Protein AF-0000000086875157 (afdb_homodimer)

Nearest PDB structures (foldseek):
  4xhc-assembly1_B  TM=9.828E-01  e=3.437E-62  Klebsiella oxytoca
  3cih-assembly1_A-2  TM=7.896E-01  e=1.024E-26  Bacteroides thetaiotaomicron VPI-5482
  2okx-assembly1_A  TM=8.015E-01  e=4.125E-26  Bacillus sp. GL1
  5npf-assembly1_A  TM=5.378E-01  e=9.651E-07  Thermoanaerobacterium xylanolyticum
  5fjs-assembly1_B  TM=5.517E-01  e=4.515E-06  Thermoanaerobacterium xylanolyticum LX-11

Solvent-accessible surface area (backbone atoms only — not comparable to full-atom values): 52928 Å² total; per-residue (Å²): 126,81,62,63,42,73,37,66,68,41,40,49,52,20,60,74,40,51,58,69,66,47,72,45,82,43,55,53,52,25,28,41,46,61,43,84,28,86,88,30,66,74,33,26,32,78,43,82,73,45,57,30,76,53,51,57,73,40,78,41,43,61,72,37,70,53,32,35,32,41,82,45,70,47,32,27,26,48,34,45,26,41,32,52,36,99,34,71,60,80,46,22,36,24,37,36,41,28,40,8,70,48,55,48,46,59,54,54,64,74,87,70,65,72,35,75,61,43,72,46,55,51,51,64,46,54,48,74,43,71,54,54,56,39,72,48,66,52,89,59,75,44,39,25,24,34,39,32,41,33,32,68,28,32,42,96,57,24,34,38,28,43,78,46,59,35,30,44,28,52,17,47,56,50,77,89,53,39,65,81,77,49,89,85,62,54,67,69,59,50,51,51,31,52,29,15,50,46,12,40,36,55,16,24,47,78,46,54,19,36,12,55,61,48,82,59,26,38,28,48,64,28,37,44,45,39,47,52,26,30,67,69,32,53,52,58,56,55,50,53,52,20,51,51,25,43,46,70,15,26,16,33,55,97,65,40,39,33,28,32,34,41,63,61,79,58,71,41,50,46,95,46,61,24,59,50,34,26,40,42,49,33,44,36,51,46,52,49,32,74,75,66,64,46,56,68,60,47,61,68,46,40,64,59,40,54,47,38,53,56,60,58,54,67,46,33,45,96,69,38,40,53,63,79,61,95,85,67,47,61,60,89,55,78,46,90,82,62,65,55,34,39,28,48,43,17,48,50,43,35,28,48,54,45,45,35,52,49,24,56,77,70,66,36,62,67,58,28,53,52,45,53,53,52,45,49,44,38,50,50,25,41,60,68,72,26,44,35,79,88,78,62,43,48,30,16,62,94,79,52,41,46,34,50,63,31,46,32,31,29,42,64,34,52,75,49,55,44,71,59,42,50,53,42,53,58,51,50,78,71,40,85,82,40,43,69,81,53,29,39,56,39,47,49,46,43,38,49,31,29,44,74,45,66,36,51,68,59,26,52,50,48,48,50,52,57,58,43,46,42,44,74,62,66,47,57,24,29,34,50,56,66,41,95,92,38,74,58,66,42,98,47,61,32,56,73,74,56,45,56,36,11,23,42,34,16,40,63,34,29,50,43,61,70,70,70,76,124,81,64,63,43,73,37,65,67,40,40,50,53,20,59,72,40,51,60,69,65,47,72,45,83,43,56,53,53,25,28,40,46,62,42,84,27,86,89,30,66,74,32,26,31,77,42,82,73,44,56,30,76,53,52,56,75,40,78,42,42,62,72,39,70,51,30,36,31,42,82,44,69,46,32,29,28,48,33,43,26,38,32,52,34,98,35,69,60,78,43,22,36,24,37,33,41,28,39,7,70,49,56,49,45,61,54,53,66,75,87,71,64,72,36,76,60,43,71,45,56,51,51,64,47,54,49,76,44,73,53,52,56,38,73,49,66,53,88,60,74,46,37,27,23,32,40,31,42,33,31,68,28,32,40,97,60,23,34,37,28,43,78,45,63,36,31,44,26,50,18,47,58,50,77,87,53,40,66,79,77,50,89,85,62,53,66,70,60,51,52,50,29,52,28,15,50,45,12,40,35,54,17,25,47,77,47,54,19,35,14,55,62,46,83,58,26,40,28,48,65,29,36,44,44,40,47,53,26,29,69,69,32,54,52,58,57,55,50,54,52,20,50,52,25,42,46,68,14,26,16,34,56,96,65,41,39,32,28,32,34,40,64,60,81,56,70,39,49,46,95,47,61,24,58,50,34,26,40,42,50,31,44,38,51,47,51,49,30,73,75,67,64,46,55,68,62,47,62,68,47,39,64,60,40,54,47,37,52,54,60,57,56,69,46,33,48,96,68,38,42,53,65,79,60,94,84,66,48,62,61,87,56,78,46,89,81,62,65,53,34,38,28,46,43,18,47,50,44,35,28,48,53,46,45,34,52,49,24,55,77,71,66,35,62,69,58,28,55,52,44,52,52,52,44,50,44,38,48,49,25,42,59,68,70,27,46,35,79,87,77,59,43,47,31,18,62,93,80,52,42,46,33,49,62,30,46,32,30,29,43,64,34,53,75,52,56,45,70,59,42,49,53,41,54,56,52,49,76,72,40,85,81,40,42,71,79,52,28,40,56,39,48,50,46,42,38,50,30,29,45,75,47,67,36,49,68,60,24,51,52,49,48,49,52,57,58,43,45,44,44,74,62,66,46,56,24,30,35,49,56,66,41,93,90,37,75,58,64,43,99,46,62,34,57,74,73,57,43,57,36,12,21,43,34,17,41,64,34,30,49,44,60,71,72,71,78

pLDDT: mean 96.33, std 4.54, range [36.97, 98.94]

Foldseek 3Di:
DQDWFFDVVLLVLLVVLQFDKDKDKADFFFKWDWDADCPAQVRIDIGTDGGCVCQQVDWAAAFDKIKTFRPFKFKFKKKWFKAKPQDAQPAWWKKKKFFAADSCLVHDDLVPDDFPPDSVLGDMDIDTHGDPRDMDIDPDMAIHRMMMMHGNDTDPRIIMGTDDIIGTGIFSFDQVQFDDFDPPDDPLLVLLQQQLVVLQRRCHHSARAQFSRPPNWAFLLLLLLSVLLCLNTRVSLSRLSSSLSLQQRTADRPLFRAGIWDPPPHIYGDPHGALLSSLCSLVSLLVSCVSPVPVVSLVVSLVSNLSSLVVSQVQADPQLWRDFDPPHHHPLADFPPDFCRLLSLLSSLLSLVSNLVSCVVVVPVVSNVVSVVSSVSSLVSQCVPQQDPVVRAGAHDPVRAAAPSNLLSNLSSVSDALVSSVVRVVVVVVDPRHHYHWFLSNLLSNLVSCVSSPNNVVSVVSCCVFSVLVVVSPQSHAWGTDDSVDSQDDPRRGSNSTRSSGSNNSNSSSCCSVPVD/DQDWFFDVVLLVLLVVLFFDKDKDKADFFFKWDWDADCPAQVRIDIGTDGGCVCQQVDWAAAFDKIKTFRPFKFKFKKKWFKAKPQDAQPAWWKKKKFFAADSCRVHDDLVPDDFPPDSVLGDMDIDTHGDPRDMDIDPDMAIHRMMMMHGNDTDPRIIMGTDDIIGTGIFSFDQVQFDDFDPPDDPLLVLLQQQLVVLQRRCHHSARAQFSRPPNWAFLLLLLLSVLLCLNTRVSLSRLLSSLSLQQRTADRPLFRAGIWDPPPHIYGDPHGALLSSLCSLVSLLVSCVSPVCLVSLVVCLVSNLSSLVVSQVQADPQLWRDFDPPHHHPLADFPPDFCRLLSLLSSLLSLVSNLVSCVVVVPVVSNVVSVVSSVSSLVSQCVPQQDPVVRAGAHDPVRAAAPSNLLSNLSSVSDALVSSVVHVVVVVVDPRHHYHWFLSNLLSNLVSCVSSPNNVVSVVSCCVFSVLVVVSPQSHAWGTDDSVDSQDDPRRGSNSTRSSGSSNSNSSSCCSPPVD

Secondary structure (DSSP, 8-state):
----EE-HHHHHHHHHTPPPPEEEEE---EEEEEEE-TTSGGGEEEEEEEEGGGGGG--B-TT-EEEEEEEEEEEEEEEEEEEEESS---S-EEEEEEEESSTHHHHS-GGG---SS-GGGS-EEEEEE-SSSEEEE-SS-EEEEEEEEEEEE--SS-EEEEEEEEEEEEES--GGGSPPPPTT--HHHHHHHHHHHHHHHHHBSSSB-S-TTTT--EEHHHHHHHHHHHHHTT--HHHHHHHHHHHHHEE-GGGPBPSEEE-SSS-EE-S---HHHHHHHHHHHHHHHHHH--HHHHHHHHHHHHHHHHHHHTTB-TTSPBP-STT----S---TT---HHHHHHHHHHHHHHHHHHHHHHT-HHHHHHHHHHHHHHHHHIIIIIEETTTTEE-BTTTTB-BHHHHHHHHHTTSS-HHHHHHHHHHHHT-TTSB---SHHHHHHHHHHHHHTT-HHHHHHHHHHHHHHHHHTT-SS--S---TT-TT--TTS-GGGS-SS-GGGGTHHHHHHHH--/----EE-HHHHHHHHHTPPPPEEEEE---EEEEEEE-TTSGGGEEEEEEEEGGGGGG--B-TT-EEEEEEEEEEEEEEEEEEEEESS---S-EEEEEEEESSTHHHHS-GGG---SS-GGGS-EEEEEE-SSSEEEE-SS-EEEEEEEEEEEE--SS-EEEEEEEEEEEEES--GGGSPPPPTT--HHHHHHHHHHHHHHHHHBSSSB-S-TTTT--EEHHHHHHHHHHHHHTT--HHHHHHHHHHHHHEE-GGGPBPSEEE-SSS-EE-S---HHHHHHHHHHHHHHHHHH--HHHHHHHHHHHHHHHHHHHTTB-TTSPBP-STT----S---TT---HHHHHHHHHHHHHHHHHHHHHHT-HHHHHHHHHHHHHHHHHIIIIIEETTTTEE-BTTTTB-BHHHHHHHHHTTSS-HHHHHHHHHHHHT-TTSB---SHHHHHHHHHHHHHTT-HHHHHHHHHHHHHHHHHTT-SS--S---TT-TT--TTS-GGGS-SS-GGGGTHHHHHHHH--

Sequence (1034 aa):
MNENMINRTWLDKAKQLAPELHQQKVYPERIVNVAPYESAFQGWGVDPLGSASQLYDQILKKGDSITLDFGTHHVGYLTLSLQNVRSNADAPLRLKLTFGEMPCEVGEDFKEYKGWLSRSWLQDEIINVDVLPGTITMDRRYAFRYLKIDVLETSIRYDVRFTDLYCTTVTSADLALVPPLREGIDQDMANIDRVAVQTLRDCMQTVFEDGPKRDRRLWIGDLRLQALVNYETFGYNDLVKRCLYLFAGTRLEGGKVGGCLYEHPEPYVDDIYLYDYALFFIATLYDYYEATGDRDTLEELWPVAYEQIHISLARLDEHGLVQDDDTWYCFLDWHDELNKQAGAQAVLIYNMRRALKIANDLGKSEHEAWIRVQIQRAMNATLSYLWDEEQEYFISGEARQVSWASQVWMILAEVVDAPIARKLLERLEHNGNAIGMTTPYMVHHYVDALVLCGEREKAMEQIRKYWGGMLKDGADTFWELYDPGDKTFSPYGSNLVNSYCHAWSCTPSYFIRRYFSMNENMINRTWLDKAKQLAPELHQQKVYPERIVNVAPYESAFQGWGVDPLGSASQLYDQILKKGDSITLDFGTHHVGYLTLSLQNVRSNADAPLRLKLTFGEMPCEVGEDFKEYKGWLSRSWLQDEIINVDVLPGTITMDRRYAFRYLKIDVLETSIRYDVRFTDLYCTTVTSADLALVPPLREGIDQDMANIDRVAVQTLRDCMQTVFEDGPKRDRRLWIGDLRLQALVNYETFGYNDLVKRCLYLFAGTRLEGGKVGGCLYEHPEPYVDDIYLYDYALFFIATLYDYYEATGDRDTLEELWPVAYEQIHISLARLDEHGLVQDDDTWYCFLDWHDELNKQAGAQAVLIYNMRRALKIANDLGKSEHEAWIRVQIQRAMNATLSYLWDEEQEYFISGEARQVSWASQVWMILAEVVDAPIARKLLERLEHNGNAIGMTTPYMVHHYVDALVLCGEREKAMEQIRKYWGGMLKDGADTFWELYDPGDKTFSPYGSNLVNSYCHAWSCTPSYFIRRYFS

InterPro domains:
  IPR008928 Six-hairpin glycosidase superfamily [SSF48208] (202-516)
  IPR012341 Six-hairpin glycosidase-like superfamily [G3DSA:1.50.10.10] (186-514)
  IPR035396 Alpha-L-rhamnosidase, six-hairpin glycosidase domain [PF17389] (187-514)
  IPR049164 Glycosyl hydrolase family 78 alpha-rhamnosidase, N-terminal domain [PF21104] (28-169)

Radius of gyration: 37.79 Å; Cα contacts (8 Å, |Δi|>4): 2170; chains: 2; bounding box: 63×122×82 Å

Structure (mmCIF, N/CA/C/O backbone):
data_AF-0000000086875157-model_v1
#
loop_
_entity.id
_entity.type
_entity.pdbx_description
1 polymer 'Sugar hydrolase'
#
loop_
_atom_site.group_PDB
_atom_site.id
_atom_site.type_symbol
_atom_site.label_atom_id
_atom_site.label_alt_id
_atom_site.label_comp_id
_atom_site.label_asym_id
_atom_site.label_entity_id
_atom_site.label_seq_id
_atom_site.pdbx_PDB_ins_code
_atom_site.Cartn_x
_atom_site.Cartn_y
_atom_site.Cartn_z
_atom_site.occupancy
_atom_site.B_iso_or_equiv
_atom_site.auth_seq_id
_atom_site.auth_comp_id
_atom_site.auth_asym_id
_atom_site.auth_atom_id
_atom_site.pdbx_PDB_model_num
ATOM 1 N N . MET A 1 1 ? -24.531 -29.453 -1.6 1 37.41 1 MET A N 1
ATOM 2 C CA . MET A 1 1 ? -23.172 -29.203 -2.07 1 37.41 1 MET A CA 1
ATOM 3 C C . MET A 1 1 ? -22.219 -30.312 -1.629 1 37.41 1 MET A C 1
ATOM 5 O O . MET A 1 1 ? -22.094 -30.578 -0.434 1 37.41 1 MET A O 1
ATOM 9 N N . ASN A 1 2 ? -22.109 -31.312 -2.266 1 49.03 2 ASN A N 1
ATOM 10 C CA . ASN A 1 2 ? -21.281 -32.438 -1.877 1 49.03 2 ASN A CA 1
ATOM 11 C C . ASN A 1 2 ? -19.938 -32 -1.311 1 49.03 2 ASN A C 1
ATOM 13 O O . ASN A 1 2 ? -19.297 -31.125 -1.879 1 49.03 2 ASN A O 1
ATOM 17 N N . GLU A 1 3 ? -19.641 -32.156 0.059 1 71 3 GLU A N 1
ATOM 18 C CA . GLU A 1 3 ? -18.656 -31.547 0.942 1 71 3 GLU A CA 1
ATOM 19 C C . GLU A 1 3 ? -17.266 -32.125 0.698 1 71 3 GLU A C 1
ATOM 21 O O . GLU A 1 3 ? -17.125 -33.312 0.398 1 71 3 GLU A O 1
ATOM 26 N N . ASN A 1 4 ? -16.25 -31.359 0.374 1 82.38 4 ASN A N 1
ATOM 27 C CA . ASN A 1 4 ? -14.844 -31.75 0.327 1 82.38 4 ASN A CA 1
ATOM 28 C C . ASN A 1 4 ? -14.492 -32.719 1.461 1 82.38 4 ASN A C 1
ATOM 30 O O . ASN A 1 4 ? -15.109 -32.688 2.525 1 82.38 4 ASN A O 1
ATOM 34 N N . MET A 1 5 ? -13.82 -33.75 1.104 1 89.94 5 MET A N 1
ATOM 35 C CA . MET A 1 5 ? -13.344 -34.688 2.105 1 89.94 5 MET A CA 1
ATOM 36 C C . MET A 1 5 ? -12.078 -34.188 2.783 1 89.94 5 MET A C 1
ATOM 38 O O . MET A 1 5 ? -11.055 -33.969 2.127 1 89.94 5 MET A O 1
ATOM 42 N N . ILE A 1 6 ? -12.188 -34.062 4.117 1 94.62 6 ILE A N 1
ATOM 43 C CA . ILE A 1 6 ? -11.078 -33.5 4.879 1 94.62 6 ILE A CA 1
ATOM 44 C C . ILE A 1 6 ? -10.586 -34.531 5.902 1 94.62 6 ILE A C 1
ATOM 46 O O . ILE A 1 6 ? -11.383 -35.125 6.633 1 94.62 6 ILE A O 1
ATOM 50 N N . ASN A 1 7 ? -9.359 -34.812 5.816 1 96.19 7 ASN A N 1
ATOM 51 C CA . ASN A 1 7 ? -8.695 -35.625 6.844 1 96.19 7 ASN A CA 1
ATOM 52 C C . ASN A 1 7 ? -7.77 -34.75 7.707 1 96.19 7 ASN A C 1
ATOM 54 O O . ASN A 1 7 ? -6.605 -34.562 7.355 1 96.19 7 ASN A O 1
ATOM 58 N N . ARG A 1 8 ? -8.141 -34.438 8.93 1 95.19 8 ARG A N 1
ATOM 59 C CA . ARG A 1 8 ? -7.441 -33.5 9.805 1 95.19 8 ARG A CA 1
ATOM 60 C C . ARG A 1 8 ? -6.109 -34.062 10.273 1 95.19 8 ARG A C 1
ATOM 62 O O . ARG A 1 8 ? -5.137 -33.344 10.461 1 95.19 8 ARG A O 1
ATOM 69 N N . THR A 1 9 ? -6.133 -35.344 10.445 1 97.69 9 THR A N 1
ATOM 70 C CA . THR A 1 9 ? -4.91 -36.031 10.883 1 97.69 9 THR A CA 1
ATOM 71 C C . THR A 1 9 ? -3.801 -35.844 9.852 1 97.69 9 THR A C 1
ATOM 73 O O . THR A 1 9 ? -2.66 -35.531 10.203 1 97.69 9 THR A O 1
ATOM 76 N N . TRP A 1 10 ? -4.105 -36.125 8.578 1 97.94 10 TRP A N 1
ATOM 77 C CA . TRP A 1 10 ? -3.125 -35.969 7.508 1 97.94 10 TRP A CA 1
ATOM 78 C C . TRP A 1 10 ? -2.727 -34.5 7.352 1 97.94 10 TRP A C 1
ATOM 80 O O . TRP A 1 10 ? -1.567 -34.188 7.066 1 97.94 10 TRP A O 1
ATOM 90 N N . LEU A 1 11 ? -3.668 -33.562 7.535 1 97.88 11 LEU A N 1
ATOM 91 C CA . LEU A 1 11 ? -3.355 -32.125 7.445 1 97.88 11 LEU A CA 1
ATOM 92 C C . LEU A 1 11 ? -2.451 -31.703 8.594 1 97.88 11 LEU A C 1
ATOM 94 O O . LEU A 1 11 ? -1.593 -30.828 8.43 1 97.88 11 LEU A O 1
ATOM 98 N N . ASP A 1 12 ? -2.652 -32.281 9.766 1 98 12 ASP A N 1
ATOM 99 C CA . ASP A 1 12 ? -1.776 -32.031 10.898 1 98 12 ASP A CA 1
ATOM 100 C C . ASP A 1 12 ? -0.355 -32.5 10.633 1 98 12 ASP A C 1
ATOM 102 O O . ASP A 1 12 ? 0.616 -31.844 10.984 1 98 12 ASP A O 1
ATOM 106 N N . LYS A 1 13 ? -0.261 -33.688 10.062 1 98.19 13 LYS A N 1
ATOM 107 C CA . LYS A 1 13 ? 1.054 -34.188 9.672 1 98.19 13 LYS A CA 1
ATOM 108 C C . LYS A 1 13 ? 1.724 -33.25 8.672 1 98.19 13 LYS A C 1
ATOM 110 O O . LYS A 1 13 ? 2.92 -32.969 8.781 1 98.19 13 LYS A O 1
ATOM 115 N N . ALA A 1 14 ? 0.927 -32.844 7.656 1 98.44 14 ALA A N 1
ATOM 116 C CA . ALA A 1 14 ? 1.45 -31.891 6.676 1 98.44 14 ALA A CA 1
ATOM 117 C C . ALA A 1 14 ? 1.957 -30.625 7.359 1 98.44 14 ALA A C 1
ATOM 119 O O . ALA A 1 14 ? 2.994 -30.078 6.977 1 98.44 14 ALA A O 1
ATOM 120 N N . LYS A 1 15 ? 1.213 -30.125 8.336 1 97.88 15 LYS A N 1
ATOM 121 C CA . LYS A 1 15 ? 1.581 -28.906 9.062 1 97.88 15 LYS A CA 1
ATOM 122 C C . LYS A 1 15 ? 2.908 -29.094 9.789 1 97.88 15 LYS A C 1
ATOM 124 O O . LYS A 1 15 ? 3.73 -28.172 9.828 1 97.88 15 LYS A O 1
ATOM 129 N N . GLN A 1 16 ? 3.16 -30.25 10.352 1 98 16 GLN A N 1
ATOM 130 C CA . GLN A 1 16 ? 4.379 -30.547 11.102 1 98 16 GLN A CA 1
ATOM 131 C C . GLN A 1 16 ? 5.59 -30.594 10.172 1 98 16 GLN A C 1
ATOM 133 O O . GLN A 1 16 ? 6.727 -30.422 10.609 1 98 16 GLN A O 1
ATOM 138 N N . LEU A 1 17 ? 5.32 -30.828 8.914 1 98.38 17 LEU A N 1
ATOM 139 C CA . LEU A 1 17 ? 6.395 -31 7.941 1 98.38 17 LEU A CA 1
ATOM 140 C C . LEU A 1 17 ? 6.699 -29.672 7.246 1 98.38 17 LEU A C 1
ATOM 142 O O . LEU A 1 17 ? 7.555 -29.625 6.355 1 98.38 17 LEU A O 1
ATOM 146 N N . ALA A 1 18 ? 6.008 -28.562 7.613 1 97.19 18 ALA A N 1
ATOM 147 C CA . ALA A 1 18 ? 6.23 -27.281 6.965 1 97.19 18 ALA A CA 1
ATOM 148 C C . ALA A 1 18 ? 7.676 -26.828 7.141 1 97.19 18 ALA A C 1
ATOM 150 O O . ALA A 1 18 ? 8.203 -26.828 8.258 1 97.19 18 ALA A O 1
ATOM 151 N N . PRO A 1 19 ? 8.281 -26.422 6.066 1 97.5 19 PRO A N 1
ATOM 152 C CA . PRO A 1 19 ? 9.688 -26.031 6.156 1 97.5 19 PRO A CA 1
ATOM 153 C C . PRO A 1 19 ? 9.867 -24.609 6.703 1 97.5 19 PRO A C 1
ATOM 155 O O . PRO A 1 19 ? 8.93 -23.812 6.652 1 97.5 19 PRO A O 1
ATOM 158 N N . GLU A 1 20 ? 11.047 -24.438 7.27 1 95.31 20 GLU A N 1
ATOM 159 C CA . GLU A 1 20 ? 11.5 -23.078 7.496 1 95.31 20 GLU A CA 1
ATOM 160 C C . GLU A 1 20 ? 12.117 -22.484 6.23 1 95.31 20 GLU A C 1
ATOM 162 O O . GLU A 1 20 ? 12.844 -23.172 5.508 1 95.31 20 GLU A O 1
ATOM 167 N N . LEU A 1 21 ? 11.805 -21.297 5.961 1 97.88 21 LEU A N 1
ATOM 168 C CA . LEU A 1 21 ? 12.344 -20.656 4.766 1 97.88 21 LEU A CA 1
ATOM 169 C C . LEU A 1 21 ? 13.68 -19.984 5.066 1 97.88 21 LEU A C 1
ATOM 171 O O . LEU A 1 21 ? 13.82 -19.312 6.086 1 97.88 21 LEU A O 1
ATOM 175 N N . HIS A 1 22 ? 14.68 -20.234 4.246 1 97.75 22 HIS A N 1
ATOM 176 C CA . HIS A 1 22 ? 15.953 -19.531 4.285 1 97.75 22 HIS A CA 1
ATOM 177 C C . HIS A 1 22 ? 15.82 -18.109 3.736 1 97.75 22 HIS A C 1
ATOM 179 O O . HIS A 1 22 ? 15.086 -17.875 2.77 1 97.75 22 HIS A O 1
ATOM 185 N N . GLN A 1 23 ? 16.484 -17.266 4.406 1 98.06 23 GLN A N 1
ATOM 186 C CA . GLN A 1 23 ? 16.453 -15.867 3.982 1 98.06 23 GLN A CA 1
ATOM 187 C C . GLN A 1 23 ? 17.844 -15.359 3.648 1 98.06 23 GLN A C 1
ATOM 189 O O . GLN A 1 23 ? 18.828 -15.758 4.285 1 98.06 23 GLN A O 1
ATOM 194 N N . GLN A 1 24 ? 17.922 -14.57 2.668 1 98.12 24 GLN A N 1
ATOM 195 C CA . GLN A 1 24 ? 19.156 -13.922 2.264 1 98.12 24 GLN A CA 1
ATOM 196 C C . GLN A 1 24 ? 18.891 -12.531 1.686 1 98.12 24 GLN A C 1
ATOM 198 O O . GLN A 1 24 ? 17.969 -12.352 0.896 1 98.12 24 GLN A O 1
ATOM 203 N N . LYS A 1 25 ? 19.734 -11.594 2.146 1 98.5 25 LYS A N 1
ATOM 204 C CA . LYS A 1 25 ? 19.656 -10.258 1.551 1 98.5 25 LYS A CA 1
ATOM 205 C C . LYS A 1 25 ? 20.375 -10.219 0.207 1 98.5 25 LYS A C 1
ATOM 207 O O . LYS A 1 25 ? 21.531 -10.648 0.099 1 98.5 25 LYS A O 1
ATOM 212 N N . VAL A 1 26 ? 19.719 -9.711 -0.775 1 98.69 26 VAL A N 1
ATOM 213 C CA . VAL A 1 26 ? 20.328 -9.562 -2.098 1 98.69 26 VAL A CA 1
ATOM 214 C C . VAL A 1 26 ? 20.172 -8.125 -2.574 1 98.69 26 VAL A C 1
ATOM 216 O O . VAL A 1 26 ? 19.125 -7.512 -2.406 1 98.69 26 VAL A O 1
ATOM 219 N N . TYR A 1 27 ? 21.25 -7.574 -3.123 1 98.75 27 TYR A N 1
ATOM 220 C CA . TYR A 1 27 ? 21.266 -6.207 -3.623 1 98.75 27 TYR A CA 1
ATOM 221 C C . TYR A 1 27 ? 21.219 -6.18 -5.145 1 98.75 27 TYR A C 1
ATOM 223 O O . TYR A 1 27 ? 21.641 -7.137 -5.805 1 98.75 27 TYR A O 1
ATOM 231 N N . PRO A 1 28 ? 20.609 -5.117 -5.707 1 98.75 28 PRO A N 1
ATOM 232 C CA . PRO A 1 28 ? 20.703 -5.008 -7.168 1 98.75 28 PRO A CA 1
ATOM 233 C C . PRO A 1 28 ? 22.141 -4.867 -7.66 1 98.75 28 PRO A C 1
ATOM 235 O O . PRO A 1 28 ? 23 -4.367 -6.934 1 98.75 28 PRO A O 1
ATOM 238 N N . GLU A 1 29 ? 22.391 -5.277 -8.883 1 98.56 29 GLU A N 1
ATOM 239 C CA . GLU A 1 29 ? 23.734 -5.266 -9.445 1 98.56 29 GLU A CA 1
ATOM 240 C C . GLU A 1 29 ? 23.953 -4.051 -10.344 1 98.56 29 GLU A C 1
ATOM 242 O O . GLU A 1 29 ? 25.047 -3.488 -10.391 1 98.56 29 GLU A O 1
ATOM 247 N N . ARG A 1 30 ? 22.922 -3.625 -11.117 1 98.31 30 ARG A N 1
ATOM 248 C CA . ARG A 1 30 ? 23.078 -2.592 -12.133 1 98.31 30 ARG A CA 1
ATOM 249 C C . ARG A 1 30 ? 21.875 -1.661 -12.164 1 98.31 30 ARG A C 1
ATOM 251 O O . ARG A 1 30 ? 20.766 -2.053 -11.773 1 98.31 30 ARG A O 1
ATOM 258 N N . ILE A 1 31 ? 22.031 -0.442 -12.539 1 98.62 31 ILE A N 1
ATOM 259 C CA . ILE A 1 31 ? 21 0.425 -13.086 1 98.62 31 ILE A CA 1
ATOM 260 C C . ILE A 1 31 ? 20.875 0.198 -14.586 1 98.62 31 ILE A C 1
ATOM 262 O O . ILE A 1 31 ? 21.875 0.144 -15.297 1 98.62 31 ILE A O 1
ATOM 266 N N . VAL A 1 32 ? 19.625 0.091 -15.07 1 98.69 32 VAL A N 1
ATOM 267 C CA . VAL A 1 32 ? 19.469 -0.246 -16.484 1 98.69 32 VAL A CA 1
ATOM 268 C C . VAL A 1 32 ? 18.406 0.642 -17.109 1 98.69 32 VAL A C 1
ATOM 270 O O . VAL A 1 32 ? 17.641 1.295 -16.406 1 98.69 32 VAL A O 1
ATOM 273 N N . ASN A 1 33 ? 18.438 0.715 -18.406 1 98.06 33 ASN A N 1
ATOM 274 C CA . ASN A 1 33 ? 17.375 1.266 -19.234 1 98.06 33 ASN A CA 1
ATOM 275 C C . ASN A 1 33 ? 16.656 0.175 -20.031 1 98.06 33 ASN A C 1
ATOM 277 O O . ASN A 1 33 ? 17.297 -0.615 -20.719 1 98.06 33 ASN A O 1
ATOM 281 N N . VAL A 1 34 ? 15.406 0.022 -19.828 1 97.88 34 VAL A N 1
ATOM 282 C CA . VAL A 1 34 ? 14.586 -0.92 -20.594 1 97.88 34 VAL A CA 1
ATOM 283 C C . VAL A 1 34 ? 13.836 -0.18 -21.688 1 97.88 34 VAL A C 1
ATOM 285 O O . VAL A 1 34 ? 13.062 0.739 -21.406 1 97.88 34 VAL A O 1
ATOM 288 N N . ALA A 1 35 ? 14.039 -0.554 -22.906 1 96.88 35 ALA A N 1
ATOM 289 C CA . ALA A 1 35 ? 13.469 0.157 -24.047 1 96.88 35 ALA A CA 1
ATOM 290 C C . ALA A 1 35 ? 13.055 -0.816 -25.141 1 96.88 35 ALA A C 1
ATOM 292 O O . ALA A 1 35 ? 13.484 -1.971 -25.156 1 96.88 35 ALA A O 1
ATOM 293 N N . PRO A 1 36 ? 12.125 -0.329 -26.016 1 95.69 36 PRO A N 1
ATOM 294 C CA . PRO A 1 36 ? 11.734 -1.186 -27.125 1 95.69 36 PRO A CA 1
ATOM 295 C C . PRO A 1 36 ? 12.883 -1.462 -28.094 1 95.69 36 PRO A C 1
ATOM 297 O O . PRO A 1 36 ? 13.578 -0.533 -28.516 1 95.69 36 PRO A O 1
ATOM 300 N N . TYR A 1 37 ? 13.164 -2.646 -28.297 1 93.56 37 TYR A N 1
ATOM 301 C CA . TYR A 1 37 ? 14.117 -3.152 -29.266 1 93.56 37 TYR A CA 1
ATOM 302 C C . TYR A 1 37 ? 13.516 -4.289 -30.094 1 93.56 37 TYR A C 1
ATOM 304 O O . TYR A 1 37 ? 13.273 -5.375 -29.562 1 93.56 37 TYR A O 1
ATOM 312 N N . GLU A 1 38 ? 13.281 -4.137 -31.344 1 90.38 38 GLU A N 1
ATOM 313 C CA . GLU A 1 38 ? 12.586 -5.086 -32.219 1 90.38 38 GLU A CA 1
ATOM 314 C C . GLU A 1 38 ? 13.234 -6.465 -32.156 1 90.38 38 GLU A C 1
ATOM 316 O O . GLU A 1 38 ? 12.539 -7.484 -32.188 1 90.38 38 GLU A O 1
ATOM 321 N N . SER A 1 39 ? 14.531 -6.535 -32.062 1 90.38 39 SER A N 1
ATOM 322 C CA . SER A 1 39 ? 15.242 -7.805 -32.125 1 90.38 39 SER A CA 1
ATOM 323 C C . SER A 1 39 ? 15.305 -8.461 -30.75 1 90.38 39 SER A C 1
ATOM 325 O O . SER A 1 39 ? 15.664 -9.633 -30.625 1 90.38 39 SER A O 1
ATOM 327 N N . ALA A 1 40 ? 14.953 -7.711 -29.734 1 92.31 40 ALA A N 1
ATOM 328 C CA . ALA A 1 40 ? 15.023 -8.234 -28.375 1 92.31 40 ALA A CA 1
ATOM 329 C C . ALA A 1 40 ? 13.875 -9.203 -28.094 1 92.31 40 ALA A C 1
ATOM 331 O O . ALA A 1 40 ? 12.828 -9.133 -28.734 1 92.31 40 ALA A O 1
ATOM 332 N N . PHE A 1 41 ? 14.094 -10.156 -27.188 1 93.12 41 PHE A N 1
ATOM 333 C CA . PHE A 1 41 ? 13.047 -11.07 -26.75 1 93.12 41 PHE A CA 1
ATOM 334 C C . PHE A 1 41 ? 11.812 -10.305 -26.297 1 93.12 41 PHE A C 1
ATOM 336 O O . PHE A 1 41 ? 11.898 -9.438 -25.422 1 93.12 41 PHE A O 1
ATOM 343 N N . GLN A 1 42 ? 10.664 -10.578 -26.938 1 93.88 42 GLN A N 1
ATOM 344 C CA . GLN A 1 42 ? 9.359 -9.977 -26.688 1 93.88 42 GLN A CA 1
ATOM 345 C C . GLN A 1 42 ? 9.383 -8.477 -26.953 1 93.88 42 GLN A C 1
ATOM 347 O O . GLN A 1 42 ? 8.57 -7.73 -26.406 1 93.88 42 GLN A O 1
ATOM 352 N N . GLY A 1 43 ? 10.453 -7.918 -27.547 1 93.94 43 GLY A N 1
ATOM 353 C CA . GLY A 1 43 ? 10.508 -6.559 -28.062 1 93.94 43 GLY A CA 1
ATOM 354 C C . GLY A 1 43 ? 11.078 -5.566 -27.062 1 93.94 43 GLY A C 1
ATOM 355 O O . GLY A 1 43 ? 10.984 -4.355 -27.266 1 93.94 43 GLY A O 1
ATOM 356 N N . TRP A 1 44 ? 11.664 -6.016 -25.984 1 95.94 44 TRP A N 1
ATOM 357 C CA . TRP A 1 44 ? 12.203 -5.102 -24.969 1 95.94 44 TRP A CA 1
ATOM 358 C C . TRP A 1 44 ? 13.648 -5.445 -24.641 1 95.94 44 TRP A C 1
ATOM 360 O O . TRP A 1 44 ? 13.945 -6.559 -24.203 1 95.94 44 TRP A O 1
ATOM 370 N N . GLY A 1 45 ? 14.492 -4.551 -24.906 1 95.94 45 GLY A N 1
ATOM 371 C CA . GLY A 1 45 ? 15.906 -4.719 -24.594 1 95.94 45 GLY A CA 1
ATOM 372 C C . GLY A 1 45 ? 16.328 -4.016 -23.328 1 95.94 45 GLY A C 1
ATOM 373 O O . GLY A 1 45 ? 15.594 -3.172 -22.797 1 95.94 45 GLY A O 1
ATOM 374 N N . VAL A 1 46 ? 17.422 -4.438 -22.703 1 97.19 46 VAL A N 1
ATOM 375 C CA . VAL A 1 46 ? 17.969 -3.885 -21.469 1 97.19 46 VAL A CA 1
ATOM 376 C C . VAL A 1 46 ? 19.359 -3.326 -21.719 1 97.19 46 VAL A C 1
ATOM 378 O O . VAL A 1 46 ? 20.266 -4.055 -22.141 1 97.19 46 VAL A O 1
ATOM 381 N N . ASP A 1 47 ? 19.516 -2.057 -21.484 1 97.25 47 ASP A N 1
ATOM 382 C CA . ASP A 1 47 ? 20.828 -1.407 -21.609 1 97.25 47 ASP A CA 1
ATOM 383 C C . ASP A 1 47 ? 21.391 -1.05 -20.234 1 97.25 47 ASP A C 1
ATOM 385 O O . ASP A 1 47 ? 20.766 -0.3 -19.484 1 97.25 47 ASP A O 1
ATOM 389 N N . PRO A 1 48 ? 22.594 -1.617 -19.922 1 96.44 48 PRO A N 1
ATOM 390 C CA . PRO A 1 48 ? 23.203 -1.212 -18.641 1 96.44 48 PRO A CA 1
ATOM 391 C C . PRO A 1 48 ? 23.594 0.264 -18.625 1 96.44 48 PRO A C 1
ATOM 393 O O . PRO A 1 48 ? 24.141 0.776 -19.594 1 96.44 48 PRO A O 1
ATOM 396 N N . LEU A 1 49 ? 23.266 0.942 -17.641 1 97.06 49 LEU A N 1
ATOM 397 C CA . LEU A 1 49 ? 23.609 2.35 -17.469 1 97.06 49 LEU A CA 1
ATOM 398 C C . LEU A 1 49 ? 24.766 2.512 -16.484 1 97.06 49 LEU A C 1
ATOM 400 O O . LEU A 1 49 ? 25.516 3.48 -16.562 1 97.06 49 LEU A O 1
ATOM 404 N N . GLY A 1 50 ? 24.875 1.67 -15.492 1 96.5 50 GLY A N 1
ATOM 405 C CA . GLY A 1 50 ? 25.922 1.721 -14.484 1 96.5 50 GLY A CA 1
ATOM 406 C C . GLY A 1 50 ? 25.688 0.763 -13.328 1 96.5 50 GLY A C 1
ATOM 407 O O . GLY A 1 50 ? 24.75 -0.043 -13.367 1 96.5 50 GLY A O 1
ATOM 408 N N . SER A 1 51 ? 26.672 0.793 -12.398 1 97.25 51 SER A N 1
ATOM 409 C CA . SER A 1 51 ? 26.562 -0.036 -11.211 1 97.25 51 SER A CA 1
ATOM 410 C C . SER A 1 51 ? 25.391 0.419 -10.336 1 97.25 51 SER A C 1
ATOM 412 O O . SER A 1 51 ? 25.094 1.613 -10.266 1 97.25 51 SER A O 1
ATOM 414 N N . ALA A 1 52 ? 24.766 -0.547 -9.672 1 96.31 52 ALA A N 1
ATOM 415 C CA . ALA A 1 52 ? 23.641 -0.219 -8.789 1 96.31 52 ALA A CA 1
ATOM 416 C C . ALA A 1 52 ? 24.094 0.657 -7.625 1 96.31 52 ALA A C 1
ATOM 418 O O . ALA A 1 52 ? 23.281 1.355 -7.012 1 96.31 52 ALA A O 1
ATOM 419 N N . SER A 1 53 ? 25.344 0.589 -7.27 1 95.12 53 SER A N 1
ATOM 420 C CA . SER A 1 53 ? 25.875 1.42 -6.191 1 95.12 53 SER A CA 1
ATOM 421 C C . SER A 1 53 ? 25.688 2.902 -6.496 1 95.12 53 SER A C 1
ATOM 423 O O . SER A 1 53 ? 25.688 3.734 -5.586 1 95.12 53 SER A O 1
ATOM 425 N N . GLN A 1 54 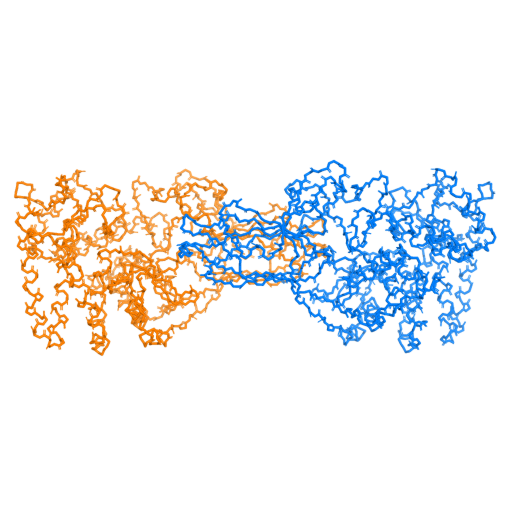? 25.547 3.219 -7.77 1 96.5 54 GLN A N 1
ATOM 426 C CA . GLN A 1 54 ? 25.344 4.605 -8.18 1 96.5 54 GLN A CA 1
ATOM 427 C C . GLN A 1 54 ? 23.969 5.109 -7.738 1 96.5 54 GLN A C 1
ATOM 429 O O . GLN A 1 54 ? 23.734 6.32 -7.719 1 96.5 54 GLN A O 1
ATOM 434 N N . LEU A 1 55 ? 23.109 4.18 -7.445 1 96.5 55 LEU A N 1
ATOM 435 C CA . LEU A 1 55 ? 21.781 4.539 -6.969 1 96.5 55 LEU A CA 1
ATOM 436 C C . LEU A 1 55 ? 21.859 5.461 -5.758 1 96.5 55 LEU A C 1
ATOM 438 O O . LEU A 1 55 ? 21.109 6.426 -5.645 1 96.5 55 LEU A O 1
ATOM 442 N N . TYR A 1 56 ? 22.781 5.246 -4.922 1 96.69 56 TYR A N 1
ATOM 443 C CA . TYR A 1 56 ? 22.859 5.926 -3.631 1 96.69 56 TYR A CA 1
ATOM 444 C C . TYR A 1 56 ? 23.438 7.324 -3.785 1 96.69 56 TYR A C 1
ATOM 446 O O . TYR A 1 56 ? 23.375 8.133 -2.855 1 96.69 56 TYR A O 1
ATOM 454 N N . ASP A 1 57 ? 23.984 7.59 -4.961 1 95.44 57 ASP A N 1
ATOM 455 C CA . ASP A 1 57 ? 24.5 8.914 -5.258 1 95.44 57 ASP A CA 1
ATOM 456 C C . ASP A 1 57 ? 23.469 9.766 -6 1 95.44 57 ASP A C 1
ATOM 458 O O . ASP A 1 57 ? 23.688 10.961 -6.219 1 95.44 57 ASP A O 1
ATOM 462 N N . GLN A 1 58 ? 22.406 9.172 -6.359 1 96.19 58 GLN A N 1
ATOM 463 C CA . GLN A 1 58 ? 21.406 9.875 -7.156 1 96.19 58 GLN A CA 1
ATOM 464 C C . GLN A 1 58 ? 20.422 10.625 -6.266 1 96.19 58 GLN A C 1
ATOM 466 O O . GLN A 1 58 ? 20.047 10.133 -5.203 1 96.19 58 GLN A O 1
ATOM 471 N N . ILE A 1 59 ? 20.062 11.812 -6.68 1 98.06 59 ILE A N 1
ATOM 472 C CA . ILE A 1 59 ? 18.938 12.57 -6.133 1 98.06 59 ILE A CA 1
ATOM 473 C C . ILE A 1 59 ? 17.766 12.531 -7.105 1 98.06 59 ILE A C 1
ATOM 475 O O . ILE A 1 59 ? 17.891 12.938 -8.266 1 98.06 59 ILE A O 1
ATOM 479 N N . LEU A 1 60 ? 16.688 11.984 -6.637 1 98.25 60 LEU A N 1
ATOM 480 C CA . LEU A 1 60 ? 15.523 11.828 -7.5 1 98.25 60 LEU A CA 1
ATOM 481 C C . LEU A 1 60 ? 14.43 12.82 -7.121 1 98.25 60 LEU A C 1
ATOM 483 O O . LEU A 1 60 ? 14.25 13.133 -5.941 1 98.25 60 LEU A O 1
ATOM 487 N N . LYS A 1 61 ? 13.734 13.289 -8.07 1 97.44 61 LYS A N 1
ATOM 488 C CA . LYS A 1 61 ? 12.617 14.211 -7.891 1 97.44 61 LYS A CA 1
ATOM 489 C C . LYS A 1 61 ? 11.352 13.68 -8.547 1 97.44 61 LYS A C 1
ATOM 491 O O . LYS A 1 61 ? 11.367 12.625 -9.188 1 97.44 61 LYS A O 1
ATOM 496 N N . LYS A 1 62 ? 10.305 14.414 -8.375 1 97.56 62 LYS A N 1
ATOM 497 C CA . LYS A 1 62 ? 9.023 14.062 -8.984 1 97.56 62 LYS A CA 1
ATOM 498 C C . LYS A 1 62 ? 9.18 13.828 -10.484 1 97.56 62 LYS A C 1
ATOM 500 O O . LYS A 1 62 ? 9.75 14.656 -11.195 1 97.56 62 LYS A O 1
ATOM 505 N N . GLY A 1 63 ? 8.656 12.703 -10.953 1 97.81 63 GLY A N 1
ATOM 506 C CA . GLY A 1 63 ? 8.695 12.414 -12.375 1 97.81 63 GLY A CA 1
ATOM 507 C C . GLY A 1 63 ? 9.875 11.547 -12.781 1 97.81 63 GLY A C 1
ATOM 508 O O . GLY A 1 63 ? 9.875 10.953 -13.859 1 97.81 63 GLY A O 1
ATOM 509 N N . ASP A 1 64 ? 10.922 11.492 -11.906 1 98.31 64 ASP A N 1
ATOM 510 C CA . ASP A 1 64 ? 12.086 10.664 -12.211 1 98.31 64 ASP A CA 1
ATOM 511 C C . ASP A 1 64 ? 11.742 9.18 -12.117 1 98.31 64 ASP A C 1
ATOM 513 O O . ASP A 1 64 ? 10.781 8.797 -11.453 1 98.31 64 ASP A O 1
ATOM 517 N N . SER A 1 65 ? 12.469 8.391 -12.852 1 97.94 65 SER A N 1
ATOM 518 C CA . SER A 1 65 ? 12.336 6.938 -12.867 1 97.94 65 SER A CA 1
ATOM 519 C C . SER A 1 65 ? 13.703 6.258 -12.906 1 97.94 65 SER A C 1
ATOM 521 O O . SER A 1 65 ? 14.633 6.754 -13.555 1 97.94 65 SER A O 1
ATOM 523 N N . ILE A 1 66 ? 13.82 5.191 -12.195 1 98.25 66 ILE A N 1
ATOM 524 C CA . ILE A 1 66 ? 15.039 4.391 -12.227 1 98.25 66 ILE A CA 1
ATOM 525 C C . ILE A 1 66 ? 14.68 2.908 -12.266 1 98.25 66 ILE A C 1
ATOM 527 O O . ILE A 1 66 ? 13.711 2.48 -11.641 1 98.25 66 ILE A O 1
ATOM 531 N N . THR A 1 67 ? 15.359 2.117 -13.047 1 98.81 67 THR A N 1
ATOM 532 C CA . THR A 1 67 ? 15.156 0.676 -13.141 1 98.81 67 THR A CA 1
ATOM 533 C C . THR A 1 67 ? 16.406 -0.081 -12.695 1 98.81 67 THR A C 1
ATOM 535 O O . THR A 1 67 ? 17.5 0.195 -13.172 1 98.81 67 THR A O 1
ATOM 538 N N . LEU A 1 68 ? 16.234 -0.958 -11.797 1 98.88 68 LEU A N 1
ATOM 539 C CA . LEU A 1 68 ? 17.312 -1.751 -11.242 1 98.88 68 LEU A CA 1
ATOM 540 C C . LEU A 1 68 ? 17.266 -3.188 -11.75 1 98.88 68 LEU A C 1
ATOM 542 O O . LEU A 1 68 ? 16.172 -3.725 -11.984 1 98.88 68 LEU A O 1
ATOM 546 N N . ASP A 1 69 ? 18.406 -3.775 -11.992 1 98.81 69 ASP A N 1
ATOM 547 C CA . ASP A 1 69 ? 18.594 -5.176 -12.352 1 98.81 69 ASP A CA 1
ATOM 548 C C . ASP A 1 69 ? 19.312 -5.938 -11.234 1 98.81 69 ASP A C 1
ATOM 550 O O . ASP A 1 69 ? 20.453 -5.625 -10.898 1 98.81 69 ASP A O 1
ATOM 554 N N . PHE A 1 70 ? 18.734 -6.91 -10.688 1 98.81 70 PHE A N 1
ATOM 555 C CA . PHE A 1 70 ? 19.281 -7.668 -9.57 1 98.81 70 PHE A CA 1
ATOM 556 C C . PHE A 1 70 ? 20.203 -8.781 -10.07 1 98.81 70 PHE A C 1
ATOM 558 O O . PHE A 1 70 ? 20.672 -9.602 -9.281 1 98.81 70 PHE A O 1
ATOM 565 N N . GLY A 1 71 ? 20.359 -8.883 -11.32 1 98 71 GLY A N 1
ATOM 566 C CA . GLY A 1 71 ? 21.328 -9.805 -11.898 1 98 71 GLY A CA 1
ATOM 567 C C . GLY A 1 71 ? 20.719 -11.133 -12.289 1 98 71 GLY A C 1
ATOM 568 O O . GLY A 1 71 ? 21.172 -11.773 -13.242 1 98 71 GLY A O 1
ATOM 569 N N . THR A 1 72 ? 19.766 -11.641 -11.57 1 97.94 72 THR A N 1
ATOM 570 C CA . THR A 1 72 ? 19.031 -12.875 -11.812 1 97.94 72 THR A CA 1
ATOM 571 C C . THR A 1 72 ? 17.656 -12.812 -11.164 1 97.94 72 THR A C 1
ATOM 573 O O . THR A 1 72 ? 17.25 -11.773 -10.633 1 97.94 72 THR A O 1
ATOM 576 N N . HIS A 1 73 ? 16.875 -13.883 -11.352 1 98.44 73 HIS A N 1
ATOM 577 C CA . HIS A 1 73 ? 15.539 -13.992 -10.797 1 98.44 73 HIS A CA 1
ATOM 578 C C . HIS A 1 73 ? 15.578 -14.25 -9.289 1 98.44 73 HIS A C 1
ATOM 580 O O . HIS A 1 73 ? 16.375 -15.062 -8.82 1 98.44 73 HIS A O 1
ATOM 586 N N . HIS A 1 74 ? 14.766 -13.516 -8.492 1 98.62 74 HIS A N 1
ATOM 587 C CA . HIS A 1 74 ? 14.656 -13.695 -7.051 1 98.62 74 HIS A CA 1
ATOM 588 C C . HIS A 1 74 ? 13.195 -13.719 -6.609 1 98.62 74 HIS A C 1
ATOM 590 O O . HIS A 1 74 ? 12.32 -13.227 -7.32 1 98.62 74 HIS A O 1
ATOM 596 N N . VAL A 1 75 ? 12.93 -14.336 -5.477 1 98.75 75 VAL A N 1
ATOM 597 C CA . VAL A 1 75 ? 11.641 -14.344 -4.797 1 98.75 75 VAL A CA 1
ATOM 598 C C . VAL A 1 75 ? 11.805 -13.852 -3.363 1 98.75 75 VAL A C 1
ATOM 600 O O . VAL A 1 75 ? 12.586 -14.406 -2.592 1 98.75 75 VAL A O 1
ATOM 603 N N . GLY A 1 76 ? 11.141 -12.781 -3.035 1 98.75 76 GLY A N 1
ATOM 604 C CA . GLY A 1 76 ? 11.297 -12.312 -1.669 1 98.75 76 GLY A CA 1
ATOM 605 C C . GLY A 1 76 ? 10.609 -10.984 -1.417 1 98.75 76 GLY A C 1
ATOM 606 O O . GLY A 1 76 ? 9.602 -10.664 -2.051 1 98.75 76 GLY A O 1
ATOM 607 N N . TYR A 1 77 ? 11.039 -10.266 -0.397 1 98.88 77 TYR A N 1
ATOM 608 C CA . TYR A 1 77 ? 10.445 -9.031 0.094 1 98.88 77 TYR A CA 1
ATOM 609 C C . TYR A 1 77 ? 11.391 -7.852 -0.112 1 98.88 77 TYR A C 1
ATOM 611 O O . TYR A 1 77 ? 12.547 -7.887 0.319 1 98.88 77 TYR A O 1
ATOM 619 N N . LEU A 1 78 ? 10.875 -6.781 -0.698 1 98.88 78 LEU A N 1
ATOM 620 C CA . LEU A 1 78 ? 11.672 -5.598 -0.987 1 98.88 78 LEU A CA 1
ATOM 621 C C . LEU A 1 78 ? 11.75 -4.68 0.231 1 98.88 78 LEU A C 1
ATOM 623 O O . LEU A 1 78 ? 10.742 -4.465 0.912 1 98.88 78 LEU A O 1
ATOM 627 N N . THR A 1 79 ? 12.883 -4.207 0.582 1 98.88 79 THR A N 1
ATOM 628 C CA . THR A 1 79 ? 13.102 -3.184 1.596 1 98.88 79 THR A CA 1
ATOM 629 C C . THR A 1 79 ? 13.758 -1.948 0.983 1 98.88 79 THR A C 1
ATOM 631 O O . THR A 1 79 ? 14.727 -2.062 0.226 1 98.88 79 THR A O 1
ATOM 634 N N . LEU A 1 80 ? 13.258 -0.787 1.221 1 98.38 80 LEU A N 1
ATOM 635 C CA . LEU A 1 80 ? 13.773 0.501 0.769 1 98.38 80 LEU A CA 1
ATOM 636 C C . LEU A 1 80 ? 14.094 1.402 1.956 1 98.38 80 LEU A C 1
ATOM 638 O O . LEU A 1 80 ? 13.289 1.539 2.877 1 98.38 80 LEU A O 1
ATOM 642 N N . SER A 1 81 ? 15.211 1.963 2.033 1 98.69 81 SER A N 1
ATOM 643 C CA . SER A 1 81 ? 15.562 3.045 2.949 1 98.69 81 SER A CA 1
ATOM 644 C C . SER A 1 81 ? 15.75 4.363 2.201 1 98.69 81 SER A C 1
ATOM 646 O O . SER A 1 81 ? 16.453 4.414 1.192 1 98.69 81 SER A O 1
ATOM 648 N N . LEU A 1 82 ? 15.102 5.383 2.646 1 98.25 82 LEU A N 1
ATOM 649 C CA . LEU A 1 82 ? 15 6.637 1.909 1 98.25 82 LEU A CA 1
ATOM 650 C C . LEU A 1 82 ? 15.336 7.824 2.805 1 98.25 82 LEU A C 1
ATOM 652 O O . LEU A 1 82 ? 15.156 7.762 4.023 1 98.25 82 LEU A O 1
ATOM 656 N N . GLN A 1 83 ? 15.812 8.836 2.184 1 97.5 83 GLN A N 1
ATOM 657 C CA . GLN A 1 83 ? 16.125 10.094 2.85 1 97.5 83 GLN A CA 1
ATOM 658 C C . GLN A 1 83 ? 15.68 11.281 2.008 1 97.5 83 GLN A C 1
ATOM 660 O O . GLN A 1 83 ? 15.812 11.273 0.783 1 97.5 83 GLN A O 1
ATOM 665 N N . ASN A 1 84 ? 15.07 12.234 2.674 1 96.69 84 ASN A N 1
ATOM 666 C CA . ASN A 1 84 ? 14.812 13.508 2.004 1 96.69 84 ASN A CA 1
ATOM 667 C C . ASN A 1 84 ? 16.094 14.32 1.848 1 96.69 84 ASN A C 1
ATOM 669 O O . ASN A 1 84 ? 16.969 14.297 2.725 1 96.69 84 ASN A O 1
ATOM 673 N N . VAL A 1 85 ? 16.188 15.039 0.731 1 96.12 85 VAL A N 1
ATOM 674 C CA . VAL A 1 85 ? 17.312 15.93 0.519 1 96.12 85 VAL A CA 1
ATOM 675 C C . VAL A 1 85 ? 16.812 17.312 0.12 1 96.12 85 VAL A C 1
ATOM 677 O O . VAL A 1 85 ? 15.648 17.484 -0.228 1 96.12 85 VAL A O 1
ATOM 680 N N . ARG A 1 86 ? 17.703 18.344 0.168 1 92.12 86 ARG A N 1
ATOM 681 C CA . ARG A 1 86 ? 17.469 19.766 -0.107 1 92.12 86 ARG A CA 1
ATOM 682 C C . ARG A 1 86 ? 16.75 20.438 1.058 1 92.12 86 ARG A C 1
ATOM 684 O O . ARG A 1 86 ? 17.203 21.453 1.569 1 92.12 86 ARG A O 1
ATOM 691 N N . SER A 1 87 ? 15.625 19.75 1.454 1 91.38 87 SER A N 1
ATOM 692 C CA . SER A 1 87 ? 14.883 20.297 2.582 1 91.38 87 SER A CA 1
ATOM 693 C C . SER A 1 87 ? 14.094 19.219 3.312 1 91.38 87 SER A C 1
ATOM 695 O O . SER A 1 87 ? 14.227 18.031 3 1 91.38 87 SER A O 1
ATOM 697 N N . ASN A 1 88 ? 13.391 19.609 4.383 1 90.94 88 ASN A N 1
ATOM 698 C CA . ASN A 1 88 ? 12.508 18.719 5.105 1 90.94 88 ASN A CA 1
ATOM 699 C C . ASN A 1 88 ? 11.383 18.188 4.211 1 90.94 88 ASN A C 1
ATOM 701 O O . ASN A 1 88 ? 10.898 18.906 3.336 1 90.94 88 ASN A O 1
ATOM 705 N N . ALA A 1 89 ? 11.078 16.906 4.41 1 93 89 ALA A N 1
ATOM 706 C CA . ALA A 1 89 ? 9.961 16.328 3.67 1 93 89 ALA A CA 1
ATOM 707 C C . ALA A 1 89 ? 8.625 16.844 4.207 1 93 89 ALA A C 1
ATOM 709 O O . ALA A 1 89 ? 8.062 16.25 5.137 1 93 89 ALA A O 1
ATOM 710 N N . ASP A 1 90 ? 8.086 17.812 3.568 1 94.25 90 ASP A N 1
ATOM 711 C CA . ASP A 1 90 ? 6.879 18.469 4.066 1 94.25 90 ASP A CA 1
ATOM 712 C C . ASP A 1 90 ? 5.621 17.812 3.504 1 94.25 90 ASP A C 1
ATOM 714 O O . ASP A 1 90 ? 4.52 18.344 3.639 1 94.25 90 ASP A O 1
ATOM 718 N N . ALA A 1 91 ? 5.75 16.75 2.764 1 96.56 91 ALA A N 1
ATOM 719 C CA . ALA A 1 91 ? 4.664 15.938 2.23 1 96.56 91 ALA A CA 1
ATOM 720 C C . ALA A 1 91 ? 5.098 14.477 2.098 1 96.56 91 ALA A C 1
ATOM 722 O O . ALA A 1 91 ? 6.293 14.18 2.053 1 96.56 91 ALA A O 1
ATOM 723 N N . PRO A 1 92 ? 4.102 13.555 2.027 1 97.31 92 PRO A N 1
ATOM 724 C CA . PRO A 1 92 ? 4.48 12.148 1.823 1 97.31 92 PRO A CA 1
ATOM 725 C C . PRO A 1 92 ? 5.172 11.922 0.483 1 97.31 92 PRO A C 1
ATOM 727 O O . PRO A 1 92 ? 4.863 12.594 -0.502 1 97.31 92 PRO A O 1
ATOM 730 N N . LEU A 1 93 ? 6.164 11.086 0.532 1 98.44 93 LEU A N 1
ATOM 731 C CA . LEU A 1 93 ? 6.734 10.555 -0.704 1 98.44 93 LEU A CA 1
ATOM 732 C C . LEU A 1 93 ? 5.82 9.5 -1.317 1 98.44 93 LEU A C 1
ATOM 734 O O . LEU A 1 93 ? 5.336 8.609 -0.615 1 98.44 93 LEU A O 1
ATOM 738 N N . ARG A 1 94 ? 5.445 9.633 -2.619 1 98.44 94 ARG A N 1
ATOM 739 C CA . ARG A 1 94 ? 4.641 8.641 -3.328 1 98.44 94 ARG A CA 1
ATOM 740 C C . ARG A 1 94 ? 5.453 7.957 -4.422 1 98.44 94 ARG A C 1
ATOM 742 O O . ARG A 1 94 ? 6.023 8.625 -5.289 1 98.44 94 ARG A O 1
ATOM 749 N N . LEU A 1 95 ? 5.598 6.633 -4.359 1 98.81 95 LEU A N 1
ATOM 750 C CA . LEU A 1 95 ? 6.367 5.84 -5.316 1 98.81 95 LEU A CA 1
ATOM 751 C C . LEU A 1 95 ? 5.477 4.812 -6.008 1 98.81 95 LEU A C 1
ATOM 753 O O . LEU A 1 95 ? 4.504 4.332 -5.422 1 98.81 95 LEU A O 1
ATOM 757 N N . LYS A 1 96 ? 5.781 4.555 -7.227 1 98.75 96 LYS A N 1
ATOM 758 C CA . LYS A 1 96 ? 5.281 3.361 -7.906 1 98.75 96 LYS A CA 1
ATOM 759 C C . LYS A 1 96 ? 6.395 2.342 -8.117 1 98.75 96 LYS A C 1
ATOM 761 O O . LYS A 1 96 ? 7.457 2.674 -8.648 1 98.75 96 LYS A O 1
ATOM 766 N N . LEU A 1 97 ? 6.199 1.183 -7.621 1 98.88 97 LEU A N 1
ATOM 767 C CA . LEU A 1 97 ? 7.117 0.064 -7.801 1 98.88 97 LEU A CA 1
ATOM 768 C C . LEU A 1 97 ? 6.57 -0.932 -8.812 1 98.88 97 LEU A C 1
ATOM 770 O O . LEU A 1 97 ? 5.414 -1.351 -8.719 1 98.88 97 LEU A O 1
ATOM 774 N N . THR A 1 98 ? 7.305 -1.243 -9.82 1 98.81 98 THR A N 1
ATOM 775 C CA . THR A 1 98 ? 6.957 -2.266 -10.805 1 98.81 98 THR A CA 1
ATOM 776 C C . THR A 1 98 ? 8.008 -3.373 -10.828 1 98.81 98 THR A C 1
ATOM 778 O O . THR A 1 98 ? 9.188 -3.113 -11.055 1 98.81 98 THR A O 1
ATOM 781 N N . PHE A 1 99 ? 7.598 -4.57 -10.578 1 98.81 99 PHE A N 1
ATOM 782 C CA . PHE A 1 99 ? 8.477 -5.73 -10.539 1 98.81 99 PHE A CA 1
ATOM 783 C C . PHE A 1 99 ? 8.32 -6.57 -11.805 1 98.81 99 PHE A C 1
ATOM 785 O O . PHE A 1 99 ? 7.203 -6.855 -12.227 1 98.81 99 PHE A O 1
ATOM 792 N N . GLY A 1 100 ? 9.422 -6.941 -12.383 1 98.44 100 GLY A N 1
ATOM 793 C CA . GLY A 1 100 ? 9.367 -7.773 -13.578 1 98.44 100 GLY A CA 1
ATOM 794 C C . GLY A 1 100 ? 10.359 -8.914 -13.555 1 98.44 100 GLY A C 1
ATOM 795 O O . GLY A 1 100 ? 11.516 -8.734 -13.156 1 98.44 100 GLY A O 1
ATOM 796 N N . GLU A 1 101 ? 9.891 -10.07 -13.953 1 98.19 101 GLU A N 1
ATOM 797 C CA . GLU A 1 101 ? 10.789 -11.195 -14.203 1 98.19 101 GLU A CA 1
ATOM 798 C C . GLU A 1 101 ? 11.539 -11.016 -15.523 1 98.19 101 GLU A C 1
ATOM 800 O O . GLU A 1 101 ? 12.672 -11.477 -15.664 1 98.19 101 GLU A O 1
ATOM 805 N N . MET A 1 102 ? 10.898 -10.367 -16.453 1 97.06 102 MET A N 1
ATOM 806 C CA . MET A 1 102 ? 11.414 -10.094 -17.797 1 97.06 102 MET A CA 1
ATOM 807 C C . MET A 1 102 ? 11.336 -8.609 -18.125 1 97.06 102 MET A C 1
ATOM 809 O O . MET A 1 102 ? 10.531 -7.887 -17.531 1 97.06 102 MET A O 1
ATOM 813 N N . PRO A 1 103 ? 12.133 -8.148 -19.094 1 97.44 103 PRO A N 1
ATOM 814 C CA . PRO A 1 103 ? 12.156 -6.719 -19.406 1 97.44 103 PRO A CA 1
ATOM 815 C C . PRO A 1 103 ? 10.789 -6.184 -19.828 1 97.44 103 PRO A C 1
ATOM 817 O O . PRO A 1 103 ? 10.445 -5.047 -19.5 1 97.44 103 PRO A O 1
ATOM 820 N N . CYS A 1 104 ? 9.969 -6.93 -20.484 1 96.25 104 CYS A N 1
ATOM 821 C CA . CYS A 1 104 ? 8.672 -6.469 -20.953 1 96.25 104 CYS A CA 1
ATOM 822 C C . CYS A 1 104 ? 7.793 -6.023 -19.797 1 96.25 104 CYS A C 1
ATOM 824 O O . CYS A 1 104 ? 6.965 -5.121 -19.938 1 96.25 104 CYS A O 1
ATOM 826 N N . GLU A 1 105 ? 8.016 -6.602 -18.641 1 97.5 105 GLU A N 1
ATOM 827 C CA . GLU A 1 105 ? 7.148 -6.367 -17.484 1 97.5 105 GLU A CA 1
ATOM 828 C C . GLU A 1 105 ? 7.473 -5.031 -16.812 1 97.5 105 GLU A C 1
ATOM 830 O O . GLU A 1 105 ? 6.691 -4.535 -16 1 97.5 105 GLU A O 1
ATOM 835 N N . VAL A 1 106 ? 8.617 -4.48 -17.094 1 98.06 106 VAL A N 1
ATOM 836 C CA . VAL A 1 106 ? 8.922 -3.152 -16.578 1 98.06 106 VAL A CA 1
ATOM 837 C C . VAL A 1 106 ? 8.898 -2.135 -17.703 1 98.06 106 VAL A C 1
ATOM 839 O O . VAL A 1 106 ? 9.008 -0.929 -17.469 1 98.06 106 VAL A O 1
ATOM 842 N N . GLY A 1 107 ? 8.781 -2.613 -18.922 1 97 107 GLY A N 1
ATOM 843 C CA . GLY A 1 107 ? 8.75 -1.732 -20.078 1 97 107 GLY A CA 1
ATOM 844 C C . GLY A 1 107 ? 7.344 -1.391 -20.531 1 97 107 GLY A C 1
ATOM 845 O O . GLY A 1 107 ? 7.047 -0.235 -20.844 1 97 107 GLY A O 1
ATOM 846 N N . GLU A 1 108 ? 6.473 -2.354 -20.547 1 96.12 108 GLU A N 1
ATOM 847 C CA . GLU A 1 108 ? 5.105 -2.156 -21.031 1 96.12 108 GLU A CA 1
ATOM 848 C C . GLU A 1 108 ? 4.238 -1.483 -19.969 1 96.12 108 GLU A C 1
ATOM 850 O O . GLU A 1 108 ? 4.406 -1.733 -18.766 1 96.12 108 GLU A O 1
ATOM 855 N N . ASP A 1 109 ? 3.293 -0.706 -20.453 1 95.44 109 ASP A N 1
ATOM 856 C CA . ASP A 1 109 ? 2.328 -0.071 -19.562 1 95.44 109 ASP A CA 1
ATOM 857 C C . ASP A 1 109 ? 1.245 -1.059 -19.141 1 95.44 109 ASP A C 1
ATOM 859 O O . ASP A 1 109 ? 0.465 -1.53 -19.969 1 95.44 109 ASP A O 1
ATOM 863 N N . PHE A 1 110 ? 1.163 -1.373 -17.844 1 96.69 110 PHE A N 1
ATOM 864 C CA . PHE A 1 110 ? 0.21 -2.346 -17.312 1 96.69 110 PHE A CA 1
ATOM 865 C C . PHE A 1 110 ? -1.221 -1.918 -17.625 1 96.69 110 PHE A C 1
ATOM 867 O O . PHE A 1 110 ? -2.143 -2.734 -17.562 1 96.69 110 PHE A O 1
ATOM 874 N N . LYS A 1 111 ? -1.505 -0.662 -17.938 1 92.75 111 LYS A N 1
ATOM 875 C CA . LYS A 1 111 ? -2.838 -0.168 -18.266 1 92.75 111 LYS A CA 1
ATOM 876 C C . LYS A 1 111 ? -3.33 -0.761 -19.594 1 92.75 111 LYS A C 1
ATOM 878 O O . LYS A 1 111 ? -4.535 -0.807 -19.844 1 92.75 111 LYS A O 1
ATOM 883 N N . GLU A 1 112 ? -2.43 -1.23 -20.391 1 93.31 112 GLU A N 1
ATOM 884 C CA . GLU A 1 112 ? -2.77 -1.752 -21.703 1 93.31 112 GLU A CA 1
ATOM 885 C C . GLU A 1 112 ? -3.002 -3.26 -21.672 1 93.31 112 GLU A C 1
ATOM 887 O O . GLU A 1 112 ? -3.266 -3.883 -22.703 1 93.31 112 GLU A O 1
ATOM 892 N N . TYR A 1 113 ? -2.932 -3.75 -20.484 1 96.31 113 TYR A N 1
ATOM 893 C CA . TYR A 1 113 ? -3.098 -5.191 -20.344 1 96.31 113 TYR A CA 1
ATOM 894 C C . TYR A 1 113 ? -4.48 -5.629 -20.797 1 96.31 113 TYR A C 1
ATOM 896 O O . TYR A 1 113 ? -5.492 -5.074 -20.359 1 96.31 113 TYR A O 1
ATOM 904 N N . LYS A 1 114 ? -4.508 -6.746 -21.656 1 90.56 114 LYS A N 1
ATOM 905 C CA . LYS A 1 114 ? -5.773 -7.223 -22.203 1 90.56 114 LYS A CA 1
ATOM 906 C C . LYS A 1 114 ? -5.938 -8.719 -21.984 1 90.56 114 LYS A C 1
ATOM 908 O O . LYS A 1 114 ? -6.754 -9.367 -22.656 1 90.56 114 LYS A O 1
ATOM 913 N N . GLY A 1 115 ? -5.164 -9.352 -21.203 1 93.56 115 GLY A N 1
ATOM 914 C CA . GLY A 1 115 ? -5.297 -10.773 -20.922 1 93.56 115 GLY A CA 1
ATOM 915 C C . GLY A 1 115 ? -6.523 -11.117 -20.109 1 93.56 115 GLY A C 1
ATOM 916 O O . GLY A 1 115 ? -7.141 -10.234 -19.5 1 93.56 115 GLY A O 1
ATOM 917 N N . TRP A 1 116 ? -6.914 -12.406 -20.094 1 93.62 116 TRP A N 1
ATOM 918 C CA . TRP A 1 116 ? -8.141 -12.773 -19.391 1 93.62 116 TRP A CA 1
ATOM 919 C C . TRP A 1 116 ? -7.848 -13.133 -17.938 1 93.62 116 TRP A C 1
ATOM 921 O O . TRP A 1 116 ? -8.758 -13.195 -17.109 1 93.62 116 TRP A O 1
ATOM 931 N N . LEU A 1 117 ? -6.566 -13.469 -17.625 1 95.31 117 LEU A N 1
ATOM 932 C CA . LEU A 1 117 ? -6.223 -13.555 -16.203 1 95.31 117 LEU A CA 1
ATOM 933 C C . LEU A 1 117 ? -6.262 -12.18 -15.547 1 95.31 117 LEU A C 1
ATOM 935 O O . LEU A 1 117 ? -6.078 -11.164 -16.219 1 95.31 117 LEU A O 1
ATOM 939 N N . SER A 1 118 ? -6.477 -12.211 -14.289 1 96.56 118 SER A N 1
ATOM 940 C CA . SER A 1 118 ? -6.633 -10.945 -13.57 1 96.56 118 SER A CA 1
ATOM 941 C C . SER A 1 118 ? -5.375 -10.086 -13.688 1 96.56 118 SER A C 1
ATOM 943 O O . SER A 1 118 ? -4.262 -10.586 -13.492 1 96.56 118 SER A O 1
ATOM 945 N N . ARG A 1 119 ? -5.559 -8.789 -13.891 1 96.62 119 ARG A N 1
ATOM 946 C CA . ARG A 1 119 ? -4.469 -7.816 -13.93 1 96.62 119 ARG A CA 1
ATOM 947 C C . ARG A 1 119 ? -3.74 -7.758 -12.594 1 96.62 119 ARG A C 1
ATOM 949 O O . ARG A 1 119 ? -2.578 -7.352 -12.531 1 96.62 119 ARG A O 1
ATOM 956 N N . SER A 1 120 ? -4.383 -8.234 -11.523 1 96.75 120 SER A N 1
ATOM 957 C CA . SER A 1 120 ? -3.814 -8.133 -10.18 1 96.75 120 SER A CA 1
ATOM 958 C C . SER A 1 120 ? -2.617 -9.062 -10.016 1 96.75 120 SER A C 1
ATOM 960 O O . SER A 1 120 ? -1.869 -8.945 -9.047 1 96.75 120 SER A O 1
ATOM 962 N N . TRP A 1 121 ? -2.357 -9.859 -11.031 1 96.94 121 TRP A N 1
ATOM 963 C CA . TRP A 1 121 ? -1.164 -10.703 -11.031 1 96.94 121 TRP A CA 1
ATOM 964 C C . TRP A 1 121 ? 0.063 -9.906 -11.453 1 96.94 121 TRP A C 1
ATOM 966 O O . TRP A 1 121 ? 1.197 -10.352 -11.266 1 96.94 121 TRP A O 1
ATOM 976 N N . LEU A 1 122 ? -0.172 -8.859 -12.266 1 97.69 122 LEU A N 1
ATOM 977 C CA . LEU A 1 122 ? 0.952 -7.977 -12.562 1 97.69 122 LEU A CA 1
ATOM 978 C C . LEU A 1 122 ? 1.467 -7.301 -11.297 1 97.69 122 LEU A C 1
ATOM 980 O O . LEU A 1 122 ? 0.678 -6.848 -10.461 1 97.69 122 LEU A O 1
ATOM 984 N N . GLN A 1 123 ? 2.781 -7.27 -11.156 1 98.19 123 GLN A N 1
ATOM 985 C CA . GLN A 1 123 ? 3.354 -6.871 -9.875 1 98.19 123 GLN A CA 1
ATOM 986 C C . GLN A 1 123 ? 3.664 -5.379 -9.852 1 98.19 123 GLN A C 1
ATOM 988 O O . GLN A 1 123 ? 4.746 -4.957 -10.266 1 98.19 123 GLN A O 1
ATOM 993 N N . ASP A 1 124 ? 2.771 -4.621 -9.375 1 98.25 124 ASP A N 1
ATOM 994 C CA . ASP A 1 124 ? 3.014 -3.197 -9.156 1 98.25 124 ASP A CA 1
ATOM 995 C C . ASP A 1 124 ? 2.371 -2.727 -7.855 1 98.25 124 ASP A C 1
ATOM 997 O O . ASP A 1 124 ? 1.359 -3.279 -7.418 1 98.25 124 ASP A O 1
ATOM 1001 N N . GLU A 1 125 ? 2.973 -1.79 -7.219 1 98.25 125 GLU A N 1
ATOM 1002 C CA . GLU A 1 125 ? 2.541 -1.153 -5.98 1 98.25 125 GLU A CA 1
ATOM 1003 C C . GLU A 1 125 ? 2.604 0.367 -6.09 1 98.25 125 GLU A C 1
ATOM 1005 O O . GLU A 1 125 ? 3.486 0.912 -6.754 1 98.25 125 GLU A O 1
ATOM 1010 N N . ILE A 1 126 ? 1.649 1.032 -5.609 1 98.19 126 ILE A N 1
ATOM 1011 C CA . ILE A 1 126 ? 1.754 2.455 -5.305 1 98.19 126 ILE A CA 1
ATOM 1012 C C . ILE A 1 126 ? 1.807 2.66 -3.793 1 98.19 126 ILE A C 1
ATOM 1014 O O . ILE A 1 126 ? 0.877 2.281 -3.076 1 98.19 126 ILE A O 1
ATOM 1018 N N . ILE A 1 127 ? 2.873 3.268 -3.262 1 98 127 ILE A N 1
ATOM 1019 C CA . ILE A 1 127 ? 3.033 3.387 -1.816 1 98 127 ILE A CA 1
ATOM 1020 C C . ILE A 1 127 ? 3.23 4.855 -1.439 1 98 127 ILE A C 1
ATOM 1022 O O . ILE A 1 127 ? 3.748 5.641 -2.234 1 98 127 ILE A O 1
ATOM 1026 N N . ASN A 1 128 ? 2.758 5.184 -0.34 1 97.69 128 ASN A N 1
ATOM 1027 C CA . ASN A 1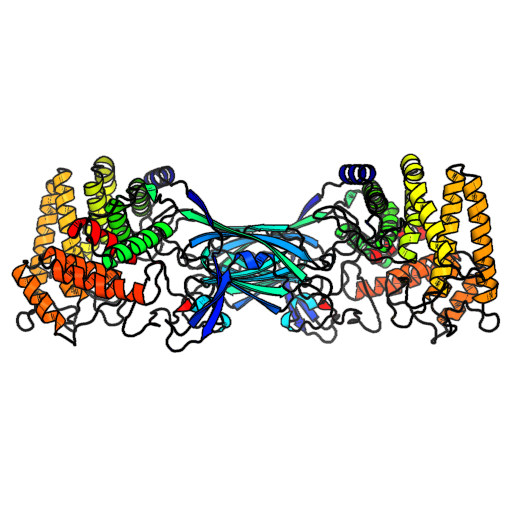 128 ? 2.975 6.484 0.287 1 97.69 128 ASN A CA 1
ATOM 1028 C C . ASN A 1 128 ? 3.838 6.363 1.539 1 97.69 128 ASN A C 1
ATOM 1030 O O . ASN A 1 128 ? 3.551 5.555 2.422 1 97.69 128 ASN A O 1
ATOM 1034 N N . VAL A 1 129 ? 4.906 7.133 1.632 1 97.56 129 VAL A N 1
ATOM 1035 C CA . VAL A 1 129 ? 5.801 7.164 2.785 1 97.56 129 VAL A CA 1
ATOM 1036 C C . VAL A 1 129 ? 5.637 8.484 3.527 1 97.56 129 VAL A C 1
ATOM 1038 O O . VAL A 1 129 ? 6.105 9.531 3.062 1 97.56 129 VAL A O 1
ATOM 1041 N N . ASP A 1 130 ? 5.129 8.438 4.672 1 96.19 130 ASP A N 1
ATOM 1042 C CA . ASP A 1 130 ? 4.734 9.648 5.395 1 96.19 130 ASP A CA 1
ATOM 1043 C C . ASP A 1 130 ? 5.941 10.305 6.062 1 96.19 130 ASP A C 1
ATOM 1045 O O . ASP A 1 130 ? 5.973 11.523 6.242 1 96.19 130 ASP A O 1
ATOM 1049 N N . VAL A 1 131 ? 6.895 9.469 6.516 1 96.19 131 VAL A N 1
ATOM 1050 C CA . VAL A 1 131 ? 7.977 9.992 7.344 1 96.19 131 VAL A CA 1
ATOM 1051 C C . VAL A 1 131 ? 9.32 9.719 6.668 1 96.19 131 VAL A C 1
ATOM 1053 O O . VAL A 1 131 ? 9.656 8.57 6.379 1 96.19 131 VAL A O 1
ATOM 1056 N N . LEU A 1 132 ? 10.047 10.719 6.375 1 96.38 132 LEU A N 1
ATOM 1057 C CA . LEU A 1 132 ? 11.422 10.633 5.883 1 96.38 132 LEU A CA 1
ATOM 1058 C C . LEU A 1 132 ? 12.383 11.352 6.828 1 96.38 132 LEU A C 1
ATOM 1060 O O . LEU A 1 132 ? 12.031 12.375 7.418 1 96.38 132 LEU A O 1
ATOM 1064 N N . PRO A 1 133 ? 13.648 10.922 7.023 1 96.81 133 PRO A N 1
ATOM 1065 C CA . PRO A 1 133 ? 14.133 9.641 6.492 1 96.81 133 PRO A CA 1
ATOM 1066 C C . PRO A 1 133 ? 13.422 8.438 7.105 1 96.81 133 PRO A C 1
ATOM 1068 O O . PRO A 1 133 ? 12.867 8.539 8.203 1 96.81 133 PRO A O 1
ATOM 1071 N N . GLY A 1 134 ? 13.312 7.344 6.324 1 97.06 134 GLY A N 1
ATOM 1072 C CA . GLY A 1 134 ? 12.648 6.148 6.824 1 97.06 134 GLY A CA 1
ATOM 1073 C C . GLY A 1 134 ? 12.953 4.91 6.004 1 97.06 134 GLY A C 1
ATOM 1074 O O . GLY A 1 134 ? 13.586 4.996 4.949 1 97.06 134 GLY A O 1
ATOM 1075 N N . THR A 1 135 ? 12.672 3.748 6.602 1 98.12 135 THR A N 1
ATOM 1076 C CA . THR A 1 135 ? 12.844 2.445 5.969 1 98.12 135 THR A CA 1
ATOM 1077 C C . THR A 1 135 ? 11.5 1.719 5.867 1 98.12 135 THR A C 1
ATOM 1079 O O . THR A 1 135 ? 10.742 1.67 6.836 1 98.12 135 THR A O 1
ATOM 1082 N N . ILE A 1 136 ? 11.188 1.211 4.684 1 97.12 136 ILE A N 1
ATOM 1083 C CA . ILE A 1 136 ? 9.953 0.465 4.465 1 97.12 136 ILE A CA 1
ATOM 1084 C C . ILE A 1 136 ? 10.281 -0.932 3.939 1 97.12 136 ILE A C 1
ATOM 1086 O O . ILE A 1 136 ? 11.133 -1.089 3.064 1 97.12 136 ILE A O 1
ATOM 1090 N N . THR A 1 137 ? 9.719 -1.93 4.473 1 98.06 137 THR A N 1
ATOM 1091 C CA . THR A 1 137 ? 9.727 -3.285 3.934 1 98.06 137 THR A CA 1
ATOM 1092 C C . THR A 1 137 ? 8.344 -3.678 3.426 1 98.06 137 THR A C 1
ATOM 1094 O O . THR A 1 137 ? 7.371 -3.643 4.176 1 98.06 137 THR A O 1
ATOM 1097 N N . MET A 1 138 ? 8.242 -4.051 2.162 1 97.5 138 MET A N 1
ATOM 1098 C CA . MET A 1 138 ? 6.965 -4.457 1.578 1 97.5 138 MET A CA 1
ATOM 1099 C C . MET A 1 138 ? 6.438 -5.723 2.244 1 97.5 138 MET A C 1
ATOM 1101 O O . MET A 1 138 ? 7.203 -6.645 2.529 1 97.5 138 MET A O 1
ATOM 1105 N N . ASP A 1 139 ? 5.148 -5.766 2.475 1 94.81 139 ASP A N 1
ATOM 1106 C CA . ASP A 1 139 ? 4.523 -6.902 3.146 1 94.81 139 ASP A CA 1
ATOM 1107 C C . ASP A 1 139 ? 4.277 -8.047 2.17 1 94.81 139 ASP A C 1
ATOM 1109 O O . ASP A 1 139 ? 4.203 -9.211 2.576 1 94.81 139 ASP A O 1
ATOM 1113 N N . ARG A 1 140 ? 4.137 -7.781 0.922 1 96.94 140 ARG A N 1
ATOM 1114 C CA . ARG A 1 140 ? 3.861 -8.797 -0.086 1 96.94 140 ARG A CA 1
ATOM 1115 C C . ARG A 1 140 ? 5.156 -9.391 -0.634 1 96.94 140 ARG A C 1
ATOM 1117 O O . ARG A 1 140 ? 6.191 -8.727 -0.658 1 96.94 140 ARG A O 1
ATOM 1124 N N . ARG A 1 141 ? 5.09 -10.633 -1 1 98.25 141 ARG A N 1
ATOM 1125 C CA . ARG A 1 141 ? 6.207 -11.305 -1.648 1 98.25 141 ARG A CA 1
ATOM 1126 C C . ARG A 1 141 ? 6.188 -11.078 -3.156 1 98.25 141 ARG A C 1
ATOM 1128 O O . ARG A 1 141 ? 5.129 -11.156 -3.785 1 98.25 141 ARG A O 1
ATOM 1135 N N . TYR A 1 142 ? 7.352 -10.82 -3.74 1 98.62 142 TYR A N 1
ATOM 1136 C CA . TYR A 1 142 ? 7.445 -10.578 -5.176 1 98.62 142 TYR A CA 1
ATOM 1137 C C . TYR A 1 142 ? 8.414 -11.555 -5.832 1 98.62 142 TYR A C 1
ATOM 1139 O O . TYR A 1 142 ? 9.25 -12.156 -5.156 1 98.62 142 TYR A O 1
ATOM 1147 N N . ALA A 1 143 ? 8.258 -11.844 -7.031 1 98.69 143 ALA A N 1
ATOM 1148 C CA . ALA A 1 143 ? 9.156 -12.586 -7.906 1 98.69 143 ALA A CA 1
ATOM 1149 C C . ALA A 1 143 ? 9.633 -11.719 -9.07 1 98.69 143 ALA A C 1
ATOM 1151 O O . ALA A 1 143 ? 8.828 -11.258 -9.875 1 98.69 143 ALA A O 1
ATOM 1152 N N . PHE A 1 144 ? 10.945 -11.461 -9.094 1 98.75 144 PHE A N 1
ATOM 1153 C CA . PHE A 1 144 ? 11.383 -10.461 -10.062 1 98.75 144 PHE A CA 1
ATOM 1154 C C . PHE A 1 144 ? 12.898 -10.508 -10.25 1 98.75 144 PHE A C 1
ATOM 1156 O O . PHE A 1 144 ? 13.609 -11.102 -9.43 1 98.75 144 PHE A O 1
ATOM 1163 N N . ARG A 1 145 ? 13.375 -10.008 -11.336 1 98.75 145 ARG A N 1
ATOM 1164 C CA . ARG A 1 145 ? 14.773 -9.633 -11.562 1 98.75 145 ARG A CA 1
ATOM 1165 C C . ARG A 1 145 ? 14.914 -8.117 -11.664 1 98.75 145 ARG A C 1
ATOM 1167 O O . ARG A 1 145 ? 15.891 -7.547 -11.172 1 98.75 145 ARG A O 1
ATOM 1174 N N . TYR A 1 146 ? 13.906 -7.531 -12.289 1 98.81 146 TYR A N 1
ATOM 1175 C CA . TYR A 1 146 ? 13.953 -6.094 -12.539 1 98.81 146 TYR A CA 1
ATOM 1176 C C . TYR A 1 146 ? 12.977 -5.348 -11.641 1 98.81 146 TYR A C 1
ATOM 1178 O O . TYR A 1 146 ? 11.867 -5.824 -11.391 1 98.81 146 TYR A O 1
ATOM 1186 N N . LEU A 1 147 ? 13.406 -4.254 -11.164 1 98.94 147 LEU A N 1
ATOM 1187 C CA . LEU A 1 147 ? 12.57 -3.361 -10.359 1 98.94 147 LEU A CA 1
ATOM 1188 C C . LEU A 1 147 ? 12.602 -1.943 -10.922 1 98.94 147 LEU A C 1
ATOM 1190 O O . LEU A 1 147 ? 13.672 -1.322 -10.984 1 98.94 147 LEU A O 1
ATOM 1194 N N . LYS A 1 148 ? 11.523 -1.454 -11.422 1 98.81 148 LYS A N 1
ATOM 1195 C CA . LYS A 1 148 ? 11.375 -0.06 -11.828 1 98.81 148 LYS A CA 1
ATOM 1196 C C . LYS A 1 148 ? 10.742 0.771 -10.711 1 98.81 148 LYS A C 1
ATOM 1198 O O . LYS A 1 148 ? 9.703 0.388 -10.156 1 98.81 148 LYS A O 1
ATOM 1203 N N . ILE A 1 149 ? 11.32 1.831 -10.352 1 98.75 149 ILE A N 1
ATOM 1204 C CA . ILE A 1 149 ? 10.82 2.75 -9.336 1 98.75 149 ILE A CA 1
ATOM 1205 C C . ILE A 1 149 ? 10.492 4.098 -9.977 1 98.75 149 ILE A C 1
ATOM 1207 O O . ILE A 1 149 ? 11.375 4.762 -10.523 1 98.75 149 ILE A O 1
ATOM 1211 N N . ASP A 1 150 ? 9.273 4.5 -9.977 1 98.75 150 ASP A N 1
ATOM 1212 C CA . ASP A 1 150 ? 8.836 5.82 -10.414 1 98.75 150 ASP A CA 1
ATOM 1213 C C . ASP A 1 150 ? 8.531 6.723 -9.227 1 98.75 150 ASP A C 1
ATOM 1215 O O . ASP A 1 150 ? 7.738 6.371 -8.352 1 98.75 150 ASP A O 1
ATOM 1219 N N . VAL A 1 151 ? 9.203 7.809 -9.188 1 98.69 151 VAL A N 1
ATOM 1220 C CA . VAL A 1 151 ? 8.859 8.812 -8.188 1 98.69 151 VAL A CA 1
ATOM 1221 C C . VAL A 1 151 ? 7.641 9.602 -8.648 1 98.69 151 VAL A C 1
ATOM 1223 O O . VAL A 1 151 ? 7.75 10.508 -9.477 1 98.69 151 VAL A O 1
ATOM 1226 N N . LEU A 1 152 ? 6.508 9.289 -8.031 1 98.44 152 LEU A N 1
ATOM 1227 C CA . LEU A 1 152 ? 5.266 9.914 -8.469 1 98.44 152 LEU A CA 1
ATOM 1228 C C . LEU A 1 152 ? 5.113 11.305 -7.867 1 98.44 152 LEU A C 1
ATOM 1230 O O . LEU A 1 152 ? 4.664 12.234 -8.539 1 98.44 152 LEU A O 1
ATOM 1234 N N . GLU A 1 153 ? 5.402 11.344 -6.539 1 98.12 153 GLU A N 1
ATOM 1235 C CA . GLU A 1 153 ? 5.223 12.625 -5.848 1 98.12 153 GLU A CA 1
ATOM 1236 C C . GLU A 1 153 ? 6.297 12.828 -4.789 1 98.12 153 GLU A C 1
ATOM 1238 O O . GLU A 1 153 ? 6.656 11.898 -4.066 1 98.12 153 GLU A O 1
ATOM 1243 N N . THR A 1 154 ? 6.891 13.922 -4.77 1 97.62 154 THR A N 1
ATOM 1244 C CA . THR A 1 154 ? 7.555 14.555 -3.637 1 97.62 154 THR A CA 1
ATOM 1245 C C . THR A 1 154 ? 6.879 15.875 -3.275 1 97.62 154 THR A C 1
ATOM 1247 O O . THR A 1 154 ? 5.664 15.914 -3.059 1 97.62 154 THR A O 1
ATOM 1250 N N . SER A 1 155 ? 7.57 16.891 -3.062 1 96.06 155 SER A N 1
ATOM 1251 C CA . SER A 1 155 ? 7.07 18.266 -2.971 1 96.06 155 SER A CA 1
ATOM 1252 C C . SER A 1 155 ? 8.039 19.25 -3.607 1 96.06 155 SER A C 1
ATOM 1254 O O . SER A 1 155 ? 9.109 18.859 -4.09 1 96.06 155 SER A O 1
ATOM 1256 N N . ILE A 1 156 ? 7.613 20.516 -3.738 1 94.44 156 ILE A N 1
ATOM 1257 C CA . ILE A 1 156 ? 8.469 21.531 -4.324 1 94.44 156 ILE A CA 1
ATOM 1258 C C . ILE A 1 156 ? 9.672 21.781 -3.418 1 94.44 156 ILE A C 1
ATOM 1260 O O . ILE A 1 156 ? 10.672 22.375 -3.844 1 94.44 156 ILE A O 1
ATOM 1264 N N . ARG A 1 157 ? 9.711 21.203 -2.215 1 94.12 157 ARG A N 1
ATOM 1265 C CA . ARG A 1 157 ? 10.734 21.547 -1.235 1 94.12 157 ARG A CA 1
ATOM 1266 C C . ARG A 1 157 ? 11.828 20.484 -1.189 1 94.12 157 ARG A C 1
ATOM 1268 O O . ARG A 1 157 ? 12.977 20.797 -0.86 1 94.12 157 ARG A O 1
ATOM 1275 N N . TYR A 1 158 ? 11.422 19.25 -1.462 1 96.94 158 TYR A N 1
ATOM 1276 C CA . TYR A 1 158 ? 12.438 18.25 -1.211 1 96.94 158 TYR A CA 1
ATOM 1277 C C . TYR A 1 158 ? 12.516 17.25 -2.363 1 96.94 158 TYR A C 1
ATOM 1279 O O . TYR A 1 158 ? 11.602 17.172 -3.182 1 96.94 158 TYR A O 1
ATOM 1287 N N . ASP A 1 159 ? 13.633 16.625 -2.494 1 98.19 159 ASP A N 1
ATOM 1288 C CA . ASP A 1 159 ? 13.898 15.477 -3.348 1 98.19 159 ASP A CA 1
ATOM 1289 C C . ASP A 1 159 ? 14.234 14.242 -2.516 1 98.19 159 ASP A C 1
ATOM 1291 O O . ASP A 1 159 ? 14.234 14.297 -1.283 1 98.19 159 ASP A O 1
ATOM 1295 N N . VAL A 1 160 ? 14.422 13.109 -3.164 1 98.31 160 VAL A N 1
ATOM 1296 C CA . VAL A 1 160 ? 14.602 11.898 -2.381 1 98.31 160 VAL A CA 1
ATOM 1297 C C . VAL A 1 160 ? 15.867 11.172 -2.838 1 98.31 160 VAL A C 1
ATOM 1299 O O . VAL A 1 160 ? 16.234 11.242 -4.008 1 98.31 160 VAL A O 1
ATOM 1302 N N . ARG A 1 161 ? 16.484 10.594 -1.932 1 98.06 161 ARG A N 1
ATOM 1303 C CA . ARG A 1 161 ? 17.641 9.734 -2.168 1 98.06 161 ARG A CA 1
ATOM 1304 C C . ARG A 1 161 ? 17.484 8.398 -1.45 1 98.06 161 ARG A C 1
ATOM 1306 O O . ARG A 1 161 ? 17.016 8.352 -0.314 1 98.06 161 ARG A O 1
ATOM 1313 N N . PHE A 1 162 ? 17.875 7.352 -2.143 1 98.44 162 PHE A N 1
ATOM 1314 C CA . PHE A 1 162 ? 17.906 6.039 -1.505 1 98.44 162 PHE A CA 1
ATOM 1315 C C . PHE A 1 162 ? 19.203 5.848 -0.728 1 98.44 162 PHE A C 1
ATOM 1317 O O . PHE A 1 162 ? 20.266 6.242 -1.19 1 98.44 162 PHE A O 1
ATOM 1324 N N . THR A 1 163 ? 19.062 5.266 0.467 1 98.38 163 THR A N 1
ATOM 1325 C CA . THR A 1 163 ? 20.266 5 1.256 1 98.38 163 THR A CA 1
ATOM 1326 C C . THR A 1 163 ? 20.5 3.498 1.385 1 98.38 163 THR A C 1
ATOM 1328 O O . THR A 1 163 ? 21.609 3.068 1.748 1 98.38 163 THR A O 1
ATOM 1331 N N . ASP A 1 164 ? 19.531 2.711 1.182 1 98.56 164 ASP A N 1
ATOM 1332 C CA . ASP A 1 164 ? 19.625 1.255 1.141 1 98.56 164 ASP A CA 1
ATOM 1333 C C . ASP A 1 164 ? 18.453 0.652 0.365 1 98.56 164 ASP A C 1
ATOM 1335 O O . ASP A 1 164 ? 17.344 1.207 0.361 1 98.56 164 ASP A O 1
ATOM 1339 N N . LEU A 1 165 ? 18.703 -0.371 -0.393 1 98.75 165 LEU A N 1
ATOM 1340 C CA . LEU A 1 165 ? 17.672 -1.071 -1.156 1 98.75 165 LEU A CA 1
ATOM 1341 C C . LEU A 1 165 ? 18.078 -2.521 -1.406 1 98.75 165 LEU A C 1
ATOM 1343 O O . LEU A 1 165 ? 19.094 -2.785 -2.039 1 98.75 165 LEU A O 1
ATOM 1347 N N . TYR A 1 166 ? 17.297 -3.443 -0.873 1 98.88 166 TYR A N 1
ATOM 1348 C CA . TYR A 1 166 ? 17.625 -4.855 -1.046 1 98.88 166 TYR A CA 1
ATOM 1349 C C . TYR A 1 166 ? 16.359 -5.719 -1.009 1 98.88 166 TYR A C 1
ATOM 1351 O O . TYR A 1 166 ? 15.289 -5.246 -0.634 1 98.88 166 TYR A O 1
ATOM 1359 N N . CYS A 1 167 ? 16.469 -6.871 -1.52 1 98.88 167 CYS A N 1
ATOM 1360 C CA . CYS A 1 167 ? 15.438 -7.902 -1.423 1 98.88 167 CYS A CA 1
ATOM 1361 C C . CYS A 1 167 ? 15.836 -8.969 -0.41 1 98.88 167 CYS A C 1
ATOM 1363 O O . CYS A 1 167 ? 16.922 -9.531 -0.49 1 98.88 167 CYS A O 1
ATOM 1365 N N . THR A 1 168 ? 15.016 -9.195 0.603 1 98.88 168 THR A N 1
ATOM 1366 C CA . THR A 1 168 ? 15.18 -10.383 1.435 1 98.88 168 THR A CA 1
ATOM 1367 C C . THR A 1 168 ? 14.539 -11.602 0.775 1 98.88 168 THR A C 1
ATOM 1369 O O . THR A 1 168 ? 13.32 -11.789 0.864 1 98.88 168 THR A O 1
ATOM 1372 N N . THR A 1 169 ? 15.352 -12.414 0.143 1 98.69 169 THR A N 1
ATOM 1373 C CA . THR A 1 169 ? 14.844 -13.57 -0.598 1 98.69 169 THR A CA 1
ATOM 1374 C C . THR A 1 169 ? 14.422 -14.68 0.356 1 98.69 169 THR A C 1
ATOM 1376 O O . THR A 1 169 ? 14.938 -14.781 1.473 1 98.69 169 THR A O 1
ATOM 1379 N N . VAL A 1 170 ? 13.508 -15.492 -0.098 1 98.56 170 VAL A N 1
ATOM 1380 C CA . VAL A 1 170 ? 13.031 -16.609 0.719 1 98.56 170 VAL A CA 1
ATOM 1381 C C . VAL A 1 170 ? 12.93 -17.859 -0.133 1 98.56 170 VAL A C 1
ATOM 1383 O O . VAL A 1 170 ? 12.555 -17.797 -1.306 1 98.56 170 VAL A O 1
ATOM 1386 N N . THR A 1 171 ? 13.297 -19 0.377 1 98.5 171 THR A N 1
ATOM 1387 C CA . THR A 1 171 ? 13.188 -20.312 -0.23 1 98.5 171 THR A CA 1
ATOM 1388 C C . THR A 1 171 ? 13.367 -21.406 0.818 1 98.5 171 THR A C 1
ATOM 1390 O O . THR A 1 171 ? 13.992 -21.188 1.856 1 98.5 171 THR A O 1
ATOM 1393 N N . SER A 1 172 ? 12.789 -22.547 0.612 1 98.31 172 SER A N 1
ATOM 1394 C CA . SER A 1 172 ? 13.055 -23.688 1.491 1 98.31 172 SER A CA 1
ATOM 1395 C C . SER A 1 172 ? 14.25 -24.484 1.002 1 98.31 172 SER A C 1
ATOM 1397 O O . SER A 1 172 ? 14.727 -25.391 1.697 1 98.31 172 SER A O 1
ATOM 1399 N N . ALA A 1 173 ? 14.758 -24.188 -0.164 1 97.56 173 ALA A N 1
ATOM 1400 C CA . ALA A 1 173 ? 15.844 -24.938 -0.795 1 97.56 173 ALA A CA 1
ATOM 1401 C C . ALA A 1 173 ? 17.203 -24.406 -0.361 1 97.56 173 ALA A C 1
ATOM 1403 O O . ALA A 1 173 ? 17.375 -23.188 -0.192 1 97.56 173 ALA A O 1
ATOM 1404 N N . ASP A 1 174 ? 18.109 -25.297 -0.182 1 96.12 174 ASP A N 1
ATOM 1405 C CA . ASP A 1 174 ? 19.484 -24.984 0.148 1 96.12 174 ASP A CA 1
ATOM 1406 C C . ASP A 1 174 ? 20.438 -25.406 -0.976 1 96.12 174 ASP A C 1
ATOM 1408 O O . ASP A 1 174 ? 20.703 -26.594 -1.15 1 96.12 174 ASP A O 1
ATOM 1412 N N . LEU A 1 175 ? 20.969 -24.453 -1.61 1 94.19 175 LEU A N 1
ATOM 1413 C CA . LEU A 1 175 ? 21.828 -24.719 -2.758 1 94.19 175 LEU A CA 1
ATOM 1414 C C . LEU A 1 175 ? 23.031 -25.562 -2.348 1 94.19 175 LEU A C 1
ATOM 1416 O O . LEU A 1 175 ? 23.609 -26.281 -3.17 1 94.19 175 LEU A O 1
ATOM 1420 N N . ALA A 1 176 ? 23.438 -25.469 -1.109 1 94.62 176 ALA A N 1
ATOM 1421 C CA . ALA A 1 176 ? 24.609 -26.188 -0.622 1 94.62 176 ALA A CA 1
ATOM 1422 C C . ALA A 1 176 ? 24.391 -27.688 -0.664 1 94.62 176 ALA A C 1
ATOM 1424 O O . ALA A 1 176 ? 25.344 -28.469 -0.638 1 94.62 176 ALA A O 1
ATOM 1425 N N . LEU A 1 177 ? 23.172 -28.109 -0.785 1 94.62 177 LEU A N 1
ATOM 1426 C CA . LEU A 1 177 ? 22.828 -29.531 -0.735 1 94.62 177 LEU A CA 1
ATOM 1427 C C . LEU A 1 177 ? 22.828 -30.125 -2.135 1 94.62 177 LEU A C 1
ATOM 1429 O O . LEU A 1 177 ? 22.75 -31.359 -2.285 1 94.62 177 LEU A O 1
ATOM 1433 N N . VAL A 1 178 ? 22.906 -29.359 -3.213 1 97.19 178 VAL A N 1
ATOM 1434 C CA . VAL A 1 178 ? 22.844 -29.859 -4.586 1 97.19 178 VAL A CA 1
ATOM 1435 C C . VAL A 1 178 ? 24.156 -30.547 -4.949 1 97.19 178 VAL A C 1
ATOM 1437 O O . VAL A 1 178 ? 25.219 -29.922 -4.934 1 97.19 178 VAL A O 1
ATOM 1440 N N . PRO A 1 179 ? 24.125 -31.797 -5.273 1 96.12 179 PRO A N 1
ATOM 1441 C CA . PRO A 1 179 ? 25.359 -32.5 -5.691 1 96.12 179 PRO A CA 1
ATOM 1442 C C . PRO A 1 179 ? 25.953 -31.891 -6.965 1 96.12 179 PRO A C 1
ATOM 1444 O O . PRO A 1 179 ? 25.219 -31.5 -7.871 1 96.12 179 PRO A O 1
ATOM 1447 N N . PRO A 1 180 ? 27.25 -31.891 -7.035 1 94.69 180 PRO A N 1
ATOM 1448 C CA . PRO A 1 180 ? 27.859 -31.391 -8.273 1 94.69 180 PRO A CA 1
ATOM 1449 C C . PRO A 1 180 ? 27.578 -32.281 -9.469 1 94.69 180 PRO A C 1
ATOM 1451 O O . PRO A 1 180 ? 27.297 -33.5 -9.305 1 94.69 180 PRO A O 1
ATOM 1454 N N . LEU A 1 181 ? 27.578 -31.703 -10.664 1 94.88 181 LEU A N 1
ATOM 1455 C CA . LEU A 1 181 ? 27.453 -32.469 -11.898 1 94.88 181 LEU A CA 1
ATOM 1456 C C . LEU A 1 181 ? 28.688 -33.312 -12.141 1 94.88 181 LEU A C 1
ATOM 1458 O O . LEU A 1 181 ? 29.766 -33.031 -11.602 1 94.88 181 LEU A O 1
ATOM 1462 N N . ARG A 1 182 ? 28.484 -34.375 -12.969 1 88.81 182 ARG A N 1
ATOM 1463 C CA . ARG A 1 182 ? 29.625 -35.219 -13.312 1 88.81 182 ARG A CA 1
ATOM 1464 C C . ARG A 1 182 ? 30.672 -34.438 -14.078 1 88.81 182 ARG A C 1
ATOM 1466 O O . ARG A 1 182 ? 30.344 -33.5 -14.828 1 88.81 182 ARG A O 1
ATOM 1473 N N . GLU A 1 183 ? 31.922 -34.906 -13.852 1 88.62 183 GLU A N 1
ATOM 1474 C CA . GLU A 1 183 ? 33.031 -34.281 -14.562 1 88.62 183 GLU A CA 1
ATOM 1475 C C . GLU A 1 183 ? 32.906 -34.469 -16.078 1 88.62 183 GLU A C 1
ATOM 1477 O O . GLU A 1 183 ? 32.5 -35.562 -16.531 1 88.62 183 GLU A O 1
ATOM 1482 N N . GLY A 1 184 ? 33.156 -33.531 -16.875 1 88.38 184 GLY A N 1
ATOM 1483 C CA . GLY A 1 184 ? 33.219 -33.625 -18.312 1 88.38 184 GLY A CA 1
ATOM 1484 C C . GLY A 1 184 ? 31.875 -33.281 -18.984 1 88.38 184 GLY A C 1
ATOM 1485 O O . GLY A 1 184 ? 31.75 -33.375 -20.203 1 88.38 184 GLY A O 1
ATOM 1486 N N . ILE A 1 185 ? 30.828 -32.906 -18.234 1 91.75 185 ILE A N 1
ATOM 1487 C CA . ILE A 1 185 ? 29.547 -32.5 -18.812 1 91.75 185 ILE A CA 1
ATOM 1488 C C . ILE A 1 185 ? 29.734 -31.266 -19.688 1 91.75 185 ILE A C 1
ATOM 1490 O O . ILE A 1 185 ? 30.547 -30.391 -19.359 1 91.75 185 ILE A O 1
ATOM 1494 N N . ASP A 1 186 ? 29.062 -31.219 -20.859 1 93.56 186 ASP A N 1
ATOM 1495 C CA . ASP A 1 186 ? 29.141 -30.062 -21.734 1 93.56 186 ASP A CA 1
ATOM 1496 C C . ASP A 1 186 ? 28.672 -28.797 -21.031 1 93.56 186 ASP A C 1
ATOM 1498 O O . ASP A 1 186 ? 27.719 -28.828 -20.25 1 93.56 186 ASP A O 1
ATOM 1502 N N . GLN A 1 187 ? 29.328 -27.734 -21.422 1 94.94 187 GLN A N 1
ATOM 1503 C CA . GLN A 1 187 ? 29.062 -26.453 -20.75 1 94.94 187 GLN A CA 1
ATOM 1504 C C . GLN A 1 187 ? 27.609 -26.031 -20.953 1 94.94 187 GLN A C 1
ATOM 1506 O O . GLN A 1 187 ? 27 -25.438 -20.062 1 94.94 187 GLN A O 1
ATOM 1511 N N . ASP A 1 188 ? 27.062 -26.203 -22.094 1 95.69 188 ASP A N 1
ATOM 1512 C CA . ASP A 1 188 ? 25.688 -25.828 -22.359 1 95.69 188 ASP A CA 1
ATOM 1513 C C . ASP A 1 188 ? 24.719 -26.609 -21.484 1 95.69 188 ASP A C 1
ATOM 1515 O O . ASP A 1 188 ? 23.75 -26.047 -20.969 1 95.69 188 ASP A O 1
ATOM 1519 N N . MET A 1 189 ? 24.953 -27.922 -21.266 1 95.88 189 MET A N 1
ATOM 1520 C CA . MET A 1 189 ? 24.125 -28.75 -20.391 1 95.88 189 MET A CA 1
ATOM 1521 C C . MET A 1 189 ? 24.266 -28.297 -18.938 1 95.88 189 MET A C 1
ATOM 1523 O O . MET A 1 189 ? 23.297 -28.328 -18.188 1 95.88 189 MET A O 1
ATOM 1527 N N . ALA A 1 190 ? 25.469 -27.875 -18.578 1 97 190 ALA A N 1
ATOM 1528 C CA . ALA A 1 190 ? 25.703 -27.375 -17.234 1 97 190 ALA A CA 1
ATOM 1529 C C . ALA A 1 190 ? 24.906 -26.094 -16.984 1 97 190 ALA A C 1
ATOM 1531 O O . ALA A 1 190 ? 24.375 -25.891 -15.891 1 97 190 ALA A O 1
ATOM 1532 N N . ASN A 1 191 ? 24.938 -25.281 -17.984 1 97.38 191 ASN A N 1
ATOM 1533 C CA . ASN A 1 191 ? 24.188 -24.047 -17.875 1 97.38 191 ASN A CA 1
ATOM 1534 C C . ASN A 1 191 ? 22.688 -24.312 -17.766 1 97.38 191 ASN A C 1
ATOM 1536 O O . ASN A 1 191 ? 22 -23.656 -16.984 1 97.38 191 ASN A O 1
ATOM 1540 N N . ILE A 1 192 ? 22.188 -25.234 -18.562 1 98.19 192 ILE A N 1
ATOM 1541 C CA . ILE A 1 192 ? 20.781 -25.609 -18.5 1 98.19 192 ILE A CA 1
ATOM 1542 C C . ILE A 1 192 ? 20.453 -26.156 -17.109 1 98.19 192 ILE A C 1
ATOM 1544 O O . ILE A 1 192 ? 19.422 -25.812 -16.516 1 98.19 192 ILE A O 1
ATOM 1548 N N . ASP A 1 193 ? 21.359 -26.969 -16.594 1 98.12 193 ASP A N 1
ATOM 1549 C CA . ASP A 1 193 ? 21.156 -27.516 -15.258 1 98.12 193 ASP A CA 1
ATOM 1550 C C . ASP A 1 193 ? 21.094 -26.406 -14.211 1 98.12 193 ASP A C 1
ATOM 1552 O O . ASP A 1 193 ? 20.234 -26.422 -13.328 1 98.12 193 ASP A O 1
ATOM 1556 N N . ARG A 1 194 ? 21.969 -25.516 -14.258 1 97.5 194 ARG A N 1
ATOM 1557 C CA . ARG A 1 194 ? 22.047 -24.406 -13.297 1 97.5 194 ARG A CA 1
ATOM 1558 C C . ARG A 1 194 ? 20.719 -23.625 -13.273 1 97.5 194 ARG A C 1
ATOM 1560 O O . ARG A 1 194 ? 20.188 -23.344 -12.203 1 97.5 194 ARG A O 1
ATOM 1567 N N . VAL A 1 195 ? 20.188 -23.297 -14.445 1 98.31 195 VAL A N 1
ATOM 1568 C CA . VAL A 1 195 ? 18.953 -22.516 -14.555 1 98.31 195 VAL A CA 1
ATOM 1569 C C . VAL A 1 195 ? 17.766 -23.359 -14.102 1 98.31 195 VAL A C 1
ATOM 1571 O O . VAL A 1 195 ? 16.828 -22.828 -13.484 1 98.31 195 VAL A O 1
ATOM 1574 N N . ALA A 1 196 ? 17.766 -24.609 -14.398 1 98.62 196 ALA A N 1
ATOM 1575 C CA . ALA A 1 196 ? 16.703 -25.516 -13.945 1 98.62 196 ALA A CA 1
ATOM 1576 C C . ALA A 1 196 ? 16.672 -25.609 -12.422 1 98.62 196 ALA A C 1
ATOM 1578 O O . ALA A 1 196 ? 15.602 -25.547 -11.82 1 98.62 196 ALA A O 1
ATOM 1579 N N . VAL A 1 197 ? 17.844 -25.703 -11.836 1 98.31 197 VAL A N 1
ATOM 1580 C CA . VAL A 1 197 ? 17.953 -25.797 -10.383 1 98.31 197 VAL A CA 1
ATOM 1581 C C . VAL A 1 197 ? 17.469 -24.484 -9.758 1 98.31 197 VAL A C 1
ATOM 1583 O O . VAL A 1 197 ? 16.75 -24.5 -8.75 1 98.31 197 VAL A O 1
ATOM 1586 N N . GLN A 1 198 ? 17.859 -23.406 -10.375 1 98.06 198 GLN A N 1
ATOM 1587 C CA . GLN A 1 198 ? 17.406 -22.109 -9.906 1 98.06 198 GLN A CA 1
ATOM 1588 C C . GLN A 1 198 ? 15.891 -21.984 -10 1 98.06 198 GLN A C 1
ATOM 1590 O O . GLN A 1 198 ? 15.25 -21.438 -9.109 1 98.06 198 GLN A O 1
ATOM 1595 N N . THR A 1 199 ? 15.312 -22.438 -11.062 1 98.69 199 THR A N 1
ATOM 1596 C CA . THR A 1 199 ? 13.867 -22.422 -11.258 1 98.69 199 THR A CA 1
ATOM 1597 C C . THR A 1 199 ? 13.156 -23.172 -10.141 1 98.69 199 THR A C 1
ATOM 1599 O O . THR A 1 199 ? 12.203 -22.672 -9.547 1 98.69 199 THR A O 1
ATOM 1602 N N . LEU A 1 200 ? 13.641 -24.344 -9.859 1 98.69 200 LEU A N 1
ATOM 1603 C CA . LEU A 1 200 ? 13.031 -25.125 -8.789 1 98.69 200 LEU A CA 1
ATOM 1604 C C . LEU A 1 200 ? 13.195 -24.422 -7.445 1 98.69 200 LEU A C 1
ATOM 1606 O O . LEU A 1 200 ? 12.258 -24.375 -6.652 1 98.69 200 LEU A O 1
ATOM 1610 N N . ARG A 1 201 ? 14.414 -23.953 -7.188 1 98.38 201 ARG A N 1
ATOM 1611 C CA . ARG A 1 201 ? 14.711 -23.266 -5.93 1 98.38 201 ARG A CA 1
ATOM 1612 C C . ARG A 1 201 ? 13.703 -22.156 -5.668 1 98.38 201 ARG A C 1
ATOM 1614 O O . ARG A 1 201 ? 13.164 -22.047 -4.562 1 98.38 201 ARG A O 1
ATOM 1621 N N . ASP A 1 202 ? 13.445 -21.375 -6.66 1 98.31 202 ASP A N 1
ATOM 1622 C CA . ASP A 1 202 ? 12.578 -20.203 -6.496 1 98.31 202 ASP A CA 1
ATOM 1623 C C . ASP A 1 202 ? 11.117 -20.625 -6.363 1 98.31 202 ASP A C 1
ATOM 1625 O O . ASP A 1 202 ? 10.289 -19.859 -5.848 1 98.31 202 ASP A O 1
ATOM 1629 N N . CYS A 1 203 ? 10.789 -21.828 -6.781 1 98.5 203 CYS A N 1
ATOM 1630 C CA . CYS A 1 203 ? 9.43 -22.344 -6.664 1 98.5 203 CYS A CA 1
ATOM 1631 C C . CYS A 1 203 ? 9.258 -23.109 -5.359 1 98.5 203 CYS A C 1
ATOM 1633 O O . CYS A 1 203 ? 8.133 -23.469 -4.984 1 98.5 203 CYS A O 1
ATOM 1635 N N . MET A 1 204 ? 10.344 -23.438 -4.676 1 98.44 204 MET A N 1
ATOM 1636 C CA . MET A 1 204 ? 10.281 -24.141 -3.4 1 98.44 204 MET A CA 1
ATOM 1637 C C . MET A 1 204 ? 10.086 -23.172 -2.246 1 98.44 204 MET A C 1
ATOM 1639 O O . MET A 1 204 ? 11.023 -22.453 -1.864 1 98.44 204 MET A O 1
ATOM 1643 N N . GLN A 1 205 ? 8.938 -23.125 -1.714 1 98 205 GLN A N 1
ATOM 1644 C CA . GLN A 1 205 ? 8.555 -22.328 -0.556 1 98 205 GLN A CA 1
ATOM 1645 C C . GLN A 1 205 ? 8.016 -23.203 0.569 1 98 205 GLN A C 1
ATOM 1647 O O . GLN A 1 205 ? 8.648 -24.188 0.952 1 98 205 GLN A O 1
ATOM 1652 N N . THR A 1 206 ? 6.789 -22.922 1.051 1 97.88 206 THR A N 1
ATOM 1653 C CA . THR A 1 206 ? 6.223 -23.828 2.051 1 97.88 206 THR A CA 1
ATOM 1654 C C . THR A 1 206 ? 5.562 -25.031 1.382 1 97.88 206 THR A C 1
ATOM 1656 O O . THR A 1 206 ? 5.23 -26 2.049 1 97.88 206 THR A O 1
ATOM 1659 N N . VAL A 1 207 ? 5.375 -24.969 0.118 1 98.12 207 VAL A N 1
ATOM 1660 C CA . VAL A 1 207 ? 5.051 -26.062 -0.785 1 98.12 207 VAL A CA 1
ATOM 1661 C C . VAL A 1 207 ? 5.82 -25.906 -2.092 1 98.12 207 VAL A C 1
ATOM 1663 O O . VAL A 1 207 ? 6.551 -24.922 -2.275 1 98.12 207 VAL A O 1
ATOM 1666 N N . PHE A 1 208 ? 5.719 -26.875 -2.939 1 98.25 208 PHE A N 1
ATOM 1667 C CA . PHE A 1 208 ? 6.188 -26.703 -4.309 1 98.25 208 PHE A CA 1
ATOM 1668 C C . PHE A 1 208 ? 5.207 -25.859 -5.113 1 98.25 208 PHE A C 1
ATOM 1670 O O . PHE A 1 208 ? 4.285 -26.391 -5.734 1 98.25 208 PHE A O 1
ATOM 1677 N N . GLU A 1 209 ? 5.512 -24.562 -5.137 1 98.06 209 GLU A N 1
ATOM 1678 C CA . GLU A 1 209 ? 4.637 -23.672 -5.898 1 98.06 209 GLU A CA 1
ATOM 1679 C C . GLU A 1 209 ? 4.828 -23.859 -7.398 1 98.06 209 GLU A C 1
ATOM 1681 O O . GLU A 1 209 ? 5.941 -24.125 -7.859 1 98.06 209 GLU A O 1
ATOM 1686 N N . ASP A 1 210 ? 3.75 -23.703 -8.156 1 97.19 210 ASP A N 1
ATOM 1687 C CA . ASP A 1 210 ? 3.842 -23.781 -9.609 1 97.19 210 ASP A CA 1
ATOM 1688 C C . ASP A 1 210 ? 4.652 -22.625 -10.172 1 97.19 210 ASP A C 1
ATOM 1690 O O . ASP A 1 210 ? 5.465 -22.812 -11.078 1 97.19 210 ASP A O 1
ATOM 1694 N N . GLY A 1 211 ? 4.41 -21.453 -9.719 1 97.06 211 GLY A N 1
ATOM 1695 C CA . GLY A 1 211 ? 5.133 -20.234 -10 1 97.06 211 GLY A CA 1
ATOM 1696 C C . GLY A 1 211 ? 5.086 -19.234 -8.859 1 97.06 211 GLY A C 1
ATOM 1697 O O . GLY A 1 211 ? 4.035 -19.047 -8.242 1 97.06 211 GLY A O 1
ATOM 1698 N N . PRO A 1 212 ? 6.211 -18.578 -8.633 1 97.5 212 PRO A N 1
ATOM 1699 C CA . PRO A 1 212 ? 6.234 -17.703 -7.461 1 97.5 212 PRO A CA 1
ATOM 1700 C C . PRO A 1 212 ? 5.574 -16.344 -7.715 1 97.5 212 PRO A C 1
ATOM 1702 O O . PRO A 1 212 ? 5.273 -15.609 -6.77 1 97.5 212 PRO A O 1
ATOM 1705 N N . LYS A 1 213 ? 5.402 -15.977 -8.992 1 97 213 LYS A N 1
ATOM 1706 C CA . LYS A 1 213 ? 4.773 -14.695 -9.328 1 97 213 LYS A CA 1
ATOM 1707 C C . LYS A 1 213 ? 3.254 -14.82 -9.328 1 97 213 LYS A C 1
ATOM 1709 O O . LYS A 1 213 ? 2.562 -14.039 -8.672 1 97 213 LYS A O 1
ATOM 1714 N N . ARG A 1 214 ? 2.896 -15.797 -10.039 1 92.38 214 ARG A N 1
ATOM 1715 C CA . ARG A 1 214 ? 1.466 -15.992 -10.242 1 92.38 214 ARG A CA 1
ATOM 1716 C C . ARG A 1 214 ? 0.988 -17.281 -9.586 1 92.38 214 ARG A C 1
ATOM 1718 O O . ARG A 1 214 ? 1.709 -18.281 -9.57 1 92.38 214 ARG A O 1
ATOM 1725 N N . ASP A 1 215 ? -0.217 -17.422 -9.062 1 87.06 215 ASP A N 1
ATOM 1726 C CA . ASP A 1 215 ? -0.992 -18.484 -8.43 1 87.06 215 ASP A CA 1
ATOM 1727 C C . ASP A 1 215 ? -0.401 -18.859 -7.074 1 87.06 215 ASP A C 1
ATOM 1729 O O . ASP A 1 215 ? -1.119 -18.922 -6.074 1 87.06 215 ASP A O 1
ATOM 1733 N N . ARG A 1 216 ? 1.063 -19.156 -7.117 1 94 216 ARG A N 1
ATOM 1734 C CA . ARG A 1 216 ? 1.723 -19.562 -5.879 1 94 216 ARG A CA 1
ATOM 1735 C C . ARG A 1 216 ? 1.035 -20.781 -5.27 1 94 216 ARG A C 1
ATOM 1737 O O . ARG A 1 216 ? 0.843 -20.844 -4.055 1 94 216 ARG A O 1
ATOM 1744 N N . ARG A 1 217 ? 0.656 -21.734 -6.188 1 95.56 217 ARG A N 1
ATOM 1745 C CA . ARG A 1 217 ? -0.172 -22.844 -5.727 1 95.56 217 ARG A CA 1
ATOM 1746 C C . ARG A 1 217 ? 0.542 -24.172 -5.922 1 95.56 217 ARG A C 1
ATOM 1748 O O . ARG A 1 217 ? 1.587 -24.234 -6.57 1 95.56 217 ARG A O 1
ATOM 1755 N N . LEU A 1 218 ? -0.054 -25.125 -5.254 1 97.81 218 LEU A N 1
ATOM 1756 C CA . LEU A 1 218 ? 0.41 -26.5 -5.355 1 97.81 218 LEU A CA 1
ATOM 1757 C C . LEU A 1 218 ? -0.413 -27.281 -6.375 1 97.81 218 LEU A C 1
ATOM 1759 O O . LEU A 1 218 ? -1.536 -27.703 -6.086 1 97.81 218 LEU A O 1
ATOM 1763 N N . TRP A 1 219 ? 0.147 -27.438 -7.566 1 97.69 219 TRP A N 1
ATOM 1764 C CA . TRP A 1 219 ? -0.461 -28.25 -8.609 1 97.69 219 TRP A CA 1
ATOM 1765 C C . TRP A 1 219 ? 0.172 -29.641 -8.648 1 97.69 219 TRP A C 1
ATOM 1767 O O . TRP A 1 219 ? 1.398 -29.766 -8.68 1 97.69 219 TRP A O 1
ATOM 1777 N N . ILE A 1 220 ? -0.653 -30.641 -8.672 1 97.69 220 ILE A N 1
ATOM 1778 C CA . ILE A 1 220 ? -0.118 -32 -8.523 1 97.69 220 ILE A CA 1
ATOM 1779 C C . ILE A 1 220 ? 0.715 -32.344 -9.75 1 97.69 220 ILE A C 1
ATOM 1781 O O . ILE A 1 220 ? 1.715 -33.062 -9.641 1 97.69 220 ILE A O 1
ATOM 1785 N N . GLY A 1 221 ? 0.238 -31.922 -10.969 1 97.38 221 GLY A N 1
ATOM 1786 C CA . GLY A 1 221 ? 1.05 -32.156 -12.148 1 97.38 221 GLY A CA 1
ATOM 1787 C C . GLY A 1 221 ? 2.428 -31.531 -12.062 1 97.38 221 GLY A C 1
ATOM 1788 O O . GLY A 1 221 ? 3.416 -32.125 -12.5 1 97.38 221 GLY A O 1
ATOM 1789 N N . ASP A 1 222 ? 2.51 -30.328 -11.5 1 98 222 ASP A N 1
ATOM 1790 C CA . ASP A 1 222 ? 3.779 -29.656 -11.281 1 98 222 ASP A CA 1
ATOM 1791 C C . ASP A 1 222 ? 4.605 -30.344 -10.203 1 98 222 ASP A C 1
ATOM 1793 O O . ASP A 1 222 ? 5.805 -30.562 -10.375 1 98 222 ASP A O 1
ATOM 1797 N N . LEU A 1 223 ? 3.912 -30.688 -9.109 1 98.38 223 LEU A N 1
ATOM 1798 C CA . LEU A 1 223 ? 4.574 -31.328 -7.984 1 98.38 223 LEU A CA 1
ATOM 1799 C C . LEU A 1 223 ? 5.328 -32.594 -8.445 1 98.38 223 LEU A C 1
ATOM 1801 O O . LEU A 1 223 ? 6.469 -32.812 -8.039 1 98.38 223 LEU A O 1
ATOM 1805 N N . ARG A 1 224 ? 4.676 -33.406 -9.227 1 98.5 224 ARG A N 1
ATOM 1806 C CA . ARG A 1 224 ? 5.293 -34.656 -9.68 1 98.5 224 ARG A CA 1
ATOM 1807 C C . ARG A 1 224 ? 6.645 -34.406 -10.336 1 98.5 224 ARG A C 1
ATOM 1809 O O . ARG A 1 224 ? 7.637 -35.031 -10 1 98.5 224 ARG A O 1
ATOM 1816 N N . LEU A 1 225 ? 6.68 -33.438 -11.211 1 98.5 225 LEU A N 1
ATOM 1817 C CA . LEU A 1 225 ? 7.898 -33.125 -11.953 1 98.5 225 LEU A CA 1
ATOM 1818 C C . LEU A 1 225 ? 8.914 -32.438 -11.055 1 98.5 225 LEU A C 1
ATOM 1820 O O . LEU A 1 225 ? 10.117 -32.688 -11.133 1 98.5 225 LEU A O 1
ATOM 1824 N N . GLN A 1 226 ? 8.453 -31.5 -10.195 1 98.69 226 GLN A N 1
ATOM 1825 C CA . GLN A 1 226 ? 9.328 -30.812 -9.258 1 98.69 226 GLN A CA 1
ATOM 1826 C C . GLN A 1 226 ? 10 -31.797 -8.312 1 98.69 226 GLN A C 1
ATOM 1828 O O . GLN A 1 226 ? 11.188 -31.688 -8.016 1 98.69 226 GLN A O 1
ATOM 1833 N N . ALA A 1 227 ? 9.227 -32.781 -7.852 1 98.75 227 ALA A N 1
ATOM 1834 C CA . ALA A 1 227 ? 9.75 -33.781 -6.922 1 98.75 227 ALA A CA 1
ATOM 1835 C C . ALA A 1 227 ? 10.852 -34.594 -7.57 1 98.75 227 ALA A C 1
ATOM 1837 O O . ALA A 1 227 ? 11.852 -34.938 -6.922 1 98.75 227 ALA A O 1
ATOM 1838 N N . LEU A 1 228 ? 10.68 -34.938 -8.844 1 98.5 228 LEU A N 1
ATOM 1839 C CA . LEU A 1 228 ? 11.719 -35.688 -9.555 1 98.5 228 LEU A CA 1
ATOM 1840 C C . LEU A 1 228 ? 13.039 -34.906 -9.539 1 98.5 228 LEU A C 1
ATOM 1842 O O . LEU A 1 228 ? 14.094 -35.5 -9.289 1 98.5 228 LEU A O 1
ATOM 1846 N N . VAL A 1 229 ? 12.938 -33.625 -9.852 1 98.56 229 VAL A N 1
ATOM 1847 C CA . VAL A 1 229 ? 14.133 -32.812 -9.852 1 98.56 229 VAL A CA 1
ATOM 1848 C C . VAL A 1 229 ? 14.695 -32.688 -8.438 1 98.56 229 VAL A C 1
ATOM 1850 O O . VAL A 1 229 ? 15.906 -32.75 -8.242 1 98.56 229 VAL A O 1
ATOM 1853 N N . ASN A 1 230 ? 13.836 -32.531 -7.477 1 98.56 230 ASN A N 1
ATOM 1854 C CA . ASN A 1 230 ? 14.227 -32.438 -6.074 1 98.56 230 ASN A CA 1
ATOM 1855 C C . ASN A 1 230 ? 15.039 -33.625 -5.637 1 98.56 230 ASN A C 1
ATOM 1857 O O . ASN A 1 230 ? 16.062 -33.5 -4.953 1 98.56 230 ASN A O 1
ATOM 1861 N N . TYR A 1 231 ? 14.656 -34.844 -6.02 1 98.38 231 TYR A N 1
ATOM 1862 C CA . TYR A 1 231 ? 15.344 -36.062 -5.598 1 98.38 231 TYR A CA 1
ATOM 1863 C C . TYR A 1 231 ? 16.781 -36.094 -6.098 1 98.38 231 TYR A C 1
ATOM 1865 O O . TYR A 1 231 ? 17.656 -36.656 -5.457 1 98.38 231 TYR A O 1
ATOM 1873 N N . GLU A 1 232 ? 17.047 -35.406 -7.242 1 97.56 232 GLU A N 1
ATOM 1874 C CA . GLU A 1 232 ? 18.375 -35.406 -7.852 1 97.56 232 GLU A CA 1
ATOM 1875 C C . GLU A 1 232 ? 19.188 -34.188 -7.422 1 97.56 232 GLU A C 1
ATOM 1877 O O . GLU A 1 232 ? 20.391 -34.125 -7.691 1 97.56 232 GLU A O 1
ATOM 1882 N N . THR A 1 233 ? 18.547 -33.219 -6.758 1 97.88 233 THR A N 1
ATOM 1883 C CA . THR A 1 233 ? 19.234 -31.953 -6.453 1 97.88 233 THR A CA 1
ATOM 1884 C C . THR A 1 233 ? 19.156 -31.641 -4.957 1 97.88 233 THR A C 1
ATOM 1886 O O . THR A 1 233 ? 19.969 -32.156 -4.18 1 97.88 233 THR A O 1
ATOM 1889 N N . PHE A 1 234 ? 18.094 -31.016 -4.453 1 97.75 234 PHE A N 1
ATOM 1890 C CA . PHE A 1 234 ? 18.031 -30.484 -3.098 1 97.75 234 PHE A CA 1
ATOM 1891 C C . PHE A 1 234 ? 17.781 -31.594 -2.086 1 97.75 234 PHE A C 1
ATOM 1893 O O . PHE A 1 234 ? 18.203 -31.5 -0.932 1 97.75 234 PHE A O 1
ATOM 1900 N N . GLY A 1 235 ? 17.031 -32.594 -2.439 1 97.38 235 GLY A N 1
ATOM 1901 C CA . GLY A 1 235 ? 16.719 -33.719 -1.573 1 97.38 235 GLY A CA 1
ATOM 1902 C C . GLY A 1 235 ? 15.812 -33.375 -0.417 1 97.38 235 GLY A C 1
ATOM 1903 O O . GLY A 1 235 ? 15.891 -33.969 0.657 1 97.38 235 GLY A O 1
ATOM 1904 N N . TYR A 1 236 ? 15.07 -32.375 -0.612 1 96.62 236 TYR A N 1
ATOM 1905 C CA . TYR A 1 236 ? 14.125 -32 0.436 1 96.62 236 TYR A CA 1
ATOM 1906 C C . TYR A 1 236 ? 12.867 -32.844 0.355 1 96.62 236 TYR A C 1
ATOM 1908 O O . TYR A 1 236 ? 11.781 -32.312 0.085 1 96.62 236 TYR A O 1
ATOM 1916 N N . ASN A 1 237 ? 13 -34.031 0.785 1 98.25 237 ASN A N 1
ATOM 1917 C CA . ASN A 1 237 ? 11.953 -35.031 0.554 1 98.25 237 ASN A CA 1
ATOM 1918 C C . ASN A 1 237 ? 10.789 -34.844 1.521 1 98.25 237 ASN A C 1
ATOM 1920 O O . ASN A 1 237 ? 9.664 -35.25 1.228 1 98.25 237 ASN A O 1
ATOM 1924 N N . ASP A 1 238 ? 11.062 -34.156 2.701 1 98.25 238 ASP A N 1
ATOM 1925 C CA . ASP A 1 238 ? 9.984 -33.844 3.633 1 98.25 238 ASP A CA 1
ATOM 1926 C C . ASP A 1 238 ? 8.961 -32.906 3.004 1 98.25 238 ASP A C 1
ATOM 1928 O O . ASP A 1 238 ? 7.77 -33 3.309 1 98.25 238 ASP A O 1
ATOM 1932 N N . LEU A 1 239 ? 9.461 -32.062 2.188 1 98.56 239 LEU A N 1
ATOM 1933 C CA . LEU A 1 239 ? 8.547 -31.156 1.5 1 98.56 239 LEU A CA 1
ATOM 1934 C C . LEU A 1 239 ? 7.645 -31.922 0.539 1 98.56 239 LEU A C 1
ATOM 1936 O O . LEU A 1 239 ? 6.469 -31.578 0.386 1 98.56 239 LEU A O 1
ATOM 1940 N N . VAL A 1 240 ? 8.133 -32.938 -0.194 1 98.81 240 VAL A N 1
ATOM 1941 C CA . VAL A 1 240 ? 7.316 -33.781 -1.056 1 98.81 240 VAL A CA 1
ATOM 1942 C C . VAL A 1 240 ? 6.258 -34.5 -0.221 1 98.81 240 VAL A C 1
ATOM 1944 O O . VAL A 1 240 ? 5.082 -34.5 -0.587 1 98.81 240 VAL A O 1
ATOM 1947 N N . LYS A 1 241 ? 6.754 -35.062 0.907 1 98.75 241 LYS A N 1
ATOM 1948 C CA . LYS A 1 241 ? 5.855 -35.719 1.83 1 98.75 241 LYS A CA 1
ATOM 1949 C C . LYS A 1 241 ? 4.73 -34.812 2.287 1 98.75 241 LYS A C 1
ATOM 1951 O O . LYS A 1 241 ? 3.562 -35.219 2.301 1 98.75 241 LYS A O 1
ATOM 1956 N N . ARG A 1 242 ? 5.059 -33.625 2.662 1 98.81 242 ARG A N 1
ATOM 1957 C CA . ARG A 1 242 ? 4.074 -32.625 3.078 1 98.81 242 ARG A CA 1
ATOM 1958 C C . ARG A 1 242 ? 3.02 -32.406 1.999 1 98.81 242 ARG A C 1
ATOM 1960 O O . ARG A 1 242 ? 1.819 -32.406 2.285 1 98.81 242 ARG A O 1
ATOM 1967 N N . CYS A 1 243 ? 3.465 -32.25 0.776 1 98.75 243 CYS A N 1
ATOM 1968 C CA . CYS A 1 243 ? 2.557 -31.969 -0.332 1 98.75 243 CYS A CA 1
ATOM 1969 C C . CYS A 1 243 ? 1.637 -33.156 -0.59 1 98.75 243 CYS A C 1
ATOM 1971 O O . CYS A 1 243 ? 0.456 -32.969 -0.894 1 98.75 243 CYS A O 1
ATOM 1973 N N . LEU A 1 244 ? 2.189 -34.375 -0.455 1 98.88 244 LEU A N 1
ATOM 1974 C CA . LEU A 1 244 ? 1.367 -35.562 -0.606 1 98.88 244 LEU A CA 1
ATOM 1975 C C . LEU A 1 244 ? 0.277 -35.594 0.459 1 98.88 244 LEU A C 1
ATOM 1977 O O . LEU A 1 244 ? -0.879 -35.906 0.157 1 98.88 244 LEU A O 1
ATOM 1981 N N . TYR A 1 245 ? 0.641 -35.281 1.688 1 98.81 245 TYR A N 1
ATOM 1982 C CA . TYR A 1 245 ? -0.336 -35.281 2.771 1 98.81 245 TYR A CA 1
ATOM 1983 C C . TYR A 1 245 ? -1.381 -34.188 2.553 1 98.81 245 TYR A C 1
ATOM 1985 O O . TYR A 1 245 ? -2.549 -34.344 2.912 1 98.81 245 TYR A O 1
ATOM 1993 N N . LEU A 1 246 ? -0.982 -33.062 2.014 1 98.62 246 LEU A N 1
ATOM 1994 C CA . LEU A 1 246 ? -1.941 -32 1.732 1 98.62 246 LEU A CA 1
ATOM 1995 C C . LEU A 1 246 ? -2.979 -32.469 0.714 1 98.62 246 LEU A C 1
ATOM 1997 O O . LEU A 1 246 ? -4.18 -32.281 0.921 1 98.62 246 LEU A O 1
ATOM 2001 N N . PHE A 1 247 ? -2.518 -33.094 -0.379 1 98.56 247 PHE A N 1
ATOM 2002 C CA . PHE A 1 247 ? -3.439 -33.594 -1.393 1 98.56 247 PHE A CA 1
ATOM 2003 C C . PHE A 1 247 ? -4.328 -34.719 -0.825 1 98.56 247 PHE A C 1
ATOM 2005 O O . PHE A 1 247 ? -5.531 -34.75 -1.096 1 98.56 247 PHE A O 1
ATOM 2012 N N . ALA A 1 248 ? -3.734 -35.562 -0.07 1 98.38 248 ALA A N 1
ATOM 2013 C CA . ALA A 1 248 ? -4.496 -36.688 0.517 1 98.38 248 ALA A CA 1
ATOM 2014 C C . ALA A 1 248 ? -5.508 -36.156 1.537 1 98.38 248 ALA A C 1
ATOM 2016 O O . ALA A 1 248 ? -6.605 -36.719 1.664 1 98.38 248 ALA A O 1
ATOM 2017 N N . GLY A 1 249 ? -5.137 -35.125 2.244 1 97.69 249 GLY A N 1
ATOM 2018 C CA . GLY A 1 249 ? -5.93 -34.625 3.354 1 97.69 249 GLY A CA 1
ATOM 2019 C C . GLY A 1 249 ? -7.066 -33.719 2.918 1 97.69 249 GLY A C 1
ATOM 2020 O O . GLY A 1 249 ? -7.98 -33.438 3.695 1 97.69 249 GLY A O 1
ATOM 2021 N N . THR A 1 250 ? -6.988 -33.219 1.705 1 96.62 250 THR A N 1
ATOM 2022 C CA . THR A 1 250 ? -8.023 -32.344 1.161 1 96.62 250 THR A CA 1
ATOM 2023 C C . THR A 1 250 ? -8.484 -32.844 -0.207 1 96.62 250 THR A C 1
ATOM 2025 O O . THR A 1 250 ? -7.863 -32.531 -1.226 1 96.62 250 THR A O 1
ATOM 2028 N N . ARG A 1 251 ? -9.508 -33.625 -0.32 1 96.81 251 ARG A N 1
ATOM 2029 C CA . ARG A 1 251 ? -9.977 -34.188 -1.58 1 96.81 251 ARG A CA 1
ATOM 2030 C C . ARG A 1 251 ? -11.375 -33.688 -1.929 1 96.81 251 ARG A C 1
ATOM 2032 O O . ARG A 1 251 ? -12.102 -33.219 -1.053 1 96.81 251 ARG A O 1
ATOM 2039 N N . LEU A 1 252 ? -11.602 -33.719 -3.174 1 96.19 252 LEU A N 1
ATOM 2040 C CA . LEU A 1 252 ? -12.906 -33.344 -3.686 1 96.19 252 LEU A CA 1
ATOM 2041 C C . LEU A 1 252 ? -13.969 -34.375 -3.346 1 96.19 252 LEU A C 1
ATOM 2043 O O . LEU A 1 252 ? -13.648 -35.438 -2.785 1 96.19 252 LEU A O 1
ATOM 2047 N N . GLU A 1 253 ? -15.234 -34.031 -3.668 1 92.56 253 GLU A N 1
ATOM 2048 C CA . GLU A 1 253 ? -16.344 -34.938 -3.445 1 92.56 253 GLU A CA 1
ATOM 2049 C C . GLU A 1 253 ? -16.109 -36.281 -4.145 1 92.56 253 GLU A C 1
ATOM 2051 O O . GLU A 1 253 ? -15.602 -36.312 -5.266 1 92.56 253 GLU A O 1
ATOM 2056 N N . GLY A 1 254 ? -16.469 -37.312 -3.465 1 94.12 254 GLY A N 1
ATOM 2057 C CA . GLY A 1 254 ? -16.312 -38.656 -4.047 1 94.12 254 GLY A CA 1
ATOM 2058 C C . GLY A 1 254 ? -14.906 -39.188 -3.916 1 94.12 254 GLY A C 1
ATOM 2059 O O . GLY A 1 254 ? -14.617 -40.281 -4.398 1 94.12 254 GLY A O 1
ATOM 2060 N N . GLY A 1 255 ? -14.008 -38.375 -3.322 1 96.31 255 GLY A N 1
ATOM 2061 C CA . GLY A 1 255 ? -12.664 -38.844 -3.041 1 96.31 255 GLY A CA 1
ATOM 2062 C C . GLY A 1 255 ? -11.664 -38.469 -4.109 1 96.31 255 GLY A C 1
ATOM 2063 O O . GLY A 1 255 ? -10.5 -38.875 -4.051 1 96.31 255 GLY A O 1
ATOM 2064 N N . LYS A 1 256 ? -12.039 -37.656 -5.055 1 97.25 256 LYS A N 1
ATOM 2065 C CA . LYS A 1 256 ? -11.164 -37.219 -6.148 1 97.25 256 LYS A CA 1
ATOM 2066 C C . LYS A 1 256 ? -10.039 -36.344 -5.637 1 97.25 256 LYS A C 1
ATOM 2068 O O . LYS A 1 256 ? -10.273 -35.375 -4.887 1 97.25 256 LYS A O 1
ATOM 2073 N N . VAL A 1 257 ? -8.844 -36.688 -5.973 1 97.94 257 VAL A N 1
ATOM 2074 C CA . VAL A 1 257 ? -7.738 -35.75 -5.719 1 97.94 257 VAL A CA 1
ATOM 2075 C C . VAL A 1 257 ? -7.855 -34.531 -6.641 1 97.94 257 VAL A C 1
ATOM 2077 O O . VAL A 1 257 ? -7.984 -34.688 -7.855 1 97.94 257 VAL A O 1
ATOM 2080 N N . GLY A 1 258 ? -7.863 -33.375 -6.055 1 96.69 258 GLY A N 1
ATOM 2081 C CA . GLY A 1 258 ? -7.988 -32.156 -6.836 1 96.69 258 GLY A CA 1
ATOM 2082 C C . GLY A 1 258 ? -6.73 -31.828 -7.617 1 96.69 258 GLY A C 1
ATOM 2083 O O . GLY A 1 258 ? -5.648 -32.344 -7.309 1 96.69 258 GLY A O 1
ATOM 2084 N N . GLY A 1 259 ? -6.922 -30.984 -8.609 1 96.44 259 GLY A N 1
ATOM 2085 C CA . GLY A 1 259 ? -5.801 -30.594 -9.445 1 96.44 259 GLY A CA 1
ATOM 2086 C C . GLY A 1 259 ? -4.824 -29.672 -8.734 1 96.44 259 GLY A C 1
ATOM 2087 O O . GLY A 1 259 ? -3.625 -29.688 -9.031 1 96.44 259 GLY A O 1
ATOM 2088 N N . CYS A 1 260 ? -5.344 -28.875 -7.863 1 95.69 260 CYS A N 1
ATOM 2089 C CA . CYS A 1 260 ? -4.48 -27.922 -7.18 1 95.69 260 CYS A CA 1
ATOM 2090 C C . CYS A 1 260 ? -5.023 -27.594 -5.793 1 95.69 260 CYS A C 1
ATOM 2092 O O . CYS A 1 260 ? -6.191 -27.859 -5.5 1 95.69 260 CYS A O 1
ATOM 2094 N N . LEU A 1 261 ? -4.117 -27.031 -4.98 1 95.81 261 LEU A N 1
ATOM 2095 C CA . LEU A 1 261 ? -4.441 -26.703 -3.596 1 95.81 261 LEU A CA 1
ATOM 2096 C C . LEU A 1 261 ? -3.973 -25.297 -3.242 1 95.81 261 LEU A C 1
ATOM 2098 O O . LEU A 1 261 ? -2.945 -24.828 -3.748 1 95.81 261 LEU A O 1
ATOM 2102 N N . TYR A 1 262 ? -4.789 -24.672 -2.375 1 94 262 TYR A N 1
ATOM 2103 C CA . TYR A 1 262 ? -4.379 -23.453 -1.692 1 94 262 TYR A CA 1
ATOM 2104 C C . TYR A 1 262 ? -3.838 -23.766 -0.302 1 94 262 TYR A C 1
ATOM 2106 O O . TYR A 1 262 ? -4.348 -24.641 0.389 1 94 262 TYR A O 1
ATOM 2114 N N . GLU A 1 263 ? -2.85 -23.016 0.068 1 94.06 263 GLU A N 1
ATOM 2115 C CA . GLU A 1 263 ? -2.299 -23.219 1.402 1 94.06 263 GLU A CA 1
ATOM 2116 C C . GLU A 1 263 ? -2.889 -22.234 2.408 1 94.06 263 GLU A C 1
ATOM 2118 O O . GLU A 1 263 ? -3.043 -22.562 3.588 1 94.06 263 GLU A O 1
ATOM 2123 N N . HIS A 1 264 ? -3.137 -21.062 1.951 1 92.5 264 HIS A N 1
ATOM 2124 C CA . HIS A 1 264 ? -3.539 -19.984 2.84 1 92.5 264 HIS A CA 1
ATOM 2125 C C . HIS A 1 264 ? -4.965 -19.531 2.547 1 92.5 264 HIS A C 1
ATOM 2127 O O . HIS A 1 264 ? -5.395 -19.531 1.392 1 92.5 264 HIS A O 1
ATOM 2133 N N . PRO A 1 265 ? -5.762 -19.078 3.496 1 92.25 265 PRO A N 1
ATOM 2134 C CA . PRO A 1 265 ? -5.387 -18.953 4.906 1 92.25 265 PRO A CA 1
ATOM 2135 C C . PRO A 1 265 ? -5.27 -20.312 5.609 1 92.25 265 PRO A C 1
ATOM 2137 O O . PRO A 1 265 ? -4.59 -20.422 6.633 1 92.25 265 PRO A O 1
ATOM 2140 N N . GLU A 1 266 ? -6.016 -21.359 5.184 1 93 266 GLU A N 1
ATOM 2141 C CA . GLU A 1 266 ? -5.859 -22.766 5.527 1 93 266 GLU A CA 1
ATOM 2142 C C . GLU A 1 266 ? -5.859 -23.641 4.277 1 93 266 GLU A C 1
ATOM 2144 O O . GLU A 1 266 ? -6.477 -23.297 3.268 1 93 266 GLU A O 1
ATOM 2149 N N . PRO A 1 267 ? -5.215 -24.75 4.406 1 94.88 267 PRO A N 1
ATOM 2150 C CA . PRO A 1 267 ? -5.148 -25.609 3.217 1 94.88 267 PRO A CA 1
ATOM 2151 C C . PRO A 1 267 ? -6.523 -26.031 2.715 1 94.88 267 PRO A C 1
ATOM 2153 O O . PRO A 1 267 ? -7.367 -26.453 3.506 1 94.88 267 PRO A O 1
ATOM 2156 N N . TYR A 1 268 ? -6.738 -25.922 1.506 1 92.62 268 TYR A N 1
ATOM 2157 C CA . TYR A 1 268 ? -7.98 -26.375 0.907 1 92.62 268 TYR A CA 1
ATOM 2158 C C . TYR A 1 268 ? -7.801 -26.656 -0.581 1 92.62 268 TYR A C 1
ATOM 2160 O O . TYR A 1 268 ? -6.992 -26.016 -1.246 1 92.62 268 TYR A O 1
ATOM 2168 N N . VAL A 1 269 ? -8.539 -27.672 -1.067 1 94.94 269 VAL A N 1
ATOM 2169 C CA . VAL A 1 269 ? -8.453 -28.109 -2.455 1 94.94 269 VAL A CA 1
ATOM 2170 C C . VAL A 1 269 ? -9.297 -27.203 -3.342 1 94.94 269 VAL A C 1
ATOM 2172 O O . VAL A 1 269 ? -10.383 -26.781 -2.945 1 94.94 269 VAL A O 1
ATOM 2175 N N . ASP A 1 270 ? -8.789 -26.844 -4.48 1 93.12 270 ASP A N 1
ATOM 2176 C CA . ASP A 1 270 ? -9.578 -26.109 -5.465 1 93.12 270 ASP A CA 1
ATOM 2177 C C . ASP A 1 270 ? -10.664 -26.984 -6.07 1 93.12 270 ASP A C 1
ATOM 2179 O O . ASP A 1 270 ? -10.664 -28.203 -5.883 1 93.12 270 ASP A O 1
ATOM 2183 N N . ASP A 1 271 ? -11.602 -26.406 -6.781 1 91.38 271 ASP A N 1
ATOM 2184 C CA . ASP A 1 271 ? -12.688 -27.172 -7.387 1 91.38 271 ASP A CA 1
ATOM 2185 C C . ASP A 1 271 ? -12.305 -27.656 -8.781 1 91.38 271 ASP A C 1
ATOM 2187 O O . ASP A 1 271 ? -13.164 -28.094 -9.547 1 91.38 271 ASP A O 1
ATOM 2191 N N . ILE A 1 272 ? -11.055 -27.641 -9.062 1 92.06 272 ILE A N 1
ATOM 2192 C CA . ILE A 1 272 ? -10.562 -28.094 -10.367 1 92.06 272 ILE A CA 1
ATOM 2193 C C . ILE A 1 272 ? -10.172 -29.562 -10.289 1 92.06 272 ILE A C 1
ATOM 2195 O O . ILE A 1 272 ? -9.266 -29.938 -9.539 1 92.06 272 ILE A O 1
ATOM 2199 N N . TYR A 1 273 ? -10.883 -30.375 -10.984 1 95.38 273 TYR A N 1
ATOM 2200 C CA . TYR A 1 273 ? -10.531 -31.781 -11.125 1 95.38 273 TYR A CA 1
ATOM 2201 C C . TYR A 1 273 ? -10 -32.062 -12.523 1 95.38 273 TYR A C 1
ATOM 2203 O O . TYR A 1 273 ? -10.664 -31.766 -13.523 1 95.38 273 TYR A O 1
ATOM 2211 N N . LEU A 1 274 ? -8.875 -32.562 -12.609 1 97.06 274 LEU A N 1
ATOM 2212 C CA . LEU A 1 274 ? -8.266 -33.031 -13.844 1 97.06 274 LEU A CA 1
ATOM 2213 C C . LEU A 1 274 ? -8.008 -34.531 -13.766 1 97.06 274 LEU A C 1
ATOM 2215 O O . LEU A 1 274 ? -7.309 -35 -12.867 1 97.06 274 LEU A O 1
ATOM 2219 N N . TYR A 1 275 ? -8.523 -35.25 -14.789 1 97.62 275 TYR A N 1
ATOM 2220 C CA . TYR A 1 275 ? -8.453 -36.688 -14.836 1 97.62 275 TYR A CA 1
ATOM 2221 C C . TYR A 1 275 ? -7.016 -37.188 -14.688 1 97.62 275 TYR A C 1
ATOM 2223 O O . TYR A 1 275 ? -6.727 -38.031 -13.852 1 97.62 275 TYR A O 1
ATOM 2231 N N . ASP A 1 276 ? -6.152 -36.656 -15.461 1 98.31 276 ASP A N 1
ATOM 2232 C CA . ASP A 1 276 ? -4.758 -37.062 -15.445 1 98.31 276 ASP A CA 1
ATOM 2233 C C . ASP A 1 276 ? -4.066 -36.625 -14.156 1 98.31 276 ASP A C 1
ATOM 2235 O O . ASP A 1 276 ? -3.312 -37.375 -13.555 1 98.31 276 ASP A O 1
ATOM 2239 N N . TYR A 1 277 ? -4.316 -35.406 -13.648 1 98 277 TYR A N 1
ATOM 2240 C CA . TYR A 1 277 ? -3.674 -34.875 -12.445 1 98 277 TYR A CA 1
ATOM 2241 C C . TYR A 1 277 ? -4.043 -35.719 -11.227 1 98 277 TYR A C 1
ATOM 2243 O O . TYR A 1 277 ? -3.195 -36 -10.375 1 98 277 TYR A O 1
ATOM 2251 N N . ALA A 1 278 ? -5.281 -36.125 -11.148 1 98.12 278 ALA A N 1
ATOM 2252 C CA . ALA A 1 278 ? -5.695 -36.969 -10.039 1 98.12 278 ALA A CA 1
ATOM 2253 C C . ALA A 1 278 ? -4.938 -38.281 -10.055 1 98.12 278 ALA A C 1
ATOM 2255 O O . ALA A 1 278 ? -4.523 -38.781 -9 1 98.12 278 ALA A O 1
ATOM 2256 N N . LEU A 1 279 ? -4.754 -38.844 -11.219 1 98.62 279 LEU A N 1
ATOM 2257 C CA . LEU A 1 279 ? -4.055 -40.094 -11.375 1 98.62 279 LEU A CA 1
ATOM 2258 C C . LEU A 1 279 ? -2.584 -39.969 -11 1 98.62 279 LEU A C 1
ATOM 2260 O O . LEU A 1 279 ? -1.984 -40.906 -10.469 1 98.62 279 LEU A O 1
ATOM 2264 N N . PHE A 1 280 ? -2.068 -38.812 -11.195 1 98.75 280 PHE A N 1
ATOM 2265 C CA . PHE A 1 280 ? -0.645 -38.594 -10.961 1 98.75 280 PHE A CA 1
ATOM 2266 C C . PHE A 1 280 ? -0.333 -38.594 -9.469 1 98.75 280 PHE A C 1
ATOM 2268 O O . PHE A 1 280 ? 0.833 -38.688 -9.07 1 98.75 280 PHE A O 1
ATOM 2275 N N . PHE A 1 281 ? -1.354 -38.625 -8.609 1 98.75 281 PHE A N 1
ATOM 2276 C CA . PHE A 1 281 ? -1.112 -38.875 -7.195 1 98.75 281 PHE A CA 1
ATOM 2277 C C . PHE A 1 281 ? -0.4 -40.188 -6.996 1 98.75 281 PHE A C 1
ATOM 2279 O O . PHE A 1 281 ? 0.496 -40.312 -6.16 1 98.75 281 PHE A O 1
ATOM 2286 N N . ILE A 1 282 ? -0.792 -41.188 -7.785 1 98.88 282 ILE A N 1
ATOM 2287 C CA . ILE A 1 282 ? -0.237 -42.531 -7.691 1 98.88 282 ILE A CA 1
ATOM 2288 C C . ILE A 1 282 ? 1.24 -42.5 -8.078 1 98.88 282 ILE A C 1
ATOM 2290 O O . ILE A 1 282 ? 2.09 -43 -7.328 1 98.88 282 ILE A O 1
ATOM 2294 N N . ALA A 1 283 ? 1.499 -41.938 -9.227 1 98.75 283 ALA A N 1
ATOM 2295 C CA . ALA A 1 283 ? 2.881 -41.875 -9.695 1 98.75 283 ALA A CA 1
ATOM 2296 C C . ALA A 1 283 ? 3.754 -41.062 -8.734 1 98.75 283 ALA A C 1
ATOM 2298 O O . ALA A 1 283 ? 4.906 -41.438 -8.492 1 98.75 283 ALA A O 1
ATOM 2299 N N . THR A 1 284 ? 3.23 -39.969 -8.203 1 98.88 284 THR A N 1
ATOM 2300 C CA . THR A 1 284 ? 3.982 -39.125 -7.281 1 98.88 284 THR A CA 1
ATOM 2301 C C . THR A 1 284 ? 4.297 -39.875 -5.996 1 98.88 284 THR A C 1
ATOM 2303 O O . THR A 1 284 ? 5.414 -39.812 -5.48 1 98.88 284 THR A O 1
ATOM 2306 N N . LEU A 1 285 ? 3.305 -40.594 -5.473 1 98.88 285 LEU A N 1
ATOM 2307 C CA . LEU A 1 285 ? 3.494 -41.375 -4.273 1 98.88 285 LEU A CA 1
ATOM 2308 C C . LEU A 1 285 ? 4.52 -42.5 -4.52 1 98.88 285 LEU A C 1
ATOM 2310 O O . LEU A 1 285 ? 5.383 -42.75 -3.674 1 98.88 285 LEU A O 1
ATOM 2314 N N . TYR A 1 286 ? 4.402 -43.094 -5.637 1 98.81 286 TYR A N 1
ATOM 2315 C CA . TYR A 1 286 ? 5.336 -44.156 -5.988 1 98.81 286 TYR A CA 1
ATOM 2316 C C . TYR A 1 286 ? 6.766 -43.625 -6.066 1 98.81 286 TYR A C 1
ATOM 2318 O O . TYR A 1 286 ? 7.684 -44.219 -5.492 1 98.81 286 TYR A O 1
ATOM 2326 N N . ASP A 1 287 ? 6.934 -42.562 -6.812 1 98.62 287 ASP A N 1
ATOM 2327 C CA . ASP A 1 287 ? 8.258 -41.969 -6.969 1 98.62 287 ASP A CA 1
ATOM 2328 C C . ASP A 1 287 ? 8.836 -41.562 -5.617 1 98.62 287 ASP A C 1
ATOM 2330 O O . ASP A 1 287 ? 10.039 -41.688 -5.387 1 98.62 287 ASP A O 1
ATOM 2334 N N . TYR A 1 288 ? 7.996 -41 -4.781 1 98.81 288 TYR A N 1
ATOM 2335 C CA . TYR A 1 288 ? 8.43 -40.625 -3.439 1 98.81 288 TYR A CA 1
ATOM 2336 C C . TYR A 1 288 ? 8.961 -41.844 -2.684 1 98.81 288 TYR A C 1
ATOM 2338 O O . TYR A 1 288 ? 10.023 -41.781 -2.062 1 98.81 288 TYR A O 1
ATOM 2346 N N . TYR A 1 289 ? 8.227 -42.875 -2.742 1 98.62 289 TYR A N 1
ATOM 2347 C CA . TYR A 1 289 ? 8.625 -44.125 -2.07 1 98.62 289 TYR A CA 1
ATOM 2348 C C . TYR A 1 289 ? 9.938 -44.656 -2.637 1 98.62 289 TYR A C 1
ATOM 2350 O O . TYR A 1 289 ? 10.82 -45.062 -1.886 1 98.62 289 TYR A O 1
ATOM 2358 N N . GLU A 1 290 ? 10.039 -44.688 -3.932 1 98.25 290 GLU A N 1
ATOM 2359 C CA . GLU A 1 290 ? 11.266 -45.156 -4.566 1 98.25 290 GLU A CA 1
ATOM 2360 C C . GLU A 1 290 ? 12.469 -44.312 -4.133 1 98.25 290 GLU A C 1
ATOM 2362 O O . GLU A 1 290 ? 13.562 -44.844 -3.936 1 98.25 290 GLU A O 1
ATOM 2367 N N . ALA A 1 291 ? 12.273 -43.062 -3.953 1 98.06 291 ALA A N 1
ATOM 2368 C CA . ALA A 1 291 ? 13.359 -42.125 -3.635 1 98.06 291 ALA A CA 1
ATOM 2369 C C . ALA A 1 291 ? 13.719 -42.188 -2.154 1 98.06 291 ALA A C 1
ATOM 2371 O O . ALA A 1 291 ? 14.883 -42 -1.783 1 98.06 291 ALA A O 1
ATOM 2372 N N . THR A 1 292 ? 12.75 -42.562 -1.235 1 98.38 292 THR A N 1
ATOM 2373 C CA . THR A 1 292 ? 12.984 -42.344 0.19 1 98.38 292 THR A CA 1
ATOM 2374 C C . THR A 1 292 ? 12.953 -43.688 0.94 1 98.38 292 THR A C 1
ATOM 2376 O O . THR A 1 292 ? 13.453 -43.781 2.062 1 98.38 292 THR A O 1
ATOM 2379 N N . GLY A 1 293 ? 12.25 -44.656 0.353 1 98.12 293 GLY A N 1
ATOM 2380 C CA . GLY A 1 293 ? 12.031 -45.906 1.065 1 98.12 293 GLY A CA 1
ATOM 2381 C C . GLY A 1 293 ? 11.031 -45.75 2.199 1 98.12 293 GLY A C 1
ATOM 2382 O O . GLY A 1 293 ? 10.891 -46.688 3.018 1 98.12 293 GLY A O 1
ATOM 2383 N N . ASP A 1 294 ? 10.352 -44.656 2.279 1 98.44 294 ASP A N 1
ATOM 2384 C CA . ASP A 1 294 ? 9.414 -44.375 3.355 1 98.44 294 ASP A CA 1
ATOM 2385 C C . ASP A 1 294 ? 8.156 -45.25 3.23 1 98.44 294 ASP A C 1
ATOM 2387 O O . ASP A 1 294 ? 7.102 -44.75 2.814 1 98.44 294 ASP A O 1
ATOM 2391 N N . ARG A 1 295 ? 8.164 -46.438 3.65 1 98.12 295 ARG A N 1
ATOM 2392 C CA . ARG A 1 295 ? 7.09 -47.406 3.51 1 98.12 295 ARG A CA 1
ATOM 2393 C C . ARG A 1 295 ? 5.875 -47 4.34 1 98.12 295 ARG A C 1
ATOM 2395 O O . ARG A 1 295 ? 4.734 -47.25 3.939 1 98.12 295 ARG A O 1
ATOM 2402 N N . ASP A 1 296 ? 6.109 -46.375 5.527 1 98.31 296 ASP A N 1
ATOM 2403 C CA . ASP A 1 296 ? 5.008 -45.938 6.387 1 98.31 296 ASP A CA 1
ATOM 2404 C C . ASP A 1 296 ? 4.074 -44.969 5.656 1 98.31 296 ASP A C 1
ATOM 2406 O O . ASP A 1 296 ? 2.852 -45.156 5.68 1 98.31 296 ASP A O 1
ATOM 2410 N N . THR A 1 297 ? 4.645 -43.969 5.047 1 98.62 297 THR A N 1
ATOM 2411 C CA . THR A 1 297 ? 3.848 -43.031 4.281 1 98.62 297 THR A CA 1
ATOM 2412 C C . THR A 1 297 ? 3.16 -43.719 3.105 1 98.62 297 THR A C 1
ATOM 2414 O O . THR A 1 297 ? 2 -43.406 2.805 1 98.62 297 THR A O 1
ATOM 2417 N N . LEU A 1 298 ? 3.887 -44.625 2.414 1 98.69 298 LEU A N 1
ATOM 2418 C CA . LEU A 1 298 ? 3.316 -45.375 1.299 1 98.69 298 LEU A CA 1
ATOM 2419 C C . LEU A 1 298 ? 2.061 -46.125 1.732 1 98.69 298 LEU A C 1
ATOM 2421 O O . LEU A 1 298 ? 1.028 -46.062 1.062 1 98.69 298 LEU A O 1
ATOM 2425 N N . GLU A 1 299 ? 2.195 -46.781 2.826 1 98.5 299 GLU A N 1
ATOM 2426 C CA . GLU A 1 299 ? 1.08 -47.594 3.344 1 98.5 299 GLU A CA 1
ATOM 2427 C C . GLU A 1 299 ? -0.087 -46.688 3.746 1 98.5 299 GLU A C 1
ATOM 2429 O O . GLU A 1 299 ? -1.249 -47.031 3.525 1 98.5 299 GLU A O 1
ATOM 2434 N N . GLU A 1 300 ? 0.253 -45.656 4.359 1 98.31 300 GLU A N 1
ATOM 2435 C CA . GLU A 1 300 ? -0.765 -44.75 4.875 1 98.31 300 GLU A CA 1
ATOM 2436 C C . GLU A 1 300 ? -1.546 -44.094 3.736 1 98.31 300 GLU A C 1
ATOM 2438 O O . GLU A 1 300 ? -2.748 -43.844 3.861 1 98.31 300 GLU A O 1
ATOM 2443 N N . LEU A 1 301 ? -0.909 -43.781 2.609 1 98.75 301 LEU A N 1
ATOM 2444 C CA . LEU A 1 301 ? -1.544 -43 1.55 1 98.75 301 LEU A CA 1
ATOM 2445 C C . LEU A 1 301 ? -2.035 -43.906 0.429 1 98.75 301 LEU A C 1
ATOM 2447 O O . LEU A 1 301 ? -2.725 -43.469 -0.487 1 98.75 301 LEU A O 1
ATOM 2451 N N . TRP A 1 302 ? -1.805 -45.219 0.489 1 98.69 302 TRP A N 1
ATOM 2452 C CA . TRP A 1 302 ? -2.182 -46.188 -0.531 1 98.69 302 TRP A CA 1
ATOM 2453 C C . TRP A 1 302 ? -3.689 -46.188 -0.765 1 98.69 302 TRP A C 1
ATOM 2455 O O . TRP A 1 302 ? -4.145 -46.219 -1.91 1 98.69 302 TRP A O 1
ATOM 2465 N N . PRO A 1 303 ? -4.473 -46.031 0.341 1 98.31 303 PRO A N 1
ATOM 2466 C CA . PRO A 1 303 ? -5.914 -46.062 0.091 1 98.31 303 PRO A CA 1
ATOM 2467 C C . PRO A 1 303 ? -6.355 -44.906 -0.83 1 98.31 303 PRO A C 1
ATOM 2469 O O . PRO A 1 303 ? -7.27 -45.094 -1.641 1 98.31 303 PRO A O 1
ATOM 2472 N N . VAL A 1 304 ? -5.73 -43.781 -0.685 1 98.62 304 VAL A N 1
ATOM 2473 C CA . VAL A 1 304 ? -6.066 -42.656 -1.537 1 98.62 304 VAL A CA 1
ATOM 2474 C C . VAL A 1 304 ? -5.66 -42.969 -2.979 1 98.62 304 VAL A C 1
ATOM 2476 O O . VAL A 1 304 ? -6.434 -42.719 -3.91 1 98.62 304 VAL A O 1
ATOM 2479 N N . ALA A 1 305 ? -4.465 -43.469 -3.217 1 98.75 305 ALA A N 1
ATOM 2480 C CA . ALA A 1 305 ? -3.977 -43.844 -4.547 1 98.75 305 ALA A CA 1
ATOM 2481 C C . ALA A 1 305 ? -4.879 -44.875 -5.207 1 98.75 305 ALA A C 1
ATOM 2483 O O . ALA A 1 305 ? -5.266 -44.719 -6.367 1 98.75 305 ALA A O 1
ATOM 2484 N N . TYR A 1 306 ? -5.199 -45.844 -4.441 1 98.69 306 TYR A N 1
ATOM 2485 C CA . TYR A 1 306 ? -6.031 -46.938 -4.941 1 98.69 306 TYR A CA 1
ATOM 2486 C C . TYR A 1 306 ? -7.41 -46.438 -5.344 1 98.69 306 TYR A C 1
ATOM 2488 O O . TYR A 1 306 ? -7.957 -46.844 -6.367 1 98.69 306 TYR A O 1
ATOM 2496 N N . GLU A 1 307 ? -7.898 -45.562 -4.551 1 98.38 307 GLU A N 1
ATOM 2497 C CA . GLU A 1 307 ? -9.219 -45 -4.816 1 98.38 307 GLU A CA 1
ATOM 2498 C C . GLU A 1 307 ? -9.227 -44.219 -6.129 1 98.38 307 GLU A C 1
ATOM 2500 O O . GLU A 1 307 ? -10.227 -44.219 -6.848 1 98.38 307 GLU A O 1
ATOM 2505 N N . GLN A 1 308 ? -8.094 -43.562 -6.484 1 98.62 308 GLN A N 1
ATOM 2506 C CA . GLN A 1 308 ? -8.047 -42.812 -7.734 1 98.62 308 GLN A CA 1
ATOM 2507 C C . GLN A 1 308 ? -8.188 -43.719 -8.938 1 98.62 308 GLN A C 1
ATOM 2509 O O . GLN A 1 308 ? -8.734 -43.344 -9.969 1 98.62 308 GLN A O 1
ATOM 2514 N N . ILE A 1 309 ? -7.746 -44.969 -8.836 1 98.56 309 ILE A N 1
ATOM 2515 C CA . ILE A 1 309 ? -7.898 -45.969 -9.914 1 98.56 309 ILE A CA 1
ATOM 2516 C C . ILE A 1 309 ? -9.383 -46.25 -10.125 1 98.56 309 ILE A C 1
ATOM 2518 O O . ILE A 1 309 ? -9.867 -46.219 -11.258 1 98.56 309 ILE A O 1
ATOM 2522 N N . HIS A 1 310 ? -10.039 -46.531 -9.008 1 98.31 310 HIS A N 1
ATOM 2523 C CA . HIS A 1 310 ? -11.469 -46.812 -9.086 1 98.31 310 HIS A CA 1
ATOM 2524 C C . HIS A 1 310 ? -12.234 -45.688 -9.727 1 98.31 310 HIS A C 1
ATOM 2526 O O . HIS A 1 310 ? -13.062 -45.906 -10.617 1 98.31 310 HIS A O 1
ATOM 2532 N N . ILE A 1 311 ? -11.93 -44.531 -9.273 1 97.88 311 ILE A N 1
ATOM 2533 C CA . ILE A 1 311 ? -12.633 -43.344 -9.758 1 97.88 311 ILE A CA 1
ATOM 2534 C C . ILE A 1 311 ? -12.375 -43.156 -11.25 1 97.88 311 ILE A C 1
ATOM 2536 O O . ILE A 1 311 ? -13.305 -42.875 -12.016 1 97.88 311 ILE A O 1
ATOM 2540 N N . SER A 1 312 ? -11.133 -43.344 -11.695 1 97.88 312 SER A N 1
ATOM 2541 C CA . SER A 1 312 ? -10.766 -43.156 -13.094 1 97.88 312 SER A CA 1
ATOM 2542 C C . SER A 1 312 ? -11.359 -44.25 -13.984 1 97.88 312 SER A C 1
ATOM 2544 O O . SER A 1 312 ? -11.742 -43.969 -15.125 1 97.88 312 SER A O 1
ATOM 2546 N N . LEU A 1 313 ? -11.484 -45.438 -13.469 1 98.19 313 LEU A N 1
ATOM 2547 C CA . LEU A 1 313 ? -12.016 -46.562 -14.242 1 98.19 313 LEU A CA 1
ATOM 2548 C C . LEU A 1 313 ? -13.508 -46.375 -14.484 1 98.19 313 LEU A C 1
ATOM 2550 O O . LEU A 1 313 ? -14.039 -46.875 -15.492 1 98.19 313 LEU A O 1
ATOM 2554 N N . ALA A 1 314 ? -14.125 -45.688 -13.57 1 96.75 314 ALA A N 1
ATOM 2555 C CA . ALA A 1 314 ? -15.562 -45.469 -13.703 1 96.75 314 ALA A CA 1
ATOM 2556 C C . ALA A 1 314 ? -15.867 -44.656 -14.953 1 96.75 314 ALA A C 1
ATOM 2558 O O . ALA A 1 314 ? -17 -44.656 -15.438 1 96.75 314 ALA A O 1
ATOM 2559 N N . ARG A 1 315 ? -14.875 -44.062 -15.516 1 96.38 315 ARG A N 1
ATOM 2560 C CA . ARG A 1 315 ? -15.094 -43.25 -16.703 1 96.38 315 ARG A CA 1
ATOM 2561 C C . ARG A 1 315 ? -14.953 -44.062 -17.969 1 96.38 315 ARG A C 1
ATOM 2563 O O . ARG A 1 315 ? -15.328 -43.625 -19.062 1 96.38 315 ARG A O 1
ATOM 2570 N N . LEU A 1 316 ? -14.484 -45.219 -17.922 1 97.5 316 LEU A N 1
ATOM 2571 C CA . LEU A 1 316 ? -14.32 -46.062 -19.109 1 97.5 316 LEU A CA 1
ATOM 2572 C C . LEU A 1 316 ? -15.68 -46.531 -19.641 1 97.5 316 LEU A C 1
ATOM 2574 O O . LEU A 1 316 ? -16.594 -46.812 -18.859 1 97.5 316 LEU A O 1
ATOM 2578 N N . ASP A 1 317 ? -15.844 -46.562 -20.906 1 96.31 317 ASP A N 1
ATOM 2579 C CA . ASP A 1 317 ? -17.062 -47.094 -21.516 1 96.31 317 ASP A CA 1
ATOM 2580 C C . ASP A 1 317 ? -17.062 -48.594 -21.562 1 96.31 317 ASP A C 1
ATOM 2582 O O . ASP A 1 317 ? -16.25 -49.25 -20.906 1 96.31 317 ASP A O 1
ATOM 2586 N N . GLU A 1 318 ? -18.016 -49.156 -22.297 1 95.56 318 GLU A N 1
ATOM 2587 C CA . GLU A 1 318 ? -18.203 -50.594 -22.328 1 95.56 318 GLU A CA 1
ATOM 2588 C C . GLU A 1 318 ? -17.031 -51.281 -23.016 1 95.56 318 GLU A C 1
ATOM 2590 O O . GLU A 1 318 ? -16.797 -52.469 -22.781 1 95.56 318 GLU A O 1
ATOM 2595 N N . HIS A 1 319 ? -16.312 -50.594 -23.781 1 95.62 319 HIS A N 1
ATOM 2596 C CA . HIS A 1 319 ? -15.172 -51.156 -24.516 1 95.62 319 HIS A CA 1
ATOM 2597 C C . HIS A 1 319 ? -13.883 -51 -23.719 1 95.62 319 HIS A C 1
ATOM 2599 O O . HIS A 1 319 ? -12.836 -51.531 -24.125 1 95.62 319 HIS A O 1
ATOM 2605 N N . GLY A 1 320 ? -13.914 -50.281 -22.625 1 97.06 320 GLY A N 1
ATOM 2606 C CA . GLY A 1 320 ? -12.711 -50.062 -21.828 1 97.06 320 GLY A CA 1
ATOM 2607 C C . GLY A 1 320 ? -11.938 -48.812 -22.25 1 97.06 320 GLY A C 1
ATOM 2608 O O . GLY A 1 320 ? -10.75 -48.688 -21.938 1 97.06 320 GLY A O 1
ATOM 2609 N N . LEU A 1 321 ? -12.625 -47.938 -22.953 1 97.06 321 LEU A N 1
ATOM 2610 C CA . LEU A 1 321 ? -12.016 -46.688 -23.391 1 97.06 321 LEU A CA 1
ATOM 2611 C C . LEU A 1 321 ? -12.492 -45.531 -22.516 1 97.06 321 LEU A C 1
ATOM 2613 O O . LEU A 1 321 ? -13.656 -45.469 -22.125 1 97.06 321 LEU A O 1
ATOM 2617 N N . VAL A 1 322 ? -11.57 -44.594 -22.266 1 97.5 322 VAL A N 1
ATOM 2618 C CA . VAL A 1 322 ? -11.961 -43.375 -21.578 1 97.5 322 VAL A CA 1
ATOM 2619 C C . VAL A 1 322 ? -13.023 -42.656 -22.391 1 97.5 322 VAL A C 1
ATOM 2621 O O . VAL A 1 322 ? -12.828 -42.344 -23.562 1 97.5 322 VAL A O 1
ATOM 2624 N N . GLN A 1 323 ? -14.125 -42.344 -21.734 1 96.38 323 GLN A N 1
ATOM 2625 C CA . GLN A 1 323 ? -15.195 -41.594 -22.406 1 96.38 323 GLN A CA 1
ATOM 2626 C C . GLN A 1 323 ? -14.789 -40.156 -22.703 1 96.38 323 GLN A C 1
ATOM 2628 O O . GLN A 1 323 ? -14.273 -39.469 -21.844 1 96.38 323 GLN A O 1
ATOM 2633 N N . ASP A 1 324 ? -14.969 -39.875 -23.969 1 93.19 324 ASP A N 1
ATOM 2634 C CA . ASP A 1 324 ? -14.578 -38.562 -24.469 1 93.19 324 ASP A CA 1
ATOM 2635 C C . ASP A 1 324 ? -15.805 -37.688 -24.719 1 93.19 324 ASP A C 1
ATOM 2637 O O . ASP A 1 324 ? -16.422 -37.75 -25.781 1 93.19 324 ASP A O 1
ATOM 2641 N N . ASP A 1 325 ? -16.172 -36.812 -23.719 1 88.38 325 ASP A N 1
ATOM 2642 C CA . ASP A 1 325 ? -17.297 -35.906 -23.859 1 88.38 325 ASP A CA 1
ATOM 2643 C C . ASP A 1 325 ? -16.984 -34.562 -23.188 1 88.38 325 ASP A C 1
ATOM 2645 O O . ASP A 1 325 ? -15.875 -34.312 -22.734 1 88.38 325 ASP A O 1
ATOM 2649 N N . ASP A 1 326 ? -17.891 -33.688 -23.234 1 87.38 326 ASP A N 1
ATOM 2650 C CA . ASP A 1 326 ? -17.641 -32.281 -22.844 1 87.38 326 ASP A CA 1
ATOM 2651 C C . ASP A 1 326 ? -17.766 -32.125 -21.328 1 87.38 326 ASP A C 1
ATOM 2653 O O . ASP A 1 326 ? -17.688 -31.016 -20.812 1 87.38 326 ASP A O 1
ATOM 2657 N N . THR A 1 327 ? -17.797 -33.25 -20.562 1 86.94 327 THR A N 1
ATOM 2658 C CA . THR A 1 327 ? -18.109 -33.125 -19.141 1 86.94 327 THR A CA 1
ATOM 2659 C C . THR A 1 327 ? -16.844 -33.312 -18.297 1 86.94 327 THR A C 1
ATOM 2661 O O . THR A 1 327 ? -16.859 -33.094 -17.078 1 86.94 327 THR A O 1
ATOM 2664 N N . TRP A 1 328 ? -15.797 -33.75 -18.953 1 85.56 328 TRP A N 1
ATOM 2665 C CA . TRP A 1 328 ? -14.602 -34.031 -18.156 1 85.56 328 TRP A CA 1
ATOM 2666 C C . TRP A 1 328 ? -13.422 -33.188 -18.641 1 85.56 328 TRP A C 1
ATOM 2668 O O . TRP A 1 328 ? -13.5 -32.562 -19.703 1 85.56 328 TRP A O 1
ATOM 2678 N N . TYR A 1 329 ? -12.359 -33.094 -17.688 1 90.81 329 TYR A N 1
ATOM 2679 C CA . TYR A 1 329 ? -11.164 -32.344 -18.031 1 90.81 329 TYR A CA 1
ATOM 2680 C C . TYR A 1 329 ? -9.906 -33.156 -17.828 1 90.81 329 TYR A C 1
ATOM 2682 O O . TYR A 1 329 ? -9.836 -33.969 -16.875 1 90.81 329 TYR A O 1
ATOM 2690 N N . CYS A 1 330 ? -9.07 -33.062 -18.75 1 95.69 330 CYS A N 1
ATOM 2691 C CA . CYS A 1 330 ? -7.723 -33.625 -18.75 1 95.69 330 CYS A CA 1
ATOM 2692 C C . CYS A 1 330 ? -6.707 -32.625 -19.281 1 95.69 330 CYS A C 1
ATOM 2694 O O . CYS A 1 330 ? -6.965 -31.953 -20.281 1 95.69 330 CYS A O 1
ATOM 2696 N N . PHE A 1 331 ? -5.633 -32.5 -18.625 1 94.38 331 PHE A N 1
ATOM 2697 C CA . PHE A 1 331 ? -4.719 -31.422 -19 1 94.38 331 PHE A CA 1
ATOM 2698 C C . PHE A 1 331 ? -3.875 -31.844 -20.203 1 94.38 331 PHE A C 1
ATOM 2700 O O . PHE A 1 331 ? -4.047 -31.297 -21.297 1 94.38 331 PHE A O 1
ATOM 2707 N N . LEU A 1 332 ? -2.977 -32.781 -20.094 1 95.38 332 LEU A N 1
ATOM 2708 C CA . LEU A 1 332 ? -1.96 -33.312 -21 1 95.38 332 LEU A CA 1
ATOM 2709 C C . LEU A 1 332 ? -1.073 -32.188 -21.531 1 95.38 332 LEU A C 1
ATOM 2711 O O . LEU A 1 332 ? 0.151 -32.219 -21.391 1 95.38 332 LEU A O 1
ATOM 2715 N N . ASP A 1 333 ? -1.658 -31.156 -22.078 1 93.06 333 ASP A N 1
ATOM 2716 C CA . ASP A 1 333 ? -0.964 -30 -22.625 1 93.06 333 ASP A CA 1
ATOM 2717 C C . ASP A 1 333 ? -1.945 -28.875 -22.969 1 93.06 333 ASP A C 1
ATOM 2719 O O . ASP A 1 333 ? -3.162 -29.062 -22.906 1 93.06 333 ASP A O 1
ATOM 2723 N N . TRP A 1 334 ? -1.462 -27.641 -23.25 1 85.44 334 TRP A N 1
ATOM 2724 C CA . TRP A 1 334 ? -2.287 -26.469 -23.453 1 85.44 334 TRP A CA 1
ATOM 2725 C C . TRP A 1 334 ? -2.707 -26.328 -24.906 1 85.44 334 TRP A C 1
ATOM 2727 O O . TRP A 1 334 ? -3.475 -25.422 -25.25 1 85.44 334 TRP A O 1
ATOM 2737 N N . HIS A 1 335 ? -2.477 -27.172 -25.797 1 86.75 335 HIS A N 1
ATOM 2738 C CA . HIS A 1 335 ? -2.85 -26.969 -27.203 1 86.75 335 HIS A CA 1
ATOM 2739 C C . HIS A 1 335 ? -4.363 -26.984 -27.375 1 86.75 335 HIS A C 1
ATOM 2741 O O . HIS A 1 335 ? -5.031 -27.953 -27.016 1 86.75 335 HIS A O 1
ATOM 2747 N N . ASP A 1 336 ? -4.883 -25.969 -28.078 1 86.06 336 ASP A N 1
ATOM 2748 C CA . ASP A 1 336 ? -6.32 -25.734 -28.156 1 86.06 336 ASP A CA 1
ATOM 2749 C C . ASP A 1 336 ? -7.02 -26.859 -28.906 1 86.06 336 ASP A C 1
ATOM 2751 O O . ASP A 1 336 ? -8.18 -27.172 -28.625 1 86.06 336 ASP A O 1
ATOM 2755 N N . GLU A 1 337 ? -6.383 -27.516 -29.828 1 92.25 337 GLU A N 1
ATOM 2756 C CA . GLU A 1 337 ? -7.012 -28.516 -30.688 1 92.25 337 GLU A CA 1
ATOM 2757 C C . GLU A 1 337 ? -6.77 -29.922 -30.172 1 92.25 337 GLU A C 1
ATOM 2759 O O . GLU A 1 337 ? -7.316 -30.891 -30.719 1 92.25 337 GLU A O 1
ATOM 2764 N N . LEU A 1 338 ? -6.066 -30.031 -29.125 1 95.5 338 LEU A N 1
ATOM 2765 C CA . LEU A 1 338 ? -5.645 -31.344 -28.672 1 95.5 338 LEU A CA 1
ATOM 2766 C C . LEU A 1 338 ? -6.828 -32.125 -28.125 1 95.5 338 LEU A C 1
ATOM 2768 O O . LEU A 1 338 ? -7.461 -31.719 -27.156 1 95.5 338 LEU A O 1
ATOM 2772 N N . ASN A 1 339 ? -7.133 -33.281 -28.828 1 97 339 ASN A N 1
ATOM 2773 C CA . ASN A 1 339 ? -8.039 -34.219 -28.203 1 97 339 ASN A CA 1
ATOM 2774 C C . ASN A 1 339 ? -7.34 -35.031 -27.109 1 97 339 ASN A C 1
ATOM 2776 O O . ASN A 1 339 ? -6.199 -35.469 -27.297 1 97 339 ASN A O 1
ATOM 2780 N N . LYS A 1 340 ? -7.953 -35.375 -26.031 1 97.06 340 LYS A N 1
ATOM 2781 C CA . LYS A 1 340 ? -7.238 -35.844 -24.844 1 97.06 340 LYS A CA 1
ATOM 2782 C C . LYS A 1 340 ? -7.59 -37.281 -24.516 1 97.06 340 LYS A C 1
ATOM 2784 O O . LYS A 1 340 ? -7.055 -37.875 -23.562 1 97.06 340 LYS A O 1
ATOM 2789 N N . GLN A 1 341 ? -8.43 -37.938 -25.312 1 97.75 341 GLN A N 1
ATOM 2790 C CA . GLN A 1 341 ? -8.922 -39.25 -24.984 1 97.75 341 GLN A CA 1
ATOM 2791 C C . GLN A 1 341 ? -7.785 -40.281 -24.938 1 97.75 341 GLN A C 1
ATOM 2793 O O . GLN A 1 341 ? -7.609 -40.969 -23.953 1 97.75 341 GLN A O 1
ATOM 2798 N N . ALA A 1 342 ? -7.023 -40.375 -26 1 98.31 342 ALA A N 1
ATOM 2799 C CA . ALA A 1 342 ? -5.949 -41.375 -26.094 1 98.31 342 ALA A CA 1
ATOM 2800 C C . ALA A 1 342 ? -4.883 -41.125 -25.031 1 98.31 342 ALA A C 1
ATOM 2802 O O . ALA A 1 342 ? -4.395 -42.062 -24.391 1 98.31 342 ALA A O 1
ATOM 2803 N N . GLY A 1 343 ? -4.52 -39.812 -24.922 1 98.31 343 GLY A N 1
ATOM 2804 C CA . GLY A 1 343 ? -3.555 -39.469 -23.891 1 98.31 343 GLY A CA 1
ATOM 2805 C C . GLY A 1 343 ? -4.023 -39.812 -22.5 1 98.31 343 GLY A C 1
ATOM 2806 O O . GLY A 1 343 ? -3.246 -40.312 -21.688 1 98.31 343 GLY A O 1
ATOM 2807 N N . ALA A 1 344 ? -5.289 -39.594 -22.219 1 98.44 344 ALA A N 1
ATOM 2808 C CA . ALA A 1 344 ? -5.867 -39.906 -20.906 1 98.44 344 ALA A CA 1
ATOM 2809 C C . ALA A 1 344 ? -5.848 -41.438 -20.656 1 98.44 344 ALA A C 1
ATOM 2811 O O . ALA A 1 344 ? -5.586 -41.875 -19.547 1 98.44 344 ALA A O 1
ATOM 2812 N N . GLN A 1 345 ? -6.176 -42.188 -21.703 1 98.56 345 GLN A N 1
ATOM 2813 C CA . GLN A 1 345 ? -6.121 -43.625 -21.641 1 98.56 345 GLN A CA 1
ATOM 2814 C C . GLN A 1 345 ? -4.719 -44.125 -21.266 1 98.56 345 GLN A C 1
ATOM 2816 O O . GLN A 1 345 ? -4.562 -45 -20.438 1 98.56 345 GLN A O 1
ATOM 2821 N N . ALA A 1 346 ? -3.762 -43.562 -21.922 1 98.81 346 ALA A N 1
ATOM 2822 C CA . ALA A 1 346 ? -2.371 -43.906 -21.672 1 98.81 346 ALA A CA 1
ATOM 2823 C C . ALA A 1 346 ? -1.958 -43.562 -20.25 1 98.81 346 ALA A C 1
ATOM 2825 O O . ALA A 1 346 ? -1.249 -44.312 -19.594 1 98.81 346 ALA A O 1
ATOM 2826 N N . VAL A 1 347 ? -2.365 -42.375 -19.75 1 98.81 347 VAL A N 1
ATOM 2827 C CA . VAL A 1 347 ? -2.047 -41.906 -18.406 1 98.81 347 VAL A CA 1
ATOM 2828 C C . VAL A 1 347 ? -2.65 -42.875 -17.375 1 98.81 347 VAL A C 1
ATOM 2830 O O . VAL A 1 347 ? -2.037 -43.156 -16.344 1 98.81 347 VAL A O 1
ATOM 2833 N N . LEU A 1 348 ? -3.84 -43.375 -17.656 1 98.81 348 LEU A N 1
ATOM 2834 C CA . LEU A 1 348 ? -4.473 -44.344 -16.797 1 98.81 348 LEU A CA 1
ATOM 2835 C C . LEU A 1 348 ? -3.619 -45.625 -16.703 1 98.81 348 LEU A C 1
ATOM 2837 O O . LEU A 1 348 ? -3.342 -46.094 -15.602 1 98.81 348 LEU A O 1
ATOM 2841 N N . ILE A 1 349 ? -3.213 -46.156 -17.844 1 98.88 349 ILE A N 1
ATOM 2842 C CA . ILE A 1 349 ? -2.4 -47.375 -17.875 1 98.88 349 ILE A CA 1
ATOM 2843 C C . ILE A 1 349 ? -1.076 -47.125 -17.156 1 98.88 349 ILE A C 1
ATOM 2845 O O . ILE A 1 349 ? -0.64 -47.938 -16.344 1 98.88 349 ILE A O 1
ATOM 2849 N N . TYR A 1 350 ? -0.47 -46.031 -17.453 1 98.81 350 TYR A N 1
ATOM 2850 C CA . TYR A 1 350 ? 0.79 -45.625 -16.844 1 98.81 350 TYR A CA 1
ATOM 2851 C C . TYR A 1 350 ? 0.695 -45.656 -15.32 1 98.81 350 TYR A C 1
ATOM 2853 O O . TYR A 1 350 ? 1.549 -46.25 -14.656 1 98.81 350 TYR A O 1
ATOM 2861 N N . ASN A 1 351 ? -0.331 -45.062 -14.75 1 98.88 351 ASN A N 1
ATOM 2862 C CA . ASN A 1 351 ? -0.469 -44.969 -13.305 1 98.88 351 ASN A CA 1
ATOM 2863 C C . ASN A 1 351 ? -0.896 -46.281 -12.688 1 98.88 351 ASN A C 1
ATOM 2865 O O . ASN A 1 351 ? -0.495 -46.625 -11.57 1 98.88 351 ASN A O 1
ATOM 2869 N N . MET A 1 352 ? -1.718 -47.062 -13.398 1 98.88 352 MET A N 1
ATOM 2870 C CA . MET A 1 352 ? -2.076 -48.375 -12.891 1 98.88 352 MET A CA 1
ATOM 2871 C C . MET A 1 352 ? -0.849 -49.281 -12.805 1 98.88 352 MET A C 1
ATOM 2873 O O . MET A 1 352 ? -0.743 -50.125 -11.898 1 98.88 352 MET A O 1
ATOM 2877 N N . ARG A 1 353 ? 0.035 -49.156 -13.734 1 98.75 353 ARG A N 1
ATOM 2878 C CA . ARG A 1 353 ? 1.261 -49.938 -13.672 1 98.75 353 ARG A CA 1
ATOM 2879 C C . ARG A 1 353 ? 2.094 -49.562 -12.453 1 98.75 353 ARG A C 1
ATOM 2881 O O . ARG A 1 353 ? 2.717 -50.438 -11.836 1 98.75 353 ARG A O 1
ATOM 2888 N N . ARG A 1 354 ? 2.166 -48.312 -12.078 1 98.62 354 ARG A N 1
ATOM 2889 C CA . ARG A 1 354 ? 2.84 -47.875 -10.852 1 98.62 354 ARG A CA 1
ATOM 2890 C C . ARG A 1 354 ? 2.096 -48.375 -9.617 1 98.62 354 ARG A C 1
ATOM 2892 O O . ARG A 1 354 ? 2.715 -48.75 -8.625 1 98.62 354 ARG A O 1
ATOM 2899 N N . ALA A 1 355 ? 0.768 -48.312 -9.734 1 98.81 355 ALA A N 1
ATOM 2900 C CA . ALA A 1 355 ? -0.04 -48.844 -8.633 1 98.81 355 ALA A CA 1
ATOM 2901 C C . ALA A 1 355 ? 0.211 -50.312 -8.43 1 98.81 355 ALA A C 1
ATOM 2903 O O . ALA A 1 355 ? 0.211 -50.812 -7.293 1 98.81 355 ALA A O 1
ATOM 2904 N N . LEU A 1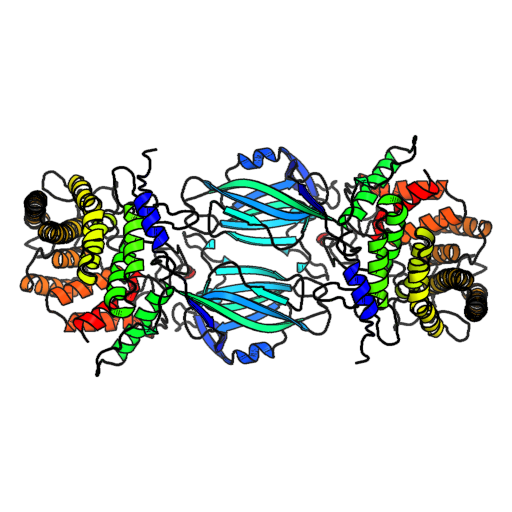 356 ? 0.349 -51 -9.562 1 98.69 356 LEU A N 1
ATOM 2905 C CA . LEU A 1 356 ? 0.641 -52.406 -9.492 1 98.69 356 LEU A CA 1
ATOM 2906 C C . LEU A 1 356 ? 1.933 -52.656 -8.727 1 98.69 356 LEU A C 1
ATOM 2908 O O . LEU A 1 356 ? 1.993 -53.594 -7.895 1 98.69 356 LEU A O 1
ATOM 2912 N N . LYS A 1 357 ? 2.939 -51.906 -8.984 1 98.44 357 LYS A N 1
ATOM 2913 C CA . LYS A 1 357 ? 4.211 -52.031 -8.273 1 98.44 357 LYS A CA 1
ATOM 2914 C C . LYS A 1 357 ? 4.043 -51.719 -6.789 1 98.44 357 LYS A C 1
ATOM 2916 O O . LYS A 1 357 ? 4.625 -52.406 -5.941 1 98.44 357 LYS A O 1
ATOM 2921 N N . ILE A 1 358 ? 3.248 -50.688 -6.426 1 98.62 358 ILE A N 1
ATOM 2922 C CA . ILE A 1 358 ? 3.006 -50.312 -5.039 1 98.62 358 ILE A CA 1
ATOM 2923 C C . ILE A 1 358 ? 2.295 -51.469 -4.316 1 98.62 358 ILE A C 1
ATOM 2925 O O . ILE A 1 358 ? 2.682 -51.844 -3.209 1 98.62 358 ILE A O 1
ATOM 2929 N N . ALA A 1 359 ? 1.251 -51.969 -5 1 98.56 359 ALA A N 1
ATOM 2930 C CA . ALA A 1 359 ? 0.493 -53.062 -4.398 1 98.56 359 ALA A CA 1
ATOM 2931 C C . ALA A 1 359 ? 1.39 -54.281 -4.133 1 98.56 359 ALA A C 1
ATOM 2933 O O . ALA A 1 359 ? 1.254 -54.938 -3.104 1 98.56 359 ALA A O 1
ATOM 2934 N N . ASN A 1 360 ? 2.207 -54.594 -5.102 1 98.06 360 ASN A N 1
ATOM 2935 C CA . ASN A 1 360 ? 3.16 -55.688 -4.93 1 98.06 360 ASN A CA 1
ATOM 2936 C C . ASN A 1 360 ? 4.086 -55.438 -3.742 1 98.06 360 ASN A C 1
ATOM 2938 O O . ASN A 1 360 ? 4.281 -56.312 -2.906 1 98.06 360 ASN A O 1
ATOM 2942 N N . ASP A 1 361 ? 4.672 -54.25 -3.604 1 97.75 361 ASP A N 1
ATOM 2943 C CA . ASP A 1 361 ? 5.602 -53.875 -2.539 1 97.75 361 ASP A CA 1
ATOM 2944 C C . ASP A 1 361 ? 4.914 -53.906 -1.176 1 97.75 361 ASP A C 1
ATOM 2946 O O . ASP A 1 361 ? 5.543 -54.25 -0.167 1 97.75 361 ASP A O 1
ATOM 2950 N N . LEU A 1 362 ? 3.631 -53.562 -1.182 1 98.06 362 LEU A N 1
ATOM 2951 C CA . LEU A 1 362 ? 2.885 -53.531 0.07 1 98.06 362 LEU A CA 1
ATOM 2952 C C . LEU A 1 362 ? 2.314 -54.906 0.417 1 98.06 362 LEU A C 1
ATOM 2954 O O . LEU A 1 362 ? 1.754 -55.094 1.499 1 98.06 362 LEU A O 1
ATOM 2958 N N . GLY A 1 363 ? 2.398 -55.844 -0.467 1 97.38 363 GLY A N 1
ATOM 2959 C CA . GLY A 1 363 ? 1.89 -57.188 -0.242 1 97.38 363 GLY A CA 1
ATOM 2960 C C . GLY A 1 363 ? 0.376 -57.281 -0.314 1 97.38 363 GLY A C 1
ATOM 2961 O O . GLY A 1 363 ? -0.24 -58.062 0.388 1 97.38 363 GLY A O 1
ATOM 2962 N N . LYS A 1 364 ? -0.142 -56.438 -1.158 1 97.62 364 LYS A N 1
ATOM 2963 C CA . LYS A 1 364 ? -1.59 -56.438 -1.344 1 97.62 364 LYS A CA 1
ATOM 2964 C C . LYS A 1 364 ? -1.98 -57.281 -2.553 1 97.62 364 LYS A C 1
ATOM 2966 O O . LYS A 1 364 ? -2.277 -56.75 -3.621 1 97.62 364 LYS A O 1
ATOM 2971 N N . SER A 1 365 ? -2.119 -58.531 -2.412 1 97.5 365 SER A N 1
ATOM 2972 C CA . SER A 1 365 ? -2.264 -59.5 -3.508 1 97.5 365 SER A CA 1
ATOM 2973 C C . SER A 1 365 ? -3.598 -59.312 -4.223 1 97.5 365 SER A C 1
ATOM 2975 O O . SER A 1 365 ? -3.674 -59.438 -5.445 1 97.5 365 SER A O 1
ATOM 2977 N N . GLU A 1 366 ? -4.609 -59.062 -3.457 1 98 366 GLU A N 1
ATOM 2978 C CA . GLU A 1 366 ? -5.922 -58.875 -4.07 1 98 366 GLU A CA 1
ATOM 2979 C C . GLU A 1 366 ? -5.953 -57.625 -4.938 1 98 366 GLU A C 1
ATOM 2981 O O . GLU A 1 366 ? -6.512 -57.625 -6.035 1 98 366 GLU A O 1
ATOM 2986 N N . HIS A 1 367 ? -5.352 -56.531 -4.363 1 98.31 367 HIS A N 1
ATOM 2987 C CA . HIS A 1 367 ? -5.266 -55.312 -5.148 1 98.31 367 HIS A CA 1
ATOM 2988 C C . HIS A 1 367 ? -4.441 -55.531 -6.41 1 98.31 367 HIS A C 1
ATOM 2990 O O . HIS A 1 367 ? -4.82 -55.062 -7.488 1 98.31 367 HIS A O 1
ATOM 2996 N N . GLU A 1 368 ? -3.361 -56.188 -6.27 1 97.94 368 GLU A N 1
ATOM 2997 C CA . GLU A 1 368 ? -2.475 -56.469 -7.395 1 97.94 368 GLU A CA 1
ATOM 2998 C C . GLU A 1 368 ? -3.213 -57.188 -8.508 1 97.94 368 GLU A C 1
ATOM 3000 O O . GLU A 1 368 ? -3.125 -56.812 -9.68 1 97.94 368 GLU A O 1
ATOM 3005 N N . ALA A 1 369 ? -3.908 -58.25 -8.148 1 98.25 369 ALA A N 1
ATOM 3006 C CA . ALA A 1 369 ? -4.633 -59.062 -9.125 1 98.25 369 ALA A CA 1
ATOM 3007 C C . ALA A 1 369 ? -5.695 -58.25 -9.844 1 98.25 369 ALA A C 1
ATOM 3009 O O . ALA A 1 369 ? -5.852 -58.344 -11.062 1 98.25 369 ALA A O 1
ATOM 3010 N N . TRP A 1 370 ? -6.375 -57.562 -9.031 1 98.5 370 TRP A N 1
ATOM 3011 C CA . TRP A 1 370 ? -7.438 -56.719 -9.602 1 98.5 370 TRP A CA 1
ATOM 3012 C C . TRP A 1 370 ? -6.863 -55.688 -10.562 1 98.5 370 TRP A C 1
ATOM 3014 O O . TRP A 1 370 ? -7.395 -55.5 -11.664 1 98.5 370 TRP A O 1
ATOM 3024 N N . ILE A 1 371 ? -5.816 -55.031 -10.188 1 98.75 371 ILE A N 1
ATOM 3025 C CA . ILE A 1 371 ? -5.203 -53.969 -11.008 1 98.75 371 ILE A CA 1
ATOM 3026 C C . ILE A 1 371 ? -4.688 -54.594 -12.305 1 98.75 371 ILE A C 1
ATOM 3028 O O . ILE A 1 371 ? -4.805 -53.969 -13.375 1 98.75 371 ILE A O 1
ATOM 3032 N N . ARG A 1 372 ? -4.117 -55.781 -12.266 1 98.31 372 ARG A N 1
ATOM 3033 C CA . ARG A 1 372 ? -3.617 -56.438 -13.461 1 98.31 372 ARG A CA 1
ATOM 3034 C C . ARG A 1 372 ? -4.734 -56.656 -14.477 1 98.31 372 ARG A C 1
ATOM 3036 O O . ARG A 1 372 ? -4.52 -56.531 -15.68 1 98.31 372 ARG A O 1
ATOM 3043 N N . VAL A 1 373 ? -5.848 -57.062 -13.93 1 98.44 373 VAL A N 1
ATOM 3044 C CA . VAL A 1 373 ? -7.004 -57.281 -14.789 1 98.44 373 VAL A CA 1
ATOM 3045 C C . VAL A 1 373 ? -7.418 -55.969 -15.461 1 98.44 373 VAL A C 1
ATOM 3047 O O . VAL A 1 373 ? -7.746 -55.969 -16.656 1 98.44 373 VAL A O 1
ATOM 3050 N N . GLN A 1 374 ? -7.445 -54.969 -14.68 1 98.5 374 GLN A N 1
ATOM 3051 C CA . GLN A 1 374 ? -7.859 -53.656 -15.227 1 98.5 374 GLN A CA 1
ATOM 3052 C C . GLN A 1 374 ? -6.852 -53.156 -16.25 1 98.5 374 GLN A C 1
ATOM 3054 O O . GLN A 1 374 ? -7.23 -52.531 -17.25 1 98.5 374 GLN A O 1
ATOM 3059 N N . ILE A 1 375 ? -5.52 -53.312 -15.992 1 98.56 375 ILE A N 1
ATOM 3060 C CA . ILE A 1 375 ? -4.492 -52.938 -16.953 1 98.56 375 ILE A CA 1
ATOM 3061 C C . ILE A 1 375 ? -4.719 -53.656 -18.266 1 98.56 375 ILE A C 1
ATOM 3063 O O . ILE A 1 375 ? -4.672 -53.062 -19.344 1 98.56 375 ILE A O 1
ATOM 3067 N N . GLN A 1 376 ? -4.973 -54.938 -18.203 1 98.19 376 GLN A N 1
ATOM 3068 C CA . GLN A 1 376 ? -5.184 -55.75 -19.391 1 98.19 376 GLN A CA 1
ATOM 3069 C C . GLN A 1 376 ? -6.41 -55.281 -20.172 1 98.19 376 GLN A C 1
ATOM 3071 O O . GLN A 1 376 ? -6.387 -55.188 -21.391 1 98.19 376 GLN A O 1
ATOM 3076 N N . ARG A 1 377 ? -7.422 -55.031 -19.406 1 98.19 377 ARG A N 1
ATOM 3077 C CA . ARG A 1 377 ? -8.633 -54.5 -20.031 1 98.19 377 ARG A CA 1
ATOM 3078 C C . ARG A 1 377 ? -8.352 -53.219 -20.781 1 98.19 377 ARG A C 1
ATOM 3080 O O . ARG A 1 377 ? -8.75 -53.062 -21.938 1 98.19 377 ARG A O 1
ATOM 3087 N N . ALA A 1 378 ? -7.715 -52.281 -20.156 1 98.44 378 ALA A N 1
ATOM 3088 C CA . ALA A 1 378 ? -7.398 -51 -20.781 1 98.44 378 ALA A CA 1
ATOM 3089 C C . ALA A 1 378 ? -6.445 -51.156 -21.953 1 98.44 378 ALA A C 1
ATOM 3091 O O . ALA A 1 378 ? -6.574 -50.5 -22.969 1 98.44 378 ALA A O 1
ATOM 3092 N N . MET A 1 379 ? -5.473 -52.062 -21.828 1 98.25 379 MET A N 1
ATOM 3093 C CA . MET A 1 379 ? -4.512 -52.375 -22.891 1 98.25 379 MET A CA 1
ATOM 3094 C C . MET A 1 379 ? -5.219 -52.938 -24.125 1 98.25 379 MET A C 1
ATOM 3096 O O . MET A 1 379 ? -4.957 -52.5 -25.25 1 98.25 379 MET A O 1
ATOM 3100 N N . ASN A 1 380 ? -6.074 -53.875 -23.859 1 98.06 380 ASN A N 1
ATOM 3101 C CA . ASN A 1 380 ? -6.82 -54.469 -24.969 1 98.06 380 ASN A CA 1
ATOM 3102 C C . ASN A 1 380 ? -7.66 -53.438 -25.703 1 98.06 380 ASN A C 1
ATOM 3104 O O . ASN A 1 380 ? -7.684 -53.406 -26.938 1 98.06 380 ASN A O 1
ATOM 3108 N N . ALA A 1 381 ? -8.344 -52.688 -24.938 1 98.25 381 ALA A N 1
ATOM 3109 C CA . ALA A 1 381 ? -9.148 -51.625 -25.531 1 98.25 381 ALA A CA 1
ATOM 3110 C C . ALA A 1 381 ? -8.289 -50.688 -26.344 1 98.25 381 ALA A C 1
ATOM 3112 O O . ALA A 1 381 ? -8.672 -50.25 -27.438 1 98.25 381 ALA A O 1
ATOM 3113 N N . THR A 1 382 ? -7.125 -50.281 -25.812 1 98.56 382 THR A N 1
ATOM 3114 C CA . THR A 1 382 ? -6.203 -49.344 -26.469 1 98.56 382 THR A CA 1
ATOM 3115 C C . THR A 1 382 ? -5.75 -49.906 -27.812 1 98.56 382 THR A C 1
ATOM 3117 O O . THR A 1 382 ? -5.824 -49.219 -28.828 1 98.56 382 THR A O 1
ATOM 3120 N N . LEU A 1 383 ? -5.363 -51.125 -27.875 1 97.69 383 LEU A N 1
ATOM 3121 C CA . LEU A 1 383 ? -4.824 -51.719 -29.078 1 97.69 383 LEU A CA 1
ATOM 3122 C C . LEU A 1 383 ? -5.934 -52 -30.094 1 97.69 383 LEU A C 1
ATOM 3124 O O . LEU A 1 383 ? -5.703 -51.906 -31.297 1 97.69 383 LEU A O 1
ATOM 3128 N N . SER A 1 384 ? -7.129 -52.219 -29.594 1 97.44 384 SER A N 1
ATOM 3129 C CA . SER A 1 384 ? -8.25 -52.562 -30.469 1 97.44 384 SER A CA 1
ATOM 3130 C C . SER A 1 384 ? -8.867 -51.312 -31.078 1 97.44 384 SER A C 1
ATOM 3132 O O . SER A 1 384 ? -9.305 -51.312 -32.219 1 97.44 384 SER A O 1
ATOM 3134 N N . TYR A 1 385 ? -8.898 -50.25 -30.281 1 97.44 385 TYR A N 1
ATOM 3135 C CA . TYR A 1 385 ? -9.75 -49.156 -30.719 1 97.44 385 TYR A CA 1
ATOM 3136 C C . TYR A 1 385 ? -8.922 -47.906 -30.938 1 97.44 385 TYR A C 1
ATOM 3138 O O . TYR A 1 385 ? -9.352 -46.969 -31.656 1 97.44 385 TYR A O 1
ATOM 3146 N N . LEU A 1 386 ? -7.734 -47.781 -30.359 1 98.31 386 LEU A N 1
ATOM 3147 C CA . LEU A 1 386 ? -6.984 -46.531 -30.469 1 98.31 386 LEU A CA 1
ATOM 3148 C C . LEU A 1 386 ? -5.789 -46.688 -31.406 1 98.31 386 LEU A C 1
ATOM 3150 O O . LEU A 1 386 ? -5.246 -45.719 -31.922 1 98.31 386 LEU A O 1
ATOM 3154 N N . TRP A 1 387 ? -5.336 -47.875 -31.656 1 97.88 387 TRP A N 1
ATOM 3155 C CA . TRP A 1 387 ? -4.266 -48.094 -32.625 1 97.88 387 TRP A CA 1
ATOM 3156 C C . TRP A 1 387 ? -4.812 -48.156 -34.031 1 97.88 387 TRP A C 1
ATOM 3158 O O . TRP A 1 387 ? -5.715 -48.938 -34.344 1 97.88 387 TRP A O 1
ATOM 3168 N N . ASP A 1 388 ? -4.316 -47.344 -34.875 1 97.38 388 ASP A N 1
ATOM 3169 C CA . ASP A 1 388 ? -4.652 -47.375 -36.312 1 97.38 388 ASP A CA 1
ATOM 3170 C C . ASP A 1 388 ? -3.555 -48.062 -37.094 1 97.38 388 ASP A C 1
ATOM 3172 O O . ASP A 1 388 ? -2.498 -47.5 -37.344 1 97.38 388 ASP A O 1
ATOM 3176 N N . GLU A 1 389 ? -3.865 -49.156 -37.656 1 95.06 389 GLU A N 1
ATOM 3177 C CA . GLU A 1 389 ? -2.879 -49.969 -38.375 1 95.06 389 GLU A CA 1
ATOM 3178 C C . GLU A 1 389 ? -2.434 -49.312 -39.656 1 95.06 389 GLU A C 1
ATOM 3180 O O . GLU A 1 389 ? -1.278 -49.438 -40.062 1 95.06 389 GLU A O 1
ATOM 3185 N N . GLU A 1 390 ? -3.33 -48.688 -40.281 1 94.94 390 GLU A N 1
ATOM 3186 C CA . GLU A 1 390 ? -3.012 -48.031 -41.531 1 94.94 390 GLU A CA 1
ATOM 3187 C C . GLU A 1 390 ? -2.094 -46.812 -41.344 1 94.94 390 GLU A C 1
ATOM 3189 O O . GLU A 1 390 ? -1.088 -46.688 -42.031 1 94.94 390 GLU A O 1
ATOM 3194 N N . GLN A 1 391 ? -2.402 -46.031 -40.375 1 93.44 391 GLN A N 1
ATOM 3195 C CA . GLN A 1 391 ? -1.604 -44.844 -40.094 1 93.44 391 GLN A CA 1
ATOM 3196 C C . GLN A 1 391 ? -0.373 -45.188 -39.25 1 93.44 391 GLN A C 1
ATOM 3198 O O . GLN A 1 391 ? 0.603 -44.438 -39.25 1 93.44 391 GLN A O 1
ATOM 3203 N N . GLU A 1 392 ? -0.477 -46.281 -38.531 1 95.5 392 GLU A N 1
ATOM 3204 C CA . GLU A 1 392 ? 0.552 -46.75 -37.594 1 95.5 392 GLU A CA 1
ATOM 3205 C C . GLU A 1 392 ? 0.775 -45.719 -36.5 1 95.5 392 GLU A C 1
ATOM 3207 O O . GLU A 1 392 ? 1.917 -45.375 -36.188 1 95.5 392 GLU A O 1
ATOM 3212 N N . TYR A 1 393 ? -0.259 -45.125 -36.094 1 98.06 393 TYR A N 1
ATOM 3213 C CA . TYR A 1 393 ? -0.307 -44.188 -34.938 1 98.06 393 TYR A CA 1
ATOM 3214 C C . TYR A 1 393 ? -1.463 -44.531 -34.031 1 98.06 393 TYR A C 1
ATOM 3216 O O . TYR A 1 393 ? -2.391 -45.25 -34.406 1 98.06 393 TYR A O 1
ATOM 3224 N N . PHE A 1 394 ? -1.358 -44.125 -32.781 1 98.56 394 PHE A N 1
ATOM 3225 C CA . PHE A 1 394 ? -2.52 -44.062 -31.906 1 98.56 394 PHE A CA 1
ATOM 3226 C C . PHE A 1 394 ? -3.381 -42.844 -32.219 1 98.56 394 PHE A C 1
ATOM 3228 O O . PHE A 1 394 ? -2.889 -41.719 -32.25 1 98.56 394 PHE A O 1
ATOM 3235 N N . ILE A 1 395 ? -4.613 -43.094 -32.438 1 98.44 395 ILE A N 1
ATOM 3236 C CA . ILE A 1 395 ? -5.547 -42 -32.781 1 98.44 395 ILE A CA 1
ATOM 3237 C C . ILE A 1 395 ? -6.395 -41.656 -31.562 1 98.44 395 ILE A C 1
ATOM 3239 O O . ILE A 1 395 ? -6.5 -42.438 -30.609 1 98.44 395 ILE A O 1
ATOM 3243 N N . SER A 1 396 ? -6.957 -40.5 -31.516 1 98 396 SER A N 1
ATOM 3244 C CA . SER A 1 396 ? -7.695 -39.969 -30.359 1 98 396 SER A CA 1
ATOM 3245 C C . SER A 1 396 ? -9 -39.312 -30.781 1 98 396 SER A C 1
ATOM 3247 O O . SER A 1 396 ? -9.016 -38.531 -31.734 1 98 396 SER A O 1
ATOM 3249 N N . GLY A 1 397 ? -10.078 -39.688 -30.141 1 95.75 397 GLY A N 1
ATOM 3250 C CA . GLY A 1 397 ? -11.359 -39.031 -30.344 1 95.75 397 GLY A CA 1
ATOM 3251 C C . GLY A 1 397 ? -12.047 -39.469 -31.625 1 95.75 397 GLY A C 1
ATOM 3252 O O . GLY A 1 397 ? -11.531 -40.281 -32.375 1 95.75 397 GLY A O 1
ATOM 3253 N N . GLU A 1 398 ? -13.203 -38.75 -31.844 1 94.62 398 GLU A N 1
ATOM 3254 C CA . GLU A 1 398 ? -14.047 -39.062 -33 1 94.62 398 GLU A CA 1
ATOM 3255 C C . GLU A 1 398 ? -13.344 -38.688 -34.312 1 94.62 398 GLU A C 1
ATOM 3257 O O . GLU A 1 398 ? -13.523 -39.375 -35.312 1 94.62 398 GLU A O 1
ATOM 3262 N N . ALA A 1 399 ? -12.539 -37.688 -34.188 1 95.94 399 ALA A N 1
ATOM 3263 C CA . ALA A 1 399 ? -11.875 -37.188 -35.406 1 95.94 399 ALA A CA 1
ATOM 3264 C C . ALA A 1 399 ? -10.602 -38 -35.688 1 95.94 399 ALA A C 1
ATOM 3266 O O . ALA A 1 399 ? -9.852 -37.656 -36.594 1 95.94 399 ALA A O 1
ATOM 3267 N N . ARG A 1 400 ? -10.297 -38.969 -34.906 1 96.94 400 ARG A N 1
ATOM 3268 C CA . ARG A 1 400 ? -9.141 -39.844 -35.094 1 96.94 400 ARG A CA 1
ATOM 3269 C C . ARG A 1 400 ? -7.852 -39.031 -35.188 1 96.94 400 ARG A C 1
ATOM 3271 O O . ARG A 1 400 ? -7.055 -39.219 -36.094 1 96.94 400 ARG A O 1
ATOM 3278 N N . GLN A 1 401 ? -7.68 -38.125 -34.219 1 97.69 401 GLN A N 1
ATOM 3279 C CA . GLN A 1 401 ? -6.594 -37.156 -34.219 1 97.69 401 GLN A CA 1
ATOM 3280 C C . GLN A 1 401 ? -5.262 -37.812 -33.875 1 97.69 401 GLN A C 1
ATOM 3282 O O . GLN A 1 401 ? -5.203 -38.688 -33 1 97.69 401 GLN A O 1
ATOM 3287 N N . VAL A 1 402 ? -4.188 -37.469 -34.594 1 98.19 402 VAL A N 1
ATOM 3288 C CA . VAL A 1 402 ? -2.822 -37.844 -34.25 1 98.19 402 VAL A CA 1
ATOM 3289 C C . VAL A 1 402 ? -2.127 -36.688 -33.531 1 98.19 402 VAL A C 1
ATOM 3291 O O . VAL A 1 402 ? -2.098 -35.562 -34.062 1 98.19 402 VAL A O 1
ATOM 3294 N N . SER A 1 403 ? -1.649 -36.875 -32.375 1 98.12 403 SER A N 1
ATOM 3295 C CA . SER A 1 403 ? -0.962 -35.844 -31.641 1 98.12 403 SER A CA 1
ATOM 3296 C C . SER A 1 403 ? 0.314 -36.375 -30.984 1 98.12 403 SER A C 1
ATOM 3298 O O . SER A 1 403 ? 0.445 -37.562 -30.75 1 98.12 403 SER A O 1
ATOM 3300 N N . TRP A 1 404 ? 1.285 -35.469 -30.781 1 97.88 404 TRP A N 1
ATOM 3301 C CA . TRP A 1 404 ? 2.488 -35.844 -30.047 1 97.88 404 TRP A CA 1
ATOM 3302 C C . TRP A 1 404 ? 2.137 -36.375 -28.656 1 97.88 404 TRP A C 1
ATOM 3304 O O . TRP A 1 404 ? 2.693 -37.375 -28.203 1 97.88 404 TRP A O 1
ATOM 3314 N N . ALA A 1 405 ? 1.214 -35.75 -27.984 1 98.06 405 ALA A N 1
ATOM 3315 C CA . ALA A 1 405 ? 0.839 -36.094 -26.609 1 98.06 405 ALA A CA 1
ATOM 3316 C C . ALA A 1 405 ? 0.352 -37.531 -26.547 1 98.06 405 ALA A C 1
ATOM 3318 O O . ALA A 1 405 ? 0.757 -38.312 -25.672 1 98.06 405 ALA A O 1
ATOM 3319 N N . SER A 1 406 ? -0.483 -37.969 -27.5 1 98.19 406 SER A N 1
ATOM 3320 C CA . SER A 1 406 ? -1.024 -39.312 -27.5 1 98.19 406 SER A CA 1
ATOM 3321 C C . SER A 1 406 ? 0.08 -40.344 -27.688 1 98.19 406 SER A C 1
ATOM 3323 O O . SER A 1 406 ? 0.126 -41.344 -26.953 1 98.19 406 SER A O 1
ATOM 3325 N N . GLN A 1 407 ? 0.924 -40.094 -28.656 1 98.5 407 GLN A N 1
ATOM 3326 C CA . GLN A 1 407 ? 1.985 -41.062 -28.922 1 98.5 407 GLN A CA 1
ATOM 3327 C C . GLN A 1 407 ? 2.953 -41.156 -27.75 1 98.5 407 GLN A C 1
ATOM 3329 O O . GLN A 1 407 ? 3.311 -42.25 -27.344 1 98.5 407 GLN A O 1
ATOM 3334 N N . VAL A 1 408 ? 3.348 -40 -27.266 1 98.56 408 VAL A N 1
ATOM 3335 C CA . VAL A 1 408 ? 4.332 -39.938 -26.188 1 98.56 408 VAL A CA 1
ATOM 3336 C C . VAL A 1 408 ? 3.799 -40.656 -24.953 1 98.56 408 VAL A C 1
ATOM 3338 O O . VAL A 1 408 ? 4.5 -41.5 -24.359 1 98.56 408 VAL A O 1
ATOM 3341 N N . TRP A 1 409 ? 2.594 -40.438 -24.578 1 98.69 409 TRP A N 1
ATOM 3342 C CA . TRP A 1 409 ? 2.041 -41.031 -23.375 1 98.69 409 TRP A CA 1
ATOM 3343 C C . TRP A 1 409 ? 1.834 -42.531 -23.578 1 98.69 409 TRP A C 1
ATOM 3345 O O . TRP A 1 409 ? 1.979 -43.312 -22.641 1 98.69 409 TRP A O 1
ATOM 3355 N N . MET A 1 410 ? 1.487 -43 -24.797 1 98.81 410 MET A N 1
ATOM 3356 C CA . MET A 1 410 ? 1.358 -44.406 -25.062 1 98.81 410 MET A CA 1
ATOM 3357 C C . MET A 1 410 ? 2.699 -45.125 -24.906 1 98.81 410 MET A C 1
ATOM 3359 O O . MET A 1 410 ? 2.752 -46.281 -24.438 1 98.81 410 MET A O 1
ATOM 3363 N N . ILE A 1 411 ? 3.701 -44.438 -25.312 1 98.56 411 ILE A N 1
ATOM 3364 C CA . ILE A 1 411 ? 5.043 -45 -25.141 1 98.56 411 ILE A CA 1
ATOM 3365 C C . ILE A 1 411 ? 5.395 -45.062 -23.656 1 98.56 411 ILE A C 1
ATOM 3367 O O . ILE A 1 411 ? 5.875 -46.094 -23.172 1 98.56 411 ILE A O 1
ATOM 3371 N N . LEU A 1 412 ? 5.125 -43.969 -22.891 1 98.62 412 LEU A N 1
ATOM 3372 C CA . LEU A 1 412 ? 5.426 -43.938 -21.469 1 98.62 412 LEU A CA 1
ATOM 3373 C C . LEU A 1 412 ? 4.625 -44.969 -20.703 1 98.62 412 LEU A C 1
ATOM 3375 O O . LEU A 1 412 ? 5.105 -45.531 -19.703 1 98.62 412 LEU A O 1
ATOM 3379 N N . ALA A 1 413 ? 3.43 -45.281 -21.188 1 98.56 413 ALA A N 1
ATOM 3380 C CA . ALA A 1 413 ? 2.584 -46.281 -20.578 1 98.56 413 ALA A CA 1
ATOM 3381 C C . ALA A 1 413 ? 3.023 -47.688 -21 1 98.56 413 ALA A C 1
ATOM 3383 O O . ALA A 1 413 ? 2.443 -48.688 -20.562 1 98.56 413 ALA A O 1
ATOM 3384 N N . GLU A 1 414 ? 3.982 -47.719 -21.922 1 97.56 414 GLU A N 1
ATOM 3385 C CA . GLU A 1 414 ? 4.555 -48.969 -22.406 1 97.56 414 GLU A CA 1
ATOM 3386 C C . GLU A 1 414 ? 3.504 -49.844 -23.109 1 97.56 414 GLU A C 1
ATOM 3388 O O . GLU A 1 414 ? 3.451 -51.031 -22.922 1 97.56 414 GLU A O 1
ATOM 3393 N N . VAL A 1 415 ? 2.699 -49.219 -23.781 1 98 415 VAL A N 1
ATOM 3394 C CA . VAL A 1 415 ? 1.714 -49.938 -24.594 1 98 415 VAL A CA 1
ATOM 3395 C C . VAL A 1 415 ? 2.412 -50.656 -25.75 1 98 415 VAL A C 1
ATOM 3397 O O . VAL A 1 415 ? 1.969 -51.719 -26.188 1 98 415 VAL A O 1
ATOM 3400 N N . VAL A 1 416 ? 3.457 -50.031 -26.266 1 95.81 416 VAL A N 1
ATOM 3401 C CA . VAL A 1 416 ? 4.27 -50.625 -27.312 1 95.81 416 VAL A CA 1
ATOM 3402 C C . VAL A 1 416 ? 5.703 -50.812 -26.828 1 95.81 416 VAL A C 1
ATOM 3404 O O . VAL A 1 416 ? 6.145 -50.094 -25.906 1 95.81 416 VAL A O 1
ATOM 3407 N N . ASP A 1 417 ? 6.418 -51.719 -27.469 1 94.94 417 ASP A N 1
ATOM 3408 C CA . ASP A 1 417 ? 7.805 -51.969 -27.062 1 94.94 417 ASP A CA 1
ATOM 3409 C C . ASP A 1 417 ? 8.734 -50.938 -27.688 1 94.94 417 ASP A C 1
ATOM 3411 O O . ASP A 1 417 ? 8.305 -50.094 -28.5 1 94.94 417 ASP A O 1
ATOM 3415 N N . ALA A 1 418 ? 9.953 -51 -27.344 1 96.19 418 ALA A N 1
ATOM 3416 C CA . ALA A 1 418 ? 10.914 -49.938 -27.656 1 96.19 418 ALA A CA 1
ATOM 3417 C C . ALA A 1 418 ? 11.133 -49.844 -29.156 1 96.19 418 ALA A C 1
ATOM 3419 O O . ALA A 1 418 ? 11.188 -48.719 -29.703 1 96.19 418 ALA A O 1
ATOM 3420 N N . PRO A 1 419 ? 11.25 -50.938 -29.938 1 95.88 419 PRO A N 1
ATOM 3421 C CA . PRO A 1 419 ? 11.469 -50.812 -31.375 1 95.88 419 PRO A CA 1
ATOM 3422 C C . PRO A 1 419 ? 10.297 -50.156 -32.094 1 95.88 419 PRO A C 1
ATOM 3424 O O . PRO A 1 419 ? 10.508 -49.312 -32.938 1 95.88 419 PRO A O 1
ATOM 3427 N N . ILE A 1 420 ? 9.156 -50.562 -31.672 1 95.38 420 ILE A N 1
ATOM 3428 C CA . ILE A 1 420 ? 7.961 -49.969 -32.281 1 95.38 420 ILE A CA 1
ATOM 3429 C C . ILE A 1 420 ? 7.867 -48.5 -31.891 1 95.38 420 ILE A C 1
ATOM 3431 O O . ILE A 1 420 ? 7.527 -47.656 -32.719 1 95.38 420 ILE A O 1
ATOM 3435 N N . ALA A 1 421 ? 8.156 -48.219 -30.625 1 97.06 421 ALA A N 1
ATOM 3436 C CA . ALA A 1 421 ? 8.125 -46.844 -30.125 1 97.06 421 ALA A CA 1
ATOM 3437 C C . ALA A 1 421 ? 9.078 -45.969 -30.906 1 97.06 421 ALA A C 1
ATOM 3439 O O . ALA A 1 421 ? 8.734 -44.844 -31.266 1 97.06 421 ALA A O 1
ATOM 3440 N N . ARG A 1 422 ? 10.273 -46.438 -31.203 1 97.19 422 ARG A N 1
ATOM 3441 C CA . ARG A 1 422 ? 11.273 -45.656 -31.922 1 97.19 422 ARG A CA 1
ATOM 3442 C C . ARG A 1 422 ? 10.797 -45.312 -33.344 1 97.19 422 ARG A C 1
ATOM 3444 O O . ARG A 1 422 ? 10.953 -44.188 -33.812 1 97.19 422 ARG A O 1
ATOM 3451 N N . LYS A 1 423 ? 10.25 -46.344 -33.938 1 96.56 423 LYS A N 1
ATOM 3452 C CA . LYS A 1 423 ? 9.75 -46.125 -35.281 1 96.56 423 LYS A CA 1
ATOM 3453 C C . LYS A 1 423 ? 8.594 -45.125 -35.281 1 96.56 423 LYS A C 1
ATOM 3455 O O . LYS A 1 423 ? 8.492 -44.281 -36.188 1 96.56 423 LYS A O 1
ATOM 3460 N N . LEU A 1 424 ? 7.797 -45.312 -34.312 1 97.12 424 LEU A N 1
ATOM 3461 C CA . LEU A 1 424 ? 6.656 -44.406 -34.156 1 97.12 424 LEU A CA 1
ATOM 3462 C C . LEU A 1 424 ? 7.125 -42.969 -34 1 97.12 424 LEU A C 1
ATOM 3464 O O . LEU A 1 424 ? 6.617 -42.062 -34.688 1 97.12 424 LEU A O 1
ATOM 3468 N N . LEU A 1 425 ? 8.086 -42.688 -33.156 1 97.25 425 LEU A N 1
ATOM 3469 C CA . LEU A 1 425 ? 8.594 -41.344 -32.875 1 97.25 425 LEU A CA 1
ATOM 3470 C C . LEU A 1 425 ? 9.305 -40.781 -34.125 1 97.25 425 LEU A C 1
ATOM 3472 O O . LEU A 1 425 ? 9.219 -39.594 -34.406 1 97.25 425 LEU A O 1
ATOM 3476 N N . GLU A 1 426 ? 10 -41.625 -34.812 1 95.88 426 GLU A N 1
ATOM 3477 C CA . GLU A 1 426 ? 10.664 -41.188 -36.031 1 95.88 426 GLU A CA 1
ATOM 3478 C C . GLU A 1 426 ? 9.656 -40.719 -37.062 1 95.88 426 GLU A C 1
ATOM 3480 O O . GLU A 1 426 ? 9.859 -39.656 -37.688 1 95.88 426 GLU A O 1
ATOM 3485 N N . ARG A 1 427 ? 8.625 -41.438 -37.219 1 96.56 427 ARG A N 1
ATOM 3486 C CA . ARG A 1 427 ? 7.578 -41.062 -38.188 1 96.56 427 ARG A CA 1
ATOM 3487 C C . ARG A 1 427 ? 6.91 -39.75 -37.75 1 96.56 427 ARG A C 1
ATOM 3489 O O . ARG A 1 427 ? 6.562 -38.906 -38.562 1 96.56 427 ARG A O 1
ATOM 3496 N N . LEU A 1 428 ? 6.734 -39.688 -36.469 1 96.5 428 LEU A N 1
ATOM 3497 C CA . LEU A 1 428 ? 6.055 -38.531 -35.938 1 96.5 428 LEU A CA 1
ATOM 3498 C C . LEU A 1 428 ? 6.82 -37.25 -36.219 1 96.5 428 LEU A C 1
ATOM 3500 O O . LEU A 1 428 ? 6.219 -36.188 -36.469 1 96.5 428 LEU A O 1
ATOM 3504 N N . GLU A 1 429 ? 8.117 -37.25 -36.25 1 93.81 429 GLU A N 1
ATOM 3505 C CA . GLU A 1 429 ? 8.969 -36.125 -36.531 1 93.81 429 GLU A CA 1
ATOM 3506 C C . GLU A 1 429 ? 8.695 -35.531 -37.906 1 93.81 429 GLU A C 1
ATOM 3508 O O . GLU A 1 429 ? 8.906 -34.344 -38.156 1 93.81 429 GLU A O 1
ATOM 3513 N N . HIS A 1 430 ? 8.156 -36.406 -38.781 1 93.62 430 HIS A N 1
ATOM 3514 C CA . HIS A 1 430 ? 7.934 -36 -40.156 1 93.62 430 HIS A CA 1
ATOM 3515 C C . HIS A 1 430 ? 6.445 -35.812 -40.438 1 93.62 430 HIS A C 1
ATOM 3517 O O . HIS A 1 430 ? 6.051 -35.625 -41.594 1 93.62 430 HIS A O 1
ATOM 3523 N N . ASN A 1 431 ? 5.664 -35.938 -39.438 1 94.94 431 ASN A N 1
ATOM 3524 C CA . ASN A 1 431 ? 4.227 -35.75 -39.594 1 94.94 431 ASN A CA 1
ATOM 3525 C C . ASN A 1 431 ? 3.799 -34.344 -39.25 1 94.94 431 ASN A C 1
ATOM 3527 O O . ASN A 1 431 ? 3.457 -34.031 -38.094 1 94.94 431 ASN A O 1
ATOM 3531 N N . GLY A 1 432 ? 3.734 -33.469 -40.219 1 92.06 432 GLY A N 1
ATOM 3532 C CA . GLY A 1 432 ? 3.412 -32.062 -40 1 92.06 432 GLY A CA 1
ATOM 3533 C C . GLY A 1 432 ? 1.975 -31.844 -39.594 1 92.06 432 GLY A C 1
ATOM 3534 O O . GLY A 1 432 ? 1.632 -30.766 -39.094 1 92.06 432 GLY A O 1
ATOM 3535 N N . ASN A 1 433 ? 1.168 -32.844 -39.75 1 93.81 433 ASN A N 1
ATOM 3536 C CA . ASN A 1 433 ? -0.25 -32.719 -39.438 1 93.81 433 ASN A CA 1
ATOM 3537 C C . ASN A 1 433 ? -0.543 -33.094 -37.969 1 93.81 433 ASN A C 1
ATOM 3539 O O . ASN A 1 433 ? -1.633 -32.844 -37.469 1 93.81 433 ASN A O 1
ATOM 3543 N N . ALA A 1 434 ? 0.38 -33.688 -37.25 1 96.81 434 ALA A N 1
ATOM 3544 C CA . ALA A 1 434 ? 0.188 -34.094 -35.875 1 96.81 434 ALA A CA 1
ATOM 3545 C C . ALA A 1 434 ? 0.139 -32.875 -34.969 1 96.81 434 ALA A C 1
ATOM 3547 O O . ALA A 1 434 ? 0.892 -31.922 -35.156 1 96.81 434 ALA A O 1
ATOM 3548 N N . ILE A 1 435 ? -0.842 -32.906 -34 1 96.5 435 ILE A N 1
ATOM 3549 C CA . ILE A 1 435 ? -0.938 -31.812 -33.031 1 96.5 435 ILE A CA 1
ATOM 3550 C C . ILE A 1 435 ? 0.345 -31.734 -32.219 1 96.5 435 ILE A C 1
ATOM 3552 O O . ILE A 1 435 ? 0.738 -32.719 -31.578 1 96.5 435 ILE A O 1
ATOM 3556 N N . GLY A 1 436 ? 0.991 -30.594 -32.188 1 93.81 436 GLY A N 1
ATOM 3557 C CA . GLY A 1 436 ? 2.291 -30.422 -31.562 1 93.81 436 GLY A CA 1
ATOM 3558 C C . GLY A 1 436 ? 2.203 -30.172 -30.078 1 93.81 436 GLY A C 1
ATOM 3559 O O . GLY A 1 436 ? 1.108 -30.141 -29.5 1 93.81 436 GLY A O 1
ATOM 3560 N N . MET A 1 437 ? 3.412 -30.031 -29.469 1 93.81 437 MET A N 1
ATOM 3561 C CA . MET A 1 437 ? 3.539 -29.719 -28.047 1 93.81 437 MET A CA 1
ATOM 3562 C C . MET A 1 437 ? 3.664 -28.219 -27.812 1 93.81 437 MET A C 1
ATOM 3564 O O . MET A 1 437 ? 4.312 -27.531 -28.609 1 93.81 437 MET A O 1
ATOM 3568 N N . THR A 1 438 ? 3.156 -27.703 -26.656 1 90.12 438 THR A N 1
ATOM 3569 C CA . THR A 1 438 ? 3.135 -26.266 -26.469 1 90.12 438 THR A CA 1
ATOM 3570 C C . THR A 1 438 ? 3.775 -25.875 -25.141 1 90.12 438 THR A C 1
ATOM 3572 O O . THR A 1 438 ? 3.979 -24.688 -24.859 1 90.12 438 THR A O 1
ATOM 3575 N N . THR A 1 439 ? 4.098 -26.844 -24.297 1 94.38 439 THR A N 1
ATOM 3576 C CA . THR A 1 439 ? 4.609 -26.531 -22.969 1 94.38 439 THR A CA 1
ATOM 3577 C C . THR A 1 439 ? 5.848 -27.359 -22.641 1 94.38 439 THR A C 1
ATOM 3579 O O . THR A 1 439 ? 6.008 -28.469 -23.172 1 94.38 439 THR A O 1
ATOM 3582 N N . PRO A 1 440 ? 6.711 -26.75 -21.766 1 97.06 440 PRO A N 1
ATOM 3583 C CA . PRO A 1 440 ? 7.801 -27.578 -21.234 1 97.06 440 PRO A CA 1
ATOM 3584 C C . PRO A 1 440 ? 7.301 -28.828 -20.531 1 97.06 440 PRO A C 1
ATOM 3586 O O . PRO A 1 440 ? 7.996 -29.859 -20.5 1 97.06 440 PRO A O 1
ATOM 3589 N N . TYR A 1 441 ? 6.098 -28.797 -20.031 1 97.25 441 TYR A N 1
ATOM 3590 C CA . TYR A 1 441 ? 5.48 -29.953 -19.391 1 97.25 441 TYR A CA 1
ATOM 3591 C C . TYR A 1 441 ? 5.41 -31.141 -20.344 1 97.25 441 TYR A C 1
ATOM 3593 O O . TYR A 1 441 ? 5.859 -32.25 -20 1 97.25 441 TYR A O 1
ATOM 3601 N N . MET A 1 442 ? 4.871 -30.906 -21.5 1 97 442 MET A N 1
ATOM 3602 C CA . MET A 1 442 ? 4.73 -31.984 -22.484 1 97 442 MET A CA 1
ATOM 3603 C C . MET A 1 442 ? 6.09 -32.406 -23.031 1 97 442 MET A C 1
ATOM 3605 O O . MET A 1 442 ? 6.324 -33.562 -23.312 1 97 442 MET A O 1
ATOM 3609 N N . VAL A 1 443 ? 6.941 -31.406 -23.234 1 97.38 443 VAL A N 1
ATOM 3610 C CA . VAL A 1 443 ? 8.266 -31.703 -23.766 1 97.38 443 VAL A CA 1
ATOM 3611 C C . VAL A 1 443 ? 9.031 -32.594 -22.781 1 97.38 443 VAL A C 1
ATOM 3613 O O . VAL A 1 443 ? 9.805 -33.438 -23.188 1 97.38 443 VAL A O 1
ATOM 3616 N N . HIS A 1 444 ? 8.883 -32.312 -21.5 1 98.06 444 HIS A N 1
ATOM 3617 C CA . HIS A 1 444 ? 9.445 -33.219 -20.5 1 98.06 444 HIS A CA 1
ATOM 3618 C C . HIS A 1 444 ? 9.055 -34.688 -20.797 1 98.06 444 HIS A C 1
ATOM 3620 O O . HIS A 1 444 ? 9.898 -35.562 -20.781 1 98.06 444 HIS A O 1
ATOM 3626 N N . HIS A 1 445 ? 7.816 -34.938 -21.062 1 98.56 445 HIS A N 1
ATOM 3627 C CA . HIS A 1 445 ? 7.324 -36.281 -21.266 1 98.56 445 HIS A CA 1
ATOM 3628 C C . HIS A 1 445 ? 7.852 -36.875 -22.578 1 98.56 445 HIS A C 1
ATOM 3630 O O . HIS A 1 445 ? 8.094 -38.062 -22.672 1 98.56 445 HIS A O 1
ATOM 3636 N N . TYR A 1 446 ? 8.008 -36 -23.516 1 98.31 446 TYR A N 1
ATOM 3637 C CA . TYR A 1 446 ? 8.633 -36.438 -24.766 1 98.31 446 TYR A CA 1
ATOM 3638 C C . TYR A 1 446 ? 10.07 -36.906 -24.531 1 98.31 446 TYR A C 1
ATOM 3640 O O . TYR A 1 446 ? 10.477 -37.969 -24.984 1 98.31 446 TYR A O 1
ATOM 3648 N N . VAL A 1 447 ? 10.812 -36.062 -23.812 1 98.31 447 VAL A N 1
ATOM 3649 C CA . VAL A 1 447 ? 12.188 -36.406 -23.484 1 98.31 447 VAL A CA 1
ATOM 3650 C C . VAL A 1 447 ? 12.211 -37.719 -22.703 1 98.31 447 VAL A C 1
ATOM 3652 O O . VAL A 1 447 ? 13.047 -38.594 -22.969 1 98.31 447 VAL A O 1
ATOM 3655 N N . ASP A 1 448 ? 11.305 -37.875 -21.781 1 98.25 448 ASP A N 1
ATOM 3656 C CA . ASP A 1 448 ? 11.195 -39.094 -21 1 98.25 448 ASP A CA 1
ATOM 3657 C C . ASP A 1 448 ? 10.938 -40.312 -21.891 1 98.25 448 ASP A C 1
ATOM 3659 O O . ASP A 1 448 ? 11.531 -41.375 -21.703 1 98.25 448 ASP A O 1
ATOM 3663 N N . ALA A 1 449 ? 10.062 -40.156 -22.859 1 98.44 449 ALA A N 1
ATOM 3664 C CA . ALA A 1 449 ? 9.75 -41.219 -23.797 1 98.44 449 ALA A CA 1
ATOM 3665 C C . ALA A 1 449 ? 10.977 -41.625 -24.609 1 98.44 449 ALA A C 1
ATOM 3667 O O . ALA A 1 449 ? 11.211 -42.812 -24.875 1 98.44 449 ALA A O 1
ATOM 3668 N N . LEU A 1 450 ? 11.711 -40.594 -25.094 1 98.19 450 LEU A N 1
ATOM 3669 C CA . LEU A 1 450 ? 12.938 -40.875 -25.828 1 98.19 450 LEU A CA 1
ATOM 3670 C C . LEU A 1 450 ? 13.914 -41.688 -25 1 98.19 450 LEU A C 1
ATOM 3672 O O . LEU A 1 450 ? 14.5 -42.656 -25.484 1 98.19 450 LEU A O 1
ATOM 3676 N N . VAL A 1 451 ? 14.078 -41.312 -23.734 1 97.44 451 VAL A N 1
ATOM 3677 C CA . VAL A 1 451 ? 14.977 -42.031 -22.844 1 97.44 451 VAL A CA 1
ATOM 3678 C C . VAL A 1 451 ? 14.477 -43.469 -22.656 1 97.44 451 VAL A C 1
ATOM 3680 O O . VAL A 1 451 ? 15.266 -44.406 -22.703 1 97.44 451 VAL A O 1
ATOM 3683 N N . LEU A 1 452 ? 13.188 -43.625 -22.422 1 97 452 LEU A N 1
ATOM 3684 C CA . LEU A 1 452 ? 12.586 -44.938 -22.188 1 97 452 LEU A CA 1
ATOM 3685 C C . LEU A 1 452 ? 12.82 -45.875 -23.375 1 97 452 LEU A C 1
ATOM 3687 O O . LEU A 1 452 ? 13.008 -47.094 -23.188 1 97 452 LEU A O 1
ATOM 3691 N N . CYS A 1 453 ? 12.883 -45.344 -24.531 1 96.06 453 CYS A N 1
ATOM 3692 C CA . CYS A 1 453 ? 13.016 -46.188 -25.719 1 96.06 453 CYS A CA 1
ATOM 3693 C C . CYS A 1 453 ? 14.477 -46.281 -26.141 1 96.06 453 CYS A C 1
ATOM 3695 O O . CYS A 1 453 ? 14.781 -46.844 -27.203 1 96.06 453 CYS A O 1
ATOM 3697 N N . GLY A 1 454 ? 15.383 -45.719 -25.391 1 95.12 454 GLY A N 1
ATOM 3698 C CA . GLY A 1 454 ? 16.812 -45.875 -25.625 1 95.12 454 GLY A CA 1
ATOM 3699 C C . GLY A 1 454 ? 17.391 -44.844 -26.547 1 95.12 454 GLY A C 1
ATOM 3700 O O . GLY A 1 454 ? 18.516 -45 -27.016 1 95.12 454 GLY A O 1
ATOM 3701 N N . GLU A 1 455 ? 16.656 -43.875 -26.812 1 96.31 455 GLU A N 1
ATOM 3702 C CA . GLU A 1 455 ? 17.125 -42.812 -27.688 1 96.31 455 GLU A CA 1
ATOM 3703 C C . GLU A 1 455 ? 17.703 -41.656 -26.875 1 96.31 455 GLU A C 1
ATOM 3705 O O . GLU A 1 455 ? 17.25 -40.5 -27.016 1 96.31 455 GLU A O 1
ATOM 3710 N N . ARG A 1 456 ? 18.719 -41.875 -26.203 1 95.75 456 ARG A N 1
ATOM 3711 C CA . ARG A 1 456 ? 19.297 -40.938 -25.25 1 95.75 456 ARG A CA 1
ATOM 3712 C C . ARG A 1 456 ? 19.906 -39.75 -25.969 1 95.75 456 ARG A C 1
ATOM 3714 O O . ARG A 1 456 ? 19.828 -38.625 -25.484 1 95.75 456 ARG A O 1
ATOM 3721 N N . GLU A 1 457 ? 20.547 -39.938 -27.094 1 95.56 457 GLU A N 1
ATOM 3722 C CA . GLU A 1 457 ? 21.156 -38.844 -27.844 1 95.56 457 GLU A CA 1
ATOM 3723 C C . GLU A 1 457 ? 20.094 -37.875 -28.344 1 95.56 457 GLU A C 1
ATOM 3725 O O . GLU A 1 457 ? 20.297 -36.656 -28.297 1 95.56 457 GLU A O 1
ATOM 3730 N N . LYS A 1 458 ? 19.031 -38.438 -28.812 1 96.62 458 LYS A N 1
ATOM 3731 C CA . LYS A 1 458 ? 17.922 -37.562 -29.266 1 96.62 458 LYS A CA 1
ATOM 3732 C C . LYS A 1 458 ? 17.312 -36.812 -28.094 1 96.62 458 LYS A C 1
ATOM 3734 O O . LYS A 1 458 ? 16.875 -35.656 -28.266 1 96.62 458 LYS A O 1
ATOM 3739 N N . ALA A 1 459 ? 17.234 -37.5 -26.984 1 97.44 459 ALA A N 1
ATOM 3740 C CA . ALA A 1 459 ? 16.734 -36.844 -25.797 1 97.44 459 ALA A CA 1
ATOM 3741 C C . ALA A 1 459 ? 17.594 -35.625 -25.422 1 97.44 459 ALA A C 1
ATOM 3743 O O . ALA A 1 459 ? 17.094 -34.562 -25.125 1 97.44 459 ALA A O 1
ATOM 3744 N N . MET A 1 460 ? 18.891 -35.812 -25.422 1 96.38 460 MET A N 1
ATOM 3745 C CA . MET A 1 460 ? 19.828 -34.719 -25.109 1 96.38 460 MET A CA 1
ATOM 3746 C C . MET A 1 460 ? 19.703 -33.594 -26.109 1 96.38 460 MET A C 1
ATOM 3748 O O . MET A 1 460 ? 19.719 -32.406 -25.719 1 96.38 460 MET A O 1
ATOM 3752 N N . GLU A 1 461 ? 19.594 -33.938 -27.344 1 96.75 461 GLU A N 1
ATOM 3753 C CA . GLU A 1 461 ? 19.438 -32.938 -28.375 1 96.75 461 GLU A CA 1
ATOM 3754 C C . GLU A 1 461 ? 18.172 -32.125 -28.172 1 96.75 461 GLU A C 1
ATOM 3756 O O . GLU A 1 461 ? 18.141 -30.906 -28.438 1 96.75 461 GLU A O 1
ATOM 3761 N N . GLN A 1 462 ? 17.125 -32.812 -27.766 1 96.69 462 GLN A N 1
ATOM 3762 C CA . GLN A 1 462 ? 15.859 -32.125 -27.516 1 96.69 462 GLN A CA 1
ATOM 3763 C C . GLN A 1 462 ? 15.977 -31.156 -26.359 1 96.69 462 GLN A C 1
ATOM 3765 O O . GLN A 1 462 ? 15.438 -30.047 -26.406 1 96.69 462 GLN A O 1
ATOM 3770 N N . ILE A 1 463 ? 16.641 -31.5 -25.312 1 97.88 463 ILE A N 1
ATOM 3771 C CA . ILE A 1 463 ? 16.859 -30.625 -24.156 1 97.88 463 ILE A CA 1
ATOM 3772 C C . ILE A 1 463 ? 17.672 -29.406 -24.594 1 97.88 463 ILE A C 1
ATOM 3774 O O . ILE A 1 463 ? 17.297 -28.266 -24.281 1 97.88 463 ILE A O 1
ATOM 3778 N N . ARG A 1 464 ? 18.719 -29.594 -25.391 1 97.12 464 ARG A N 1
ATOM 3779 C CA . ARG A 1 464 ? 19.562 -28.516 -25.875 1 97.12 464 ARG A CA 1
ATOM 3780 C C . ARG A 1 464 ? 18.75 -27.531 -26.734 1 97.12 464 ARG A C 1
ATOM 3782 O O . ARG A 1 464 ? 18.922 -26.312 -26.625 1 97.12 464 ARG A O 1
ATOM 3789 N N . LYS A 1 465 ? 18 -28.125 -27.469 1 96.19 465 LYS A N 1
ATOM 3790 C CA . LYS A 1 465 ? 17.234 -27.297 -28.406 1 96.19 465 LYS A CA 1
ATOM 3791 C C . LYS A 1 465 ? 16.172 -26.484 -27.656 1 96.19 465 LYS A C 1
ATOM 3793 O O . LYS A 1 465 ? 16.078 -25.266 -27.844 1 96.19 465 LYS A O 1
ATOM 3798 N N . TYR A 1 466 ? 15.383 -27.125 -26.891 1 97.31 466 TYR A N 1
ATOM 3799 C CA . TYR A 1 466 ? 14.203 -26.5 -26.297 1 97.31 466 TYR A CA 1
ATOM 3800 C C . TYR A 1 466 ? 14.57 -25.609 -25.125 1 97.31 466 TYR A C 1
ATOM 3802 O O . TYR A 1 466 ? 14.281 -24.406 -25.125 1 97.31 466 TYR A O 1
ATOM 3810 N N . TRP A 1 467 ? 15.234 -26.094 -24.094 1 98.12 467 TRP A N 1
ATOM 3811 C CA . TRP A 1 467 ? 15.633 -25.312 -22.938 1 98.12 467 TRP A CA 1
ATOM 3812 C C . TRP A 1 467 ? 16.844 -24.453 -23.25 1 98.12 467 TRP A C 1
ATOM 3814 O O . TRP A 1 467 ? 17 -23.359 -22.703 1 98.12 467 TRP A O 1
ATOM 3824 N N . GLY A 1 468 ? 17.781 -24.969 -24.094 1 97.5 468 GLY A N 1
ATOM 3825 C CA . GLY A 1 468 ? 18.844 -24.125 -24.594 1 97.5 468 GLY A CA 1
ATOM 3826 C C . GLY A 1 468 ? 18.328 -22.906 -25.344 1 97.5 468 GLY A C 1
ATOM 3827 O O . GLY A 1 468 ? 18.922 -21.828 -25.266 1 97.5 468 GLY A O 1
ATOM 3828 N N . GLY A 1 469 ? 17.25 -23.109 -26.078 1 96.44 469 GLY A N 1
ATOM 3829 C CA . GLY A 1 469 ? 16.594 -21.984 -26.734 1 96.44 469 GLY A CA 1
ATOM 3830 C C . GLY A 1 469 ? 16.109 -20.922 -25.766 1 96.44 469 GLY A C 1
ATOM 3831 O O . GLY A 1 469 ? 16.297 -19.734 -26.016 1 96.44 469 GLY A O 1
ATOM 3832 N N . MET A 1 470 ? 15.508 -21.344 -24.641 1 96.88 470 MET A N 1
ATOM 3833 C CA . MET A 1 470 ? 15.078 -20.391 -23.609 1 96.88 470 MET A CA 1
ATOM 3834 C C . MET A 1 470 ? 16.266 -19.641 -23.031 1 96.88 470 MET A C 1
ATOM 3836 O O . MET A 1 470 ? 16.188 -18.438 -22.781 1 96.88 470 MET A O 1
ATOM 3840 N N . LEU A 1 471 ? 17.344 -20.344 -22.844 1 96.56 471 LEU A N 1
ATOM 3841 C CA . LEU A 1 471 ? 18.547 -19.719 -22.328 1 96.56 471 LEU A CA 1
ATOM 3842 C C . LEU A 1 471 ? 19.062 -18.641 -23.266 1 96.56 471 LEU A C 1
ATOM 3844 O O . LEU A 1 471 ? 19.406 -17.547 -22.828 1 96.56 471 LEU A O 1
ATOM 3848 N N . LYS A 1 472 ? 19.094 -18.969 -24.5 1 95.19 472 LYS A N 1
ATOM 3849 C CA . LYS A 1 472 ? 19.562 -18 -25.5 1 95.19 472 LYS A CA 1
ATOM 3850 C C . LYS A 1 472 ? 18.656 -16.766 -25.547 1 95.19 472 LYS A C 1
ATOM 3852 O O . LYS A 1 472 ? 19.125 -15.672 -25.828 1 95.19 472 LYS A O 1
ATOM 3857 N N . ASP A 1 473 ? 17.422 -17.016 -25.188 1 94.75 473 ASP A N 1
ATOM 3858 C CA . ASP A 1 473 ? 16.469 -15.914 -25.203 1 94.75 473 ASP A CA 1
ATOM 3859 C C . ASP A 1 473 ? 16.453 -15.172 -23.859 1 94.75 473 ASP A C 1
ATOM 3861 O O . ASP A 1 473 ? 15.57 -14.352 -23.609 1 94.75 473 ASP A O 1
ATOM 3865 N N . GLY A 1 474 ? 17.359 -15.484 -22.969 1 93.31 474 GLY A N 1
ATOM 3866 C CA . GLY A 1 474 ? 17.609 -14.656 -21.812 1 93.31 474 GLY A CA 1
ATOM 3867 C C . GLY A 1 474 ? 17.016 -15.219 -20.531 1 93.31 474 GLY A C 1
ATOM 3868 O O . GLY A 1 474 ? 16.859 -14.508 -19.531 1 93.31 474 GLY A O 1
ATOM 3869 N N . ALA A 1 475 ? 16.672 -16.516 -20.484 1 96.69 475 ALA A N 1
ATOM 3870 C CA . ALA A 1 475 ? 16.031 -17.125 -19.312 1 96.69 475 ALA A CA 1
ATOM 3871 C C . ALA A 1 475 ? 17.016 -17.25 -18.156 1 96.69 475 ALA A C 1
ATOM 3873 O O . ALA A 1 475 ? 18.109 -17.812 -18.312 1 96.69 475 ALA A O 1
ATOM 3874 N N . ASP A 1 476 ? 16.703 -16.656 -17 1 96.38 476 ASP A N 1
ATOM 3875 C CA . ASP A 1 476 ? 17.422 -16.922 -15.75 1 96.38 476 ASP A CA 1
ATOM 3876 C C . ASP A 1 476 ? 16.688 -17.953 -14.906 1 96.38 476 ASP A C 1
ATOM 3878 O O . ASP A 1 476 ? 17.219 -18.453 -13.922 1 96.38 476 ASP A O 1
ATOM 3882 N N . THR A 1 477 ? 15.484 -18.203 -15.188 1 98.44 477 THR A N 1
ATOM 3883 C CA . THR A 1 477 ? 14.617 -19.312 -14.82 1 98.44 477 THR A CA 1
ATOM 3884 C C . THR A 1 477 ? 13.805 -19.781 -16.016 1 98.44 477 THR A C 1
ATOM 3886 O O . THR A 1 477 ? 13.664 -19.047 -17 1 98.44 477 THR A O 1
ATOM 3889 N N . PHE A 1 478 ? 13.359 -20.969 -15.914 1 98.56 478 PHE A N 1
ATOM 3890 C CA . PHE A 1 478 ? 12.656 -21.484 -17.078 1 98.56 478 PHE A CA 1
ATOM 3891 C C . PHE A 1 478 ? 11.164 -21.172 -16.984 1 98.56 478 PHE A C 1
ATOM 3893 O O . PHE A 1 478 ? 10.609 -21.062 -15.898 1 98.56 478 PHE A O 1
ATOM 3900 N N . TRP A 1 479 ? 10.578 -21.047 -18.234 1 97.62 479 TRP A N 1
ATOM 3901 C CA . TRP A 1 479 ? 9.281 -20.391 -18.375 1 97.62 479 TRP A CA 1
ATOM 3902 C C . TRP A 1 479 ? 8.164 -21.422 -18.5 1 97.62 479 TRP A C 1
ATOM 3904 O O . TRP A 1 479 ? 8.406 -22.562 -18.875 1 97.62 479 TRP A O 1
ATOM 3914 N N . GLU A 1 480 ? 6.973 -21 -18.219 1 96.19 480 GLU A N 1
ATOM 3915 C CA . GLU A 1 480 ? 5.773 -21.828 -18.297 1 96.19 480 GLU A CA 1
ATOM 3916 C C . GLU A 1 480 ? 5.484 -22.266 -19.719 1 96.19 480 GLU A C 1
ATOM 3918 O O . GLU A 1 480 ? 5.004 -23.375 -19.953 1 96.19 480 GLU A O 1
ATOM 3923 N N . LEU A 1 481 ? 5.75 -21.328 -20.562 1 93.44 481 LEU A N 1
ATOM 3924 C CA . LEU A 1 481 ? 5.496 -21.516 -21.984 1 93.44 481 LEU A CA 1
ATOM 3925 C C . LEU A 1 481 ? 6.668 -21.016 -22.828 1 93.44 481 LEU A C 1
ATOM 3927 O O . LEU A 1 481 ? 7.32 -20.031 -22.453 1 93.44 481 LEU A O 1
ATOM 3931 N N . TYR A 1 482 ? 6.871 -21.719 -23.859 1 94.12 482 TYR A N 1
ATOM 3932 C CA . TYR A 1 482 ? 7.918 -21.297 -24.781 1 94.12 482 TYR A CA 1
ATOM 3933 C C . TYR A 1 482 ? 7.668 -21.844 -26.188 1 94.12 482 TYR A C 1
ATOM 3935 O O . TYR A 1 482 ? 7.535 -23.062 -26.375 1 94.12 482 TYR A O 1
ATOM 3943 N N . ASP A 1 483 ? 7.449 -21 -27.078 1 91.12 483 ASP A N 1
ATOM 3944 C CA . ASP A 1 483 ? 7.371 -21.328 -28.5 1 91.12 483 ASP A CA 1
ATOM 3945 C C . ASP A 1 483 ? 8.484 -20.641 -29.281 1 91.12 483 ASP A C 1
ATOM 3947 O O . ASP A 1 483 ? 8.445 -19.422 -29.484 1 91.12 483 ASP A O 1
ATOM 3951 N N . PRO A 1 484 ? 9.453 -21.422 -29.719 1 88.44 484 PRO A N 1
ATOM 3952 C CA . PRO A 1 484 ? 10.562 -20.812 -30.453 1 88.44 484 PRO A CA 1
ATOM 3953 C C . PRO A 1 484 ? 10.109 -20.047 -31.703 1 88.44 484 PRO A C 1
ATOM 3955 O O . PRO A 1 484 ? 10.789 -19.125 -32.156 1 88.44 484 PRO A O 1
ATOM 3958 N N . GLY A 1 485 ? 9.008 -20.438 -32.25 1 88.31 485 GLY A N 1
ATOM 3959 C CA . GLY A 1 485 ? 8.508 -19.781 -33.438 1 88.31 485 GLY A CA 1
ATOM 3960 C C . GLY A 1 485 ? 7.656 -18.562 -33.125 1 88.31 485 GLY A C 1
ATOM 3961 O O . GLY A 1 485 ? 7.406 -17.734 -34.031 1 88.31 485 GLY A O 1
ATOM 3962 N N . ASP A 1 486 ? 7.238 -18.422 -31.891 1 90.88 486 ASP A N 1
ATOM 3963 C CA . ASP A 1 486 ? 6.457 -17.266 -31.422 1 90.88 486 ASP A CA 1
ATOM 3964 C C . ASP A 1 486 ? 6.824 -16.906 -29.984 1 90.88 486 ASP A C 1
ATOM 3966 O O . ASP A 1 486 ? 6.199 -17.375 -29.047 1 90.88 486 ASP A O 1
ATOM 3970 N N . LYS A 1 487 ? 7.621 -15.938 -29.859 1 89.81 487 LYS A N 1
ATOM 3971 C CA . LYS A 1 487 ? 8.219 -15.602 -28.578 1 89.81 487 LYS A CA 1
ATOM 3972 C C . LYS A 1 487 ? 7.234 -14.836 -27.703 1 89.81 487 LYS A C 1
ATOM 3974 O O . LYS A 1 487 ? 7.496 -14.617 -26.516 1 89.81 487 LYS A O 1
ATOM 3979 N N . THR A 1 488 ? 6.113 -14.43 -28.172 1 90.75 488 THR A N 1
ATOM 3980 C CA . THR A 1 488 ? 5.102 -13.719 -27.391 1 90.75 488 THR A CA 1
ATOM 3981 C C . THR A 1 488 ? 3.914 -14.633 -27.094 1 90.75 488 THR A C 1
ATOM 3983 O O . THR A 1 488 ? 2.883 -14.172 -26.609 1 90.75 488 THR A O 1
ATOM 3986 N N . PHE A 1 489 ? 4.074 -15.891 -27.406 1 89.5 489 PHE A N 1
ATOM 3987 C CA . PHE A 1 489 ? 2.986 -16.844 -27.234 1 89.5 489 PHE A CA 1
ATOM 3988 C C . PHE A 1 489 ? 2.496 -16.844 -25.797 1 89.5 489 PHE A C 1
ATOM 3990 O O . PHE A 1 489 ? 3.299 -16.922 -24.859 1 89.5 489 PHE A O 1
ATOM 3997 N N . SER A 1 490 ? 1.196 -16.719 -25.578 1 91.38 490 SER A N 1
ATOM 3998 C CA . SER A 1 490 ? 0.518 -16.797 -24.297 1 91.38 490 SER A CA 1
ATOM 3999 C C . SER A 1 490 ? -0.919 -17.281 -24.453 1 91.38 490 SER A C 1
ATOM 4001 O O . SER A 1 490 ? -1.723 -16.641 -25.141 1 91.38 490 SER A O 1
ATOM 4003 N N . PRO A 1 491 ? -1.218 -18.344 -23.859 1 89.31 491 PRO A N 1
ATOM 4004 C CA . PRO A 1 491 ? -2.619 -18.766 -23.922 1 89.31 491 PRO A CA 1
ATOM 4005 C C . PRO A 1 491 ? -3.543 -17.859 -23.125 1 89.31 491 PRO A C 1
ATOM 4007 O O . PRO A 1 491 ? -4.77 -17.969 -23.203 1 89.31 491 PRO A O 1
ATOM 4010 N N . TYR A 1 492 ? -2.963 -16.859 -22.422 1 92.88 492 TYR A N 1
ATOM 4011 C CA . TYR A 1 492 ? -3.74 -15.992 -21.547 1 92.88 492 TYR A CA 1
ATOM 4012 C C . TYR A 1 492 ? -4.062 -14.68 -22.25 1 92.88 492 TYR A C 1
ATOM 4014 O O . TYR A 1 492 ? -4.746 -13.82 -21.672 1 92.88 492 TYR A O 1
ATOM 4022 N N . GLY A 1 493 ? -3.508 -14.422 -23.359 1 92.31 493 GLY A N 1
ATOM 4023 C CA . GLY A 1 493 ? -3.812 -13.227 -24.141 1 92.31 493 GLY A CA 1
ATOM 4024 C C . GLY A 1 493 ? -2.764 -12.141 -23.984 1 92.31 493 GLY A C 1
ATOM 4025 O O . GLY A 1 493 ? -2.861 -11.094 -24.625 1 92.31 493 GLY A O 1
ATOM 4026 N N . SER A 1 494 ? -1.782 -12.398 -23.125 1 94.94 494 SER A N 1
ATOM 4027 C CA . SER A 1 494 ? -0.711 -11.422 -22.938 1 94.94 494 SER A CA 1
ATOM 4028 C C . SER A 1 494 ? 0.534 -12.07 -22.344 1 94.94 494 SER A C 1
ATOM 4030 O O . SER A 1 494 ? 0.445 -12.836 -21.375 1 94.94 494 SER A O 1
ATOM 4032 N N . ASN A 1 495 ? 1.693 -11.742 -22.891 1 93.06 495 ASN A N 1
ATOM 4033 C CA . ASN A 1 495 ? 2.941 -12.281 -22.359 1 93.06 495 ASN A CA 1
ATOM 4034 C C . ASN A 1 495 ? 3.281 -11.664 -21 1 93.06 495 ASN A C 1
ATOM 4036 O O . ASN A 1 495 ? 4.141 -12.18 -20.281 1 93.06 495 ASN A O 1
ATOM 4040 N N . LEU A 1 496 ? 2.531 -10.547 -20.578 1 95.25 496 LEU A N 1
ATOM 4041 C CA . LEU A 1 496 ? 2.797 -9.883 -19.312 1 95.25 496 LEU A CA 1
ATOM 4042 C C . LEU A 1 496 ? 2.43 -10.781 -18.141 1 95.25 496 LEU A C 1
ATOM 4044 O O . LEU A 1 496 ? 2.963 -10.625 -17.031 1 95.25 496 LEU A O 1
ATOM 4048 N N . VAL A 1 497 ? 1.538 -11.68 -18.438 1 95.5 497 VAL A N 1
ATOM 4049 C CA . VAL A 1 497 ? 1.004 -12.43 -17.312 1 95.5 497 VAL A CA 1
ATOM 4050 C C . VAL A 1 497 ? 1.559 -13.852 -17.328 1 95.5 497 VAL A C 1
ATOM 4052 O O . VAL A 1 497 ? 1.199 -14.68 -16.484 1 95.5 497 VAL A O 1
ATOM 4055 N N . ASN A 1 498 ? 2.469 -14.188 -18.25 1 94.75 498 ASN A N 1
ATOM 4056 C CA . ASN A 1 498 ? 3.127 -15.492 -18.266 1 94.75 498 ASN A CA 1
ATOM 4057 C C . ASN A 1 498 ? 3.963 -15.703 -17 1 94.75 498 ASN A C 1
ATOM 4059 O O . ASN A 1 498 ? 4.391 -14.734 -16.359 1 94.75 498 ASN A O 1
ATOM 4063 N N . SER A 1 499 ? 4.109 -16.938 -16.641 1 95.88 499 SER A N 1
ATOM 4064 C CA . SER A 1 499 ? 5.051 -17.281 -15.578 1 95.88 499 SER A CA 1
ATOM 4065 C C . SER A 1 499 ? 6.453 -17.516 -16.141 1 95.88 499 SER A C 1
ATOM 4067 O O . SER A 1 499 ? 6.668 -18.422 -16.938 1 95.88 499 SER A O 1
ATOM 4069 N N . TYR A 1 500 ? 7.379 -16.734 -15.727 1 97.69 500 TYR A N 1
ATOM 4070 C CA . TYR A 1 500 ? 8.734 -16.828 -16.266 1 97.69 500 TYR A CA 1
ATOM 4071 C C . TYR A 1 500 ? 9.656 -17.547 -15.281 1 97.69 500 TYR A C 1
ATOM 4073 O O . TYR A 1 500 ? 10.875 -17.547 -15.453 1 97.69 500 TYR A O 1
ATOM 4081 N N . CYS A 1 501 ? 9.188 -18.047 -14.266 1 98.5 501 CYS A N 1
ATOM 4082 C CA . CYS A 1 501 ? 9.719 -19.031 -13.336 1 98.5 501 CYS A CA 1
ATOM 4083 C C . CYS A 1 501 ? 8.656 -20.062 -12.977 1 98.5 501 CYS A C 1
ATOM 4085 O O . CYS A 1 501 ? 7.848 -19.844 -12.07 1 98.5 501 CYS A O 1
ATOM 4087 N N . HIS A 1 502 ? 8.711 -21.156 -13.648 1 97.94 502 HIS A N 1
ATOM 4088 C CA . HIS A 1 502 ? 7.598 -22.078 -13.539 1 97.94 502 HIS A CA 1
ATOM 4089 C C . HIS A 1 502 ? 8.086 -23.5 -13.219 1 97.94 502 HIS A C 1
ATOM 4091 O O . HIS A 1 502 ? 9.023 -23.984 -13.859 1 97.94 502 HIS A O 1
ATOM 4097 N N . ALA A 1 503 ? 7.348 -24.141 -12.398 1 93.38 503 ALA A N 1
ATOM 4098 C CA . ALA A 1 503 ? 7.734 -25.375 -11.719 1 93.38 503 ALA A CA 1
ATOM 4099 C C . ALA A 1 503 ? 7.996 -26.5 -12.719 1 93.38 503 ALA A C 1
ATOM 4101 O O . ALA A 1 503 ? 9.055 -27.141 -12.68 1 93.38 503 ALA A O 1
ATOM 4102 N N . TRP A 1 504 ? 7.098 -26.703 -13.602 1 96.5 504 TRP A N 1
ATOM 4103 C CA . TRP A 1 504 ? 7.211 -27.891 -14.445 1 96.5 504 TRP A CA 1
ATOM 4104 C C . TRP A 1 504 ? 8.305 -27.719 -15.492 1 96.5 504 TRP A C 1
ATOM 4106 O O . TRP A 1 504 ? 8.703 -28.672 -16.156 1 96.5 504 TRP A O 1
ATOM 4116 N N . SER A 1 505 ? 8.914 -26.531 -15.547 1 97.94 505 SER A N 1
ATOM 4117 C CA . SER A 1 505 ? 9.945 -26.281 -16.547 1 97.94 505 SER A CA 1
ATOM 4118 C C . SER A 1 505 ? 11.336 -26.562 -15.992 1 97.94 505 SER A C 1
ATOM 4120 O O . SER A 1 505 ? 12.328 -26.5 -16.734 1 97.94 505 SER A O 1
ATOM 4122 N N . CYS A 1 506 ? 11.445 -26.938 -14.781 1 98.25 506 CYS A N 1
ATOM 4123 C CA . CYS A 1 506 ? 12.75 -27.172 -14.172 1 98.25 506 CYS A CA 1
ATOM 4124 C C . CYS A 1 506 ? 13.266 -28.562 -14.492 1 98.25 506 CYS A C 1
ATOM 4126 O O . CYS A 1 506 ? 14.375 -28.922 -14.102 1 98.25 506 CYS A O 1
ATOM 4128 N N . THR A 1 507 ? 12.711 -29.391 -15.273 1 97.81 507 THR A N 1
ATOM 4129 C CA . THR A 1 507 ? 12.836 -30.844 -15.32 1 97.81 507 THR A CA 1
ATOM 4130 C C . THR A 1 507 ? 14.102 -31.25 -16.062 1 97.81 507 THR A C 1
ATOM 4132 O O . THR A 1 507 ? 14.562 -32.375 -15.938 1 97.81 507 THR A O 1
ATOM 4135 N N . PRO A 1 508 ? 14.734 -30.359 -16.906 1 97.94 508 PRO A N 1
ATOM 4136 C CA . PRO A 1 508 ? 15.969 -30.812 -17.531 1 97.94 508 PRO A CA 1
ATOM 4137 C C . PRO A 1 508 ? 17.016 -31.281 -16.531 1 97.94 508 PRO A C 1
ATOM 4139 O O . PRO A 1 508 ? 17.812 -32.188 -16.828 1 97.94 508 PRO A O 1
ATOM 4142 N N . SER A 1 509 ? 17 -30.703 -15.352 1 97.81 509 SER A N 1
ATOM 4143 C CA . SER A 1 509 ? 17.969 -31.094 -14.328 1 97.81 509 SER A CA 1
ATOM 4144 C C . SER A 1 509 ? 17.781 -32.562 -13.93 1 97.81 509 SER A C 1
ATOM 4146 O O . SER A 1 509 ? 18.766 -33.25 -13.602 1 97.81 509 SER A O 1
ATOM 4148 N N . TYR A 1 510 ? 16.594 -33.062 -13.922 1 97.88 510 TYR A N 1
ATOM 4149 C CA . TYR A 1 510 ? 16.328 -34.469 -13.641 1 97.88 510 TYR A CA 1
ATOM 4150 C C . TYR A 1 510 ? 17.016 -35.344 -14.664 1 97.88 510 TYR A C 1
ATOM 4152 O O . TYR A 1 510 ? 17.719 -36.312 -14.289 1 97.88 510 TYR A O 1
ATOM 4160 N N . PHE A 1 511 ? 16.875 -35.094 -15.938 1 97.62 511 PHE A N 1
ATOM 4161 C CA . PHE A 1 511 ? 17.406 -35.938 -17.016 1 97.62 511 PHE A CA 1
ATOM 4162 C C . PHE A 1 511 ? 18.938 -35.844 -17.047 1 97.62 511 PHE A C 1
ATOM 4164 O O . PHE A 1 511 ? 19.609 -36.875 -17.203 1 97.62 511 PHE A O 1
ATOM 4171 N N . ILE A 1 512 ? 19.422 -34.594 -16.922 1 97.19 512 ILE A N 1
ATOM 4172 C CA . ILE A 1 512 ? 20.859 -34.375 -17 1 97.19 512 ILE A CA 1
ATOM 4173 C C . ILE A 1 512 ? 21.547 -35.156 -15.883 1 97.19 512 ILE A C 1
ATOM 4175 O O . ILE A 1 512 ? 22.531 -35.875 -16.141 1 97.19 512 ILE A O 1
ATOM 4179 N N . ARG A 1 513 ? 21.016 -35.156 -14.734 1 96.38 513 ARG A N 1
ATOM 4180 C CA . ARG A 1 513 ? 21.656 -35.719 -13.562 1 96.38 513 ARG A CA 1
ATOM 4181 C C . ARG A 1 513 ? 21.422 -37.25 -13.5 1 96.38 513 ARG A C 1
ATOM 4183 O O . ARG A 1 513 ? 22.281 -38 -13.055 1 96.38 513 ARG A O 1
ATOM 4190 N N . ARG A 1 514 ? 20.344 -37.75 -13.969 1 94.56 514 ARG A N 1
ATOM 4191 C CA . ARG A 1 514 ? 20 -39.156 -13.844 1 94.56 514 ARG A CA 1
ATOM 4192 C C . ARG A 1 514 ? 20.531 -39.969 -15.031 1 94.56 514 ARG A C 1
ATOM 4194 O O . ARG A 1 514 ? 20.938 -41.094 -14.875 1 94.56 514 ARG A O 1
ATOM 4201 N N . TYR A 1 515 ? 20.562 -39.25 -16.234 1 92.5 515 TYR A N 1
ATOM 4202 C CA . TYR A 1 515 ? 20.797 -40.062 -17.422 1 92.5 515 TYR A CA 1
ATOM 4203 C C . TYR A 1 515 ? 22.031 -39.594 -18.172 1 92.5 515 TYR A C 1
ATOM 4205 O O . TYR A 1 515 ? 22.578 -40.344 -19.016 1 92.5 515 TYR A O 1
ATOM 4213 N N . PHE A 1 516 ? 22.469 -38.469 -18.016 1 84.69 516 PHE A N 1
ATOM 4214 C CA . PHE A 1 516 ? 23.547 -37.938 -18.859 1 84.69 516 PHE A CA 1
ATOM 4215 C C . PHE A 1 516 ? 24.766 -37.594 -18.031 1 84.69 516 PHE A C 1
ATOM 4217 O O . PHE A 1 516 ? 25.797 -37.188 -18.578 1 84.69 516 PHE A O 1
ATOM 4224 N N . SER A 1 517 ? 24.688 -37.781 -16.656 1 72.19 517 SER A N 1
ATOM 4225 C CA . SER A 1 517 ? 25.844 -37.531 -15.805 1 72.19 517 SER A CA 1
ATOM 4226 C C . SER A 1 517 ? 26.438 -38.844 -15.297 1 72.19 517 SER A C 1
ATOM 4228 O O . SER A 1 517 ? 25.734 -39.844 -15.234 1 72.19 517 SER A O 1
ATOM 4230 N N . MET B 1 1 ? 26.609 26.172 7.5 1 36.97 1 MET B N 1
ATOM 4231 C CA . MET B 1 1 ? 25.172 26.047 7.754 1 36.97 1 MET B CA 1
ATOM 4232 C C . MET B 1 1 ? 24.859 26.344 9.219 1 36.97 1 MET B C 1
ATOM 4234 O O . MET B 1 1 ? 25.391 25.703 10.117 1 36.97 1 MET B O 1
ATOM 4238 N N . ASN B 1 2 ? 24.688 27.453 9.594 1 48.72 2 ASN B N 1
ATOM 4239 C CA . ASN B 1 2 ? 24.453 27.828 10.984 1 48.72 2 ASN B CA 1
ATOM 4240 C C . ASN B 1 2 ? 23.5 26.844 11.672 1 48.72 2 ASN B C 1
ATOM 4242 O O . ASN B 1 2 ? 22.469 26.469 11.109 1 48.72 2 ASN B O 1
ATOM 4246 N N . GLU B 1 3 ? 23.969 25.984 12.672 1 70.38 3 GLU B N 1
ATOM 4247 C CA . GLU B 1 3 ? 23.438 24.734 13.234 1 70.38 3 GLU B CA 1
ATOM 4248 C C . GLU B 1 3 ? 22.266 25 14.156 1 70.38 3 GLU B C 1
ATOM 4250 O O . GLU B 1 3 ? 22.25 26 14.883 1 70.38 3 GLU B O 1
ATOM 4255 N N . ASN B 1 4 ? 21.094 24.469 13.93 1 82.06 4 ASN B N 1
ATOM 4256 C CA . ASN B 1 4 ? 19.953 24.469 14.836 1 82.06 4 ASN B CA 1
ATOM 4257 C C . ASN B 1 4 ? 20.391 24.281 16.281 1 82.06 4 ASN B C 1
ATOM 4259 O O . ASN B 1 4 ? 21.422 23.672 16.547 1 82.06 4 ASN B O 1
ATOM 4263 N N . MET B 1 5 ? 19.859 25.094 17.141 1 89.75 5 MET B N 1
ATOM 4264 C CA . MET B 1 5 ? 20.125 24.969 18.562 1 89.75 5 MET B CA 1
ATOM 4265 C C . MET B 1 5 ? 19.25 23.859 19.172 1 89.75 5 MET B C 1
ATOM 4267 O O . MET B 1 5 ? 18.016 23.953 19.156 1 89.75 5 MET B O 1
ATOM 4271 N N . ILE B 1 6 ? 19.938 22.875 19.766 1 94.56 6 ILE B N 1
ATOM 4272 C CA . ILE B 1 6 ? 19.234 21.734 20.312 1 94.56 6 ILE B CA 1
ATOM 4273 C C . ILE B 1 6 ? 19.516 21.609 21.797 1 94.56 6 ILE B C 1
ATOM 4275 O O . ILE B 1 6 ? 20.672 21.688 22.234 1 94.56 6 ILE B O 1
ATOM 4279 N N . ASN B 1 7 ? 18.5 21.625 22.547 1 96.19 7 ASN B N 1
ATOM 4280 C CA . ASN B 1 7 ? 18.594 21.328 23.969 1 96.19 7 ASN B CA 1
ATOM 4281 C C . ASN B 1 7 ? 18.031 19.938 24.281 1 96.19 7 ASN B C 1
ATOM 4283 O O . ASN B 1 7 ? 16.828 19.781 24.5 1 96.19 7 ASN B O 1
ATOM 4287 N N . ARG B 1 8 ? 18.859 18.938 24.547 1 95.12 8 ARG B N 1
ATOM 4288 C CA . ARG B 1 8 ? 18.469 17.531 24.703 1 95.12 8 ARG B CA 1
ATOM 4289 C C . ARG B 1 8 ? 17.688 17.328 25.984 1 95.12 8 ARG B C 1
ATOM 4291 O O . ARG B 1 8 ? 16.797 16.469 26.047 1 95.12 8 ARG B O 1
ATOM 4298 N N . THR B 1 9 ? 18.062 18.094 26.953 1 97.62 9 THR B N 1
ATOM 4299 C CA . THR B 1 9 ? 17.375 17.984 28.234 1 97.62 9 THR B CA 1
ATOM 4300 C C . THR B 1 9 ? 15.898 18.344 28.078 1 97.62 9 THR B C 1
ATOM 4302 O O . THR B 1 9 ? 15.023 17.641 28.594 1 97.62 9 THR B O 1
ATOM 4305 N N . TRP B 1 10 ? 15.609 19.469 27.422 1 97.94 10 TRP B N 1
ATOM 4306 C CA . TRP B 1 10 ? 14.227 19.891 27.203 1 97.94 10 TRP B CA 1
ATOM 4307 C C . TRP B 1 10 ? 13.5 18.891 26.297 1 97.94 10 TRP B C 1
ATOM 4309 O O . TRP B 1 10 ? 12.305 18.641 26.484 1 97.94 10 TRP B O 1
ATOM 4319 N N . LEU B 1 11 ? 14.195 18.328 25.297 1 97.88 11 LEU B N 1
ATOM 4320 C CA . LEU B 1 11 ? 13.578 17.344 24.406 1 97.88 11 LEU B CA 1
ATOM 4321 C C . LEU B 1 11 ? 13.266 16.062 25.172 1 97.88 11 LEU B C 1
ATOM 4323 O O . LEU B 1 11 ? 12.266 15.391 24.875 1 97.88 11 LEU B O 1
ATOM 4327 N N . ASP B 1 12 ? 14.125 15.695 26.125 1 98 12 ASP B N 1
ATOM 4328 C CA . ASP B 1 12 ? 13.859 14.539 26.969 1 98 12 ASP B CA 1
ATOM 4329 C C . ASP B 1 12 ? 12.625 14.758 27.828 1 98 12 ASP B C 1
ATOM 4331 O O . ASP B 1 12 ? 11.82 13.844 28.016 1 98 12 ASP B O 1
ATOM 4335 N N . LYS B 1 13 ? 12.523 15.938 28.391 1 98.12 13 LYS B N 1
ATOM 4336 C CA . LYS B 1 13 ? 11.328 16.281 29.141 1 98.12 13 LYS B CA 1
ATOM 4337 C C . LYS B 1 13 ? 10.078 16.188 28.266 1 98.12 13 LYS B C 1
ATOM 4339 O O . LYS B 1 13 ? 9.055 15.656 28.703 1 98.12 13 LYS B O 1
ATOM 4344 N N . ALA B 1 14 ? 10.188 16.766 27.062 1 98.44 14 ALA B N 1
ATOM 4345 C CA . ALA B 1 14 ? 9.07 16.672 26.125 1 98.44 14 ALA B CA 1
ATOM 4346 C C . ALA B 1 14 ? 8.695 15.227 25.859 1 98.44 14 ALA B C 1
ATOM 4348 O O . ALA B 1 14 ? 7.512 14.891 25.766 1 98.44 14 ALA B O 1
ATOM 4349 N N . LYS B 1 15 ? 9.695 14.352 25.672 1 97.88 15 LYS B N 1
ATOM 4350 C CA . LYS B 1 15 ? 9.469 12.938 25.406 1 97.88 15 LYS B CA 1
ATOM 4351 C C . LYS B 1 15 ? 8.719 12.273 26.562 1 97.88 15 LYS B C 1
ATOM 4353 O O . LYS B 1 15 ? 7.84 11.438 26.328 1 97.88 15 LYS B O 1
ATOM 4358 N N . GLN B 1 16 ? 9.016 12.633 27.781 1 98.06 16 GLN B N 1
ATOM 4359 C CA . GLN B 1 16 ? 8.391 12.062 28.969 1 98.06 16 GLN B CA 1
ATOM 4360 C C . GLN B 1 16 ? 6.926 12.484 29.078 1 98.06 16 GLN B C 1
ATOM 4362 O O . GLN B 1 16 ? 6.129 11.812 29.734 1 98.06 16 GLN B O 1
ATOM 4367 N N . LEU B 1 17 ? 6.605 13.57 28.438 1 98.38 17 LEU B N 1
ATOM 4368 C CA . LEU B 1 17 ? 5.262 14.125 28.531 1 98.38 17 LEU B CA 1
ATOM 4369 C C . LEU B 1 17 ? 4.387 13.625 27.375 1 98.38 17 LEU B C 1
ATOM 4371 O O . LEU B 1 17 ? 3.225 14.023 27.266 1 98.38 17 LEU B O 1
ATOM 4375 N N . ALA B 1 18 ? 4.922 12.758 26.484 1 97.19 18 ALA B N 1
ATOM 4376 C CA . ALA B 1 18 ? 4.145 12.273 25.344 1 97.19 18 ALA B CA 1
ATOM 4377 C C . ALA B 1 18 ? 2.898 11.523 25.812 1 97.19 18 ALA B C 1
ATOM 4379 O O . ALA B 1 18 ? 2.979 10.648 26.672 1 97.19 18 ALA B O 1
ATOM 4380 N N . PRO B 1 19 ? 1.792 11.859 25.234 1 97.56 19 PRO B N 1
ATOM 4381 C CA . PRO B 1 19 ? 0.55 11.219 25.672 1 97.56 19 PRO B CA 1
ATOM 4382 C C . PRO B 1 19 ? 0.357 9.828 25.078 1 97.56 19 PRO B C 1
ATOM 4384 O O . PRO B 1 19 ? 0.964 9.508 24.047 1 97.56 19 PRO B O 1
ATOM 4387 N N . GLU B 1 20 ? -0.433 9.062 25.812 1 95.31 20 GLU B N 1
ATOM 4388 C CA . GLU B 1 20 ? -1.002 7.867 25.203 1 95.31 20 GLU B CA 1
ATOM 4389 C C . GLU B 1 20 ? -2.252 8.203 24.391 1 95.31 20 GLU B C 1
ATOM 4391 O O . GLU B 1 20 ? -3.068 9.023 24.812 1 95.31 20 GLU B O 1
ATOM 4396 N N . LEU B 1 21 ? -2.359 7.625 23.266 1 97.88 21 LEU B N 1
ATOM 4397 C CA . LEU B 1 21 ? -3.525 7.891 22.438 1 97.88 21 LEU B CA 1
ATOM 4398 C C . LEU B 1 21 ? -4.66 6.93 22.766 1 97.88 21 LEU B C 1
ATOM 4400 O O . LEU B 1 21 ? -4.438 5.723 22.922 1 97.88 21 LEU B O 1
ATOM 4404 N N . HIS B 1 22 ? -5.852 7.449 22.969 1 97.69 22 HIS B N 1
ATOM 4405 C CA . HIS B 1 22 ? -7.07 6.656 23.109 1 97.69 22 HIS B CA 1
ATOM 4406 C C . HIS B 1 22 ? -7.516 6.094 21.766 1 97.69 22 HIS B C 1
ATOM 4408 O O . HIS B 1 22 ? -7.402 6.766 20.734 1 97.69 22 HIS B O 1
ATOM 4414 N N . GLN B 1 23 ? -7.945 4.898 21.859 1 98 23 GLN B N 1
ATOM 4415 C CA . GLN B 1 23 ? -8.414 4.242 20.641 1 98 23 GLN B CA 1
ATOM 4416 C C . GLN B 1 23 ? -9.875 3.82 20.766 1 98 23 GLN B C 1
ATOM 4418 O O . GLN B 1 23 ? -10.32 3.441 21.859 1 98 23 GLN B O 1
ATOM 4423 N N . GLN B 1 24 ? -10.555 3.953 19.734 1 98.12 24 GLN B N 1
ATOM 4424 C CA . GLN B 1 24 ? -11.945 3.518 19.656 1 98.12 24 GLN B CA 1
ATOM 4425 C C . GLN B 1 24 ? -12.289 3.02 18.25 1 98.12 24 GLN B C 1
ATOM 4427 O O . GLN B 1 24 ? -11.906 3.641 17.25 1 98.12 24 GLN B O 1
ATOM 4432 N N . LYS B 1 25 ? -12.992 1.866 18.25 1 98.44 25 LYS B N 1
ATOM 4433 C CA . LYS B 1 25 ? -13.492 1.38 16.953 1 98.44 25 LYS B CA 1
ATOM 4434 C C . LYS B 1 25 ? -14.758 2.127 16.547 1 98.44 25 LYS B C 1
ATOM 4436 O O . LYS B 1 25 ? -15.695 2.256 17.328 1 98.44 25 LYS B O 1
ATOM 4441 N N . VAL B 1 26 ? -14.781 2.598 15.344 1 98.75 26 VAL B N 1
ATOM 4442 C CA . VAL B 1 26 ? -15.953 3.287 14.805 1 98.75 26 VAL B CA 1
ATOM 4443 C C . VAL B 1 26 ? -16.359 2.658 13.477 1 98.75 26 VAL B C 1
ATOM 4445 O O . VAL B 1 26 ? -15.508 2.352 12.641 1 98.75 26 VAL B O 1
ATOM 4448 N N . TYR B 1 27 ? -17.641 2.424 13.305 1 98.75 27 TYR B N 1
ATOM 4449 C CA . TYR B 1 27 ? -18.188 1.822 12.102 1 98.75 27 TYR B CA 1
ATOM 4450 C C . TYR B 1 27 ? -18.875 2.871 11.227 1 98.75 27 TYR B C 1
ATOM 4452 O O . TYR B 1 27 ? -19.328 3.898 11.734 1 98.75 27 TYR B O 1
ATOM 4460 N N . PRO B 1 28 ? -18.859 2.662 9.898 1 98.75 28 PRO B N 1
ATOM 4461 C CA . PRO B 1 28 ? -19.641 3.58 9.078 1 98.75 28 PRO B CA 1
ATOM 4462 C C . PRO B 1 28 ? -21.141 3.52 9.391 1 98.75 28 PRO B C 1
ATOM 4464 O O . PRO B 1 28 ? -21.641 2.484 9.844 1 98.75 28 PRO B O 1
ATOM 4467 N N . GLU B 1 29 ? -21.844 4.59 9.141 1 98.56 29 GLU B N 1
ATOM 4468 C CA . GLU B 1 29 ? -23.266 4.684 9.469 1 98.56 29 GLU B CA 1
ATOM 4469 C C . GLU B 1 29 ? -24.125 4.422 8.234 1 98.56 29 GLU B C 1
ATOM 4471 O O . GLU B 1 29 ? -25.203 3.826 8.344 1 98.56 29 GLU B O 1
ATOM 4476 N N . ARG B 1 30 ? -23.703 4.887 7.035 1 98.31 30 ARG B N 1
ATOM 4477 C CA . ARG B 1 30 ? -24.547 4.84 5.844 1 98.31 30 ARG B CA 1
ATOM 4478 C C . ARG B 1 30 ? -23.719 4.48 4.609 1 98.31 30 ARG B C 1
ATOM 4480 O O . ARG B 1 30 ? -22.516 4.719 4.57 1 98.31 30 ARG B O 1
ATOM 4487 N N . ILE B 1 31 ? -24.297 3.867 3.627 1 98.62 31 ILE B N 1
ATOM 4488 C CA . ILE B 1 31 ? -23.844 3.867 2.238 1 98.62 31 ILE B CA 1
ATOM 4489 C C . ILE B 1 31 ? -24.406 5.094 1.518 1 98.62 31 ILE B C 1
ATOM 4491 O O . ILE B 1 31 ? -25.594 5.41 1.645 1 98.62 31 ILE B O 1
ATOM 4495 N N . VAL B 1 32 ? -23.562 5.766 0.749 1 98.69 32 VAL B N 1
ATOM 4496 C CA . VAL B 1 32 ? -24.031 7.008 0.14 1 98.69 32 VAL B CA 1
ATOM 4497 C C . VAL B 1 32 ? -23.609 7.059 -1.325 1 98.69 32 VAL B C 1
ATOM 4499 O O . VAL B 1 32 ? -22.75 6.277 -1.757 1 98.69 32 VAL B O 1
ATOM 4502 N N . ASN B 1 33 ? -24.266 7.895 -2.072 1 98.06 33 ASN B N 1
ATOM 4503 C CA . ASN B 1 33 ? -23.844 8.312 -3.408 1 98.06 33 ASN B CA 1
ATOM 4504 C C . ASN B 1 33 ? -23.391 9.766 -3.426 1 98.06 33 ASN B C 1
ATOM 4506 O O . ASN B 1 33 ? -24.109 10.656 -2.959 1 98.06 33 ASN B O 1
ATOM 4510 N N . VAL B 1 34 ? -22.188 10.008 -3.809 1 97.88 34 VAL B N 1
ATOM 4511 C CA . VAL B 1 34 ? -21.656 11.359 -3.955 1 97.88 34 VAL B CA 1
ATOM 4512 C C . VAL B 1 34 ? -21.703 11.773 -5.426 1 97.88 34 VAL B C 1
ATOM 4514 O O . VAL B 1 34 ? -21.094 11.109 -6.277 1 97.88 34 VAL B O 1
ATOM 4517 N N . ALA B 1 35 ? -22.375 12.82 -5.727 1 96.94 35 ALA B N 1
ATOM 4518 C CA . ALA B 1 35 ? -22.578 13.242 -7.109 1 96.94 35 ALA B CA 1
ATOM 4519 C C . ALA B 1 35 ? -22.531 14.766 -7.23 1 96.94 35 ALA B C 1
ATOM 4521 O O . ALA B 1 35 ? -22.688 15.477 -6.238 1 96.94 35 ALA B O 1
ATOM 4522 N N . PRO B 1 36 ? -22.266 15.211 -8.484 1 95.69 36 PRO B N 1
ATOM 4523 C CA . PRO B 1 36 ? -22.281 16.656 -8.688 1 95.69 36 PRO B CA 1
ATOM 4524 C C . PRO B 1 36 ? -23.656 17.266 -8.477 1 95.69 36 PRO B C 1
ATOM 4526 O O . PRO B 1 36 ? -24.656 16.781 -9.023 1 95.69 36 PRO B O 1
ATOM 4529 N N . TYR B 1 37 ? -23.734 18.172 -7.625 1 93.56 37 TYR B N 1
ATOM 4530 C CA . TYR B 1 37 ? -24.906 19 -7.359 1 93.56 37 TYR B CA 1
ATOM 4531 C C . TYR B 1 37 ? -24.547 20.469 -7.301 1 93.56 37 TYR B C 1
ATOM 4533 O O . TYR B 1 37 ? -23.859 20.906 -6.367 1 93.56 37 TYR B O 1
ATOM 4541 N N . GLU B 1 38 ? -24.969 21.281 -8.195 1 90.38 38 GLU B N 1
ATOM 4542 C CA . GLU B 1 38 ? -24.578 22.672 -8.336 1 90.38 38 GLU B CA 1
ATOM 4543 C C . GLU B 1 38 ? -24.828 23.453 -7.039 1 90.38 38 GLU B C 1
ATOM 4545 O O . GLU B 1 38 ? -24.047 24.328 -6.684 1 90.38 38 GLU B O 1
ATOM 4550 N N . SER B 1 39 ? -25.891 23.172 -6.34 1 90.38 39 SER B N 1
ATOM 4551 C CA . SER B 1 39 ? -26.25 23.922 -5.148 1 90.38 39 SER B CA 1
ATOM 4552 C C . SER B 1 39 ? -25.516 23.406 -3.916 1 90.38 39 SER B C 1
ATOM 4554 O O . SER B 1 39 ? -25.516 24.062 -2.867 1 90.38 39 SER B O 1
ATOM 4556 N N . ALA B 1 40 ? -24.891 22.266 -4.051 1 92.44 40 ALA B N 1
ATOM 4557 C CA . ALA B 1 40 ? -24.203 21.672 -2.914 1 92.44 40 ALA B CA 1
ATOM 4558 C C . ALA B 1 40 ? -22.875 22.391 -2.633 1 92.44 40 ALA B C 1
ATOM 4560 O O . ALA B 1 40 ? -22.312 23.031 -3.523 1 92.44 40 ALA B O 1
ATOM 4561 N N . PHE B 1 41 ? -22.453 22.359 -1.381 1 93.19 41 PHE B N 1
ATOM 4562 C CA . PHE B 1 41 ? -21.156 22.922 -0.997 1 93.19 41 PHE B CA 1
ATOM 4563 C C . PHE B 1 41 ? -20.047 22.344 -1.871 1 93.19 41 PHE B C 1
ATOM 4565 O O . PHE B 1 41 ? -19.875 21.125 -1.958 1 93.19 41 PHE B O 1
ATOM 4572 N N . GLN B 1 42 ? -19.312 23.234 -2.568 1 94 42 GLN B N 1
ATOM 4573 C CA . GLN B 1 42 ? -18.219 22.938 -3.471 1 94 42 GLN B CA 1
ATOM 4574 C C . GLN B 1 42 ? -18.672 22.078 -4.645 1 94 42 GLN B C 1
ATOM 4576 O O . GLN B 1 42 ? -17.875 21.359 -5.254 1 94 42 GLN B O 1
ATOM 4581 N N . GLY B 1 43 ? -19.969 21.875 -4.848 1 93.94 43 GLY B N 1
ATOM 4582 C CA . GLY B 1 43 ? -20.547 21.281 -6.047 1 93.94 43 GLY B CA 1
ATOM 4583 C C . GLY B 1 43 ? -20.766 19.781 -5.922 1 93.94 43 GLY B C 1
ATOM 4584 O O . GLY B 1 43 ? -21.047 19.109 -6.914 1 93.94 43 GLY B O 1
ATOM 4585 N N . TRP B 1 44 ? -20.656 19.219 -4.738 1 96 44 TRP B N 1
ATOM 4586 C CA . TRP B 1 44 ? -20.828 17.766 -4.574 1 96 44 TRP B CA 1
ATOM 4587 C C . TRP B 1 44 ? -21.844 17.469 -3.471 1 96 44 TRP B C 1
ATOM 4589 O O . TRP B 1 44 ? -21.656 17.875 -2.32 1 96 44 TRP B O 1
ATOM 4599 N N . GLY B 1 45 ? -22.875 16.844 -3.838 1 95.94 45 GLY B N 1
ATOM 4600 C CA . GLY B 1 45 ? -23.906 16.453 -2.891 1 95.94 45 GLY B CA 1
ATOM 4601 C C . GLY B 1 45 ? -23.797 14.992 -2.479 1 95.94 45 GLY B C 1
ATOM 4602 O O . GLY B 1 45 ? -23.109 14.211 -3.127 1 95.94 45 GLY B O 1
ATOM 4603 N N . VAL B 1 46 ? -24.344 14.625 -1.328 1 97.19 46 VAL B N 1
ATOM 4604 C CA . VAL B 1 46 ? -24.328 13.273 -0.779 1 97.19 46 VAL B CA 1
ATOM 4605 C C . VAL B 1 46 ? -25.766 12.766 -0.644 1 97.19 46 VAL B C 1
ATOM 4607 O O . VAL B 1 46 ? -26.578 13.367 0.057 1 97.19 46 VAL B O 1
ATOM 4610 N N . ASP B 1 47 ? -26.062 11.695 -1.327 1 97.25 47 ASP B N 1
ATOM 4611 C CA . ASP B 1 47 ? -27.359 11.055 -1.229 1 97.25 47 ASP B CA 1
ATOM 4612 C C . ASP B 1 47 ? -27.266 9.734 -0.458 1 97.25 47 ASP B C 1
ATOM 4614 O O . ASP B 1 47 ? -26.531 8.828 -0.852 1 97.25 47 ASP B O 1
ATOM 4618 N N . PRO B 1 48 ? -28.031 9.656 0.68 1 96.5 48 PRO B N 1
ATOM 4619 C CA . PRO B 1 48 ? -28.031 8.367 1.38 1 96.5 48 PRO B CA 1
ATOM 4620 C C . PRO B 1 48 ? -28.672 7.25 0.557 1 96.5 48 PRO B C 1
ATOM 4622 O O . PRO B 1 48 ? -29.703 7.453 -0.068 1 96.5 48 PRO B O 1
ATOM 4625 N N . LEU B 1 49 ? -28.062 6.172 0.472 1 97.06 49 LEU B N 1
ATOM 4626 C CA . LEU B 1 49 ? -28.578 5.012 -0.245 1 97.06 49 LEU B CA 1
ATOM 4627 C C . LEU B 1 49 ? -29.125 3.975 0.726 1 97.06 49 LEU B C 1
ATOM 4629 O O . LEU B 1 49 ? -30.016 3.197 0.372 1 97.06 49 LEU B O 1
ATOM 4633 N N . GLY B 1 50 ? -28.578 3.846 1.902 1 96.62 50 GLY B N 1
ATOM 4634 C CA . GLY B 1 50 ? -29 2.889 2.912 1 96.62 50 GLY B CA 1
ATOM 4635 C C . GLY B 1 50 ? -28.047 2.799 4.09 1 96.62 50 GLY B C 1
ATOM 4636 O O . GLY B 1 50 ? -27.094 3.572 4.18 1 96.62 50 GLY B O 1
ATOM 4637 N N . SER B 1 51 ? -28.469 1.93 5.047 1 97.31 51 SER B N 1
ATOM 4638 C CA . SER B 1 51 ? -27.625 1.698 6.211 1 97.31 51 SER B CA 1
ATOM 4639 C C . SER B 1 51 ? -26.312 1.028 5.812 1 97.31 51 SER B C 1
ATOM 4641 O O . SER B 1 51 ? -26.281 0.22 4.883 1 97.31 51 SER B O 1
ATOM 4643 N N . ALA B 1 52 ? -25.25 1.366 6.543 1 96.44 52 ALA B N 1
ATOM 4644 C CA . ALA B 1 52 ? -23.953 0.77 6.258 1 96.44 52 ALA B CA 1
ATOM 4645 C C . ALA B 1 52 ? -23.969 -0.737 6.5 1 96.44 52 ALA B C 1
ATOM 4647 O O . ALA B 1 52 ? -23.125 -1.47 5.965 1 96.44 52 ALA B O 1
ATOM 4648 N N . SER B 1 53 ? -24.844 -1.198 7.34 1 95.25 53 SER B N 1
ATOM 4649 C CA . SER B 1 53 ? -24.953 -2.631 7.594 1 95.25 53 SER B CA 1
ATOM 4650 C C . SER B 1 53 ? -25.266 -3.4 6.312 1 95.25 53 SER B C 1
ATOM 4652 O O . SER B 1 53 ? -25 -4.602 6.23 1 95.25 53 SER B O 1
ATOM 4654 N N . GLN B 1 54 ? -25.812 -2.705 5.344 1 96.56 54 GLN B N 1
ATOM 4655 C CA . GLN B 1 54 ? -26.125 -3.332 4.062 1 96.56 54 GLN B CA 1
ATOM 4656 C C . GLN B 1 54 ? -24.859 -3.693 3.303 1 96.56 54 GLN B C 1
ATOM 4658 O O . GLN B 1 54 ? -24.891 -4.492 2.365 1 96.56 54 GLN B O 1
ATOM 4663 N N . LEU B 1 55 ? -23.781 -3.068 3.691 1 96.56 55 LEU B N 1
ATOM 4664 C CA . LEU B 1 55 ? -22.484 -3.363 3.076 1 96.56 55 LEU B CA 1
ATOM 4665 C C . LEU B 1 55 ? -22.188 -4.855 3.139 1 96.56 55 LEU B C 1
ATOM 4667 O O . LEU B 1 55 ? -21.688 -5.434 2.172 1 96.56 55 LEU B O 1
ATOM 4671 N N . TYR B 1 56 ? -22.516 -5.473 4.176 1 96.69 56 TYR B N 1
ATOM 4672 C CA . TYR B 1 56 ? -22.109 -6.848 4.449 1 96.69 56 TYR B CA 1
ATOM 4673 C C . TYR B 1 56 ? -22.984 -7.832 3.672 1 96.69 56 TYR B C 1
ATOM 4675 O O . TYR B 1 56 ? -22.656 -9.023 3.582 1 96.69 56 TYR B O 1
ATOM 4683 N N . ASP B 1 57 ? -24.062 -7.316 3.113 1 95.5 57 ASP B N 1
ATOM 4684 C CA . ASP B 1 57 ? -24.938 -8.141 2.285 1 95.5 57 ASP B CA 1
ATOM 4685 C C . ASP B 1 57 ? -24.594 -7.992 0.805 1 95.5 57 ASP B C 1
ATOM 4687 O O . ASP B 1 57 ? -25.141 -8.703 -0.041 1 95.5 57 ASP B O 1
ATOM 4691 N N . GLN B 1 58 ? -23.734 -7.105 0.517 1 96.19 58 GLN B N 1
ATOM 4692 C CA . GLN B 1 58 ? -23.406 -6.824 -0.879 1 96.19 58 GLN B CA 1
ATOM 4693 C C . GLN B 1 58 ? -22.297 -7.742 -1.383 1 96.19 58 GLN B C 1
ATOM 4695 O O . GLN B 1 58 ? -21.359 -8.055 -0.646 1 96.19 58 GLN B O 1
ATOM 4700 N N . ILE B 1 59 ? -22.438 -8.203 -2.604 1 98.06 59 ILE B N 1
ATOM 4701 C CA . ILE B 1 59 ? -21.375 -8.867 -3.361 1 98.06 59 ILE B CA 1
ATOM 4702 C C . ILE B 1 59 ? -20.828 -7.91 -4.418 1 98.06 59 ILE B C 1
ATOM 4704 O O . ILE B 1 59 ? -21.578 -7.414 -5.266 1 98.06 59 ILE B O 1
ATOM 4708 N N . LEU B 1 60 ? -19.578 -7.625 -4.297 1 98.25 60 LEU B N 1
ATOM 4709 C CA . LEU B 1 60 ? -18.953 -6.672 -5.207 1 98.25 60 LEU B CA 1
ATOM 4710 C C . LEU B 1 60 ? -18.047 -7.387 -6.207 1 98.25 60 LEU B C 1
ATOM 4712 O O . LEU B 1 60 ? -17.406 -8.383 -5.867 1 98.25 60 LEU B O 1
ATOM 4716 N N . LYS B 1 61 ? -18 -6.902 -7.383 1 97.44 61 LYS B N 1
ATOM 4717 C CA . LYS B 1 61 ? -17.172 -7.43 -8.453 1 97.44 61 LYS B CA 1
ATOM 4718 C C . LYS B 1 61 ? -16.281 -6.34 -9.039 1 97.44 61 LYS B C 1
ATOM 4720 O O . LYS B 1 61 ? -16.375 -5.176 -8.648 1 97.44 61 LYS B O 1
ATOM 4725 N N . LYS B 1 62 ? -15.453 -6.738 -9.953 1 97.56 62 LYS B N 1
ATOM 4726 C CA . LYS B 1 62 ? -14.578 -5.805 -10.656 1 97.56 62 LYS B CA 1
ATOM 4727 C C . LYS B 1 62 ? -15.367 -4.637 -11.234 1 97.56 62 LYS B C 1
ATOM 4729 O O . LYS B 1 62 ? -16.375 -4.84 -11.922 1 97.56 62 LYS B O 1
ATOM 4734 N N . GLY B 1 63 ? -14.906 -3.432 -10.953 1 97.81 63 GLY B N 1
ATOM 4735 C CA . GLY B 1 63 ? -15.555 -2.25 -11.508 1 97.81 63 GLY B CA 1
ATOM 4736 C C . GLY B 1 63 ? -16.562 -1.627 -10.57 1 97.81 63 GLY B C 1
ATOM 4737 O O . GLY B 1 63 ? -16.953 -0.469 -10.742 1 97.81 63 GLY B O 1
ATOM 4738 N N . ASP B 1 64 ? -17.031 -2.422 -9.555 1 98.38 64 ASP B N 1
ATOM 4739 C CA . ASP B 1 64 ? -18 -1.892 -8.594 1 98.38 64 ASP B CA 1
ATOM 4740 C C . ASP B 1 64 ? -17.344 -0.857 -7.676 1 98.38 64 ASP B C 1
ATOM 4742 O O . ASP B 1 64 ? -16.125 -0.85 -7.508 1 98.38 64 ASP B O 1
ATOM 4746 N N . SER B 1 65 ? -18.156 0.03 -7.188 1 98 65 SER B N 1
ATOM 4747 C CA . SER B 1 65 ? -17.734 1.071 -6.254 1 98 65 SER B CA 1
ATOM 4748 C C . SER B 1 65 ? -18.781 1.279 -5.156 1 98 65 SER B C 1
ATOM 4750 O O . SER B 1 65 ? -19.984 1.184 -5.414 1 98 65 SER B O 1
ATOM 4752 N N . ILE B 1 66 ? -18.312 1.506 -3.98 1 98.25 66 ILE B N 1
ATOM 4753 C CA . ILE B 1 66 ? -19.203 1.818 -2.863 1 98.25 66 ILE B CA 1
ATOM 4754 C C . ILE B 1 66 ? -18.594 2.945 -2.027 1 98.25 66 ILE B C 1
ATOM 4756 O O . ILE B 1 66 ? -17.375 3.014 -1.852 1 98.25 66 ILE B O 1
ATOM 4760 N N . THR B 1 67 ? -19.391 3.873 -1.582 1 98.81 67 THR B N 1
ATOM 4761 C CA . THR B 1 67 ? -18.953 4.98 -0.735 1 98.81 67 THR B CA 1
ATOM 4762 C C . THR B 1 67 ? -19.641 4.926 0.624 1 98.81 67 THR B C 1
ATOM 4764 O O . THR B 1 67 ? -20.875 4.824 0.698 1 98.81 67 THR B O 1
ATOM 4767 N N . LEU B 1 68 ? -18.875 4.953 1.64 1 98.88 68 LEU B N 1
ATOM 4768 C CA . LEU B 1 68 ? -19.375 4.879 3.008 1 98.88 68 LEU B CA 1
ATOM 4769 C C . LEU B 1 68 ? -19.266 6.234 3.699 1 98.88 68 LEU B C 1
ATOM 4771 O O . LEU B 1 68 ? -18.344 7 3.43 1 98.88 68 LEU B O 1
ATOM 4775 N N . ASP B 1 69 ? -20.234 6.559 4.516 1 98.81 69 ASP B N 1
ATOM 4776 C CA . ASP B 1 69 ? -20.281 7.73 5.387 1 98.81 69 ASP B CA 1
ATOM 4777 C C . ASP B 1 69 ? -20.188 7.328 6.855 1 98.81 69 ASP B C 1
ATOM 4779 O O . ASP B 1 69 ? -21.078 6.633 7.367 1 98.81 69 ASP B O 1
ATOM 4783 N N . PHE B 1 70 ? -19.234 7.742 7.551 1 98.81 70 PHE B N 1
ATOM 4784 C CA . PHE B 1 70 ? -19.016 7.371 8.945 1 98.81 70 PHE B CA 1
ATOM 4785 C C . PHE B 1 70 ? -19.797 8.289 9.883 1 98.81 70 PHE B C 1
ATOM 4787 O O . PHE B 1 70 ? -19.656 8.203 11.102 1 98.81 70 PHE B O 1
ATOM 4794 N N . GLY B 1 71 ? -20.5 9.195 9.344 1 98.06 71 GLY B N 1
ATOM 4795 C CA . GLY B 1 71 ? -21.406 10.023 10.125 1 98.06 71 GLY B CA 1
ATOM 4796 C C . GLY B 1 71 ? -20.797 11.344 10.547 1 98.06 71 GLY B C 1
ATOM 4797 O O . GLY B 1 71 ? -21.5 12.344 10.695 1 98.06 71 GLY B O 1
ATOM 4798 N N . THR B 1 72 ? -19.531 11.383 10.844 1 97.94 72 THR B N 1
ATOM 4799 C CA . THR B 1 72 ? -18.766 12.555 11.227 1 97.94 72 THR B CA 1
ATOM 4800 C C . THR B 1 72 ? -17.281 12.367 10.883 1 97.94 72 THR B C 1
ATOM 4802 O O . THR B 1 72 ? -16.906 11.359 10.273 1 97.94 72 THR B O 1
ATOM 4805 N N . HIS B 1 73 ? -16.5 13.391 11.148 1 98.44 73 HIS B N 1
ATOM 4806 C CA . HIS B 1 73 ? -15.055 13.375 10.891 1 98.44 73 HIS B CA 1
ATOM 4807 C C . HIS B 1 73 ? -14.328 12.5 11.898 1 98.44 73 HIS B C 1
ATOM 4809 O O . HIS B 1 73 ? -14.609 12.555 13.094 1 98.44 73 HIS B O 1
ATOM 4815 N N . HIS B 1 74 ? -13.406 11.617 11.438 1 98.62 74 HIS B N 1
ATOM 4816 C CA . HIS B 1 74 ? -12.586 10.766 12.297 1 98.62 74 HIS B CA 1
ATOM 4817 C C . HIS B 1 74 ? -11.125 10.797 11.859 1 98.62 74 HIS B C 1
ATOM 4819 O O . HIS B 1 74 ? -10.82 11.141 10.719 1 98.62 74 HIS B O 1
ATOM 4825 N N . VAL B 1 75 ? -10.234 10.484 12.781 1 98.75 75 VAL B N 1
ATOM 4826 C CA . VAL B 1 75 ? -8.805 10.305 12.547 1 98.75 75 VAL B CA 1
ATOM 4827 C C . VAL B 1 75 ? -8.367 8.938 13.055 1 98.75 75 VAL B C 1
ATOM 4829 O O . VAL B 1 75 ? -8.547 8.617 14.234 1 98.75 75 VAL B O 1
ATOM 4832 N N . GLY B 1 76 ? -7.875 8.117 12.18 1 98.75 76 GLY B N 1
ATOM 4833 C CA . GLY B 1 76 ? -7.449 6.816 12.664 1 98.75 76 GLY B CA 1
ATOM 4834 C C . GLY B 1 76 ? -7.027 5.871 11.555 1 98.75 76 GLY B C 1
ATOM 4835 O O . GLY B 1 76 ? -6.531 6.312 10.516 1 98.75 76 GLY B O 1
ATOM 4836 N N . TYR B 1 77 ? -7.059 4.59 11.82 1 98.88 77 TYR B N 1
ATOM 4837 C CA . TYR B 1 77 ? -6.578 3.525 10.945 1 98.88 77 TYR B CA 1
ATOM 4838 C C . TYR B 1 77 ? -7.73 2.652 10.461 1 98.88 77 TYR B C 1
ATOM 4840 O O . TYR B 1 77 ? -8.5 2.129 11.273 1 98.88 77 TYR B O 1
ATOM 4848 N N . LEU B 1 78 ? -7.801 2.428 9.156 1 98.88 78 LEU B N 1
ATOM 4849 C CA . LEU B 1 78 ? -8.867 1.64 8.562 1 98.88 78 LEU B CA 1
ATOM 4850 C C . LEU B 1 78 ? -8.555 0.15 8.625 1 98.88 78 LEU B C 1
ATOM 4852 O O . LEU B 1 78 ? -7.414 -0.258 8.367 1 98.88 78 LEU B O 1
ATOM 4856 N N . THR B 1 79 ? -9.461 -0.654 9.031 1 98.88 79 THR B N 1
ATOM 4857 C CA . THR B 1 79 ? -9.383 -2.109 8.977 1 98.88 79 THR B CA 1
ATOM 4858 C C . THR B 1 79 ? -10.492 -2.678 8.094 1 98.88 79 THR B C 1
ATOM 4860 O O . THR B 1 79 ? -11.656 -2.283 8.219 1 98.88 79 THR B O 1
ATOM 4863 N N . LEU B 1 80 ? -10.203 -3.529 7.176 1 98.44 80 LEU B N 1
ATOM 4864 C CA . LEU B 1 80 ? -11.133 -4.215 6.281 1 98.44 80 LEU B CA 1
ATOM 4865 C C . LEU B 1 80 ? -11.039 -5.727 6.453 1 98.44 80 LEU B C 1
ATOM 4867 O O . LEU B 1 80 ? -9.938 -6.285 6.477 1 98.44 80 LEU B O 1
ATOM 4871 N N . SER B 1 81 ? -12.062 -6.402 6.648 1 98.69 81 SER B N 1
ATOM 4872 C CA . SER B 1 81 ? -12.156 -7.855 6.562 1 98.69 81 SER B CA 1
ATOM 4873 C C . SER B 1 81 ? -12.953 -8.289 5.332 1 98.69 81 SER B C 1
ATOM 4875 O O . SER B 1 81 ? -14.047 -7.773 5.082 1 98.69 81 SER B O 1
ATOM 4877 N N . LEU B 1 82 ? -12.406 -9.156 4.566 1 98.25 82 LEU B N 1
ATOM 4878 C CA . LEU B 1 82 ? -12.938 -9.492 3.246 1 98.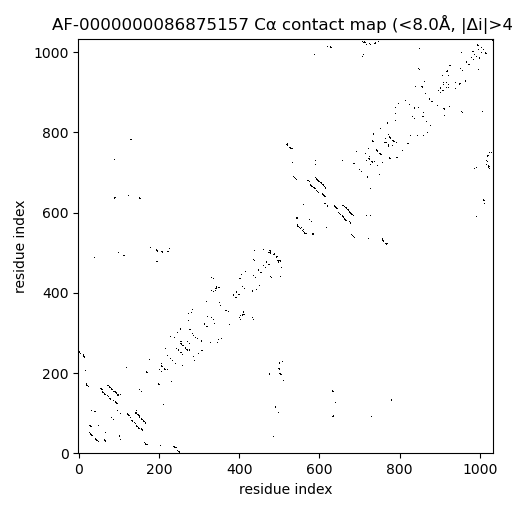25 82 LEU B CA 1
ATOM 4879 C C . LEU B 1 82 ? -13.055 -11 3.076 1 98.25 82 LEU B C 1
ATOM 4881 O O . LEU B 1 82 ? -12.305 -11.758 3.693 1 98.25 82 LEU B O 1
ATOM 4885 N N . GLN B 1 83 ? -13.977 -11.367 2.264 1 97.5 83 GLN B N 1
ATOM 4886 C CA . GLN B 1 83 ? -14.195 -12.766 1.903 1 97.5 83 GLN B CA 1
ATOM 4887 C C . GLN B 1 83 ? -14.469 -12.914 0.409 1 97.5 83 GLN B C 1
ATOM 4889 O O . GLN B 1 83 ? -15.172 -12.086 -0.183 1 97.5 83 GLN B O 1
ATOM 4894 N N . ASN B 1 84 ? -13.828 -13.906 -0.178 1 96.69 84 ASN B N 1
ATOM 4895 C CA . ASN B 1 84 ? -14.203 -14.266 -1.541 1 96.69 84 ASN B CA 1
ATOM 4896 C C . ASN B 1 84 ? -15.547 -14.992 -1.577 1 96.69 84 ASN B C 1
ATOM 4898 O O . ASN B 1 84 ? -15.867 -15.758 -0.669 1 96.69 84 ASN B O 1
ATOM 4902 N N . VAL B 1 85 ? -16.312 -14.719 -2.637 1 96.12 85 VAL B N 1
ATOM 4903 C CA . VAL B 1 85 ? -17.562 -15.43 -2.83 1 96.12 85 VAL B CA 1
ATOM 4904 C C . VAL B 1 85 ? -17.625 -16.016 -4.238 1 96.12 85 VAL B C 1
ATOM 4906 O O . VAL B 1 85 ? -16.812 -15.648 -5.098 1 96.12 85 VAL B O 1
ATOM 4909 N N . ARG B 1 86 ? -18.578 -16.938 -4.5 1 92 86 ARG B N 1
ATOM 4910 C CA . ARG B 1 86 ? -18.797 -17.688 -5.738 1 92 86 ARG B CA 1
ATOM 4911 C C . ARG B 1 86 ? -17.766 -18.797 -5.914 1 92 86 ARG B C 1
ATOM 4913 O O . ARG B 1 86 ? -18.125 -19.953 -6.125 1 92 86 ARG B O 1
ATOM 4920 N N . SER B 1 87 ? -16.484 -18.359 -5.766 1 91.31 87 SER B N 1
ATOM 4921 C CA . SER B 1 87 ? -15.422 -19.359 -5.895 1 91.31 87 SER B CA 1
ATOM 4922 C C . SER B 1 87 ? -14.18 -18.953 -5.109 1 91.31 87 SER B C 1
ATOM 4924 O O . SER B 1 87 ? -14.195 -17.953 -4.391 1 91.31 87 SER B O 1
ATOM 4926 N N . ASN B 1 88 ? -13.156 -19.812 -5.141 1 90.94 88 ASN B N 1
ATOM 4927 C CA . ASN B 1 88 ? -11.867 -19.5 -4.539 1 90.94 88 ASN B CA 1
ATOM 4928 C C . ASN B 1 88 ? -11.227 -18.281 -5.191 1 90.94 88 ASN B C 1
ATOM 4930 O O . ASN B 1 88 ? -11.375 -18.062 -6.395 1 90.94 88 ASN B O 1
ATOM 4934 N N . ALA B 1 89 ? -10.594 -17.469 -4.344 1 92.88 89 ALA B N 1
ATOM 4935 C CA . ALA B 1 89 ? -9.867 -16.312 -4.875 1 92.88 89 ALA B CA 1
ATOM 4936 C C . ALA B 1 89 ? -8.586 -16.75 -5.578 1 92.88 89 ALA B C 1
ATOM 4938 O O . ALA B 1 89 ? -7.535 -16.875 -4.945 1 92.88 89 ALA B O 1
ATOM 4939 N N . ASP B 1 90 ? -8.633 -16.859 -6.855 1 94.19 90 ASP B N 1
ATOM 4940 C CA . ASP B 1 90 ? -7.52 -17.406 -7.617 1 94.19 90 ASP B CA 1
ATOM 4941 C C . ASP B 1 90 ? -6.57 -16.297 -8.07 1 94.19 90 ASP B C 1
ATOM 4943 O O . ASP B 1 90 ? -5.688 -16.531 -8.898 1 94.19 90 ASP B O 1
ATOM 4947 N N . ALA B 1 91 ? -6.793 -15.094 -7.68 1 96.5 91 ALA B N 1
ATOM 4948 C CA . ALA B 1 91 ? -5.945 -13.93 -7.914 1 96.5 91 ALA B CA 1
ATOM 4949 C C . ALA B 1 91 ? -6.062 -12.922 -6.773 1 96.5 91 ALA B C 1
ATOM 4951 O O . ALA B 1 91 ? -7.047 -12.93 -6.027 1 96.5 91 ALA B O 1
ATOM 4952 N N . PRO B 1 92 ? -5.047 -12.039 -6.645 1 97.31 92 PRO B N 1
ATOM 4953 C CA . PRO B 1 92 ? -5.168 -11.008 -5.605 1 97.31 92 PRO B CA 1
ATOM 4954 C C . PRO B 1 92 ? -6.344 -10.062 -5.84 1 97.31 92 PRO B C 1
ATOM 4956 O O . PRO B 1 92 ? -6.688 -9.773 -6.992 1 97.31 92 PRO B O 1
ATOM 4959 N N . LEU B 1 93 ? -6.98 -9.727 -4.77 1 98.44 93 LEU B N 1
ATOM 4960 C CA . LEU B 1 93 ? -7.945 -8.633 -4.805 1 98.44 93 LEU B CA 1
ATOM 4961 C C . LEU B 1 93 ? -7.23 -7.285 -4.836 1 98.44 93 LEU B C 1
ATOM 4963 O O . LEU B 1 93 ? -6.297 -7.055 -4.07 1 98.44 93 LEU B O 1
ATOM 4967 N N . ARG B 1 94 ? -7.547 -6.398 -5.812 1 98.44 94 ARG B N 1
ATOM 4968 C CA . ARG B 1 94 ? -6.984 -5.055 -5.898 1 98.44 94 ARG B CA 1
ATOM 4969 C C . ARG B 1 94 ? -8.055 -3.998 -5.633 1 98.44 94 ARG B C 1
ATOM 4971 O O . ARG B 1 94 ? -9.094 -3.982 -6.293 1 98.44 94 ARG B O 1
ATOM 4978 N N . LEU B 1 95 ? -7.867 -3.148 -4.621 1 98.81 95 LEU B N 1
ATOM 4979 C CA . LEU B 1 95 ? -8.812 -2.109 -4.223 1 98.81 95 LEU B CA 1
ATOM 4980 C C . LEU B 1 95 ? -8.164 -0.73 -4.305 1 98.81 95 LEU B C 1
ATOM 4982 O O . LEU B 1 95 ? -6.953 -0.595 -4.121 1 98.81 95 LEU B O 1
ATOM 4986 N N . LYS B 1 96 ? -8.953 0.225 -4.648 1 98.75 96 LYS B N 1
ATOM 4987 C CA . LYS B 1 96 ? -8.594 1.624 -4.43 1 98.75 96 LYS B CA 1
ATOM 4988 C C . LYS B 1 96 ? -9.43 2.234 -3.307 1 98.75 96 LYS B C 1
ATOM 4990 O O . LYS B 1 96 ? -10.656 2.143 -3.318 1 98.75 96 LYS B O 1
ATOM 4995 N N . LEU B 1 97 ? -8.781 2.738 -2.33 1 98.88 97 LEU B N 1
ATOM 4996 C CA . LEU B 1 97 ? -9.414 3.436 -1.217 1 98.88 97 LEU B CA 1
ATOM 4997 C C . LEU B 1 97 ? -9.219 4.945 -1.341 1 98.88 97 LEU B C 1
ATOM 4999 O O . LEU B 1 97 ? -8.102 5.414 -1.55 1 98.88 97 LEU B O 1
ATOM 5003 N N . THR B 1 98 ? -10.258 5.699 -1.323 1 98.88 98 THR B N 1
ATOM 5004 C CA . THR B 1 98 ? -10.219 7.156 -1.313 1 98.88 98 THR B CA 1
ATOM 5005 C C . THR B 1 98 ? -10.891 7.711 -0.061 1 98.88 98 THR B C 1
ATOM 5007 O O . THR B 1 98 ? -12.062 7.438 0.191 1 98.88 98 THR B O 1
ATOM 5010 N N . PHE B 1 99 ? -10.172 8.438 0.718 1 98.81 99 PHE B N 1
ATOM 5011 C CA . PHE B 1 99 ? -10.664 9.023 1.96 1 98.81 99 PHE B CA 1
ATOM 5012 C C . PHE B 1 99 ? -10.953 10.508 1.779 1 98.81 99 PHE B C 1
ATOM 5014 O O . PHE B 1 99 ? -10.141 11.242 1.215 1 98.81 99 PHE B O 1
ATOM 5021 N N . GLY B 1 100 ? -12.086 10.93 2.236 1 98.44 100 GLY B N 1
ATOM 5022 C CA . GLY B 1 100 ? -12.43 12.344 2.137 1 98.44 100 GLY B CA 1
ATOM 5023 C C . GLY B 1 100 ? -13.031 12.898 3.412 1 98.44 100 GLY B C 1
ATOM 5024 O O . GLY B 1 100 ? -13.859 12.25 4.051 1 98.44 100 GLY B O 1
ATOM 5025 N N . GLU B 1 101 ? -12.578 14.062 3.773 1 98.19 101 GLU B N 1
ATOM 5026 C CA . GLU B 1 101 ? -13.227 14.828 4.836 1 98.19 101 GLU B CA 1
ATOM 5027 C C . GLU B 1 101 ? -14.539 15.453 4.352 1 98.19 101 GLU B C 1
ATOM 5029 O O . GLU B 1 101 ? -15.477 15.617 5.129 1 98.19 101 GLU B O 1
ATOM 5034 N N . MET B 1 102 ? -14.562 15.797 3.09 1 97.12 102 MET B N 1
ATOM 5035 C CA . MET B 1 102 ? -15.695 16.422 2.416 1 97.12 102 MET B CA 1
ATOM 5036 C C . MET B 1 102 ? -16.094 15.641 1.172 1 97.12 102 MET B C 1
ATOM 5038 O O . MET B 1 102 ? -15.273 14.906 0.607 1 97.12 102 MET B O 1
ATOM 5042 N N . PRO B 1 103 ? -17.328 15.828 0.706 1 97.5 103 PRO B N 1
ATOM 5043 C CA . PRO B 1 103 ? -17.812 15.062 -0.448 1 97.5 103 PRO B CA 1
ATOM 5044 C C . PRO B 1 103 ? -16.953 15.273 -1.693 1 97.5 103 PRO B C 1
ATOM 5046 O O . PRO B 1 103 ? -16.734 14.344 -2.471 1 97.5 103 PRO B O 1
ATOM 5049 N N . CYS B 1 104 ? -16.391 16.422 -1.915 1 96.25 104 CYS B N 1
ATOM 5050 C CA . CYS B 1 104 ? -15.609 16.703 -3.105 1 96.25 104 CYS B CA 1
ATOM 5051 C C . CYS B 1 104 ? -14.398 15.781 -3.195 1 96.25 104 CYS B C 1
ATOM 5053 O O . CYS B 1 104 ? -13.961 15.438 -4.293 1 96.25 104 CYS B O 1
ATOM 5055 N N . GLU B 1 105 ? -13.922 15.336 -2.072 1 97.5 105 GLU B N 1
ATOM 5056 C CA . GLU B 1 105 ? -12.688 14.562 -2.016 1 97.5 105 GLU B CA 1
ATOM 5057 C C . GLU B 1 105 ? -12.93 13.109 -2.42 1 97.5 105 GLU B C 1
ATOM 5059 O O . GLU B 1 105 ? -11.984 12.367 -2.688 1 97.5 105 GLU B O 1
ATOM 5064 N N . VAL B 1 106 ? -14.148 12.68 -2.416 1 98 106 VAL B N 1
ATOM 5065 C CA . VAL B 1 106 ? -14.445 11.336 -2.906 1 98 106 VAL B CA 1
ATOM 5066 C C . VAL B 1 106 ? -15.18 11.422 -4.242 1 98 106 VAL B C 1
ATOM 5068 O O . VAL B 1 106 ? -15.398 10.406 -4.902 1 98 106 VAL B O 1
ATOM 5071 N N . GLY B 1 107 ? -15.562 12.625 -4.625 1 97 107 GLY B N 1
ATOM 5072 C CA . GLY B 1 107 ? -16.266 12.82 -5.879 1 97 107 GLY B CA 1
ATOM 5073 C C . GLY B 1 107 ? -15.352 13.203 -7.027 1 97 107 GLY B C 1
ATOM 5074 O O . GLY B 1 107 ? -15.492 12.688 -8.141 1 97 107 GLY B O 1
ATOM 5075 N N . GLU B 1 108 ? -14.406 14.055 -6.777 1 96.12 108 GLU B N 1
ATOM 5076 C CA . GLU B 1 108 ? -13.516 14.547 -7.82 1 96.12 108 GLU B CA 1
ATOM 5077 C C . GLU B 1 108 ? -12.414 13.531 -8.125 1 96.12 108 GLU B C 1
ATOM 5079 O O . GLU B 1 108 ? -11.938 12.836 -7.227 1 96.12 108 GLU B O 1
ATOM 5084 N N . ASP B 1 109 ? -12 13.547 -9.375 1 95.38 109 ASP B N 1
ATOM 5085 C CA . ASP B 1 109 ? -10.883 12.695 -9.789 1 95.38 109 ASP B CA 1
ATOM 5086 C C . ASP B 1 109 ? -9.547 13.312 -9.391 1 95.38 109 ASP B C 1
ATOM 5088 O O . ASP B 1 109 ? -9.172 14.383 -9.883 1 95.38 109 ASP B O 1
ATOM 5092 N N . PHE B 1 110 ? -8.789 12.648 -8.516 1 96.69 110 PHE B N 1
ATOM 5093 C CA . PHE B 1 110 ? -7.523 13.164 -8.008 1 96.69 110 PHE B CA 1
ATOM 5094 C C . PHE B 1 110 ? -6.535 13.391 -9.148 1 96.69 110 PHE B C 1
ATOM 5096 O O . PHE B 1 110 ? -5.555 14.117 -8.992 1 96.69 110 PHE B O 1
ATOM 5103 N N . LYS B 1 111 ? -6.707 12.812 -10.328 1 92.81 111 LYS B N 1
ATOM 5104 C CA . LYS B 1 111 ? -5.832 12.992 -11.484 1 92.81 111 LYS B CA 1
ATOM 5105 C C . LYS B 1 111 ? -5.91 14.414 -12.016 1 92.81 111 LYS B C 1
ATOM 5107 O O . LYS B 1 111 ? -4.988 14.883 -12.688 1 92.81 111 LYS B O 1
ATOM 5112 N N . GLU B 1 112 ? -6.957 15.102 -11.695 1 93.31 112 GLU B N 1
ATOM 5113 C CA . GLU B 1 112 ? -7.188 16.438 -12.211 1 93.31 112 GLU B CA 1
ATOM 5114 C C . GLU B 1 112 ? -6.645 17.5 -11.25 1 93.31 112 GLU B C 1
ATOM 5116 O O . GLU B 1 112 ? -6.773 18.703 -11.508 1 93.31 112 GLU B O 1
ATOM 5121 N N . TYR B 1 113 ? -6.047 17 -10.234 1 96.31 113 TYR B N 1
ATOM 5122 C CA . TYR B 1 113 ? -5.527 17.938 -9.242 1 96.31 113 TYR B CA 1
ATOM 5123 C C . TYR B 1 113 ? -4.465 18.844 -9.844 1 96.31 113 TYR B C 1
ATOM 5125 O O . TYR B 1 113 ? -3.512 18.359 -10.469 1 96.31 113 TYR B O 1
ATOM 5133 N N . LYS B 1 114 ? -4.598 20.203 -9.547 1 90.5 114 LYS B N 1
ATOM 5134 C CA . LYS B 1 114 ? -3.67 21.172 -10.117 1 90.5 114 LYS B CA 1
ATOM 5135 C C . LYS B 1 114 ? -3.115 22.094 -9.039 1 90.5 114 LYS B C 1
ATOM 5137 O O . LYS B 1 114 ? -2.602 23.172 -9.344 1 90.5 114 LYS B O 1
ATOM 5142 N N . GLY B 1 115 ? -3.258 21.828 -7.812 1 93.69 115 GLY B N 1
ATOM 5143 C CA . GLY B 1 115 ? -2.717 22.656 -6.742 1 93.69 115 GLY B CA 1
ATOM 5144 C C . GLY B 1 115 ? -1.206 22.578 -6.633 1 93.69 115 GLY B C 1
ATOM 5145 O O . GLY B 1 115 ? -0.581 21.688 -7.223 1 93.69 115 GLY B O 1
ATOM 5146 N N . TRP B 1 116 ? -0.594 23.531 -5.91 1 93.75 116 TRP B N 1
ATOM 5147 C CA . TRP B 1 116 ? 0.863 23.562 -5.844 1 93.75 116 TRP B CA 1
ATOM 5148 C C . TRP B 1 116 ? 1.373 22.734 -4.668 1 93.75 116 TRP B C 1
ATOM 5150 O O . TRP B 1 116 ? 2.555 22.391 -4.609 1 93.75 116 TRP B O 1
ATOM 5160 N N . LEU B 1 117 ? 0.498 22.469 -3.66 1 95.5 117 LEU B N 1
ATOM 5161 C CA . LEU B 1 117 ? 0.885 21.469 -2.666 1 95.5 117 LEU B CA 1
ATOM 5162 C C . LEU B 1 117 ? 0.939 20.078 -3.283 1 95.5 117 LEU B C 1
ATOM 5164 O O . LEU B 1 117 ? 0.25 19.812 -4.27 1 95.5 117 LEU B O 1
ATOM 5168 N N . SER B 1 118 ? 1.726 19.281 -2.686 1 96.56 118 SER B N 1
ATOM 5169 C CA . SER B 1 118 ? 1.929 17.953 -3.25 1 96.56 118 SER B CA 1
ATOM 5170 C C . SER B 1 118 ? 0.621 17.156 -3.309 1 96.56 118 SER B C 1
ATOM 5172 O O . SER B 1 118 ? -0.132 17.125 -2.334 1 96.56 118 SER B O 1
ATOM 5174 N N . ARG B 1 119 ? 0.411 16.453 -4.406 1 96.69 119 ARG B N 1
ATOM 5175 C CA . ARG B 1 119 ? -0.743 15.586 -4.586 1 96.69 119 ARG B CA 1
ATOM 5176 C C . ARG B 1 119 ? -0.742 14.461 -3.559 1 96.69 119 ARG B C 1
ATOM 5178 O O . ARG B 1 119 ? -1.791 13.883 -3.256 1 96.69 119 ARG B O 1
ATOM 5185 N N . SER B 1 120 ? 0.413 14.18 -2.951 1 96.69 120 SER B N 1
ATOM 5186 C CA . SER B 1 120 ? 0.544 13.062 -2.029 1 96.69 120 SER B CA 1
ATOM 5187 C C . SER B 1 120 ? -0.205 13.32 -0.728 1 96.69 120 SER B C 1
ATOM 5189 O O . SER B 1 120 ? -0.407 12.406 0.075 1 96.69 120 SER B O 1
ATOM 5191 N N . TRP B 1 121 ? -0.738 14.523 -0.59 1 96.94 121 TRP B N 1
ATOM 5192 C CA . TRP B 1 121 ? -1.575 14.836 0.561 1 96.94 121 TRP B CA 1
ATOM 5193 C C . TRP B 1 121 ? -2.998 14.328 0.358 1 96.94 121 TRP B C 1
ATOM 5195 O O . TRP B 1 121 ? -3.781 14.258 1.308 1 96.94 121 TRP B O 1
ATOM 5205 N N . LEU B 1 122 ? -3.398 14.219 -0.927 1 97.75 122 LEU B N 1
ATOM 5206 C CA . LEU B 1 122 ? -4.688 13.578 -1.165 1 97.75 122 LEU B CA 1
ATOM 5207 C C . LEU B 1 122 ? -4.676 12.133 -0.694 1 97.75 122 LEU B C 1
ATOM 5209 O O . LEU B 1 122 ? -3.703 11.406 -0.92 1 97.75 122 LEU B O 1
ATOM 5213 N N . GLN B 1 123 ? -5.746 11.734 -0.023 1 98.25 123 GLN B N 1
ATOM 5214 C CA . GLN B 1 123 ? -5.719 10.453 0.671 1 98.25 123 GLN B CA 1
ATOM 5215 C C . GLN B 1 123 ? -6.289 9.344 -0.204 1 98.25 123 GLN B C 1
ATOM 5217 O O . GLN B 1 123 ? -7.5 9.102 -0.2 1 98.25 123 GLN B O 1
ATOM 5222 N N . ASP B 1 124 ? -5.461 8.688 -0.896 1 98.25 124 ASP B N 1
ATOM 5223 C CA . ASP B 1 124 ? -5.863 7.504 -1.651 1 98.25 124 ASP B CA 1
ATOM 5224 C C . ASP B 1 124 ? -4.793 6.418 -1.579 1 98.25 124 ASP B C 1
ATOM 5226 O O . ASP B 1 124 ? -3.605 6.715 -1.445 1 98.25 124 ASP B O 1
ATOM 5230 N N . GLU B 1 125 ? -5.211 5.203 -1.596 1 98.25 125 GLU B N 1
ATOM 5231 C CA . GLU B 1 125 ? -4.383 4 -1.568 1 98.25 125 GLU B CA 1
ATOM 5232 C C . GLU B 1 125 ? -4.809 3.012 -2.65 1 98.25 125 GLU B C 1
ATOM 5234 O O . GLU B 1 125 ? -5.996 2.91 -2.973 1 98.25 125 GLU B O 1
ATOM 5239 N N . ILE B 1 126 ? -3.908 2.424 -3.299 1 98.19 126 ILE B N 1
ATOM 5240 C CA . ILE B 1 126 ? -4.156 1.207 -4.066 1 98.19 126 ILE B CA 1
ATOM 5241 C C . ILE B 1 126 ? -3.527 0.011 -3.354 1 98.19 126 ILE B C 1
ATOM 5243 O O . ILE B 1 126 ? -2.312 -0.025 -3.141 1 98.19 126 ILE B O 1
ATOM 5247 N N . ILE B 1 127 ? -4.32 -1.005 -2.98 1 98 127 ILE B N 1
ATOM 5248 C CA . ILE B 1 127 ? -3.795 -2.119 -2.199 1 98 127 ILE B CA 1
ATOM 5249 C C . ILE B 1 127 ? -4.098 -3.436 -2.914 1 98 127 ILE B C 1
ATOM 5251 O O . ILE B 1 127 ? -5.082 -3.541 -3.648 1 98 127 ILE B O 1
ATOM 5255 N N . ASN B 1 128 ? -3.24 -4.324 -2.76 1 97.62 128 ASN B N 1
ATOM 5256 C CA . ASN B 1 128 ? -3.406 -5.699 -3.213 1 97.62 128 ASN B CA 1
ATOM 5257 C C . ASN B 1 128 ? -3.529 -6.668 -2.039 1 97.62 128 ASN B C 1
ATOM 5259 O O . ASN B 1 128 ? -2.697 -6.656 -1.13 1 97.62 128 ASN B O 1
ATOM 5263 N N . VAL B 1 129 ? -4.562 -7.496 -2.02 1 97.56 129 VAL B N 1
ATOM 5264 C CA . VAL B 1 129 ? -4.789 -8.508 -0.993 1 97.56 129 VAL B CA 1
ATOM 5265 C C . VAL B 1 129 ? -4.578 -9.898 -1.586 1 97.56 129 VAL B C 1
ATOM 5267 O O . VAL B 1 129 ? -5.414 -10.391 -2.346 1 97.56 129 VAL B O 1
ATOM 5270 N N . ASP B 1 130 ? -3.582 -10.547 -1.177 1 96.19 130 ASP B N 1
ATOM 5271 C CA . ASP B 1 130 ? -3.162 -11.797 -1.811 1 96.19 130 ASP B CA 1
ATOM 5272 C C . ASP B 1 130 ? -4.008 -12.969 -1.323 1 96.19 130 ASP B C 1
ATOM 5274 O O . ASP B 1 130 ? -4.207 -13.945 -2.053 1 96.19 130 ASP B O 1
ATOM 5278 N N . VAL B 1 131 ? -4.434 -12.922 -0.05 1 96.19 131 VAL B N 1
ATOM 5279 C CA . VAL B 1 131 ? -5.074 -14.078 0.554 1 96.19 131 VAL B CA 1
ATOM 5280 C C . VAL B 1 131 ? -6.484 -13.719 1.012 1 96.19 131 VAL B C 1
ATOM 5282 O O . VAL B 1 131 ? -6.668 -12.789 1.807 1 96.19 131 VAL B O 1
ATOM 5285 N N . LEU B 1 132 ? -7.453 -14.352 0.509 1 96.38 132 LEU B N 1
ATOM 5286 C CA . LEU B 1 132 ? -8.844 -14.242 0.948 1 96.38 132 LEU B CA 1
ATOM 5287 C C . LEU B 1 132 ? -9.367 -15.594 1.421 1 96.38 132 LEU B C 1
ATOM 5289 O O . LEU B 1 132 ? -9 -16.641 0.871 1 96.38 132 LEU B O 1
ATOM 5293 N N . PRO B 1 133 ? -10.266 -15.711 2.432 1 96.81 133 PRO B N 1
ATOM 5294 C CA . PRO B 1 133 ? -10.664 -14.57 3.258 1 96.81 133 PRO B CA 1
ATOM 5295 C C . PRO B 1 133 ? -9.508 -14.008 4.082 1 96.81 133 PRO B C 1
ATOM 5297 O O . PRO B 1 133 ? -8.539 -14.719 4.355 1 96.81 133 PRO B O 1
ATOM 5300 N N . GLY B 1 134 ? -9.555 -12.68 4.359 1 97.06 134 GLY B N 1
ATOM 5301 C CA . GLY B 1 134 ? -8.492 -12.062 5.141 1 97.06 134 GLY B CA 1
ATOM 5302 C C . GLY B 1 134 ? -8.883 -10.703 5.695 1 97.06 134 GLY B C 1
ATOM 5303 O O . GLY B 1 134 ? -9.938 -10.172 5.367 1 97.06 134 GLY B O 1
ATOM 5304 N N . THR B 1 135 ? -8.109 -10.25 6.688 1 98.12 135 THR B N 1
ATOM 5305 C CA . THR B 1 135 ? -8.273 -8.945 7.324 1 98.12 135 THR B CA 1
ATOM 5306 C C . THR B 1 135 ? -7.023 -8.094 7.137 1 98.12 135 THR B C 1
ATOM 5308 O O . THR B 1 135 ? -5.906 -8.57 7.332 1 98.12 135 THR B O 1
ATOM 5311 N N . ILE B 1 136 ? -7.203 -6.863 6.691 1 97.12 136 ILE B N 1
ATOM 5312 C CA . ILE B 1 136 ? -6.098 -5.934 6.504 1 97.12 136 ILE B CA 1
ATOM 5313 C C . ILE B 1 136 ? -6.328 -4.68 7.34 1 97.12 136 ILE B C 1
ATOM 5315 O O . ILE B 1 136 ? -7.441 -4.148 7.387 1 97.12 136 ILE B O 1
ATOM 5319 N N . THR B 1 137 ? -5.383 -4.242 8.047 1 98.06 137 THR B N 1
ATOM 5320 C CA . THR B 1 137 ? -5.363 -2.938 8.703 1 98.06 137 THR B CA 1
ATOM 5321 C C . THR B 1 137 ? -4.34 -2.016 8.047 1 98.06 137 THR B C 1
ATOM 5323 O O . THR B 1 137 ? -3.156 -2.352 7.965 1 98.06 137 THR B O 1
ATOM 5326 N N . MET B 1 138 ? -4.766 -0.866 7.57 1 97.56 138 MET B N 1
ATOM 5327 C CA . MET B 1 138 ? -3.867 0.092 6.93 1 97.56 138 MET B CA 1
ATOM 5328 C C . MET B 1 138 ? -2.836 0.618 7.922 1 97.56 138 MET B C 1
ATOM 5330 O O . MET B 1 138 ? -3.162 0.891 9.078 1 97.56 138 MET B O 1
ATOM 5334 N N . ASP B 1 139 ? -1.62 0.767 7.473 1 94.88 139 ASP B N 1
ATOM 5335 C CA . ASP B 1 139 ? -0.527 1.221 8.328 1 94.88 139 ASP B CA 1
ATOM 5336 C C . ASP B 1 139 ? -0.543 2.74 8.477 1 94.88 139 ASP B C 1
ATOM 5338 O O . ASP B 1 139 ? -0.055 3.275 9.477 1 94.88 139 ASP B O 1
ATOM 5342 N N . ARG B 1 140 ? -1.065 3.439 7.535 1 97 140 ARG B N 1
ATOM 5343 C CA . ARG B 1 140 ? -1.094 4.898 7.562 1 97 140 ARG B CA 1
ATOM 5344 C C . ARG B 1 140 ? -2.334 5.41 8.289 1 97 140 ARG B C 1
ATOM 5346 O O . ARG B 1 140 ? -3.369 4.738 8.305 1 97 140 ARG B O 1
ATOM 5353 N N . ARG B 1 141 ? -2.189 6.531 8.914 1 98.25 141 ARG B N 1
ATOM 5354 C CA . ARG B 1 141 ? -3.312 7.207 9.562 1 98.25 141 ARG B CA 1
ATOM 5355 C C . ARG B 1 141 ? -4.059 8.094 8.578 1 98.25 141 ARG B C 1
ATOM 5357 O O . ARG B 1 141 ? -3.439 8.805 7.777 1 98.25 141 ARG B O 1
ATOM 5364 N N . TYR B 1 142 ? -5.391 8.078 8.633 1 98.62 142 TYR B N 1
ATOM 5365 C CA . TYR B 1 142 ? -6.203 8.891 7.73 1 98.62 142 TYR B CA 1
ATOM 5366 C C . TYR B 1 142 ? -7.133 9.805 8.516 1 98.62 142 TYR B C 1
ATOM 5368 O O . TYR B 1 142 ? -7.398 9.578 9.695 1 98.62 142 TYR B O 1
ATOM 5376 N N . ALA B 1 143 ? -7.508 10.867 7.988 1 98.69 143 ALA B N 1
ATOM 5377 C CA . ALA B 1 143 ? -8.539 11.789 8.461 1 98.69 143 ALA B CA 1
ATOM 5378 C C . ALA B 1 143 ? -9.68 11.891 7.453 1 98.69 143 ALA B C 1
ATOM 5380 O O . ALA B 1 143 ? -9.477 12.305 6.309 1 98.69 143 ALA B O 1
ATOM 5381 N N . PHE B 1 144 ? -10.859 11.453 7.879 1 98.75 144 PHE B N 1
ATOM 5382 C CA . PHE B 1 144 ? -11.906 11.336 6.871 1 98.75 144 PHE B CA 1
ATOM 5383 C C . PHE B 1 144 ? -13.273 11.172 7.52 1 98.75 144 PHE B C 1
ATOM 5385 O O . PHE B 1 144 ? -13.367 10.867 8.711 1 98.75 144 PHE B O 1
ATOM 5392 N N . ARG B 1 145 ? -14.305 11.469 6.809 1 98.75 145 ARG B N 1
ATOM 5393 C CA . ARG B 1 145 ? -15.68 11.07 7.086 1 98.75 145 ARG B CA 1
ATOM 5394 C C . ARG B 1 145 ? -16.188 10.062 6.051 1 98.75 145 ARG B C 1
ATOM 5396 O O . ARG B 1 145 ? -16.906 9.125 6.391 1 98.75 145 ARG B O 1
ATOM 5403 N N . TYR B 1 146 ? -15.742 10.305 4.832 1 98.81 146 TYR B N 1
ATOM 5404 C CA . TYR B 1 146 ? -16.203 9.484 3.723 1 98.81 146 TYR B CA 1
ATOM 5405 C C . TYR B 1 146 ? -15.102 8.555 3.232 1 98.81 146 TYR B C 1
ATOM 5407 O O . TYR B 1 146 ? -13.93 8.945 3.17 1 98.81 146 TYR B O 1
ATOM 5415 N N . LEU B 1 147 ? -15.469 7.375 2.93 1 98.94 147 LEU B N 1
ATOM 5416 C CA . LEU B 1 147 ? -14.562 6.383 2.35 1 98.94 147 LEU B CA 1
ATOM 5417 C C . LEU B 1 147 ? -15.164 5.789 1.079 1 98.94 147 LEU B C 1
ATOM 5419 O O . LEU B 1 147 ? -16.234 5.18 1.117 1 98.94 147 LEU B O 1
ATOM 5423 N N . LYS B 1 148 ? -14.578 6.039 -0.044 1 98.81 148 LYS B N 1
ATOM 5424 C CA . LYS B 1 148 ? -14.938 5.387 -1.3 1 98.81 148 LYS B CA 1
ATOM 5425 C C . LYS B 1 148 ? -14.039 4.184 -1.574 1 98.81 148 LYS B C 1
ATOM 5427 O O . LYS B 1 148 ? -12.812 4.285 -1.495 1 98.81 148 LYS B O 1
ATOM 5432 N N . ILE B 1 149 ? -14.594 3.076 -1.84 1 98.75 149 ILE B N 1
ATOM 5433 C CA . ILE B 1 149 ? -13.875 1.849 -2.162 1 98.75 149 ILE B CA 1
ATOM 5434 C C . ILE B 1 149 ? -14.18 1.434 -3.6 1 98.75 149 ILE B C 1
ATOM 5436 O O . ILE B 1 149 ? -15.336 1.167 -3.941 1 98.75 149 ILE B O 1
ATOM 5440 N N . ASP B 1 150 ? -13.227 1.421 -4.453 1 98.75 150 ASP B N 1
ATOM 5441 C CA . ASP B 1 150 ? -13.336 0.908 -5.812 1 98.75 150 ASP B CA 1
ATOM 5442 C C . ASP B 1 150 ? -12.703 -0.477 -5.934 1 98.75 150 ASP B C 1
ATOM 5444 O O . ASP B 1 150 ? -11.539 -0.662 -5.594 1 98.75 150 ASP B O 1
ATOM 5448 N N . VAL B 1 151 ? -13.5 -1.397 -6.34 1 98.69 151 VAL B N 1
ATOM 5449 C CA . VAL B 1 151 ? -12.945 -2.709 -6.652 1 98.69 151 VAL B CA 1
ATOM 5450 C C . VAL B 1 151 ? -12.289 -2.676 -8.031 1 98.69 151 VAL B C 1
ATOM 5452 O O . VAL B 1 151 ? -12.969 -2.754 -9.055 1 98.69 151 VAL B O 1
ATOM 5455 N N . LEU B 1 152 ? -10.961 -2.641 -8.016 1 98.38 152 LEU B N 1
ATOM 5456 C CA . LEU B 1 152 ? -10.234 -2.504 -9.273 1 98.38 152 LEU B CA 1
ATOM 5457 C C . LEU B 1 152 ? -10.117 -3.85 -9.984 1 98.38 152 LEU B C 1
ATOM 5459 O O . LEU B 1 152 ? -10.25 -3.926 -11.203 1 98.38 152 LEU B O 1
ATOM 5463 N N . GLU B 1 153 ? -9.742 -4.859 -9.148 1 98.06 153 GLU B N 1
ATOM 5464 C CA . GLU B 1 153 ? -9.539 -6.18 -9.742 1 98.06 153 GLU B CA 1
ATOM 5465 C C . GLU B 1 153 ? -10 -7.285 -8.797 1 98.06 153 GLU B C 1
ATOM 5467 O O . GLU B 1 153 ? -9.766 -7.215 -7.59 1 98.06 153 GLU B O 1
ATOM 5472 N N . THR B 1 154 ? -10.727 -8.18 -9.258 1 97.56 154 THR B N 1
ATOM 5473 C CA . THR B 1 154 ? -10.891 -9.539 -8.758 1 97.56 154 THR B CA 1
ATOM 5474 C C . THR B 1 154 ? -10.414 -10.555 -9.789 1 97.56 154 THR B C 1
ATOM 5476 O O . THR B 1 154 ? -9.273 -10.492 -10.25 1 97.56 154 THR B O 1
ATOM 5479 N N . SER B 1 155 ? -11.117 -11.555 -10.07 1 95.94 155 SER B N 1
ATOM 5480 C CA . SER B 1 155 ? -10.938 -12.461 -11.195 1 95.94 155 SER B CA 1
ATOM 5481 C C . SER B 1 155 ? -12.281 -12.906 -11.766 1 95.94 155 SER B C 1
ATOM 5483 O O . SER B 1 155 ? -13.336 -12.516 -11.266 1 95.94 155 SER B O 1
ATOM 5485 N N . ILE B 1 156 ? -12.242 -13.594 -12.906 1 94.31 156 ILE B N 1
ATOM 5486 C CA . ILE B 1 156 ? -13.477 -14.078 -13.531 1 94.31 156 ILE B CA 1
ATOM 5487 C C . ILE B 1 156 ? -14.133 -15.125 -12.641 1 94.31 156 ILE B C 1
ATOM 5489 O O . ILE B 1 156 ? -15.305 -15.453 -12.82 1 94.31 156 ILE B O 1
ATOM 5493 N N . ARG B 1 157 ? -13.461 -15.57 -11.562 1 94 157 ARG B N 1
ATOM 5494 C CA . ARG B 1 157 ? -13.953 -16.703 -10.789 1 94 157 ARG B CA 1
ATOM 5495 C C . ARG B 1 157 ? -14.641 -16.234 -9.508 1 94 157 ARG B C 1
ATOM 5497 O O . ARG B 1 157 ? -15.531 -16.922 -8.992 1 94 157 ARG B O 1
ATOM 5504 N N . TYR B 1 158 ? -14.172 -15.109 -8.992 1 96.88 158 TYR B N 1
ATOM 5505 C CA . TYR B 1 158 ? -14.711 -14.797 -7.676 1 96.88 158 TYR B CA 1
ATOM 5506 C C . TYR B 1 158 ? -15.117 -13.336 -7.582 1 96.88 158 TYR B C 1
ATOM 5508 O O . TYR B 1 158 ? -14.703 -12.516 -8.406 1 96.88 158 TYR B O 1
ATOM 5516 N N . ASP B 1 159 ? -15.992 -13.055 -6.699 1 98.12 159 ASP B N 1
ATOM 5517 C CA . ASP B 1 159 ? -16.375 -11.719 -6.242 1 98.12 159 ASP B CA 1
ATOM 5518 C C . ASP B 1 159 ? -16.016 -11.516 -4.773 1 98.12 159 ASP B C 1
ATOM 5520 O O . ASP B 1 159 ? -15.445 -12.414 -4.141 1 98.12 159 ASP B O 1
ATOM 5524 N N . VAL B 1 160 ? -16.234 -10.336 -4.27 1 98.31 160 VAL B N 1
ATOM 5525 C CA . VAL B 1 160 ? -15.75 -10.078 -2.914 1 98.31 160 VAL B CA 1
ATOM 5526 C C . VAL B 1 160 ? -16.891 -9.523 -2.062 1 98.31 160 VAL B C 1
ATOM 5528 O O . VAL B 1 160 ? -17.781 -8.852 -2.574 1 98.31 160 VAL B O 1
ATOM 5531 N N . ARG B 1 161 ? -16.875 -9.883 -0.872 1 98.06 161 ARG B N 1
ATOM 5532 C CA . ARG B 1 161 ? -17.781 -9.359 0.141 1 98.06 161 ARG B CA 1
ATOM 5533 C C . ARG B 1 161 ? -17.031 -8.906 1.382 1 98.06 161 ARG B C 1
ATOM 5535 O O . ARG B 1 161 ? -16.078 -9.555 1.808 1 98.06 161 ARG B O 1
ATOM 5542 N N . PHE B 1 162 ? -17.453 -7.797 1.918 1 98.5 162 PHE B N 1
ATOM 5543 C CA . PHE B 1 162 ? -16.906 -7.344 3.188 1 98.5 162 PHE B CA 1
ATOM 5544 C C . PHE B 1 162 ? -17.609 -8.023 4.359 1 98.5 162 PHE B C 1
ATOM 5546 O O . PHE B 1 162 ? -18.828 -8.203 4.344 1 98.5 162 PHE B O 1
ATOM 5553 N N . THR B 1 163 ? -16.797 -8.43 5.344 1 98.38 163 THR B N 1
ATOM 5554 C CA . THR B 1 163 ? -17.391 -9.047 6.523 1 98.38 163 THR B CA 1
ATOM 5555 C C . THR B 1 163 ? -17.219 -8.156 7.75 1 98.38 163 THR B C 1
ATOM 5557 O O . THR B 1 163 ? -17.891 -8.344 8.766 1 98.38 163 THR B O 1
ATOM 5560 N N . ASP B 1 164 ? -16.312 -7.262 7.715 1 98.56 164 ASP B N 1
ATOM 5561 C CA . ASP B 1 164 ? -16.094 -6.25 8.75 1 98.56 164 ASP B CA 1
ATOM 5562 C C . ASP B 1 164 ? -15.336 -5.051 8.188 1 98.56 164 ASP B C 1
ATOM 5564 O O . ASP B 1 164 ? -14.516 -5.195 7.281 1 98.56 164 ASP B O 1
ATOM 5568 N N . LEU B 1 165 ? -15.695 -3.875 8.594 1 98.75 165 LEU B N 1
ATOM 5569 C CA . LEU B 1 165 ? -15.039 -2.645 8.18 1 98.75 165 LEU B CA 1
ATOM 5570 C C . LEU B 1 165 ? -15.188 -1.558 9.234 1 98.75 165 LEU B C 1
ATOM 5572 O O . LEU B 1 165 ? -16.312 -1.156 9.562 1 98.75 165 LEU B O 1
ATOM 5576 N N . TYR B 1 166 ? -14.07 -1.122 9.805 1 98.88 166 TYR B N 1
ATOM 5577 C CA . TYR B 1 166 ? -14.133 -0.101 10.844 1 98.88 166 TYR B CA 1
ATOM 5578 C C . TYR B 1 166 ? -12.867 0.737 10.859 1 98.88 166 TYR B C 1
ATOM 5580 O O . TYR B 1 166 ? -11.867 0.385 10.219 1 98.88 166 TYR B O 1
ATOM 5588 N N . CYS B 1 167 ? -12.938 1.853 11.422 1 98.88 167 CYS B N 1
ATOM 5589 C CA . CYS B 1 167 ? -11.797 2.715 11.703 1 98.88 167 CYS B CA 1
ATOM 5590 C C . CYS B 1 167 ? -11.43 2.666 13.18 1 98.88 167 CYS B C 1
ATOM 5592 O O . CYS B 1 167 ? -12.281 2.869 14.047 1 98.88 167 CYS B O 1
ATOM 5594 N N . THR B 1 168 ? -10.195 2.309 13.492 1 98.88 168 THR B N 1
ATOM 5595 C CA . THR B 1 168 ? -9.688 2.514 14.852 1 98.88 168 THR B CA 1
ATOM 5596 C C . THR B 1 168 ? -9.195 3.947 15.031 1 98.88 168 THR B C 1
ATOM 5598 O O . THR B 1 168 ? -8.078 4.277 14.633 1 98.88 168 THR B O 1
ATOM 5601 N N . THR B 1 169 ? -10.023 4.762 15.641 1 98.69 169 THR B N 1
ATOM 5602 C CA . THR B 1 169 ? -9.703 6.176 15.797 1 98.69 169 THR B CA 1
ATOM 5603 C C . THR B 1 169 ? -8.656 6.375 16.891 1 98.69 169 THR B C 1
ATOM 5605 O O . THR B 1 169 ? -8.547 5.559 17.812 1 98.69 169 THR B O 1
ATOM 5608 N N . VAL B 1 170 ? -7.914 7.449 16.781 1 98.62 170 VAL B N 1
ATOM 5609 C CA . VAL B 1 170 ? -6.887 7.75 17.766 1 98.62 170 VAL B CA 1
ATOM 5610 C C . VAL B 1 170 ? -6.934 9.234 18.125 1 98.62 170 VAL B C 1
ATOM 5612 O O . VAL B 1 170 ? -7.18 10.078 17.266 1 98.62 170 VAL B O 1
ATOM 5615 N N . THR B 1 171 ? -6.77 9.57 19.359 1 98.56 171 THR B N 1
ATOM 5616 C CA . THR B 1 171 ? -6.684 10.93 19.906 1 98.56 171 THR B CA 1
ATOM 5617 C C . THR B 1 171 ? -6.117 10.914 21.312 1 98.56 171 THR B C 1
ATOM 5619 O O . THR B 1 171 ? -6.207 9.906 22.016 1 98.56 171 THR B O 1
ATOM 5622 N N . SER B 1 172 ? -5.473 11.969 21.719 1 98.31 172 SER B N 1
ATOM 5623 C CA . SER B 1 172 ? -5.043 12.078 23.109 1 98.31 172 SER B CA 1
ATOM 5624 C C . SER B 1 172 ? -6.129 12.711 23.969 1 98.31 172 SER B C 1
ATOM 5626 O O . SER B 1 172 ? -6.016 12.734 25.203 1 98.31 172 SER B O 1
ATOM 5628 N N . ALA B 1 173 ? -7.184 13.195 23.359 1 97.62 173 ALA B N 1
ATOM 5629 C CA . ALA B 1 173 ? -8.25 13.914 24.062 1 97.62 173 ALA B CA 1
ATOM 5630 C C . ALA B 1 173 ? -9.32 12.953 24.562 1 97.62 173 ALA B C 1
ATOM 5632 O O . ALA B 1 173 ? -9.648 11.969 23.906 1 97.62 173 ALA B O 1
ATOM 5633 N N . ASP B 1 174 ? -9.82 13.258 25.719 1 96.19 174 ASP B N 1
ATOM 5634 C CA . ASP B 1 174 ? -10.914 12.516 26.328 1 96.19 174 ASP B CA 1
ATOM 5635 C C . ASP B 1 174 ? -12.164 13.383 26.469 1 96.19 174 ASP B C 1
ATOM 5637 O O . ASP B 1 174 ? -12.227 14.273 27.312 1 96.19 174 ASP B O 1
ATOM 5641 N N . LEU B 1 175 ? -13.117 13.062 25.719 1 94.25 175 LEU B N 1
ATOM 5642 C CA . LEU B 1 175 ? -14.344 13.852 25.688 1 94.25 175 LEU B CA 1
ATOM 5643 C C . LEU B 1 175 ? -15 13.883 27.062 1 94.25 175 LEU B C 1
ATOM 5645 O O . LEU B 1 175 ? -15.727 14.828 27.391 1 94.25 175 LEU B O 1
ATOM 5649 N N . ALA B 1 176 ? -14.773 12.883 27.875 1 94.56 176 ALA B N 1
ATOM 5650 C CA . ALA B 1 176 ? -15.383 12.789 29.188 1 94.56 176 ALA B CA 1
ATOM 5651 C C . ALA B 1 176 ? -14.891 13.906 30.109 1 94.56 176 ALA B C 1
ATOM 5653 O O . ALA B 1 176 ? -15.523 14.219 31.109 1 94.56 176 ALA B O 1
ATOM 5654 N N . LEU B 1 177 ? -13.812 14.539 29.734 1 94.62 177 LEU B N 1
ATOM 5655 C CA . LEU B 1 177 ? -13.203 15.555 30.578 1 94.62 177 LEU B CA 1
ATOM 5656 C C . LEU B 1 177 ? -13.742 16.938 30.234 1 94.62 177 LEU B C 1
ATOM 5658 O O . LEU B 1 177 ? -13.492 17.906 30.969 1 94.62 177 LEU B O 1
ATOM 5662 N N . VAL B 1 178 ? -14.5 17.125 29.172 1 97.19 178 VAL B N 1
ATOM 5663 C CA . VAL B 1 178 ? -14.992 18.438 28.719 1 97.19 178 VAL B CA 1
ATOM 5664 C C . VAL B 1 178 ? -16.141 18.875 29.625 1 97.19 178 VAL B C 1
ATOM 5666 O O . VAL B 1 178 ? -17.172 18.203 29.703 1 97.19 178 VAL B O 1
ATOM 5669 N N . PRO B 1 179 ? -16 19.984 30.312 1 96.12 179 PRO B N 1
ATOM 5670 C CA . PRO B 1 179 ? -17.109 20.469 31.141 1 96.12 179 PRO B CA 1
ATOM 5671 C C . PRO B 1 179 ? -18.344 20.828 30.312 1 96.12 179 PRO B C 1
ATOM 5673 O O . PRO B 1 179 ? -18.234 21.328 29.203 1 96.12 179 PRO B O 1
ATOM 5676 N N . PRO B 1 180 ? -19.5 20.578 30.891 1 94.62 180 PRO B N 1
ATOM 5677 C CA . PRO B 1 180 ? -20.703 20.969 30.172 1 94.62 180 PRO B CA 1
ATOM 5678 C C . PRO B 1 180 ? -20.844 22.469 30 1 94.62 180 PRO B C 1
ATOM 5680 O O . PRO B 1 180 ? -20.281 23.234 30.781 1 94.62 180 PRO B O 1
ATOM 5683 N N . LEU B 1 181 ? -21.562 22.875 28.953 1 94.81 181 LEU B N 1
ATOM 5684 C CA . LEU B 1 181 ? -21.875 24.297 28.75 1 94.81 181 LEU B CA 1
ATOM 5685 C C . LEU B 1 181 ? -22.875 24.781 29.797 1 94.81 181 LEU B C 1
ATOM 5687 O O . LEU B 1 181 ? -23.578 23.969 30.406 1 94.81 181 LEU B O 1
ATOM 5691 N N . ARG B 1 182 ? -22.875 26.109 29.984 1 88.75 182 ARG B N 1
ATOM 5692 C CA . ARG B 1 182 ? -23.844 26.688 30.906 1 88.75 182 ARG B CA 1
ATOM 5693 C C . ARG B 1 182 ? -25.266 26.422 30.438 1 88.75 182 ARG B C 1
ATOM 5695 O O . ARG B 1 182 ? -25.531 26.375 29.234 1 88.75 182 ARG B O 1
ATOM 5702 N N . GLU B 1 183 ? -26.109 26.344 31.5 1 88.56 183 GLU B N 1
ATOM 5703 C CA . GLU B 1 183 ? -27.531 26.141 31.188 1 88.56 183 GLU B CA 1
ATOM 5704 C C . GLU B 1 183 ? -28.094 27.344 30.438 1 88.56 183 GLU B C 1
ATOM 5706 O O . GLU B 1 183 ? -27.766 28.5 30.75 1 88.56 183 GLU B O 1
ATOM 5711 N N . GLY B 1 184 ? -28.922 27.172 29.469 1 88.44 184 GLY B N 1
ATOM 5712 C CA . GLY B 1 184 ? -29.625 28.234 28.766 1 88.44 184 GLY B CA 1
ATOM 5713 C C . GLY B 1 184 ? -28.875 28.75 27.562 1 88.44 184 GLY B C 1
ATOM 5714 O O . GLY B 1 184 ? -29.328 29.688 26.906 1 88.44 184 GLY B O 1
ATOM 5715 N N . ILE B 1 185 ? -27.703 28.203 27.203 1 91.75 185 ILE B N 1
ATOM 5716 C CA . ILE B 1 185 ? -26.984 28.625 26 1 91.75 185 ILE B CA 1
ATOM 5717 C C . ILE B 1 185 ? -27.812 28.328 24.766 1 91.75 185 ILE B C 1
ATOM 5719 O O . ILE B 1 185 ? -28.516 27.328 24.703 1 91.75 185 ILE B O 1
ATOM 5723 N N . ASP B 1 186 ? -27.797 29.25 23.766 1 93.56 186 ASP B N 1
ATOM 5724 C CA . ASP B 1 186 ? -28.516 29.047 22.516 1 93.56 186 ASP B CA 1
ATOM 5725 C C . ASP B 1 186 ? -28.031 27.797 21.797 1 93.56 186 ASP B C 1
ATOM 5727 O O . ASP B 1 186 ? -26.844 27.469 21.812 1 93.56 186 ASP B O 1
ATOM 5731 N N . GLN B 1 187 ? -29.016 27.172 21.156 1 94.88 187 GLN B N 1
ATOM 5732 C CA . GLN B 1 187 ? -28.734 25.906 20.5 1 94.88 187 GLN B CA 1
ATOM 5733 C C . GLN B 1 187 ? -27.672 26.062 19.422 1 94.88 187 GLN B C 1
ATOM 5735 O O . GLN B 1 187 ? -26.844 25.172 19.203 1 94.88 187 GLN B O 1
ATOM 5740 N N . ASP B 1 188 ? -27.719 27.094 18.656 1 95.69 188 ASP B N 1
ATOM 5741 C CA . ASP B 1 188 ? -26.75 27.312 17.594 1 95.69 188 ASP B CA 1
ATOM 5742 C C . ASP B 1 188 ? -25.344 27.453 18.172 1 95.69 188 ASP B C 1
ATOM 5744 O O . ASP B 1 188 ? -24.375 26.922 17.609 1 95.69 188 ASP B O 1
ATOM 5748 N N . MET B 1 189 ? -25.172 28.156 19.297 1 95.88 189 MET B N 1
ATOM 5749 C CA . MET B 1 189 ? -23.875 28.297 19.969 1 95.88 189 MET B CA 1
ATOM 5750 C C . MET B 1 189 ? -23.391 26.969 20.516 1 95.88 189 MET B C 1
ATOM 5752 O O . MET B 1 189 ? -22.203 26.672 20.469 1 95.88 189 MET B O 1
ATOM 5756 N N . ALA B 1 190 ? -24.344 26.156 20.984 1 97 190 ALA B N 1
ATOM 5757 C CA . ALA B 1 190 ? -24 24.828 21.469 1 97 190 ALA B CA 1
ATOM 5758 C C . ALA B 1 190 ? -23.469 23.938 20.344 1 97 190 ALA B C 1
ATOM 5760 O O . ALA B 1 190 ? -22.531 23.172 20.547 1 97 190 ALA B O 1
ATOM 5761 N N . ASN B 1 191 ? -24.156 24.078 19.25 1 97.38 191 ASN B N 1
ATOM 5762 C CA . ASN B 1 191 ? -23.703 23.312 18.094 1 97.38 191 ASN B CA 1
ATOM 5763 C C . ASN B 1 191 ? -22.312 23.75 17.641 1 97.38 191 ASN B C 1
ATOM 5765 O O . ASN B 1 191 ? -21.5 22.906 17.266 1 97.38 191 ASN B O 1
ATOM 5769 N N . ILE B 1 192 ? -22.078 25.047 17.609 1 98.25 192 ILE B N 1
ATOM 5770 C CA . ILE B 1 192 ? -20.766 25.562 17.25 1 98.25 192 ILE B CA 1
ATOM 5771 C C . ILE B 1 192 ? -19.719 25.047 18.219 1 98.25 192 ILE B C 1
ATOM 5773 O O . ILE B 1 192 ? -18.625 24.625 17.812 1 98.25 192 ILE B O 1
ATOM 5777 N N . ASP B 1 193 ? -20.062 25.047 19.484 1 98.12 193 ASP B N 1
ATOM 5778 C CA . ASP B 1 193 ? -19.141 24.547 20.5 1 98.12 193 ASP B CA 1
ATOM 5779 C C . ASP B 1 193 ? -18.828 23.078 20.281 1 98.12 193 ASP B C 1
ATOM 5781 O O . ASP B 1 193 ? -17.672 22.672 20.359 1 98.12 193 ASP B O 1
ATOM 5785 N N . ARG B 1 194 ? -19.797 22.297 20.047 1 97.5 194 ARG B N 1
ATOM 5786 C CA . ARG B 1 194 ? -19.625 20.859 19.828 1 97.5 194 ARG B CA 1
ATOM 5787 C C . ARG B 1 194 ? -18.641 20.594 18.688 1 97.5 194 ARG B C 1
ATOM 5789 O O . ARG B 1 194 ? -17.734 19.766 18.828 1 97.5 194 ARG B O 1
ATOM 5796 N N . VAL B 1 195 ? -18.812 21.297 17.562 1 98.31 195 VAL B N 1
ATOM 5797 C CA . VAL B 1 195 ? -17.969 21.094 16.375 1 98.31 195 VAL B CA 1
ATOM 5798 C C . VAL B 1 195 ? -16.562 21.609 16.641 1 98.31 195 VAL B C 1
ATOM 5800 O O . VAL B 1 195 ? -15.578 21.031 16.188 1 98.31 195 VAL B O 1
ATOM 5803 N N . ALA B 1 196 ? -16.438 22.688 17.359 1 98.62 196 ALA B N 1
ATOM 5804 C CA . ALA B 1 196 ? -15.141 23.234 17.734 1 98.62 196 ALA B CA 1
ATOM 5805 C C . ALA B 1 196 ? -14.367 22.25 18.594 1 98.62 196 ALA B C 1
ATOM 5807 O O . ALA B 1 196 ? -13.172 22.016 18.375 1 98.62 196 ALA B O 1
ATOM 5808 N N . VAL B 1 197 ? -15.062 21.656 19.547 1 98.38 197 VAL B N 1
ATOM 5809 C CA . VAL B 1 197 ? -14.445 20.688 20.438 1 98.38 197 VAL B CA 1
ATOM 5810 C C . VAL B 1 197 ? -14.008 19.453 19.656 1 98.38 197 VAL B C 1
ATOM 5812 O O . VAL B 1 197 ? -12.922 18.922 19.875 1 98.38 197 VAL B O 1
ATOM 5815 N N . GLN B 1 198 ? -14.859 19.062 18.766 1 98.06 198 GLN B N 1
ATOM 5816 C CA . GLN B 1 198 ? -14.523 17.938 17.891 1 98.06 198 GLN B CA 1
ATOM 5817 C C . GLN B 1 198 ? -13.289 18.25 17.047 1 98.06 198 GLN B C 1
ATOM 5819 O O . GLN B 1 198 ? -12.438 17.391 16.844 1 98.06 198 GLN B O 1
ATOM 5824 N N . THR B 1 199 ? -13.211 19.422 16.5 1 98.69 199 THR B N 1
ATOM 5825 C CA . THR B 1 199 ? -12.078 19.859 15.695 1 98.69 199 THR B CA 1
ATOM 5826 C C . THR B 1 199 ? -10.781 19.75 16.484 1 98.69 199 THR B C 1
ATOM 5828 O O . THR B 1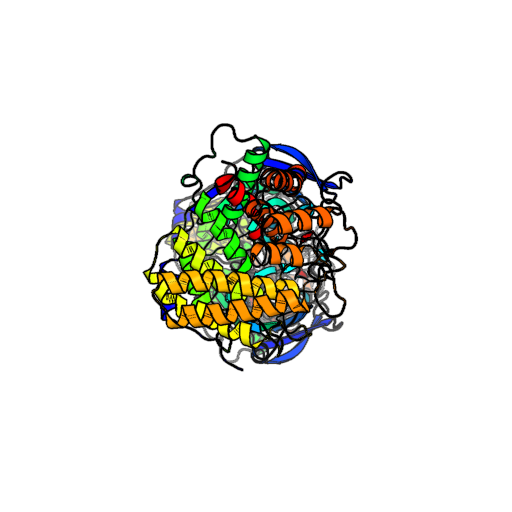 199 ? -9.789 19.203 16.016 1 98.69 199 THR B O 1
ATOM 5831 N N . LEU B 1 200 ? -10.812 20.266 17.688 1 98.69 200 LEU B N 1
ATOM 5832 C CA . LEU B 1 200 ? -9.617 20.188 18.516 1 98.69 200 LEU B CA 1
ATOM 5833 C C . LEU B 1 200 ? -9.266 18.734 18.844 1 98.69 200 LEU B C 1
ATOM 5835 O O . LEU B 1 200 ? -8.102 18.359 18.797 1 98.69 200 LEU B O 1
ATOM 5839 N N . ARG B 1 201 ? -10.281 17.969 19.234 1 98.38 201 ARG B N 1
ATOM 5840 C CA . ARG B 1 201 ? -10.078 16.562 19.578 1 98.38 201 ARG B CA 1
ATOM 5841 C C . ARG B 1 201 ? -9.328 15.828 18.484 1 98.38 201 ARG B C 1
ATOM 5843 O O . ARG B 1 201 ? -8.367 15.109 18.75 1 98.38 201 ARG B O 1
ATOM 5850 N N . ASP B 1 202 ? -9.734 16.047 17.266 1 98.31 202 ASP B N 1
ATOM 5851 C CA . ASP B 1 202 ? -9.164 15.312 16.141 1 98.31 202 ASP B CA 1
ATOM 5852 C C . ASP B 1 202 ? -7.762 15.82 15.82 1 98.31 202 ASP B C 1
ATOM 5854 O O . ASP B 1 202 ? -6.969 15.117 15.188 1 98.31 202 ASP B O 1
ATOM 5858 N N . CYS B 1 203 ? -7.438 17.016 16.266 1 98.44 203 CYS B N 1
ATOM 5859 C CA . CYS B 1 203 ? -6.109 17.578 16.047 1 98.44 203 CYS B CA 1
ATOM 5860 C C . CYS B 1 203 ? -5.176 17.25 17.203 1 98.44 203 CYS B C 1
ATOM 5862 O O . CYS B 1 203 ? -3.965 17.469 17.109 1 98.44 203 CYS B O 1
ATOM 5864 N N . MET B 1 204 ? -5.723 16.766 18.312 1 98.44 204 MET B N 1
ATOM 5865 C CA . MET B 1 204 ? -4.91 16.375 19.453 1 98.44 204 MET B CA 1
ATOM 5866 C C . MET B 1 204 ? -4.402 14.953 19.312 1 98.44 204 MET B C 1
ATOM 5868 O O . MET B 1 204 ? -5.164 13.992 19.469 1 98.44 204 MET B O 1
ATOM 5872 N N . GLN B 1 205 ? -3.164 14.797 19.031 1 98.06 205 GLN B N 1
ATOM 5873 C CA . GLN B 1 205 ? -2.457 13.523 18.922 1 98.06 205 GLN B CA 1
ATOM 5874 C C . GLN B 1 205 ? -1.275 13.469 19.891 1 98.06 205 GLN B C 1
ATOM 5876 O O . GLN B 1 205 ? -1.425 13.75 21.078 1 98.06 205 GLN B O 1
ATOM 5881 N N . THR B 1 206 ? -0.059 13.211 19.375 1 97.88 206 THR B N 1
ATOM 5882 C CA . THR B 1 206 ? 1.087 13.266 20.281 1 97.88 206 THR B CA 1
ATOM 5883 C C . THR B 1 206 ? 1.589 14.695 20.422 1 97.88 206 THR B C 1
ATOM 5885 O O . THR B 1 206 ? 2.402 14.984 21.312 1 97.88 206 THR B O 1
ATOM 5888 N N . VAL B 1 207 ? 1.131 15.578 19.609 1 98.19 207 VAL B N 1
ATOM 5889 C CA . VAL B 1 207 ? 1.212 17.031 19.719 1 98.19 207 VAL B CA 1
ATOM 5890 C C . VAL B 1 207 ? -0.103 17.656 19.266 1 98.19 207 VAL B C 1
ATOM 5892 O O . VAL B 1 207 ? -1.021 16.953 18.844 1 98.19 207 VAL B O 1
ATOM 5895 N N . PHE B 1 208 ? -0.215 18.938 19.438 1 98.25 208 PHE B N 1
ATOM 5896 C CA . PHE B 1 208 ? -1.306 19.656 18.797 1 98.25 208 PHE B CA 1
ATOM 5897 C C . PHE B 1 208 ? -1.03 19.844 17.297 1 98.25 208 PHE B C 1
ATOM 5899 O O . PHE B 1 208 ? -0.438 20.844 16.906 1 98.25 208 PHE B O 1
ATOM 5906 N N . GLU B 1 209 ? -1.575 18.891 16.531 1 98.12 209 GLU B N 1
ATOM 5907 C CA . GLU B 1 209 ? -1.38 19 15.086 1 98.12 209 GLU B CA 1
ATOM 5908 C C . GLU B 1 209 ? -2.215 20.125 14.5 1 98.12 209 GLU B C 1
ATOM 5910 O O . GLU B 1 209 ? -3.322 20.406 14.969 1 98.12 209 GLU B O 1
ATOM 5915 N N . ASP B 1 210 ? -1.681 20.766 13.477 1 97.19 210 ASP B N 1
ATOM 5916 C CA . ASP B 1 210 ? -2.434 21.812 12.789 1 97.19 210 ASP B CA 1
ATOM 5917 C C . ASP B 1 210 ? -3.645 21.234 12.062 1 97.19 210 ASP B C 1
ATOM 5919 O O . ASP B 1 210 ? -4.727 21.828 12.07 1 97.19 210 ASP B O 1
ATOM 5923 N N . GLY B 1 211 ? -3.477 20.156 11.414 1 97.06 211 GLY B N 1
ATOM 5924 C CA . GLY B 1 211 ? -4.492 19.344 10.75 1 97.06 211 GLY B CA 1
ATOM 5925 C C . GLY B 1 211 ? -4.113 17.891 10.648 1 97.06 211 GLY B C 1
ATOM 5926 O O . GLY B 1 211 ? -2.965 17.547 10.359 1 97.06 211 GLY B O 1
ATOM 5927 N N . PRO B 1 212 ? -5.113 17.016 10.812 1 97.56 212 PRO B N 1
ATOM 5928 C CA . PRO B 1 212 ? -4.762 15.602 10.852 1 97.56 212 PRO B CA 1
ATOM 5929 C C . PRO B 1 212 ? -4.605 14.992 9.461 1 97.56 212 PRO B C 1
ATOM 5931 O O . PRO B 1 212 ? -4.055 13.898 9.32 1 97.56 212 PRO B O 1
ATOM 5934 N N . LYS B 1 213 ? -5.133 15.664 8.43 1 97.06 213 LYS B N 1
ATOM 5935 C CA . LYS B 1 213 ? -5.027 15.148 7.066 1 97.06 213 LYS B CA 1
ATOM 5936 C C . LYS B 1 213 ? -3.697 15.547 6.43 1 97.06 213 LYS B C 1
ATOM 5938 O O . LYS B 1 213 ? -2.969 14.695 5.918 1 97.06 213 LYS B O 1
ATOM 5943 N N . ARG B 1 214 ? -3.531 16.766 6.574 1 92.69 214 ARG B N 1
ATOM 5944 C CA . ARG B 1 214 ? -2.344 17.328 5.938 1 92.69 214 ARG B CA 1
ATOM 5945 C C . ARG B 1 214 ? -1.352 17.844 6.98 1 92.69 214 ARG B C 1
ATOM 5947 O O . ARG B 1 214 ? -1.75 18.281 8.062 1 92.69 214 ARG B O 1
ATOM 5954 N N . ASP B 1 215 ? -0.065 17.953 6.773 1 86.88 215 ASP B N 1
ATOM 5955 C CA . ASP B 1 215 ? 1.13 18.406 7.484 1 86.88 215 ASP B CA 1
ATOM 5956 C C . ASP B 1 215 ? 1.337 17.594 8.766 1 86.88 215 ASP B C 1
ATOM 5958 O O . ASP B 1 215 ? 2.434 17.094 9.016 1 86.88 215 ASP B O 1
ATOM 5962 N N . ARG B 1 216 ? 0.146 17.516 9.656 1 93.38 216 ARG B N 1
ATOM 5963 C CA . ARG B 1 216 ? 0.254 16.781 10.914 1 93.38 216 ARG B CA 1
ATOM 5964 C C . ARG B 1 216 ? 1.384 17.344 11.773 1 93.38 216 ARG B C 1
ATOM 5966 O O . ARG B 1 216 ? 2.137 16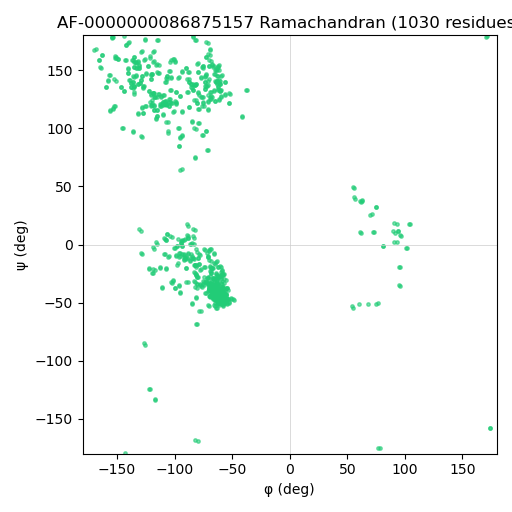.594 12.391 1 93.38 216 ARG B O 1
ATOM 5973 N N . ARG B 1 217 ? 1.473 18.734 11.719 1 95.69 217 ARG B N 1
ATOM 5974 C CA . ARG B 1 217 ? 2.637 19.344 12.352 1 95.69 217 ARG B CA 1
ATOM 5975 C C . ARG B 1 217 ? 2.217 20.25 13.5 1 95.69 217 ARG B C 1
ATOM 5977 O O . ARG B 1 217 ? 1.03 20.531 13.68 1 95.69 217 ARG B O 1
ATOM 5984 N N . LEU B 1 218 ? 3.242 20.562 14.234 1 97.75 218 LEU B N 1
ATOM 5985 C CA . LEU B 1 218 ? 3.09 21.484 15.352 1 97.75 218 LEU B CA 1
ATOM 5986 C C . LEU B 1 218 ? 3.469 22.906 14.938 1 97.75 218 LEU B C 1
ATOM 5988 O O . LEU B 1 218 ? 4.652 23.234 14.828 1 97.75 218 LEU B O 1
ATOM 5992 N N . TRP B 1 219 ? 2.457 23.719 14.664 1 97.69 219 TRP B N 1
ATOM 5993 C CA . TRP B 1 219 ? 2.652 25.141 14.375 1 97.69 219 TRP B CA 1
ATOM 5994 C C . TRP B 1 219 ? 2.385 25.984 15.617 1 97.69 219 TRP B C 1
ATOM 5996 O O . TRP B 1 219 ? 1.347 25.844 16.266 1 97.69 219 TRP B O 1
ATOM 6006 N N . ILE B 1 220 ? 3.285 26.859 15.906 1 97.69 220 ILE B N 1
ATOM 6007 C CA . ILE B 1 220 ? 3.186 27.578 17.172 1 97.69 220 ILE B CA 1
ATOM 6008 C C . ILE B 1 220 ? 1.968 28.5 17.156 1 97.69 220 ILE B C 1
ATOM 6010 O O . ILE B 1 220 ? 1.316 28.703 18.188 1 97.69 220 ILE B O 1
ATOM 6014 N N . GLY B 1 221 ? 1.695 29.141 15.969 1 97.38 221 GLY B N 1
ATOM 6015 C CA . GLY B 1 221 ? 0.49 29.953 15.875 1 97.38 221 GLY B CA 1
ATOM 6016 C C . GLY B 1 221 ? -0.779 29.156 16.141 1 97.38 221 GLY B C 1
ATOM 6017 O O . GLY B 1 221 ? -1.707 29.672 16.781 1 97.38 221 GLY B O 1
ATOM 6018 N N . ASP B 1 222 ? -0.832 27.906 15.656 1 97.94 222 ASP B N 1
ATOM 6019 C CA . ASP B 1 222 ? -1.962 27.016 15.906 1 97.94 222 ASP B CA 1
ATOM 6020 C C . ASP B 1 222 ? -2.006 26.578 17.359 1 97.94 222 ASP B C 1
ATOM 6022 O O . ASP B 1 222 ? -3.066 26.594 17.984 1 97.94 222 ASP B O 1
ATOM 6026 N N . LEU B 1 223 ? -0.819 26.219 17.859 1 98.38 223 LEU B N 1
ATOM 6027 C CA . LEU B 1 223 ? -0.709 25.734 19.234 1 98.38 223 LEU B CA 1
ATOM 6028 C C . LEU B 1 223 ? -1.307 26.75 20.219 1 98.38 223 LEU B C 1
ATOM 6030 O O . LEU B 1 223 ? -2.039 26.375 21.141 1 98.38 223 LEU B O 1
ATOM 6034 N N . ARG B 1 224 ? -0.946 28.016 20.047 1 98.5 224 ARG B N 1
ATOM 6035 C CA . ARG B 1 224 ? -1.421 29.047 20.953 1 98.5 224 ARG B CA 1
ATOM 6036 C C . ARG B 1 224 ? -2.943 29.031 21.062 1 98.5 224 ARG B C 1
ATOM 6038 O O . ARG B 1 224 ? -3.496 29.031 22.156 1 98.5 224 ARG B O 1
ATOM 6045 N N . LEU B 1 225 ? -3.602 28.969 19.922 1 98.5 225 LEU B N 1
ATOM 6046 C CA . LEU B 1 225 ? -5.059 29 19.891 1 98.5 225 LEU B CA 1
ATOM 6047 C C . LEU B 1 225 ? -5.648 27.688 20.391 1 98.5 225 LEU B C 1
ATOM 6049 O O . LEU B 1 225 ? -6.652 27.672 21.109 1 98.5 225 LEU B O 1
ATOM 6053 N N . GLN B 1 226 ? -5.039 26.547 19.984 1 98.69 226 GLN B N 1
ATOM 6054 C CA . GLN B 1 226 ? -5.484 25.234 20.453 1 98.69 226 GLN B CA 1
ATOM 6055 C C . GLN B 1 226 ? -5.395 25.125 21.969 1 98.69 226 GLN B C 1
ATOM 6057 O O . GLN B 1 226 ? -6.293 24.578 22.609 1 98.69 226 GLN B O 1
ATOM 6062 N N . ALA B 1 227 ? -4.312 25.641 22.531 1 98.75 227 ALA B N 1
ATOM 6063 C CA . ALA B 1 227 ? -4.102 25.578 23.969 1 98.75 227 ALA B CA 1
ATOM 6064 C C . ALA B 1 227 ? -5.18 26.359 24.719 1 98.75 227 ALA B C 1
ATOM 6066 O O . ALA B 1 227 ? -5.648 25.922 25.766 1 98.75 227 ALA B O 1
ATOM 6067 N N . LEU B 1 228 ? -5.57 27.516 24.156 1 98.5 228 LEU B N 1
ATOM 6068 C CA . LEU B 1 228 ? -6.629 28.297 24.781 1 98.5 228 LEU B CA 1
ATOM 6069 C C . LEU B 1 228 ? -7.914 27.484 24.891 1 98.5 228 LEU B C 1
ATOM 6071 O O . LEU B 1 228 ? -8.57 27.484 25.938 1 98.5 228 LEU B O 1
ATOM 6075 N N . VAL B 1 229 ? -8.258 26.812 23.797 1 98.56 229 VAL B N 1
ATOM 6076 C CA . VAL B 1 229 ? -9.453 25.984 23.781 1 98.56 229 VAL B CA 1
ATOM 6077 C C . VAL B 1 229 ? -9.281 24.812 24.75 1 98.56 229 VAL B C 1
ATOM 6079 O O . VAL B 1 229 ? -10.203 24.469 25.484 1 98.56 229 VAL B O 1
ATOM 6082 N N . ASN B 1 230 ? -8.117 24.219 24.734 1 98.56 230 ASN B N 1
ATOM 6083 C CA . ASN B 1 230 ? -7.809 23.109 25.625 1 98.56 230 ASN B CA 1
ATOM 6084 C C . ASN B 1 230 ? -8.039 23.469 27.094 1 98.56 230 ASN B C 1
ATOM 6086 O O . ASN B 1 230 ? -8.602 22.672 27.844 1 98.56 230 ASN B O 1
ATOM 6090 N N . TYR B 1 231 ? -7.633 24.656 27.531 1 98.38 231 TYR B N 1
ATOM 6091 C CA . TYR B 1 231 ? -7.762 25.047 28.938 1 98.38 231 TYR B CA 1
ATOM 6092 C C . TYR B 1 231 ? -9.227 25.109 29.359 1 98.38 231 TYR B C 1
ATOM 6094 O O . TYR B 1 231 ? -9.547 24.875 30.531 1 98.38 231 TYR B O 1
ATOM 6102 N N . GLU B 1 232 ? -10.141 25.359 28.391 1 97.56 232 GLU B N 1
ATOM 6103 C CA . GLU B 1 232 ? -11.562 25.5 28.688 1 97.56 232 GLU B CA 1
ATOM 6104 C C . GLU B 1 232 ? -12.305 24.188 28.469 1 97.56 232 GLU B C 1
ATOM 6106 O O . GLU B 1 232 ? -13.477 24.062 28.828 1 97.56 232 GLU B O 1
ATOM 6111 N N . THR B 1 233 ? -11.656 23.172 27.844 1 97.88 233 THR B N 1
ATOM 6112 C CA . THR B 1 233 ? -12.352 21.953 27.453 1 97.88 233 THR B CA 1
ATOM 6113 C C . THR B 1 233 ? -11.633 20.719 28.031 1 97.88 233 THR B C 1
ATOM 6115 O O . THR B 1 233 ? -11.852 20.359 29.188 1 97.88 233 THR B O 1
ATOM 6118 N N . PHE B 1 234 ? -10.625 20.172 27.359 1 97.75 234 PHE B N 1
ATOM 6119 C CA . PHE B 1 234 ? -10.047 18.875 27.688 1 97.75 234 PHE B CA 1
ATOM 6120 C C . PHE B 1 234 ? -9.109 19 28.891 1 97.75 234 PHE B C 1
ATOM 6122 O O . PHE B 1 234 ? -8.945 18.047 29.656 1 97.75 234 PHE B O 1
ATOM 6129 N N . GLY B 1 235 ? -8.398 20.094 29.031 1 97.44 235 GLY B N 1
ATOM 6130 C CA . GLY B 1 235 ? -7.488 20.344 30.141 1 97.44 235 GLY B CA 1
ATOM 6131 C C . GLY B 1 235 ? -6.234 19.484 30.078 1 97.44 235 GLY B C 1
ATOM 6132 O O . GLY B 1 235 ? -5.66 19.141 31.109 1 97.44 235 GLY B O 1
ATOM 6133 N N . TYR B 1 236 ? -5.895 19.094 28.922 1 96.69 236 TYR B N 1
ATOM 6134 C CA . TYR B 1 236 ? -4.664 18.328 28.781 1 96.69 236 TYR B CA 1
ATOM 6135 C C . TYR B 1 236 ? -3.451 19.25 28.734 1 96.69 236 TYR B C 1
ATOM 6137 O O . TYR B 1 236 ? -2.758 19.328 27.719 1 96.69 236 TYR B O 1
ATOM 6145 N N . ASN B 1 237 ? -3.135 19.75 29.859 1 98.25 237 ASN B N 1
ATOM 6146 C CA . ASN B 1 237 ? -2.141 20.812 29.938 1 98.25 237 ASN B CA 1
ATOM 6147 C C . ASN B 1 237 ? -0.723 20.266 29.797 1 98.25 237 ASN B C 1
ATOM 6149 O O . ASN B 1 237 ? 0.184 21 29.375 1 98.25 237 ASN B O 1
ATOM 6153 N N . ASP B 1 238 ? -0.544 18.922 30.078 1 98.25 238 ASP B N 1
ATOM 6154 C CA . ASP B 1 238 ? 0.758 18.297 29.859 1 98.25 238 ASP B CA 1
ATOM 6155 C C . ASP B 1 238 ? 1.127 18.297 28.391 1 98.25 238 ASP B C 1
ATOM 6157 O O . ASP B 1 238 ? 2.305 18.391 28.031 1 98.25 238 ASP B O 1
ATOM 6161 N N . LEU B 1 239 ? 0.138 18.156 27.578 1 98.56 239 LEU B N 1
ATOM 6162 C CA . LEU B 1 239 ? 0.396 18.203 26.141 1 98.56 239 LEU B CA 1
ATOM 6163 C C . LEU B 1 239 ? 0.869 19.594 25.719 1 98.56 239 LEU B C 1
ATOM 6165 O O . LEU B 1 239 ? 1.73 19.719 24.844 1 98.56 239 LEU B O 1
ATOM 6169 N N . VAL B 1 240 ? 0.3 20.688 26.266 1 98.81 240 VAL B N 1
ATOM 6170 C CA . VAL B 1 240 ? 0.765 22.047 25.984 1 98.81 240 VAL B CA 1
ATOM 6171 C C . VAL B 1 240 ? 2.217 22.188 26.438 1 98.81 240 VAL B C 1
ATOM 6173 O O . VAL B 1 240 ? 3.051 22.719 25.688 1 98.81 240 VAL B O 1
ATOM 6176 N N . LYS B 1 241 ? 2.453 21.688 27.656 1 98.75 241 LYS B N 1
ATOM 6177 C CA . LYS B 1 241 ? 3.805 21.719 28.219 1 98.75 241 LYS B CA 1
ATOM 6178 C C . LYS B 1 241 ? 4.793 21.016 27.297 1 98.75 241 LYS B C 1
ATOM 6180 O O . LYS B 1 241 ? 5.879 21.531 27.016 1 98.75 241 LYS B O 1
ATOM 6185 N N . ARG B 1 242 ? 4.441 19.859 26.828 1 98.81 242 ARG B N 1
ATOM 6186 C CA . ARG B 1 242 ? 5.273 19.094 25.906 1 98.81 242 ARG B CA 1
ATOM 6187 C C . ARG B 1 242 ? 5.613 19.922 24.672 1 98.81 242 ARG B C 1
ATOM 6189 O O . ARG B 1 242 ? 6.777 19.984 24.266 1 98.81 242 ARG B O 1
ATOM 6196 N N . CYS B 1 243 ? 4.617 20.547 24.094 1 98.75 243 CYS B N 1
ATOM 6197 C CA . CYS B 1 243 ? 4.805 21.328 22.875 1 98.75 243 CYS B CA 1
ATOM 6198 C C . CYS B 1 243 ? 5.715 22.516 23.125 1 98.75 243 CYS B C 1
ATOM 6200 O O . CYS B 1 243 ? 6.539 22.859 22.266 1 98.75 243 CYS B O 1
ATOM 6202 N N . LEU B 1 244 ? 5.559 23.156 24.297 1 98.88 244 LEU B N 1
ATOM 6203 C CA . LEU B 1 244 ? 6.441 24.25 24.641 1 98.88 244 LEU B CA 1
ATOM 6204 C C . LEU B 1 244 ? 7.891 23.797 24.75 1 98.88 244 LEU B C 1
ATOM 6206 O O . LEU B 1 244 ? 8.797 24.469 24.25 1 98.88 244 LEU B O 1
ATOM 6210 N N . TYR B 1 245 ? 8.102 22.641 25.359 1 98.81 245 TYR B N 1
ATOM 6211 C CA . TYR B 1 245 ? 9.445 22.094 25.469 1 98.81 245 TYR B CA 1
ATOM 6212 C C . TYR B 1 245 ? 10.008 21.719 24.109 1 98.81 245 TYR B C 1
ATOM 6214 O O . TYR B 1 245 ? 11.211 21.844 23.859 1 98.81 245 TYR B O 1
ATOM 6222 N N . LEU B 1 246 ? 9.172 21.234 23.234 1 98.62 246 LEU B N 1
ATOM 6223 C CA . LEU B 1 246 ? 9.633 20.906 21.891 1 98.62 246 LEU B CA 1
ATOM 6224 C C . LEU B 1 246 ? 10.133 22.141 21.156 1 98.62 246 LEU B C 1
ATOM 6226 O O . LEU B 1 246 ? 11.211 22.141 20.562 1 98.62 246 LEU B O 1
ATOM 6230 N N . PHE B 1 247 ? 9.352 23.25 21.219 1 98.5 247 PHE B N 1
ATOM 6231 C CA . PHE B 1 247 ? 9.758 24.484 20.578 1 98.5 247 PHE B CA 1
ATOM 6232 C C . PHE B 1 247 ? 11.016 25.047 21.234 1 98.5 247 PHE B C 1
ATOM 6234 O O . PHE B 1 247 ? 11.922 25.516 20.531 1 98.5 247 PHE B O 1
ATOM 6241 N N . ALA B 1 248 ? 11.062 25 22.516 1 98.38 248 ALA B N 1
ATOM 6242 C CA . ALA B 1 248 ? 12.219 25.516 23.234 1 98.38 248 ALA B CA 1
ATOM 6243 C C . ALA B 1 248 ? 13.461 24.672 22.969 1 98.38 248 ALA B C 1
ATOM 6245 O O . ALA B 1 248 ? 14.57 25.203 22.891 1 98.38 248 ALA B O 1
ATOM 6246 N N . GLY B 1 249 ? 13.258 23.391 22.797 1 97.62 249 GLY B N 1
ATOM 6247 C CA . GLY B 1 249 ? 14.359 22.438 22.688 1 97.62 249 GLY B CA 1
ATOM 6248 C C . GLY B 1 249 ? 14.93 22.359 21.281 1 97.62 249 GLY B C 1
ATOM 6249 O O . GLY B 1 249 ? 16.016 21.828 21.078 1 97.62 249 GLY B O 1
ATOM 6250 N N . THR B 1 250 ? 14.188 22.828 20.312 1 96.56 250 THR B N 1
ATOM 6251 C CA . THR B 1 250 ? 14.625 22.828 18.922 1 96.56 250 THR B CA 1
ATOM 6252 C C . THR B 1 250 ? 14.469 24.219 18.297 1 96.56 250 THR B C 1
ATOM 6254 O O . THR B 1 250 ? 13.391 24.562 17.812 1 96.56 250 THR B O 1
ATOM 6257 N N . ARG B 1 251 ? 15.453 25.062 18.312 1 96.75 251 ARG B N 1
ATOM 6258 C CA . ARG B 1 251 ? 15.367 26.422 17.797 1 96.75 251 ARG B CA 1
ATOM 6259 C C . ARG B 1 251 ? 16.281 26.609 16.594 1 96.75 251 ARG B C 1
ATOM 6261 O O . ARG B 1 251 ? 17.219 25.844 16.391 1 96.75 251 ARG B O 1
ATOM 6268 N N . LEU B 1 252 ? 15.891 27.562 15.828 1 96.19 252 LEU B N 1
ATOM 6269 C CA . LEU B 1 252 ? 16.672 27.922 14.656 1 96.19 252 LEU B CA 1
ATOM 6270 C C . LEU B 1 252 ? 17.953 28.641 15.062 1 96.19 252 LEU B C 1
ATOM 6272 O O . LEU B 1 252 ? 18.172 28.906 16.25 1 96.19 252 LEU B O 1
ATOM 6276 N N . GLU B 1 253 ? 18.812 28.906 14.039 1 92.5 253 GLU B N 1
ATOM 6277 C CA . GLU B 1 253 ? 20.062 29.625 14.273 1 92.5 253 GLU B CA 1
ATOM 6278 C C . GLU B 1 253 ? 19.797 30.984 14.938 1 92.5 253 GLU B C 1
ATOM 6280 O O . GLU B 1 253 ? 18.844 31.672 14.602 1 92.5 253 GLU B O 1
ATOM 6285 N N . GLY B 1 254 ? 20.656 31.312 15.867 1 94.19 254 GLY B N 1
ATOM 6286 C CA . GLY B 1 254 ? 20.531 32.594 16.547 1 94.19 254 GLY B CA 1
ATOM 6287 C C . GLY B 1 254 ? 19.5 32.562 17.656 1 94.19 254 GLY B C 1
ATOM 6288 O O . GLY B 1 254 ? 19.25 33.594 18.297 1 94.19 254 GLY B O 1
ATOM 6289 N N . GLY B 1 255 ? 18.844 31.406 17.844 1 96.31 255 GLY B N 1
ATOM 6290 C CA . GLY B 1 255 ? 17.938 31.25 18.953 1 96.31 255 GLY B CA 1
ATOM 6291 C C . GLY B 1 255 ? 16.484 31.5 18.594 1 96.31 255 GLY B C 1
ATOM 6292 O O . GLY B 1 255 ? 15.609 31.5 19.453 1 96.31 255 GLY B O 1
ATOM 6293 N N . LYS B 1 256 ? 16.188 31.672 17.328 1 97.25 256 LYS B N 1
ATOM 6294 C CA . LYS B 1 256 ? 14.836 31.938 16.859 1 97.25 256 LYS B CA 1
ATOM 6295 C C . LYS B 1 256 ? 13.93 30.734 17.047 1 97.25 256 LYS B C 1
ATOM 6297 O O . LYS B 1 256 ? 14.297 29.609 16.688 1 97.25 256 LYS B O 1
ATOM 6302 N N . VAL B 1 257 ? 12.828 30.938 17.672 1 97.94 257 VAL B N 1
ATOM 6303 C CA . VAL B 1 257 ? 11.812 29.891 17.703 1 97.94 257 VAL B CA 1
ATOM 6304 C C . VAL B 1 257 ? 11.219 29.703 16.312 1 97.94 257 VAL B C 1
ATOM 6306 O O . VAL B 1 257 ? 10.781 30.672 15.688 1 97.94 257 VAL B O 1
ATOM 6309 N N . GLY B 1 258 ? 11.25 28.5 15.828 1 96.69 258 GLY B N 1
ATOM 6310 C CA . GLY B 1 258 ? 10.734 28.219 14.492 1 96.69 258 GLY B CA 1
ATOM 6311 C C . GLY B 1 258 ? 9.219 28.266 14.43 1 96.69 258 GLY B C 1
ATOM 6312 O O . GLY B 1 258 ? 8.539 28.172 15.453 1 96.69 258 GLY B O 1
ATOM 6313 N N . GLY B 1 259 ? 8.734 28.406 13.203 1 96.44 259 GLY B N 1
ATOM 6314 C CA . GLY B 1 259 ? 7.297 28.469 13.008 1 96.44 259 GLY B CA 1
ATOM 6315 C C . GLY B 1 259 ? 6.609 27.125 13.211 1 96.44 259 GLY B C 1
ATOM 6316 O O . GLY B 1 259 ? 5.449 27.078 13.633 1 96.44 259 GLY B O 1
ATOM 6317 N N . CYS B 1 260 ? 7.312 26.094 12.883 1 95.69 260 CYS B N 1
ATOM 6318 C CA . CYS B 1 260 ? 6.699 24.766 12.984 1 95.69 260 CYS B CA 1
ATOM 6319 C C . CYS B 1 260 ? 7.75 23.703 13.266 1 95.69 260 CYS B C 1
ATOM 6321 O O . CYS B 1 260 ? 8.945 23.922 13.062 1 95.69 260 CYS B O 1
ATOM 6323 N N . LEU B 1 261 ? 7.246 22.562 13.758 1 95.81 261 LEU B N 1
ATOM 6324 C CA . LEU B 1 261 ? 8.109 21.453 14.141 1 95.81 261 LEU B CA 1
ATOM 6325 C C . LEU B 1 261 ? 7.578 20.141 13.586 1 95.81 261 LEU B C 1
ATOM 6327 O O . LEU B 1 261 ? 6.367 19.953 13.492 1 95.81 261 LEU B O 1
ATOM 6331 N N . TYR B 1 262 ? 8.555 19.281 13.227 1 94 262 TYR B N 1
ATOM 6332 C CA . TYR B 1 262 ? 8.273 17.875 12.945 1 94 262 TYR B CA 1
ATOM 6333 C C . TYR B 1 262 ? 8.547 17 14.164 1 94 262 TYR B C 1
ATOM 6335 O O . TYR B 1 262 ? 9.508 17.234 14.898 1 94 262 TYR B O 1
ATOM 6343 N N . GLU B 1 263 ? 7.723 16.031 14.32 1 94.19 263 GLU B N 1
ATOM 6344 C CA . GLU B 1 263 ? 7.934 15.133 15.453 1 94.19 263 GLU B CA 1
ATOM 6345 C C . GLU B 1 263 ? 8.711 13.891 15.047 1 94.19 263 GLU B C 1
ATOM 6347 O O . GLU B 1 263 ? 9.477 13.336 15.836 1 94.19 263 GLU B O 1
ATOM 6352 N N . HIS B 1 264 ? 8.469 13.445 13.852 1 92.56 264 HIS B N 1
ATOM 6353 C CA . HIS B 1 264 ? 9.008 12.172 13.398 1 92.56 264 HIS B CA 1
ATOM 6354 C C . HIS B 1 264 ? 9.992 12.367 12.25 1 92.56 264 HIS B C 1
ATOM 6356 O O . HIS B 1 264 ? 9.812 13.258 11.414 1 92.56 264 HIS B O 1
ATOM 6362 N N . PRO B 1 265 ? 11.031 11.555 12.078 1 92.31 265 PRO B N 1
ATOM 6363 C CA . PRO B 1 265 ? 11.352 10.414 12.938 1 92.31 265 PRO B CA 1
ATOM 6364 C C . PRO B 1 265 ? 11.867 10.836 14.312 1 92.31 265 PRO B C 1
ATOM 6366 O O . PRO B 1 265 ? 11.797 10.062 15.266 1 92.31 265 PRO B O 1
ATOM 6369 N N . GLU B 1 266 ? 12.516 12.031 14.461 1 93.12 266 GLU B N 1
ATOM 6370 C CA . GLU B 1 266 ? 12.828 12.734 15.703 1 93.12 266 GLU B CA 1
ATOM 6371 C C . GLU B 1 266 ? 12.414 14.203 15.625 1 93.12 266 GLU B C 1
ATOM 6373 O O . GLU B 1 266 ? 12.383 14.781 14.539 1 93.12 266 GLU B O 1
ATOM 6378 N N . PRO B 1 267 ? 12.164 14.734 16.75 1 94.88 267 PRO B N 1
ATOM 6379 C CA . PRO B 1 267 ? 11.719 16.125 16.719 1 94.88 267 PRO B CA 1
ATOM 6380 C C . PRO B 1 267 ? 12.742 17.062 16.094 1 94.88 267 PRO B C 1
ATOM 6382 O O . PRO B 1 267 ? 13.93 17 16.422 1 94.88 267 PRO B O 1
ATOM 6385 N N . TYR B 1 268 ? 12.328 17.859 15.25 1 92.56 268 TYR B N 1
ATOM 6386 C CA . TYR B 1 268 ? 13.203 18.859 14.656 1 92.56 268 TYR B CA 1
ATOM 6387 C C . TYR B 1 268 ? 12.398 20.047 14.125 1 92.56 268 TYR B C 1
ATOM 6389 O O . TYR B 1 268 ? 11.25 19.891 13.711 1 92.56 268 TYR B O 1
ATOM 6397 N N . VAL B 1 269 ? 13.016 21.25 14.219 1 94.94 269 VAL B N 1
ATOM 6398 C CA . VAL B 1 269 ? 12.375 22.484 13.812 1 94.94 269 VAL B CA 1
ATOM 6399 C C . VAL B 1 269 ? 12.484 22.656 12.297 1 94.94 269 VAL B C 1
ATOM 6401 O O . VAL B 1 269 ? 13.508 22.312 11.695 1 94.94 269 VAL B O 1
ATOM 6404 N N . ASP B 1 270 ? 11.43 23.094 11.672 1 93.12 270 ASP B N 1
ATOM 6405 C CA . ASP B 1 270 ? 11.477 23.438 10.258 1 93.12 270 ASP B CA 1
ATOM 6406 C C . ASP B 1 270 ? 12.305 24.688 10.016 1 93.12 270 ASP B C 1
ATOM 6408 O O . ASP B 1 270 ? 12.656 25.406 10.961 1 93.12 270 ASP B O 1
ATOM 6412 N N . ASP B 1 271 ? 12.641 24.984 8.781 1 91.19 271 ASP B N 1
ATOM 6413 C CA . ASP B 1 271 ? 13.445 26.156 8.461 1 91.19 271 ASP B CA 1
ATOM 6414 C C . ASP B 1 271 ? 12.555 27.391 8.234 1 91.19 271 ASP B C 1
ATOM 6416 O O . ASP B 1 271 ? 13.023 28.422 7.742 1 91.19 271 ASP B O 1
ATOM 6420 N N . ILE B 1 272 ? 11.344 27.297 8.664 1 91.94 272 ILE B N 1
ATOM 6421 C CA . ILE B 1 272 ? 10.406 28.391 8.5 1 91.94 272 ILE B CA 1
ATOM 6422 C C . ILE B 1 272 ? 10.414 29.266 9.75 1 91.94 272 ILE B C 1
ATOM 6424 O O . ILE B 1 272 ? 10.078 28.812 10.844 1 91.94 272 ILE B O 1
ATOM 6428 N N . TYR B 1 273 ? 10.844 30.484 9.586 1 95.31 273 TYR B N 1
ATOM 6429 C CA . TYR B 1 273 ? 10.781 31.484 10.648 1 95.31 273 TYR B CA 1
ATOM 6430 C C . TYR B 1 273 ? 9.719 32.531 10.352 1 95.31 273 TYR B C 1
ATOM 6432 O O . TYR B 1 273 ? 9.734 33.156 9.281 1 95.31 273 TYR B O 1
ATOM 6440 N N . LEU B 1 274 ? 8.828 32.656 11.18 1 97.06 274 LEU B N 1
ATOM 6441 C CA . LEU B 1 274 ? 7.816 33.719 11.133 1 97.06 274 LEU B CA 1
ATOM 6442 C C . LEU B 1 274 ? 7.945 34.656 12.344 1 97.06 274 LEU B C 1
ATOM 6444 O O . LEU B 1 274 ? 7.883 34.188 13.484 1 97.06 274 LEU B O 1
ATOM 6448 N N . TYR B 1 275 ? 8.047 35.938 12.023 1 97.69 275 TYR B N 1
ATOM 6449 C CA . TYR B 1 275 ? 8.273 36.969 13.039 1 97.69 275 TYR B CA 1
ATOM 6450 C C . TYR B 1 275 ? 7.215 36.906 14.133 1 97.69 275 TYR B C 1
ATOM 6452 O O . TYR B 1 275 ? 7.547 36.844 15.32 1 97.69 275 TYR B O 1
ATOM 6460 N N . ASP B 1 276 ? 5.996 36.875 13.758 1 98.38 276 ASP B N 1
ATOM 6461 C CA . ASP B 1 276 ? 4.898 36.875 14.719 1 98.38 276 ASP B CA 1
ATOM 6462 C C . ASP B 1 276 ? 4.828 35.531 15.438 1 98.38 276 ASP B C 1
ATOM 6464 O O . ASP B 1 276 ? 4.629 35.469 16.656 1 98.38 276 ASP B O 1
ATOM 6468 N N . TYR B 1 277 ? 5.031 34.375 14.758 1 97.94 277 TYR B N 1
ATOM 6469 C CA . TYR B 1 277 ? 4.949 33.062 15.359 1 97.94 277 TYR B CA 1
ATOM 6470 C C . TYR B 1 277 ? 6.023 32.875 16.422 1 97.94 277 TYR B C 1
ATOM 6472 O O . TYR B 1 277 ? 5.762 32.281 17.484 1 97.94 277 TYR B O 1
ATOM 6480 N N . ALA B 1 278 ? 7.203 33.375 16.156 1 98.12 278 ALA B N 1
ATOM 6481 C CA . ALA B 1 278 ? 8.266 33.281 17.156 1 98.12 278 ALA B CA 1
ATOM 6482 C C . ALA B 1 278 ? 7.887 34.031 18.422 1 98.12 278 ALA B C 1
ATOM 6484 O O . ALA B 1 278 ? 8.141 33.562 19.531 1 98.12 278 ALA B O 1
ATOM 6485 N N . LEU B 1 279 ? 7.285 35.188 18.25 1 98.62 279 LEU B N 1
ATOM 6486 C CA . LEU B 1 279 ? 6.879 36 19.375 1 98.62 279 LEU B CA 1
ATOM 6487 C C . LEU B 1 279 ? 5.777 35.344 20.188 1 98.62 279 LEU B C 1
ATOM 6489 O O . LEU B 1 279 ? 5.719 35.469 21.406 1 98.62 279 LEU B O 1
ATOM 6493 N N . PHE B 1 280 ? 5 34.562 19.516 1 98.75 280 PHE B N 1
ATOM 6494 C CA . PHE B 1 280 ? 3.854 33.938 20.172 1 98.75 280 PHE B CA 1
ATOM 6495 C C . PHE B 1 280 ? 4.305 32.844 21.156 1 98.75 280 PHE B C 1
ATOM 6497 O O . PHE B 1 280 ? 3.514 32.375 21.969 1 98.75 280 PHE B O 1
ATOM 6504 N N . PHE B 1 281 ? 5.582 32.469 21.141 1 98.75 281 PHE B N 1
ATOM 6505 C CA . PHE B 1 281 ? 6.105 31.625 22.188 1 98.75 281 PHE B CA 1
ATOM 6506 C C . PHE B 1 281 ? 5.875 32.25 23.562 1 98.75 281 PHE B C 1
ATOM 6508 O O . PHE B 1 281 ? 5.531 31.562 24.516 1 98.75 281 PHE B O 1
ATOM 6515 N N . ILE B 1 282 ? 6.043 33.562 23.625 1 98.88 282 ILE B N 1
ATOM 6516 C CA . ILE B 1 282 ? 5.895 34.312 24.875 1 98.88 282 ILE B CA 1
ATOM 6517 C C . ILE B 1 282 ? 4.445 34.25 25.344 1 98.88 282 ILE B C 1
ATOM 6519 O O . ILE B 1 282 ? 4.18 33.875 26.5 1 98.88 282 ILE B O 1
ATOM 6523 N N . ALA B 1 283 ? 3.555 34.594 24.453 1 98.75 283 ALA B N 1
ATOM 6524 C CA . ALA B 1 283 ? 2.139 34.562 24.812 1 98.75 283 ALA B CA 1
ATOM 6525 C C . ALA B 1 283 ? 1.681 33.188 25.203 1 98.75 283 ALA B C 1
ATOM 6527 O O . ALA B 1 283 ? 0.889 33 26.125 1 98.75 283 ALA B O 1
ATOM 6528 N N . THR B 1 284 ? 2.15 32.156 24.469 1 98.81 284 THR B N 1
ATOM 6529 C CA . THR B 1 284 ? 1.771 30.766 24.75 1 98.81 284 THR B CA 1
ATOM 6530 C C . THR B 1 284 ? 2.275 30.344 26.109 1 98.81 284 THR B C 1
ATOM 6532 O O . THR B 1 284 ? 1.55 29.688 26.875 1 98.81 284 THR B O 1
ATOM 6535 N N . LEU B 1 285 ? 3.518 30.672 26.406 1 98.88 285 LEU B N 1
ATOM 6536 C CA . LEU B 1 285 ? 4.102 30.359 27.703 1 98.88 285 LEU B CA 1
ATOM 6537 C C . LEU B 1 285 ? 3.344 31.078 28.828 1 98.88 285 LEU B C 1
ATOM 6539 O O . LEU B 1 285 ? 3.062 30.469 29.875 1 98.88 285 LEU B O 1
ATOM 6543 N N . TYR B 1 286 ? 3.033 32.281 28.594 1 98.81 286 TYR B N 1
ATOM 6544 C CA . TYR B 1 286 ? 2.293 33.062 29.578 1 98.81 286 TYR B CA 1
ATOM 6545 C C . TYR B 1 286 ? 0.925 32.438 29.844 1 98.81 286 TYR B C 1
ATOM 6547 O O . TYR B 1 286 ? 0.535 32.25 31 1 98.81 286 TYR B O 1
ATOM 6555 N N . ASP B 1 287 ? 0.194 32.188 28.781 1 98.62 287 ASP B N 1
ATOM 6556 C CA . ASP B 1 287 ? -1.136 31.609 28.906 1 98.62 287 ASP B CA 1
ATOM 6557 C C . ASP B 1 287 ? -1.074 30.266 29.625 1 98.62 287 ASP B C 1
ATOM 6559 O O . ASP B 1 287 ? -1.965 29.922 30.422 1 98.62 287 ASP B O 1
ATOM 6563 N N . TYR B 1 288 ? -0.065 29.469 29.297 1 98.81 288 TYR B N 1
ATOM 6564 C CA . TYR B 1 288 ? 0.127 28.203 29.984 1 98.81 288 TYR B CA 1
ATOM 6565 C C . TYR B 1 288 ? 0.291 28.391 31.484 1 98.81 288 TYR B C 1
ATOM 6567 O O . TYR B 1 288 ? -0.333 27.688 32.281 1 98.81 288 TYR B O 1
ATOM 6575 N N . TYR B 1 289 ? 1.106 29.312 31.812 1 98.62 289 TYR B N 1
ATOM 6576 C CA . TYR B 1 289 ? 1.348 29.609 33.219 1 98.62 289 TYR B CA 1
ATOM 6577 C C . TYR B 1 289 ? 0.07 30.078 33.906 1 98.62 289 TYR B C 1
ATOM 6579 O O . TYR B 1 289 ? -0.237 29.656 35.031 1 98.62 289 TYR B O 1
ATOM 6587 N N . GLU B 1 290 ? -0.638 30.969 33.281 1 98.25 290 GLU B N 1
ATOM 6588 C CA . GLU B 1 290 ? -1.889 31.469 33.844 1 98.25 290 GLU B CA 1
ATOM 6589 C C . GLU B 1 290 ? -2.881 30.328 34.062 1 98.25 290 GLU B C 1
ATOM 6591 O O . GLU B 1 290 ? -3.607 30.328 35.062 1 98.25 290 GLU B O 1
ATOM 6596 N N . ALA B 1 291 ? -2.893 29.375 33.188 1 98.06 291 ALA B N 1
ATOM 6597 C CA . ALA B 1 291 ? -3.863 28.281 33.25 1 98.06 291 ALA B CA 1
ATOM 6598 C C . ALA B 1 291 ? -3.451 27.234 34.281 1 98.06 291 ALA B C 1
ATOM 6600 O O . ALA B 1 291 ? -4.305 26.594 34.906 1 98.06 291 ALA B O 1
ATOM 6601 N N . THR B 1 292 ? -2.109 27.062 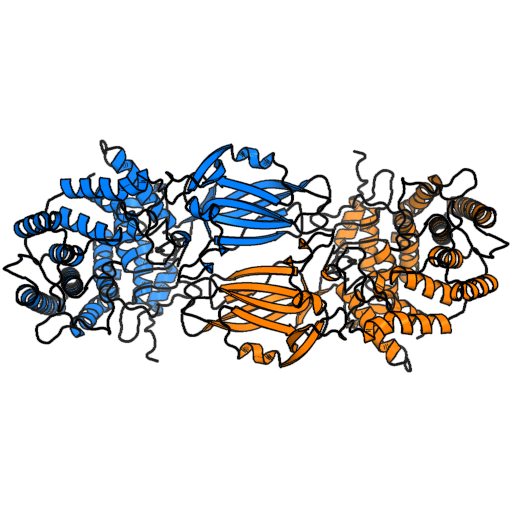34.562 1 98.31 292 THR B N 1
ATOM 6602 C CA . THR B 1 292 ? -1.67 25.891 35.312 1 98.31 292 THR B CA 1
ATOM 6603 C C . THR B 1 292 ? -1.004 26.297 36.625 1 98.31 292 THR B C 1
ATOM 6605 O O . THR B 1 292 ? -0.878 25.469 37.531 1 98.31 292 THR B O 1
ATOM 6608 N N . GLY B 1 293 ? -0.482 27.516 36.656 1 98.06 293 GLY B N 1
ATOM 6609 C CA . GLY B 1 293 ? 0.31 27.938 37.781 1 98.06 293 GLY B CA 1
ATOM 6610 C C . GLY B 1 293 ? 1.676 27.281 37.844 1 98.06 293 GLY B C 1
ATOM 6611 O O . GLY B 1 293 ? 2.379 27.375 38.844 1 98.06 293 GLY B O 1
ATOM 6612 N N . ASP B 1 294 ? 2.061 26.609 36.812 1 98.44 294 ASP B N 1
ATOM 6613 C CA . ASP B 1 294 ? 3.32 25.875 36.75 1 98.44 294 ASP B CA 1
ATOM 6614 C C . ASP B 1 294 ? 4.512 26.828 36.656 1 98.44 294 ASP B C 1
ATOM 6616 O O . ASP B 1 294 ? 5.105 27.016 35.594 1 98.44 294 ASP B O 1
ATOM 6620 N N . ARG B 1 295 ? 4.957 27.359 37.719 1 98.12 295 ARG B N 1
ATOM 6621 C CA . ARG B 1 295 ? 6.012 28.359 37.812 1 98.12 295 ARG B CA 1
ATOM 6622 C C . ARG B 1 295 ? 7.359 27.781 37.406 1 98.12 295 ARG B C 1
ATOM 6624 O O . ARG B 1 295 ? 8.195 28.469 36.812 1 98.12 295 ARG B O 1
ATOM 6631 N N . ASP B 1 296 ? 7.59 26.453 37.719 1 98.31 296 ASP B N 1
ATOM 6632 C CA . ASP B 1 296 ? 8.852 25.812 37.375 1 98.31 296 ASP B CA 1
ATOM 6633 C C . ASP B 1 296 ? 9.094 25.859 35.875 1 98.31 296 ASP B C 1
ATOM 6635 O O . ASP B 1 296 ? 10.188 26.219 35.406 1 98.31 296 ASP B O 1
ATOM 6639 N N . THR B 1 297 ? 8.109 25.453 35.094 1 98.56 297 THR B N 1
ATOM 6640 C CA . THR B 1 297 ? 8.219 25.5 33.656 1 98.56 297 THR B CA 1
ATOM 6641 C C . THR B 1 297 ? 8.391 26.938 33.156 1 98.56 297 THR B C 1
ATOM 6643 O O . THR B 1 297 ? 9.18 27.188 32.25 1 98.56 297 THR B O 1
ATOM 6646 N N . LEU B 1 298 ? 7.637 27.906 33.781 1 98.69 298 LEU B N 1
ATOM 6647 C CA . LEU B 1 298 ? 7.746 29.312 33.406 1 98.69 298 LEU B CA 1
ATOM 6648 C C . LEU B 1 298 ? 9.18 29.797 33.562 1 98.69 298 LEU B C 1
ATOM 6650 O O . LEU B 1 298 ? 9.727 30.438 32.656 1 98.69 298 LEU B O 1
ATOM 6654 N N . GLU B 1 299 ? 9.734 29.469 34.688 1 98.5 299 GLU B N 1
ATOM 6655 C CA . GLU B 1 299 ? 11.094 29.906 34.969 1 98.5 299 GLU B CA 1
ATOM 6656 C C . GLU B 1 299 ? 12.094 29.25 34.031 1 98.5 299 GLU B C 1
ATOM 6658 O O . GLU B 1 299 ? 13.055 29.891 33.594 1 98.5 299 GLU B O 1
ATOM 6663 N N . GLU B 1 300 ? 11.875 28.047 33.812 1 98.31 300 GLU B N 1
ATOM 6664 C CA . GLU B 1 300 ? 12.797 27.281 32.969 1 98.31 300 GLU B CA 1
ATOM 6665 C C . GLU B 1 300 ? 12.789 27.781 31.531 1 98.31 300 GLU B C 1
ATOM 6667 O O . GLU B 1 300 ? 13.82 27.797 30.859 1 98.31 300 GLU B O 1
ATOM 6672 N N . LEU B 1 301 ? 11.648 28.203 31.016 1 98.75 301 LEU B N 1
ATOM 6673 C CA . LEU B 1 301 ? 11.516 28.547 29.594 1 98.75 301 LEU B CA 1
ATOM 6674 C C . LEU B 1 301 ? 11.594 30.047 29.391 1 98.75 301 LEU B C 1
ATOM 6676 O O . LEU B 1 301 ? 11.656 30.516 28.25 1 98.75 301 LEU B O 1
ATOM 6680 N N . TRP B 1 302 ? 11.703 30.859 30.438 1 98.69 302 TRP B N 1
ATOM 6681 C CA . TRP B 1 302 ? 11.742 32.312 30.375 1 98.69 302 TRP B CA 1
ATOM 6682 C C . TRP B 1 302 ? 12.906 32.812 29.531 1 98.69 302 TRP B C 1
ATOM 6684 O O . TRP B 1 302 ? 12.758 33.719 28.703 1 98.69 302 TRP B O 1
ATOM 6694 N N . PRO B 1 303 ? 14.078 32.125 29.656 1 98.31 303 PRO B N 1
ATOM 6695 C CA . PRO B 1 303 ? 15.188 32.594 28.828 1 98.31 303 PRO B CA 1
ATOM 6696 C C . PRO B 1 303 ? 14.883 32.562 27.328 1 98.31 303 PRO B C 1
ATOM 6698 O O . PRO B 1 303 ? 15.312 33.438 26.578 1 98.31 303 PRO B O 1
ATOM 6701 N N . VAL B 1 304 ? 14.188 31.531 26.938 1 98.62 304 VAL B N 1
ATOM 6702 C CA . VAL B 1 304 ? 13.828 31.422 25.531 1 98.62 304 VAL B CA 1
ATOM 6703 C C . VAL B 1 304 ? 12.859 32.531 25.141 1 98.62 304 VAL B C 1
ATOM 6705 O O . VAL B 1 304 ? 13.023 33.188 24.109 1 98.62 304 VAL B O 1
ATOM 6708 N N . ALA B 1 305 ? 11.828 32.781 25.969 1 98.75 305 ALA B N 1
ATOM 6709 C CA . ALA B 1 305 ? 10.852 33.844 25.719 1 98.75 305 ALA B CA 1
ATOM 6710 C C . ALA B 1 305 ? 11.523 35.219 25.656 1 98.75 305 ALA B C 1
ATOM 6712 O O . ALA B 1 305 ? 11.266 36 24.734 1 98.75 305 ALA B O 1
ATOM 6713 N N . TYR B 1 306 ? 12.375 35.438 26.594 1 98.69 306 TYR B N 1
ATOM 6714 C CA . TYR B 1 306 ? 13.078 36.719 26.672 1 98.69 306 TYR B CA 1
ATOM 6715 C C . TYR B 1 306 ? 13.953 36.938 25.453 1 98.69 306 TYR B C 1
ATOM 6717 O O . TYR B 1 306 ? 14.016 38.062 24.922 1 98.69 306 TYR B O 1
ATOM 6725 N N . GLU B 1 307 ? 14.562 35.906 25.047 1 98.38 307 GLU B N 1
ATOM 6726 C CA . GLU B 1 307 ? 15.438 35.969 23.875 1 98.38 307 GLU B CA 1
ATOM 6727 C C . GLU B 1 307 ? 14.656 36.344 22.625 1 98.38 307 GLU B C 1
ATOM 6729 O O . GLU B 1 307 ? 15.164 37.062 21.75 1 98.38 307 GLU B O 1
ATOM 6734 N N . GLN B 1 308 ? 13.383 35.875 22.5 1 98.62 308 GLN B N 1
ATOM 6735 C CA . GLN B 1 308 ? 12.586 36.219 21.328 1 98.62 308 GLN B CA 1
ATOM 6736 C C . GLN B 1 308 ? 12.328 37.719 21.25 1 98.62 308 GLN B C 1
ATOM 6738 O O . GLN B 1 308 ? 12.219 38.281 20.156 1 98.62 308 GLN B O 1
ATOM 6743 N N . ILE B 1 309 ? 12.258 38.438 22.391 1 98.56 309 ILE B N 1
ATOM 6744 C CA . ILE B 1 309 ? 12.078 39.875 22.406 1 98.56 309 ILE B CA 1
ATOM 6745 C C . ILE B 1 309 ? 13.305 40.562 21.797 1 98.56 309 ILE B C 1
ATOM 6747 O O . ILE B 1 309 ? 13.172 41.406 20.906 1 98.56 309 ILE B O 1
ATOM 6751 N N . HIS B 1 310 ? 14.461 40.094 22.266 1 98.31 310 HIS B N 1
ATOM 6752 C CA . HIS B 1 310 ? 15.703 40.688 21.75 1 98.31 310 HIS B CA 1
ATOM 6753 C C . HIS B 1 310 ? 15.812 40.5 20.234 1 98.31 310 HIS B C 1
ATOM 6755 O O . HIS B 1 310 ? 16.141 41.438 19.516 1 98.31 310 HIS B O 1
ATOM 6761 N N . ILE B 1 311 ? 15.531 39.312 19.844 1 97.81 311 ILE B N 1
ATOM 6762 C CA . ILE B 1 311 ? 15.648 38.969 18.422 1 97.81 311 ILE B CA 1
ATOM 6763 C C . ILE B 1 311 ? 14.68 39.844 17.609 1 97.81 311 ILE B C 1
ATOM 6765 O O . ILE B 1 311 ? 15.047 40.375 16.562 1 97.81 311 ILE B O 1
ATOM 6769 N N . SER B 1 312 ? 13.453 40 18.094 1 97.88 312 SER B N 1
ATOM 6770 C CA . SER B 1 312 ? 12.43 40.75 17.359 1 97.88 312 SER B CA 1
ATOM 6771 C C . SER B 1 312 ? 12.734 42.25 17.344 1 97.88 312 SER B C 1
ATOM 6773 O O . SER B 1 312 ? 12.453 42.938 16.359 1 97.88 312 SER B O 1
ATOM 6775 N N . LEU B 1 313 ? 13.328 42.75 18.422 1 98.19 313 LEU B N 1
ATOM 6776 C CA . LEU B 1 313 ? 13.648 44.188 18.516 1 98.19 313 LEU B CA 1
ATOM 6777 C C . LEU B 1 313 ? 14.766 44.562 17.547 1 98.19 313 LEU B C 1
ATOM 6779 O O . LEU B 1 313 ? 14.836 45.688 17.094 1 98.19 313 LEU B O 1
ATOM 6783 N N . ALA B 1 314 ? 15.578 43.562 17.266 1 96.81 314 ALA B N 1
ATOM 6784 C CA . ALA B 1 314 ? 16.688 43.812 16.359 1 96.81 314 ALA B CA 1
ATOM 6785 C C . ALA B 1 314 ? 16.188 44.188 14.961 1 96.81 314 ALA B C 1
ATOM 6787 O O . ALA B 1 314 ? 16.922 44.781 14.164 1 96.81 314 ALA B O 1
ATOM 6788 N N . ARG B 1 315 ? 14.938 43.938 14.727 1 96.44 315 ARG B N 1
ATOM 6789 C CA . ARG B 1 315 ? 14.383 44.25 13.414 1 96.44 315 ARG B CA 1
ATOM 6790 C C . ARG B 1 315 ? 13.836 45.688 13.367 1 96.44 315 ARG B C 1
ATOM 6792 O O . ARG B 1 315 ? 13.531 46.188 12.289 1 96.44 315 ARG B O 1
ATOM 6799 N N . LEU B 1 316 ? 13.703 46.344 14.422 1 97.56 316 LEU B N 1
ATOM 6800 C CA . LEU B 1 316 ? 13.172 47.688 14.438 1 97.56 316 LEU B CA 1
ATOM 6801 C C . LEU B 1 316 ? 14.172 48.656 13.82 1 97.56 316 LEU B C 1
ATOM 6803 O O . LEU B 1 316 ? 15.383 48.531 14 1 97.56 316 LEU B O 1
ATOM 6807 N N . ASP B 1 317 ? 13.711 49.625 13.094 1 96.38 317 ASP B N 1
ATOM 6808 C CA . ASP B 1 317 ? 14.562 50.656 12.523 1 96.38 317 ASP B CA 1
ATOM 6809 C C . ASP B 1 317 ? 14.867 51.75 13.555 1 96.38 317 ASP B C 1
ATOM 6811 O O . ASP B 1 317 ? 14.609 51.562 14.75 1 96.38 317 ASP B O 1
ATOM 6815 N N . GLU B 1 318 ? 15.43 52.844 13.07 1 95.69 318 GLU B N 1
ATOM 6816 C CA . GLU B 1 318 ? 15.883 53.906 13.961 1 95.69 318 GLU B CA 1
ATOM 6817 C C . GLU B 1 318 ? 14.703 54.594 14.625 1 95.69 318 GLU B C 1
ATOM 6819 O O . GLU B 1 318 ? 14.859 55.188 15.695 1 95.69 318 GLU B O 1
ATOM 6824 N N . HIS B 1 319 ? 13.57 54.469 14.078 1 95.75 319 HIS B N 1
ATOM 6825 C CA . HIS B 1 319 ? 12.383 55.125 14.617 1 95.75 319 HIS B CA 1
ATOM 6826 C C . HIS B 1 319 ? 11.625 54.188 15.562 1 95.75 319 HIS B C 1
ATOM 6828 O O . HIS B 1 319 ? 10.664 54.625 16.203 1 95.75 319 HIS B O 1
ATOM 6834 N N . GLY B 1 320 ? 12.008 52.938 15.625 1 97.06 320 GLY B N 1
ATOM 6835 C CA . GLY B 1 320 ? 11.32 52 16.484 1 97.06 320 GLY B CA 1
ATOM 6836 C C . GLY B 1 320 ? 10.211 51.25 15.766 1 97.06 320 GLY B C 1
ATOM 6837 O O . GLY B 1 320 ? 9.328 50.688 16.406 1 97.06 320 GLY B O 1
ATOM 6838 N N . LEU B 1 321 ? 10.281 51.281 14.445 1 97.12 321 LEU B N 1
ATOM 6839 C CA . LEU B 1 321 ? 9.289 50.594 13.633 1 97.12 321 LEU B CA 1
ATOM 6840 C C . LEU B 1 321 ? 9.867 49.281 13.078 1 97.12 321 LEU B C 1
ATOM 6842 O O . LEU B 1 321 ? 11.047 49.25 12.703 1 97.12 321 LEU B O 1
ATOM 6846 N N . VAL B 1 322 ? 9.008 48.25 13 1 97.5 322 VAL B N 1
ATOM 6847 C CA . VAL B 1 322 ? 9.422 47.031 12.344 1 97.5 322 VAL B CA 1
ATOM 6848 C C . VAL B 1 322 ? 9.789 47.312 10.891 1 97.5 322 VAL B C 1
ATOM 6850 O O . VAL B 1 322 ? 9 47.906 10.148 1 97.5 322 VAL B O 1
ATOM 6853 N N . GLN B 1 323 ? 10.977 46.875 10.516 1 96.44 323 GLN B N 1
ATOM 6854 C CA . GLN B 1 323 ? 11.414 47.094 9.133 1 96.44 323 GLN B CA 1
ATOM 6855 C C . GLN B 1 323 ? 10.625 46.219 8.172 1 96.44 323 GLN B C 1
ATOM 6857 O O . GLN B 1 323 ? 10.461 45 8.406 1 96.44 323 GLN B O 1
ATOM 6862 N N . ASP B 1 324 ? 10.117 46.906 7.195 1 93.06 324 ASP B N 1
ATOM 6863 C CA . ASP B 1 324 ? 9.281 46.25 6.191 1 93.06 324 ASP B CA 1
ATOM 6864 C C . ASP B 1 324 ? 10.031 46.094 4.871 1 93.06 324 ASP B C 1
ATOM 6866 O O . ASP B 1 324 ? 10.102 47 4.07 1 93.06 324 ASP B O 1
ATOM 6870 N N . ASP B 1 325 ? 10.625 44.844 4.645 1 88.5 325 ASP B N 1
ATOM 6871 C CA . ASP B 1 325 ? 11.328 44.562 3.402 1 88.5 325 ASP B CA 1
ATOM 6872 C C . ASP B 1 325 ? 11.109 43.094 2.979 1 88.5 325 ASP B C 1
ATOM 6874 O O . ASP B 1 325 ? 10.344 42.375 3.611 1 88.5 325 ASP B O 1
ATOM 6878 N N . ASP B 1 326 ? 11.656 42.719 1.913 1 87.38 326 ASP B N 1
ATOM 6879 C CA . ASP B 1 326 ? 11.352 41.438 1.297 1 87.38 326 ASP B CA 1
ATOM 6880 C C . ASP B 1 326 ? 12.141 40.312 1.954 1 87.38 326 ASP B C 1
ATOM 6882 O O . ASP B 1 326 ? 12.078 39.156 1.514 1 87.38 326 ASP B O 1
ATOM 6886 N N . THR B 1 327 ? 12.781 40.562 3.115 1 86.5 327 THR B N 1
ATOM 6887 C CA . THR B 1 327 ? 13.695 39.562 3.664 1 86.5 327 THR B CA 1
ATOM 6888 C C . THR B 1 327 ? 13.062 38.844 4.859 1 86.5 327 THR B C 1
ATOM 6890 O O . THR B 1 327 ? 13.602 37.875 5.359 1 86.5 327 THR B O 1
ATOM 6893 N N . TRP B 1 328 ? 11.953 39.375 5.289 1 84.69 328 TRP B N 1
ATOM 6894 C CA . TRP B 1 328 ? 11.359 38.781 6.48 1 84.69 328 TRP B CA 1
ATOM 6895 C C . TRP B 1 328 ? 9.945 38.281 6.195 1 84.69 328 TRP B C 1
ATOM 6897 O O . TRP B 1 328 ? 9.367 38.594 5.148 1 84.69 328 TRP B O 1
ATOM 6907 N N . TYR B 1 329 ? 9.469 37.312 7.148 1 90.5 329 TYR B N 1
ATOM 6908 C CA . TYR B 1 329 ? 8.125 36.781 7.004 1 90.5 329 TYR B CA 1
ATOM 6909 C C . TYR B 1 329 ? 7.328 36.938 8.297 1 90.5 329 TYR B C 1
ATOM 6911 O O . TYR B 1 329 ? 7.879 36.812 9.391 1 90.5 329 TYR B O 1
ATOM 6919 N N . CYS B 1 330 ? 6.145 37.344 8.117 1 95.62 330 CYS B N 1
ATOM 6920 C CA . CYS B 1 330 ? 5.117 37.406 9.141 1 95.62 330 CYS B CA 1
ATOM 6921 C C . CYS B 1 330 ? 3.785 36.875 8.633 1 95.62 330 CYS B C 1
ATOM 6923 O O . CYS B 1 330 ? 3.385 37.156 7.508 1 95.62 330 CYS B O 1
ATOM 6925 N N . PHE B 1 331 ? 3.16 36.094 9.414 1 94.38 331 PHE B N 1
ATOM 6926 C CA . PHE B 1 331 ? 1.977 35.406 8.891 1 94.38 331 PHE B CA 1
ATOM 6927 C C . PHE B 1 331 ? 0.767 36.344 8.922 1 94.38 331 PHE B C 1
ATOM 6929 O O . PHE B 1 331 ? 0.278 36.781 7.875 1 94.38 331 PHE B O 1
ATOM 6936 N N . LEU B 1 332 ? 0.254 36.719 10.07 1 95.25 332 LEU B N 1
ATOM 6937 C CA . LEU B 1 332 ? -0.938 37.5 10.422 1 95.25 332 LEU B CA 1
ATOM 6938 C C . LEU B 1 332 ? -2.18 36.875 9.781 1 95.25 332 LEU B C 1
ATOM 6940 O O . LEU B 1 332 ? -3.141 36.531 10.469 1 95.25 332 LEU B O 1
ATOM 6944 N N . ASP B 1 333 ? -2.16 36.688 8.484 1 93.06 333 ASP B N 1
ATOM 6945 C CA . ASP B 1 333 ? -3.264 36.125 7.715 1 93.06 333 ASP B CA 1
ATOM 6946 C C . ASP B 1 333 ? -2.828 35.781 6.285 1 93.06 333 ASP B C 1
ATOM 6948 O O . ASP B 1 333 ? -1.724 36.156 5.871 1 93.06 333 ASP B O 1
ATOM 6952 N N . TRP B 1 334 ? -3.645 35.031 5.523 1 85.5 334 TRP B N 1
ATOM 6953 C CA . TRP B 1 334 ? -3.285 34.531 4.207 1 85.5 334 TRP B CA 1
ATOM 6954 C C . TRP B 1 334 ? -3.646 35.531 3.115 1 85.5 334 TRP B C 1
ATOM 6956 O O . TRP B 1 334 ? -3.357 35.312 1.938 1 85.5 334 TRP B O 1
ATOM 6966 N N . HIS B 1 335 ? -4.098 36.719 3.342 1 86.88 335 HIS B N 1
ATOM 6967 C CA . HIS B 1 335 ? -4.48 37.594 2.264 1 86.88 335 HIS B CA 1
ATOM 6968 C C . HIS B 1 335 ? -3.262 38.062 1.458 1 86.88 335 HIS B C 1
ATOM 6970 O O . HIS B 1 335 ? -2.316 38.625 2.014 1 86.88 335 HIS B O 1
ATOM 6976 N N . ASP B 1 336 ? -3.369 37.938 0.142 1 86.19 336 ASP B N 1
ATOM 6977 C CA . ASP B 1 336 ? -2.229 38.125 -0.746 1 86.19 336 ASP B CA 1
ATOM 6978 C C . ASP B 1 336 ? -1.75 39.594 -0.712 1 86.19 336 ASP B C 1
ATOM 6980 O O . ASP B 1 336 ? -0.56 39.844 -0.886 1 86.19 336 ASP B O 1
ATOM 6984 N N . GLU B 1 337 ? -2.596 40.531 -0.464 1 92.25 337 GLU B N 1
ATOM 6985 C CA . GLU B 1 337 ? -2.258 41.969 -0.551 1 92.25 337 GLU B CA 1
ATOM 6986 C C . GLU B 1 337 ? -1.924 42.531 0.823 1 92.25 337 GLU B C 1
ATOM 6988 O O . GLU B 1 337 ? -1.507 43.688 0.934 1 92.25 337 GLU B O 1
ATOM 6993 N N . LEU B 1 338 ? -2.008 41.75 1.799 1 95.5 338 LEU B N 1
ATOM 6994 C CA . LEU B 1 338 ? -1.872 42.25 3.158 1 95.5 338 LEU B CA 1
ATOM 6995 C C . LEU B 1 338 ? -0.433 42.656 3.441 1 95.5 338 LEU B C 1
ATOM 6997 O O . LEU B 1 338 ? 0.482 41.844 3.371 1 95.5 338 LEU B O 1
ATOM 7001 N N . ASN B 1 339 ? -0.274 44 3.691 1 97 339 ASN B N 1
ATOM 7002 C CA . ASN B 1 339 ? 1.005 44.406 4.262 1 97 339 ASN B CA 1
ATOM 7003 C C . ASN B 1 339 ? 1.091 44.094 5.746 1 97 339 ASN B C 1
ATOM 7005 O O . ASN B 1 339 ? 0.124 44.25 6.488 1 97 339 ASN B O 1
ATOM 7009 N N . LYS B 1 340 ? 2.219 43.688 6.293 1 97.06 340 LYS B N 1
ATOM 7010 C CA . LYS B 1 340 ? 2.27 43.031 7.594 1 97.06 340 LYS B CA 1
ATOM 7011 C C . LYS B 1 340 ? 3.029 43.906 8.609 1 97.06 340 LYS B C 1
ATOM 7013 O O . LYS B 1 340 ? 3.148 43.5 9.781 1 97.06 340 LYS B O 1
ATOM 7018 N N . GLN B 1 341 ? 3.496 45.062 8.219 1 97.81 341 GLN B N 1
ATOM 7019 C CA . GLN B 1 341 ? 4.355 45.875 9.086 1 97.81 341 GLN B CA 1
ATOM 7020 C C . GLN B 1 341 ? 3.613 46.312 10.352 1 97.81 341 GLN B C 1
ATOM 7022 O O . GLN B 1 341 ? 4.086 46.062 11.469 1 97.81 341 GLN B O 1
ATOM 7027 N N . ALA B 1 342 ? 2.469 46.938 10.203 1 98.31 342 ALA B N 1
ATOM 7028 C CA . ALA B 1 342 ? 1.722 47.438 11.352 1 98.31 342 ALA B CA 1
ATOM 7029 C C . ALA B 1 342 ? 1.266 46.312 12.266 1 98.31 342 ALA B C 1
ATOM 7031 O O . ALA B 1 342 ? 1.348 46.406 13.484 1 98.31 342 ALA B O 1
ATOM 7032 N N . GLY B 1 343 ? 0.73 45.25 11.586 1 98.38 343 GLY B N 1
ATOM 7033 C CA . GLY B 1 343 ? 0.327 44.094 12.375 1 98.38 343 GLY B CA 1
ATOM 7034 C C . GLY B 1 343 ? 1.471 43.469 13.156 1 98.38 343 GLY B C 1
ATOM 7035 O O . GLY B 1 343 ? 1.3 43.094 14.305 1 98.38 343 GLY B O 1
ATOM 7036 N N . ALA B 1 344 ? 2.645 43.406 12.562 1 98.44 344 ALA B N 1
ATOM 7037 C CA . ALA B 1 344 ? 3.83 42.844 13.211 1 98.44 344 ALA B CA 1
ATOM 7038 C C . ALA B 1 344 ? 4.25 43.719 14.398 1 98.44 344 ALA B C 1
ATOM 7040 O O . ALA B 1 344 ? 4.66 43.188 15.438 1 98.44 344 ALA B O 1
ATOM 7041 N N . GLN B 1 345 ? 4.184 45.031 14.195 1 98.62 345 GLN B N 1
ATOM 7042 C CA . GLN B 1 345 ? 4.477 45.969 15.273 1 98.62 345 GLN B CA 1
ATOM 7043 C C . GLN B 1 345 ? 3.555 45.75 16.469 1 98.62 345 GLN B C 1
ATOM 7045 O O . GLN B 1 345 ? 4.008 45.75 17.609 1 98.62 345 GLN B O 1
ATOM 7050 N N . ALA B 1 346 ? 2.301 45.594 16.172 1 98.81 346 ALA B N 1
ATOM 7051 C CA . ALA B 1 346 ? 1.311 45.375 17.219 1 98.81 346 ALA B CA 1
ATOM 7052 C C . ALA B 1 346 ? 1.562 44.062 17.938 1 98.81 346 ALA B C 1
ATOM 7054 O O . ALA B 1 346 ? 1.433 43.969 19.172 1 98.81 346 ALA B O 1
ATOM 7055 N N . VAL B 1 347 ? 1.906 42.969 17.188 1 98.81 347 VAL B N 1
ATOM 7056 C CA . VAL B 1 347 ? 2.188 41.656 17.766 1 98.81 347 VAL B CA 1
ATOM 7057 C C . VAL B 1 347 ? 3.391 41.75 18.703 1 98.81 347 VAL B C 1
ATOM 7059 O O . VAL B 1 347 ? 3.418 41.125 19.75 1 98.81 347 VAL B O 1
ATOM 7062 N N . LEU B 1 348 ? 4.371 42.531 18.328 1 98.81 348 LEU B N 1
ATOM 7063 C CA . LEU B 1 348 ? 5.531 42.781 19.188 1 98.81 348 LEU B CA 1
ATOM 7064 C C . LEU B 1 348 ? 5.113 43.375 20.516 1 98.81 348 LEU B C 1
ATOM 7066 O O . LEU B 1 348 ? 5.504 42.906 21.578 1 98.81 348 LEU B O 1
ATOM 7070 N N . ILE B 1 349 ? 4.336 44.469 20.469 1 98.88 349 ILE B N 1
ATOM 7071 C CA . ILE B 1 349 ? 3.879 45.156 21.672 1 98.88 349 ILE B CA 1
ATOM 7072 C C . ILE B 1 349 ? 3.041 44.188 22.516 1 98.88 349 ILE B C 1
ATOM 7074 O O . ILE B 1 349 ? 3.223 44.094 23.734 1 98.88 349 ILE B O 1
ATOM 7078 N N . TYR B 1 350 ? 2.15 43.5 21.875 1 98.81 350 TYR B N 1
ATOM 7079 C CA . TYR B 1 350 ? 1.283 42.531 22.531 1 98.81 350 TYR B CA 1
ATOM 7080 C C . TYR B 1 350 ? 2.1 41.531 23.344 1 98.81 350 TYR B C 1
ATOM 7082 O O . TYR B 1 350 ? 1.811 41.281 24.516 1 98.81 350 TYR B O 1
ATOM 7090 N N . ASN B 1 351 ? 3.119 40.938 22.75 1 98.88 351 ASN B N 1
ATOM 7091 C CA . ASN B 1 351 ? 3.91 39.906 23.391 1 98.88 351 ASN B CA 1
ATOM 7092 C C . ASN B 1 351 ? 4.848 40.5 24.453 1 98.88 351 ASN B C 1
ATOM 7094 O O . ASN B 1 351 ? 5.109 39.844 25.469 1 98.88 351 ASN B O 1
ATOM 7098 N N . MET B 1 352 ? 5.371 41.719 24.203 1 98.88 352 MET B N 1
ATOM 7099 C CA . MET B 1 352 ? 6.199 42.344 25.234 1 98.88 352 MET B CA 1
ATOM 7100 C C . MET B 1 352 ? 5.383 42.656 26.484 1 98.88 352 MET B C 1
ATOM 7102 O O . MET B 1 352 ? 5.898 42.562 27.594 1 98.88 352 MET B O 1
ATOM 7106 N N . ARG B 1 353 ? 4.152 43 26.312 1 98.75 353 ARG B N 1
ATOM 7107 C CA . ARG B 1 353 ? 3.301 43.25 27.469 1 98.75 353 ARG B CA 1
ATOM 7108 C C . ARG B 1 353 ? 3.102 41.969 28.281 1 98.75 353 ARG B C 1
ATOM 7110 O O . ARG B 1 353 ? 3.047 42 29.5 1 98.75 353 ARG B O 1
ATOM 7117 N N . ARG B 1 354 ? 2.951 40.812 27.641 1 98.62 354 ARG B N 1
ATOM 7118 C CA . ARG B 1 354 ? 2.871 39.531 28.328 1 98.62 354 ARG B CA 1
ATOM 7119 C C . ARG B 1 354 ? 4.199 39.188 28.984 1 98.62 354 ARG B C 1
ATOM 7121 O O . ARG B 1 354 ? 4.227 38.625 30.094 1 98.62 354 ARG B O 1
ATOM 7128 N N . ALA B 1 355 ? 5.262 39.5 28.25 1 98.81 355 ALA B N 1
ATOM 7129 C CA . ALA B 1 355 ? 6.586 39.281 28.828 1 98.81 355 ALA B CA 1
ATOM 7130 C C . ALA B 1 355 ? 6.781 40.094 30.094 1 98.81 355 ALA B C 1
ATOM 7132 O O . ALA B 1 355 ? 7.426 39.656 31.031 1 98.81 355 ALA B O 1
ATOM 7133 N N . LEU B 1 356 ? 6.273 41.312 30 1 98.69 356 LEU B N 1
ATOM 7134 C CA . LEU B 1 356 ? 6.355 42.188 31.156 1 98.69 356 LEU B CA 1
ATOM 7135 C C . LEU B 1 356 ? 5.676 41.562 32.375 1 98.69 356 LEU B C 1
ATOM 7137 O O . LEU B 1 356 ? 6.211 41.594 33.469 1 98.69 356 LEU B O 1
ATOM 7141 N N . LYS B 1 357 ? 4.527 41 32.188 1 98.44 357 LYS B N 1
ATOM 7142 C CA . LYS B 1 357 ? 3.803 40.312 33.25 1 98.44 357 LYS B CA 1
ATOM 7143 C C . LYS B 1 357 ? 4.594 39.125 33.781 1 98.44 357 LYS B C 1
ATOM 7145 O O . LYS B 1 357 ? 4.641 38.875 34.969 1 98.44 357 LYS B O 1
ATOM 7150 N N . ILE B 1 358 ? 5.23 38.312 32.875 1 98.62 358 ILE B N 1
ATOM 7151 C CA . ILE B 1 358 ? 6.023 37.156 33.25 1 98.62 358 ILE B CA 1
ATOM 7152 C C . ILE B 1 358 ? 7.219 37.594 34.094 1 98.62 358 ILE B C 1
ATOM 7154 O O . ILE B 1 358 ? 7.496 37.031 35.156 1 98.62 358 ILE B O 1
ATOM 7158 N N . ALA B 1 359 ? 7.891 38.656 33.594 1 98.56 359 ALA B N 1
ATOM 7159 C CA . ALA B 1 359 ? 9.055 39.156 34.312 1 98.56 359 ALA B CA 1
ATOM 7160 C C . ALA B 1 359 ? 8.664 39.625 35.719 1 98.56 359 ALA B C 1
ATOM 7162 O O . ALA B 1 359 ? 9.414 39.406 36.688 1 98.56 359 ALA B O 1
ATOM 7163 N N . ASN B 1 360 ? 7.574 40.312 35.781 1 98.12 360 ASN B N 1
ATOM 7164 C CA . ASN B 1 360 ? 7.07 40.75 37.094 1 98.12 360 ASN B CA 1
ATOM 7165 C C . ASN B 1 360 ? 6.797 39.562 38 1 98.12 360 ASN B C 1
ATOM 7167 O O . ASN B 1 360 ? 7.211 39.562 39.156 1 98.12 360 ASN B O 1
ATOM 7171 N N . ASP B 1 361 ? 6.109 38.5 37.531 1 97.75 361 ASP B N 1
ATOM 7172 C CA . ASP B 1 361 ? 5.746 37.344 38.312 1 97.75 361 ASP B CA 1
ATOM 7173 C C . ASP B 1 361 ? 6.988 36.562 38.75 1 97.75 361 ASP B C 1
ATOM 7175 O O . ASP B 1 361 ? 7.004 35.969 39.812 1 97.75 361 ASP B O 1
ATOM 7179 N N . LEU B 1 362 ? 8.008 36.594 37.906 1 98.06 362 LEU B N 1
ATOM 7180 C CA . LEU B 1 362 ? 9.234 35.875 38.188 1 98.06 362 LEU B CA 1
ATOM 7181 C C . LEU B 1 362 ? 10.172 36.688 39.062 1 98.06 362 LEU B C 1
ATOM 7183 O O . LEU B 1 362 ? 11.203 36.219 39.5 1 98.06 362 LEU B O 1
ATOM 7187 N N . GLY B 1 363 ? 9.875 37.938 39.281 1 97.44 363 GLY B N 1
ATOM 7188 C CA . GLY B 1 363 ? 10.703 38.812 40.094 1 97.44 363 GLY B CA 1
ATOM 7189 C C . GLY B 1 363 ? 11.977 39.25 39.375 1 97.44 363 GLY B C 1
ATOM 7190 O O . GLY B 1 363 ? 13.008 39.469 40.031 1 97.44 363 GLY B O 1
ATOM 7191 N N . LYS B 1 364 ? 11.836 39.375 38.094 1 97.62 364 LYS B N 1
ATOM 7192 C CA . LYS B 1 364 ? 12.984 39.812 37.312 1 97.62 364 LYS B CA 1
ATOM 7193 C C . LYS B 1 364 ? 12.914 41.344 37.062 1 97.62 364 LYS B C 1
ATOM 7195 O O . LYS B 1 364 ? 12.531 41.75 35.969 1 97.62 364 LYS B O 1
ATOM 7200 N N . SER B 1 365 ? 13.359 42.125 37.938 1 97.5 365 SER B N 1
ATOM 7201 C CA . SER B 1 365 ? 13.156 43.562 37.938 1 97.5 365 SER B CA 1
ATOM 7202 C C . SER B 1 365 ? 13.914 44.219 36.781 1 97.5 365 SER B C 1
ATOM 7204 O O . SER B 1 365 ? 13.414 45.188 36.156 1 97.5 365 SER B O 1
ATOM 7206 N N . GLU B 1 366 ? 15.094 43.75 36.531 1 98 366 GLU B N 1
ATOM 7207 C CA . GLU B 1 366 ? 15.883 44.312 35.469 1 98 366 GLU B CA 1
ATOM 7208 C C . GLU B 1 366 ? 15.234 44.062 34.094 1 98 366 GLU B C 1
ATOM 7210 O O . GLU B 1 366 ? 15.188 44.938 33.25 1 98 366 GLU B O 1
ATOM 7215 N N . HIS B 1 367 ? 14.773 42.812 33.969 1 98.31 367 HIS B N 1
ATOM 7216 C CA . HIS B 1 367 ? 14.07 42.469 32.719 1 98.31 367 HIS B CA 1
ATOM 7217 C C . HIS B 1 367 ? 12.805 43.312 32.594 1 98.31 367 HIS B C 1
ATOM 7219 O O . HIS B 1 367 ? 12.516 43.812 31.5 1 98.31 367 HIS B O 1
ATOM 7225 N N . GLU B 1 368 ? 12.086 43.438 33.625 1 98 368 GLU B N 1
ATOM 7226 C CA . GLU B 1 368 ? 10.852 44.188 33.625 1 98 368 GLU B CA 1
ATOM 7227 C C . GLU B 1 368 ? 11.102 45.625 33.188 1 98 368 GLU B C 1
ATOM 7229 O O . GLU B 1 368 ? 10.383 46.156 32.312 1 98 368 GLU B O 1
ATOM 7234 N N . ALA B 1 369 ? 12.094 46.281 33.781 1 98.25 369 ALA B N 1
ATOM 7235 C CA . ALA B 1 369 ? 12.414 47.688 33.469 1 98.25 369 ALA B CA 1
ATOM 7236 C C . ALA B 1 369 ? 12.805 47.844 32 1 98.25 369 ALA B C 1
ATOM 7238 O O . ALA B 1 369 ? 12.383 48.781 31.328 1 98.25 369 ALA B O 1
ATOM 7239 N N . TRP B 1 370 ? 13.625 46.938 31.641 1 98.5 370 TRP B N 1
ATOM 7240 C CA . TRP B 1 370 ? 14.086 47 30.25 1 98.5 370 TRP B CA 1
ATOM 7241 C C . TRP B 1 370 ? 12.914 46.812 29.281 1 98.5 370 TRP B C 1
ATOM 7243 O O . TRP B 1 370 ? 12.805 47.562 28.297 1 98.5 370 TRP B O 1
ATOM 7253 N N . ILE B 1 371 ? 12.07 45.875 29.516 1 98.75 371 ILE B N 1
ATOM 7254 C CA . ILE B 1 371 ? 10.938 45.562 28.641 1 98.75 371 ILE B CA 1
ATOM 7255 C C . ILE B 1 371 ? 10 46.781 28.594 1 98.75 371 ILE B C 1
ATOM 7257 O O . ILE B 1 371 ? 9.461 47.125 27.547 1 98.75 371 ILE B O 1
ATOM 7261 N N . ARG B 1 372 ? 9.781 47.438 29.703 1 98.31 372 ARG B N 1
ATOM 7262 C CA . ARG B 1 372 ? 8.922 48.625 29.766 1 98.31 372 ARG B CA 1
ATOM 7263 C C . ARG B 1 372 ? 9.438 49.719 28.828 1 98.31 372 ARG B C 1
ATOM 7265 O O . ARG B 1 372 ? 8.648 50.438 28.203 1 98.31 372 ARG B O 1
ATOM 7272 N N . VAL B 1 373 ? 10.734 49.844 28.875 1 98.44 373 VAL B N 1
ATOM 7273 C CA . VAL B 1 373 ? 11.359 50.875 28.016 1 98.44 373 VAL B CA 1
ATOM 7274 C C . VAL B 1 373 ? 11.117 50.5 26.562 1 98.44 373 VAL B C 1
ATOM 7276 O O . VAL B 1 373 ? 10.828 51.406 25.75 1 98.44 373 VAL B O 1
ATOM 7279 N N . GLN B 1 374 ? 11.289 49.281 26.25 1 98.5 374 GLN B N 1
ATOM 7280 C CA . GLN B 1 374 ? 11.109 48.844 24.875 1 98.5 374 GLN B CA 1
ATOM 7281 C C . GLN B 1 374 ? 9.656 48.969 24.438 1 98.5 374 GLN B C 1
ATOM 7283 O O . GLN B 1 374 ? 9.375 49.312 23.297 1 98.5 374 GLN B O 1
ATOM 7288 N N . ILE B 1 375 ? 8.68 48.625 25.328 1 98.56 375 ILE B N 1
ATOM 7289 C CA . ILE B 1 375 ? 7.266 48.812 25.031 1 98.56 375 ILE B CA 1
ATOM 7290 C C . ILE B 1 375 ? 6.984 50.281 24.719 1 98.56 375 ILE B C 1
ATOM 7292 O O . ILE B 1 375 ? 6.305 50.594 23.734 1 98.56 375 ILE B O 1
ATOM 7296 N N . GLN B 1 376 ? 7.504 51.156 25.516 1 98.19 376 GLN B N 1
ATOM 7297 C CA . GLN B 1 376 ? 7.277 52.594 25.328 1 98.19 376 GLN B CA 1
ATOM 7298 C C . GLN B 1 376 ? 7.855 53.062 23.984 1 98.19 376 GLN B C 1
ATOM 7300 O O . GLN B 1 376 ? 7.23 53.844 23.281 1 98.19 376 GLN B O 1
ATOM 7305 N N . ARG B 1 377 ? 9.031 52.562 23.75 1 98.19 377 ARG B N 1
ATOM 7306 C CA . ARG B 1 377 ? 9.664 52.906 22.469 1 98.19 377 ARG B CA 1
ATOM 7307 C C . ARG B 1 377 ? 8.789 52.469 21.297 1 98.19 377 ARG B C 1
ATOM 7309 O O . ARG B 1 377 ? 8.539 53.281 20.391 1 98.19 377 ARG B O 1
ATOM 7316 N N . ALA B 1 378 ? 8.352 51.281 21.297 1 98.44 378 ALA B N 1
ATOM 7317 C CA . ALA B 1 378 ? 7.512 50.75 20.219 1 98.44 378 ALA B CA 1
ATOM 7318 C C . ALA B 1 378 ? 6.172 51.469 20.156 1 98.44 378 ALA B C 1
ATOM 7320 O O . ALA B 1 378 ? 5.652 51.719 19.062 1 98.44 378 ALA B O 1
ATOM 7321 N N . MET B 1 379 ? 5.586 51.781 21.312 1 98.25 379 MET B N 1
ATOM 7322 C CA . MET B 1 379 ? 4.32 52.531 21.391 1 98.25 379 MET B CA 1
ATOM 7323 C C . MET B 1 379 ? 4.449 53.906 20.781 1 98.25 379 MET B C 1
ATOM 7325 O O . MET B 1 379 ? 3.598 54.344 20 1 98.25 379 MET B O 1
ATOM 7329 N N . ASN B 1 380 ? 5.504 54.562 21.172 1 98.06 380 ASN B N 1
ATOM 7330 C CA . ASN B 1 380 ? 5.738 55.906 20.641 1 98.06 380 ASN B CA 1
ATOM 7331 C C . ASN B 1 380 ? 5.883 55.875 19.125 1 98.06 380 ASN B C 1
ATOM 7333 O O . ASN B 1 380 ? 5.312 56.719 18.438 1 98.06 380 ASN B O 1
ATOM 7337 N N . ALA B 1 381 ? 6.68 55 18.703 1 98.25 381 ALA B N 1
ATOM 7338 C CA . ALA B 1 381 ? 6.863 54.844 17.25 1 98.25 381 ALA B CA 1
ATOM 7339 C C . ALA B 1 381 ? 5.535 54.562 16.562 1 98.25 381 ALA B C 1
ATOM 7341 O O . ALA B 1 381 ? 5.258 55.094 15.484 1 98.25 381 ALA B O 1
ATOM 7342 N N . THR B 1 382 ? 4.711 53.656 17.125 1 98.56 382 THR B N 1
ATOM 7343 C CA . THR B 1 382 ? 3.42 53.281 16.562 1 98.56 382 THR B CA 1
ATOM 7344 C C . THR B 1 382 ? 2.504 54.5 16.438 1 98.56 382 THR B C 1
ATOM 7346 O O . THR B 1 382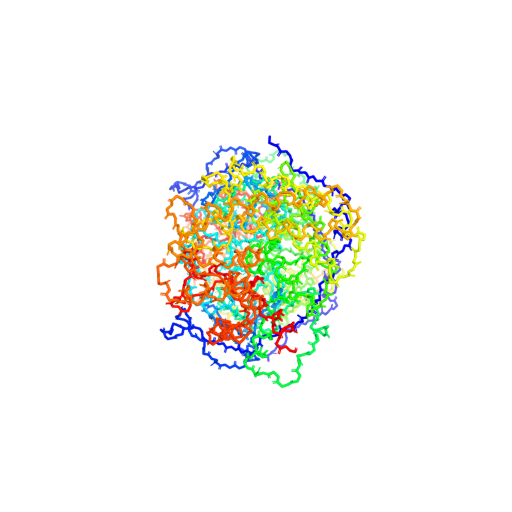 ? 1.938 54.719 15.359 1 98.56 382 THR B O 1
ATOM 7349 N N . LEU B 1 383 ? 2.41 55.281 17.422 1 97.62 383 LEU B N 1
ATOM 7350 C CA . LEU B 1 383 ? 1.5 56.438 17.453 1 97.62 383 LEU B CA 1
ATOM 7351 C C . LEU B 1 383 ? 2.016 57.531 16.547 1 97.62 383 LEU B C 1
ATOM 7353 O O . LEU B 1 383 ? 1.228 58.281 15.945 1 97.62 383 LEU B O 1
ATOM 7357 N N . SER B 1 384 ? 3.322 57.625 16.422 1 97.44 384 SER B N 1
ATOM 7358 C CA . SER B 1 384 ? 3.926 58.688 15.641 1 97.44 384 SER B CA 1
ATOM 7359 C C . SER B 1 384 ? 3.898 58.375 14.148 1 97.44 384 SER B C 1
ATOM 7361 O O . SER B 1 384 ? 3.727 59.281 13.328 1 97.44 384 SER B O 1
ATOM 7363 N N . TYR B 1 385 ? 4.094 57.125 13.852 1 97.5 385 TYR B N 1
ATOM 7364 C CA . TYR B 1 385 ? 4.379 56.844 12.445 1 97.5 385 TYR B CA 1
ATOM 7365 C C . TYR B 1 385 ? 3.301 55.969 11.836 1 97.5 385 TYR B C 1
ATOM 7367 O O . TYR B 1 385 ? 3.139 55.906 10.617 1 97.5 385 TYR B O 1
ATOM 7375 N N . LEU B 1 386 ? 2.539 55.219 12.625 1 98.31 386 LEU B N 1
ATOM 7376 C CA . LEU B 1 386 ? 1.584 54.281 12.055 1 98.31 386 LEU B CA 1
ATOM 7377 C C . LEU B 1 386 ? 0.154 54.781 12.234 1 98.31 386 LEU B C 1
ATOM 7379 O O . LEU B 1 386 ? -0.754 54.312 11.523 1 98.31 386 LEU B O 1
ATOM 7383 N N . TRP B 1 387 ? -0.093 55.656 13.148 1 97.88 387 TRP B N 1
ATOM 7384 C CA . TRP B 1 387 ? -1.424 56.25 13.281 1 97.88 387 TRP B CA 1
ATOM 7385 C C . TRP B 1 387 ? -1.623 57.375 12.281 1 97.88 387 TRP B C 1
ATOM 7387 O O . TRP B 1 387 ? -0.831 58.312 12.242 1 97.88 387 TRP B O 1
ATOM 7397 N N . ASP B 1 388 ? -2.621 57.281 11.5 1 97.44 388 ASP B N 1
ATOM 7398 C CA . ASP B 1 388 ? -3.002 58.375 10.594 1 97.44 388 ASP B CA 1
ATOM 7399 C C . ASP B 1 388 ? -4.184 59.156 11.148 1 97.44 388 ASP B C 1
ATOM 7401 O O . ASP B 1 388 ? -5.324 58.688 11.102 1 97.44 388 ASP B O 1
ATOM 7405 N N . GLU B 1 389 ? -3.953 60.375 11.477 1 95.06 389 GLU B N 1
ATOM 7406 C CA . GLU B 1 389 ? -4.961 61.188 12.133 1 95.06 389 GLU B CA 1
ATOM 7407 C C . GLU B 1 389 ? -6.102 61.531 11.172 1 95.06 389 GLU B C 1
ATOM 7409 O O . GLU B 1 389 ? -7.254 61.656 11.594 1 95.06 389 GLU B O 1
ATOM 7414 N N . GLU B 1 390 ? -5.766 61.719 9.961 1 94.94 390 GLU B N 1
ATOM 7415 C CA . GLU B 1 390 ? -6.777 62.062 8.969 1 94.94 390 GLU B CA 1
ATOM 7416 C C . GLU B 1 390 ? -7.711 60.906 8.688 1 94.94 390 GLU B C 1
ATOM 7418 O O . GLU B 1 390 ? -8.93 61.062 8.68 1 94.94 390 GLU B O 1
ATOM 7423 N N . GLN B 1 391 ? -7.16 59.75 8.523 1 93.38 391 GLN B N 1
ATOM 7424 C CA . GLN B 1 391 ? -7.953 58.562 8.227 1 93.38 391 GLN B CA 1
ATOM 7425 C C . GLN B 1 391 ? -8.531 57.969 9.5 1 93.38 391 GLN B C 1
ATOM 7427 O O . GLN B 1 391 ? -9.516 57.219 9.453 1 93.38 391 GLN B O 1
ATOM 7432 N N . GLU B 1 392 ? -7.863 58.25 10.602 1 95.5 392 GLU B N 1
ATOM 7433 C CA . GLU B 1 392 ? -8.203 57.688 11.906 1 95.5 392 GLU B CA 1
ATOM 7434 C C . GLU B 1 392 ? -8.078 56.188 11.914 1 95.5 392 GLU B C 1
ATOM 7436 O O . GLU B 1 392 ? -8.977 55.469 12.375 1 95.5 392 GLU B O 1
ATOM 7441 N N . TYR B 1 393 ? -7.117 55.688 11.227 1 98 393 TYR B N 1
ATOM 7442 C CA . TYR B 1 393 ? -6.727 54.281 11.18 1 98 393 TYR B CA 1
ATOM 7443 C C . TYR B 1 393 ? -5.227 54.125 11.375 1 98 393 TYR B C 1
ATOM 7445 O O . TYR B 1 393 ? -4.469 55.094 11.227 1 98 393 TYR B O 1
ATOM 7453 N N . PHE B 1 394 ? -4.812 52.969 11.797 1 98.56 394 PHE B N 1
ATOM 7454 C CA . PHE B 1 394 ? -3.414 52.594 11.68 1 98.56 394 PHE B CA 1
ATOM 7455 C C . PHE B 1 394 ? -3.086 52.156 10.258 1 98.56 394 PHE B C 1
ATOM 7457 O O . PHE B 1 394 ? -3.744 51.281 9.703 1 98.56 394 PHE B O 1
ATOM 7464 N N . ILE B 1 395 ? -2.088 52.719 9.727 1 98.44 395 ILE B N 1
ATOM 7465 C CA . ILE B 1 395 ? -1.679 52.438 8.359 1 98.44 395 ILE B CA 1
ATOM 7466 C C . ILE B 1 395 ? -0.449 51.531 8.367 1 98.44 395 ILE B C 1
ATOM 7468 O O . ILE B 1 395 ? 0.255 51.438 9.375 1 98.44 395 ILE B O 1
ATOM 7472 N N . SER B 1 396 ? -0.186 50.812 7.32 1 98 396 SER B N 1
ATOM 7473 C CA . SER B 1 396 ? 0.89 49.812 7.242 1 98 396 SER B CA 1
ATOM 7474 C C . SER B 1 396 ? 1.656 49.938 5.93 1 98 396 SER B C 1
ATOM 7476 O O . SER B 1 396 ? 1.053 50.031 4.863 1 98 396 SER B O 1
ATOM 7478 N N . GLY B 1 397 ? 2.967 49.969 6.031 1 95.81 397 GLY B N 1
ATOM 7479 C CA . GLY B 1 397 ? 3.83 49.938 4.859 1 95.81 397 GLY B CA 1
ATOM 7480 C C . GLY B 1 397 ? 3.893 51.281 4.129 1 95.81 397 GLY B C 1
ATOM 7481 O O . GLY B 1 397 ? 3.279 52.25 4.555 1 95.81 397 GLY B O 1
ATOM 7482 N N . GLU B 1 398 ? 4.625 51.188 2.975 1 94.62 398 GLU B N 1
ATOM 7483 C CA . GLU B 1 398 ? 4.855 52.375 2.16 1 94.62 398 GLU B CA 1
ATOM 7484 C C . GLU B 1 398 ? 3.557 52.875 1.535 1 94.62 398 GLU B C 1
ATOM 7486 O O . GLU B 1 398 ? 3.369 54.062 1.364 1 94.62 398 GLU B O 1
ATOM 7491 N N . ALA B 1 399 ? 2.711 51.906 1.271 1 96 399 ALA B N 1
ATOM 7492 C CA . ALA B 1 399 ? 1.464 52.25 0.596 1 96 399 ALA B CA 1
ATOM 7493 C C . ALA B 1 399 ? 0.413 52.75 1.595 1 96 399 ALA B C 1
ATOM 7495 O O . ALA B 1 399 ? -0.736 53 1.224 1 96 399 ALA B O 1
ATOM 7496 N N . ARG B 1 400 ? 0.724 52.812 2.84 1 96.94 400 ARG B N 1
ATOM 7497 C CA . ARG B 1 400 ? -0.165 53.281 3.891 1 96.94 400 ARG B CA 1
ATOM 7498 C C . ARG B 1 400 ? -1.479 52.5 3.896 1 96.94 400 ARG B C 1
ATOM 7500 O O . ARG B 1 400 ? -2.557 53.094 3.9 1 96.94 400 ARG B O 1
ATOM 7507 N N . GLN B 1 401 ? -1.36 51.188 3.861 1 97.69 401 GLN B N 1
ATOM 7508 C CA . GLN B 1 401 ? -2.488 50.281 3.709 1 97.69 401 GLN B CA 1
ATOM 7509 C C . GLN B 1 401 ? -3.322 50.219 4.984 1 97.69 401 GLN B C 1
ATOM 7511 O O . GLN B 1 401 ? -2.773 50.219 6.09 1 97.69 401 GLN B O 1
ATOM 7516 N N . VAL B 1 402 ? -4.66 50.25 4.871 1 98.19 402 VAL B N 1
ATOM 7517 C CA . VAL B 1 402 ? -5.574 49.969 5.973 1 98.19 402 VAL B CA 1
ATOM 7518 C C . VAL B 1 402 ? -6.082 48.531 5.867 1 98.19 402 VAL B C 1
ATOM 7520 O O . VAL B 1 402 ? -6.586 48.125 4.82 1 98.19 402 VAL B O 1
ATOM 7523 N N . SER B 1 403 ? -5.891 47.781 6.863 1 98.12 403 SER B N 1
ATOM 7524 C CA . SER B 1 403 ? -6.336 46.375 6.867 1 98.12 403 SER B CA 1
ATOM 7525 C C . SER B 1 403 ? -7.008 46.031 8.188 1 98.12 403 SER B C 1
ATOM 7527 O O . SER B 1 403 ? -6.75 46.656 9.219 1 98.12 403 SER B O 1
ATOM 7529 N N . TRP B 1 404 ? -7.926 45.062 8.156 1 97.81 404 TRP B N 1
ATOM 7530 C CA . TRP B 1 404 ? -8.523 44.531 9.375 1 97.81 404 TRP B CA 1
ATOM 7531 C C . TRP B 1 404 ? -7.453 44.031 10.328 1 97.81 404 TRP B C 1
ATOM 7533 O O . TRP B 1 404 ? -7.504 44.281 11.531 1 97.81 404 TRP B O 1
ATOM 7543 N N . ALA B 1 405 ? -6.473 43.312 9.82 1 98.06 405 ALA B N 1
ATOM 7544 C CA . ALA B 1 405 ? -5.426 42.719 10.641 1 98.06 405 ALA B CA 1
ATOM 7545 C C . ALA B 1 405 ? -4.676 43.75 11.445 1 98.06 405 ALA B C 1
ATOM 7547 O O . ALA B 1 405 ? -4.441 43.594 12.641 1 98.06 405 ALA B O 1
ATOM 7548 N N . SER B 1 406 ? -4.332 44.906 10.82 1 98.19 406 SER B N 1
ATOM 7549 C CA . SER B 1 406 ? -3.586 45.938 11.508 1 98.19 406 SER B CA 1
ATOM 7550 C C . SER B 1 406 ? -4.395 46.531 12.648 1 98.19 406 SER B C 1
ATOM 7552 O O . SER B 1 406 ? -3.879 46.719 13.758 1 98.19 406 SER B O 1
ATOM 7554 N N . GLN B 1 407 ? -5.633 46.844 12.352 1 98.5 407 GLN B N 1
ATOM 7555 C CA . GLN B 1 407 ? -6.469 47.469 13.367 1 98.5 407 GLN B CA 1
ATOM 7556 C C . GLN B 1 407 ? -6.711 46.531 14.539 1 98.5 407 GLN B C 1
ATOM 7558 O O . GLN B 1 407 ? -6.586 46.906 15.703 1 98.5 407 GLN B O 1
ATOM 7563 N N . VAL B 1 408 ? -7.051 45.312 14.195 1 98.56 408 VAL B N 1
ATOM 7564 C CA . VAL B 1 408 ? -7.391 44.281 15.195 1 98.56 408 VAL B CA 1
ATOM 7565 C C . VAL B 1 408 ? -6.195 44.062 16.125 1 98.56 408 VAL B C 1
ATOM 7567 O O . VAL B 1 408 ? -6.34 44.062 17.344 1 98.56 408 VAL B O 1
ATOM 7570 N N . TRP B 1 409 ? -5.039 43.906 15.586 1 98.69 409 TRP B N 1
ATOM 7571 C CA . TRP B 1 409 ? -3.865 43.625 16.406 1 98.69 409 TRP B CA 1
ATOM 7572 C C . TRP B 1 409 ? -3.469 44.844 17.234 1 98.69 409 TRP B C 1
ATOM 7574 O O . TRP B 1 409 ? -2.979 44.688 18.359 1 98.69 409 TRP B O 1
ATOM 7584 N N . MET B 1 410 ? -3.658 46.062 16.719 1 98.75 410 MET B N 1
ATOM 7585 C CA . MET B 1 410 ? -3.379 47.25 17.5 1 98.75 410 MET B CA 1
ATOM 7586 C C . MET B 1 410 ? -4.297 47.344 18.719 1 98.75 410 MET B C 1
ATOM 7588 O O . MET B 1 410 ? -3.885 47.812 19.781 1 98.75 410 MET B O 1
ATOM 7592 N N . ILE B 1 411 ? -5.492 46.938 18.5 1 98.56 411 ILE B N 1
ATOM 7593 C CA . ILE B 1 411 ? -6.441 46.906 19.609 1 98.56 411 ILE B CA 1
ATOM 7594 C C . ILE B 1 411 ? -6.016 45.875 20.625 1 98.56 411 ILE B C 1
ATOM 7596 O O . ILE B 1 411 ? -5.984 46.125 21.828 1 98.56 411 ILE B O 1
ATOM 7600 N N . LEU B 1 412 ? -5.641 44.656 20.156 1 98.62 412 LEU B N 1
ATOM 7601 C CA . LEU B 1 412 ? -5.227 43.562 21.047 1 98.62 412 LEU B CA 1
ATOM 7602 C C . LEU B 1 412 ? -3.959 43.938 21.812 1 98.62 412 LEU B C 1
ATOM 7604 O O . LEU B 1 412 ? -3.777 43.531 22.953 1 98.62 412 LEU B O 1
ATOM 7608 N N . ALA B 1 413 ? -3.121 44.75 21.172 1 98.56 413 ALA B N 1
ATOM 7609 C CA . ALA B 1 413 ? -1.892 45.188 21.812 1 98.56 413 ALA B CA 1
ATOM 7610 C C . ALA B 1 413 ? -2.174 46.375 22.766 1 98.56 413 ALA B C 1
ATOM 7612 O O . ALA B 1 413 ? -1.262 46.875 23.422 1 98.56 413 ALA B O 1
ATOM 7613 N N . GLU B 1 414 ? -3.428 46.812 22.75 1 97.56 414 GLU B N 1
ATOM 7614 C CA . GLU B 1 414 ? -3.889 47.875 23.625 1 97.56 414 GLU B CA 1
ATOM 7615 C C . GLU B 1 414 ? -3.148 49.188 23.328 1 97.56 414 GLU B C 1
ATOM 7617 O O . GLU B 1 414 ? -2.756 49.906 24.25 1 97.56 414 GLU B O 1
ATOM 7622 N N . VAL B 1 415 ? -2.906 49.406 22.172 1 98 415 VAL B N 1
ATOM 7623 C CA . VAL B 1 415 ? -2.309 50.656 21.734 1 98 415 VAL B CA 1
ATOM 7624 C C . VAL B 1 415 ? -3.307 51.812 21.938 1 98 415 VAL B C 1
ATOM 7626 O O . VAL B 1 415 ? -2.916 52.938 22.234 1 98 415 VAL B O 1
ATOM 7629 N N . VAL B 1 416 ? -4.566 51.5 21.719 1 95.81 416 VAL B N 1
ATOM 7630 C CA . VAL B 1 416 ? -5.641 52.469 21.938 1 95.81 416 VAL B CA 1
ATOM 7631 C C . VAL B 1 416 ? -6.59 51.938 23.016 1 95.81 416 VAL B C 1
ATOM 7633 O O . VAL B 1 416 ? -6.68 50.719 23.234 1 95.81 416 VAL B O 1
ATOM 7636 N N . ASP B 1 417 ? -7.309 52.875 23.641 1 94.88 417 ASP B N 1
ATOM 7637 C CA . ASP B 1 417 ? -8.25 52.469 24.688 1 94.88 417 ASP B CA 1
ATOM 7638 C C . ASP B 1 417 ? -9.562 51.969 24.062 1 94.88 417 ASP B C 1
ATOM 7640 O O . ASP B 1 417 ? -9.75 52.062 22.859 1 94.88 417 ASP B O 1
ATOM 7644 N N . ALA B 1 418 ? -10.406 51.531 24.891 1 96.12 418 ALA B N 1
ATOM 7645 C CA . ALA B 1 418 ? -11.602 50.812 24.453 1 96.12 418 ALA B CA 1
ATOM 7646 C C . ALA B 1 418 ? -12.531 51.719 23.656 1 96.12 418 ALA B C 1
ATOM 7648 O O . ALA B 1 418 ? -13.062 51.312 22.625 1 96.12 418 ALA B O 1
ATOM 7649 N N . PRO B 1 419 ? -12.758 53 24.078 1 95.81 419 PRO B N 1
ATOM 7650 C CA . PRO B 1 419 ? -13.664 53.844 23.297 1 95.81 419 PRO B CA 1
ATOM 7651 C C . PRO B 1 419 ? -13.148 54.125 21.891 1 95.81 419 PRO B C 1
ATOM 7653 O O . PRO B 1 419 ? -13.914 54.094 20.938 1 95.81 419 PRO B O 1
ATOM 7656 N N . ILE B 1 420 ? -11.891 54.375 21.859 1 95.31 420 ILE B N 1
ATOM 7657 C CA . ILE B 1 420 ? -11.289 54.656 20.547 1 95.31 420 ILE B CA 1
ATOM 7658 C C . ILE B 1 420 ? -11.328 53.375 19.703 1 95.31 420 ILE B C 1
ATOM 7660 O O . ILE B 1 420 ? -11.617 53.438 18.5 1 95.31 420 ILE B O 1
ATOM 7664 N N . ALA B 1 421 ? -11.031 52.25 20.328 1 97.06 421 ALA B N 1
ATOM 7665 C CA . ALA B 1 421 ? -11.047 50.969 19.641 1 97.06 421 ALA B CA 1
ATOM 7666 C C . ALA B 1 421 ? -12.43 50.688 19.047 1 97.06 421 ALA B C 1
ATOM 7668 O O . ALA B 1 421 ? -12.539 50.25 17.906 1 97.06 421 ALA B O 1
ATOM 7669 N N . ARG B 1 422 ? -13.492 50.969 19.781 1 97.12 422 ARG B N 1
ATOM 7670 C CA . ARG B 1 422 ? -14.852 50.719 19.328 1 97.12 422 ARG B CA 1
ATOM 7671 C C . ARG B 1 422 ? -15.188 51.562 18.109 1 97.12 422 ARG B C 1
ATOM 7673 O O . ARG B 1 422 ? -15.781 51.062 17.141 1 97.12 422 ARG B O 1
ATOM 7680 N N . LYS B 1 423 ? -14.805 52.781 18.219 1 96.5 423 LYS B N 1
ATOM 7681 C CA . LYS B 1 423 ? -15.062 53.688 17.094 1 96.5 423 LYS B CA 1
ATOM 7682 C C . LYS B 1 423 ? -14.297 53.25 15.859 1 96.5 423 LYS B C 1
ATOM 7684 O O . LYS B 1 423 ? -14.812 53.344 14.742 1 96.5 423 LYS B O 1
ATOM 7689 N N . LEU B 1 424 ? -13.102 52.875 16.125 1 97.12 424 LEU B N 1
ATOM 7690 C CA . LEU B 1 424 ? -12.25 52.406 15.047 1 97.12 424 LEU B CA 1
ATOM 7691 C C . LEU B 1 424 ? -12.875 51.188 14.359 1 97.12 424 LEU B C 1
ATOM 7693 O O . LEU B 1 424 ? -12.953 51.125 13.133 1 97.12 424 LEU B O 1
ATOM 7697 N N . LEU B 1 425 ? -13.336 50.188 15.086 1 97.19 425 LEU B N 1
ATOM 7698 C CA . LEU B 1 425 ? -13.93 48.969 14.539 1 97.19 425 LEU B CA 1
ATOM 7699 C C . LEU B 1 425 ? -15.242 49.281 13.82 1 97.19 425 LEU B C 1
ATOM 7701 O O . LEU B 1 425 ? -15.555 48.688 12.797 1 97.19 425 LEU B O 1
ATOM 7705 N N . GLU B 1 426 ? -15.984 50.188 14.352 1 95.81 426 GLU B N 1
ATOM 7706 C CA . GLU B 1 426 ? -17.234 50.594 13.711 1 95.81 426 GLU B CA 1
ATOM 7707 C C . GLU B 1 426 ? -16.969 51.219 12.336 1 95.81 426 GLU B C 1
ATOM 7709 O O . GLU B 1 426 ? -17.656 50.875 11.367 1 95.81 426 GLU B O 1
ATOM 7714 N N . ARG B 1 427 ? -16 52.062 12.258 1 96.5 427 ARG B N 1
ATOM 7715 C CA . ARG B 1 427 ? -15.633 52.656 10.984 1 96.5 427 ARG B CA 1
ATOM 7716 C C . ARG B 1 427 ? -15.125 51.594 10 1 96.5 427 ARG B C 1
ATOM 7718 O O . ARG B 1 427 ? -15.406 51.688 8.805 1 96.5 427 ARG B O 1
ATOM 7725 N N . LEU B 1 428 ? -14.406 50.719 10.555 1 96.44 428 LEU B N 1
ATOM 7726 C CA . LEU B 1 428 ? -13.805 49.688 9.727 1 96.44 428 LEU B CA 1
ATOM 7727 C C . LEU B 1 428 ? -14.883 48.844 9.039 1 96.44 428 LEU B C 1
ATOM 7729 O O . LEU B 1 428 ? -14.695 48.406 7.898 1 96.44 428 LEU B O 1
ATOM 7733 N N . GLU B 1 429 ? -15.984 48.594 9.664 1 93.75 429 GLU B N 1
ATOM 7734 C CA . GLU B 1 429 ? -17.094 47.812 9.117 1 93.75 429 GLU B CA 1
ATOM 7735 C C . GLU B 1 429 ? -17.641 48.438 7.84 1 93.75 429 GLU B C 1
ATOM 7737 O O . GLU B 1 429 ? -18.188 47.75 6.98 1 93.75 429 GLU B O 1
ATOM 7742 N N . HIS B 1 430 ? -17.406 49.75 7.723 1 93.56 430 HIS B N 1
ATOM 7743 C CA . HIS B 1 430 ? -17.953 50.469 6.582 1 93.56 430 HIS B CA 1
ATOM 7744 C C . HIS B 1 430 ? -16.859 50.875 5.594 1 93.56 430 HIS B C 1
ATOM 7746 O O . HIS B 1 430 ? -17.109 51.625 4.645 1 93.56 430 HIS B O 1
ATOM 7752 N N . ASN B 1 431 ? -15.703 50.438 5.844 1 94.94 431 ASN B N 1
ATOM 7753 C CA . ASN B 1 431 ? -14.578 50.719 4.953 1 94.94 431 ASN B CA 1
ATOM 7754 C C . ASN B 1 431 ? -14.352 49.594 3.953 1 94.94 431 ASN B C 1
ATOM 7756 O O . ASN B 1 431 ? -13.578 48.656 4.219 1 94.94 431 ASN B O 1
ATOM 7760 N N . GLY B 1 432 ? -14.93 49.656 2.816 1 92.06 432 GLY B N 1
ATOM 7761 C CA . GLY B 1 432 ? -14.859 48.625 1.8 1 92.06 432 GLY B CA 1
ATOM 7762 C C . GLY B 1 432 ? -13.477 48.5 1.188 1 92.06 432 GLY B C 1
ATOM 7763 O O . GLY B 1 432 ? -13.172 47.469 0.554 1 92.06 432 GLY B O 1
ATOM 7764 N N . ASN B 1 433 ? -12.648 49.469 1.42 1 93.75 433 ASN B N 1
ATOM 7765 C CA . ASN B 1 433 ? -11.312 49.469 0.823 1 93.75 433 ASN B CA 1
ATOM 7766 C C . ASN B 1 433 ? -10.297 48.781 1.739 1 93.75 433 ASN B C 1
ATOM 7768 O O . ASN B 1 433 ? -9.18 48.5 1.313 1 93.75 433 ASN B O 1
ATOM 7772 N N . ALA B 1 434 ? -10.625 48.5 2.971 1 96.81 434 ALA B N 1
ATOM 7773 C CA . ALA B 1 434 ? -9.711 47.875 3.914 1 96.81 434 ALA B CA 1
ATOM 7774 C C . ALA B 1 434 ? -9.484 46.406 3.547 1 96.81 434 ALA B C 1
ATOM 7776 O O . ALA B 1 434 ? -10.422 45.719 3.139 1 96.81 434 ALA B O 1
ATOM 7777 N N . ILE B 1 435 ? -8.188 45.969 3.613 1 96.5 435 ILE B N 1
ATOM 7778 C CA . ILE B 1 435 ? -7.879 44.562 3.334 1 96.5 435 ILE B CA 1
ATOM 7779 C C . ILE B 1 435 ? -8.594 43.656 4.336 1 96.5 435 ILE B C 1
ATOM 7781 O O . ILE B 1 435 ? -8.422 43.812 5.547 1 96.5 435 ILE B O 1
ATOM 7785 N N . GLY B 1 436 ? -9.367 42.719 3.854 1 93.75 436 GLY B N 1
ATOM 7786 C CA . GLY B 1 436 ? -10.219 41.906 4.691 1 93.75 436 GLY B CA 1
ATOM 7787 C C . GLY B 1 436 ? -9.477 40.719 5.289 1 93.75 436 GLY B C 1
ATOM 7788 O O . GLY B 1 436 ? -8.281 40.531 5.062 1 93.75 436 GLY B O 1
ATOM 7789 N N . MET B 1 437 ? -10.25 39.938 6.102 1 93.81 437 MET B N 1
ATOM 7790 C CA . MET B 1 437 ? -9.742 38.719 6.723 1 93.81 437 MET B CA 1
ATOM 7791 C C . MET B 1 437 ? -10.055 37.5 5.867 1 93.81 437 MET B C 1
ATOM 7793 O O . MET B 1 437 ? -11.125 37.406 5.258 1 93.81 437 MET B O 1
ATOM 7797 N N . THR B 1 438 ? -9.172 36.438 5.918 1 90.06 438 THR B N 1
ATOM 7798 C CA . THR B 1 438 ? -9.367 35.312 5.008 1 90.06 438 THR B CA 1
ATOM 7799 C C . THR B 1 438 ? -9.359 34 5.77 1 90.06 438 THR B C 1
ATOM 7801 O O . THR B 1 438 ? -9.641 32.938 5.195 1 90.06 438 THR B O 1
ATOM 7804 N N . THR B 1 439 ? -9.039 34 7.055 1 94.38 439 THR B N 1
ATOM 7805 C CA . THR B 1 439 ? -8.898 32.75 7.801 1 94.38 439 THR B CA 1
ATOM 7806 C C . THR B 1 439 ? -9.633 32.844 9.141 1 94.38 439 THR B C 1
ATOM 7808 O O . THR B 1 439 ? -9.789 33.938 9.695 1 94.38 439 THR B O 1
ATOM 7811 N N . PRO B 1 440 ? -10.07 31.641 9.609 1 97.06 440 PRO B N 1
ATOM 7812 C CA . PRO B 1 440 ? -10.578 31.609 10.984 1 97.06 440 PRO B CA 1
ATOM 7813 C C . PRO B 1 440 ? -9.547 32.094 12.008 1 97.06 440 PRO B C 1
ATOM 7815 O O . PRO B 1 440 ? -9.906 32.625 13.055 1 97.06 440 PRO B O 1
ATOM 7818 N N . TYR B 1 441 ? -8.297 31.984 11.672 1 97.31 441 TYR B N 1
ATOM 7819 C CA . TYR B 1 441 ? -7.215 32.469 12.531 1 97.31 441 TYR B CA 1
ATOM 7820 C C . TYR B 1 441 ? -7.355 33.969 12.797 1 97.31 441 TYR B C 1
ATOM 7822 O O . TYR B 1 441 ? -7.348 34.406 13.953 1 97.31 441 TYR B O 1
ATOM 7830 N N . MET B 1 442 ? -7.504 34.719 11.75 1 97.06 442 MET B N 1
ATOM 7831 C CA . MET B 1 442 ? -7.625 36.156 11.891 1 97.06 442 MET B CA 1
ATOM 7832 C C . MET B 1 442 ? -8.961 36.531 12.523 1 97.06 442 MET B C 1
ATOM 7834 O O . MET B 1 442 ? -9.047 37.5 13.297 1 97.06 442 MET B O 1
ATOM 7838 N N . VAL B 1 443 ? -9.992 35.812 12.125 1 97.38 443 VAL B N 1
ATOM 7839 C CA . VAL B 1 443 ? -11.312 36.094 12.68 1 97.38 443 VAL B CA 1
ATOM 7840 C C . VAL B 1 443 ? -11.312 35.875 14.188 1 97.38 443 VAL B C 1
ATOM 7842 O O . VAL B 1 443 ? -11.984 36.594 14.93 1 97.38 443 VAL B O 1
ATOM 7845 N N . HIS B 1 444 ? -10.625 34.812 14.625 1 98.06 444 HIS B N 1
ATOM 7846 C CA . HIS B 1 444 ? -10.445 34.656 16.062 1 98.06 444 HIS B CA 1
ATOM 7847 C C . HIS B 1 444 ? -9.945 35.938 16.719 1 98.06 444 HIS B C 1
ATOM 7849 O O . HIS B 1 444 ? -10.477 36.344 17.75 1 98.06 444 HIS B O 1
ATOM 7855 N N . HIS B 1 445 ? -8.961 36.562 16.172 1 98.56 445 HIS B N 1
ATOM 7856 C CA . HIS B 1 445 ? -8.359 37.75 16.75 1 98.56 445 HIS B CA 1
ATOM 7857 C C . HIS B 1 445 ? -9.312 38.938 16.703 1 98.56 445 HIS B C 1
ATOM 7859 O O . HIS B 1 445 ? -9.312 39.781 17.594 1 98.56 445 HIS B O 1
ATOM 7865 N N . TYR B 1 446 ? -10.078 38.969 15.664 1 98.25 446 TYR B N 1
ATOM 7866 C CA . TYR B 1 446 ? -11.109 39.969 15.586 1 98.25 446 TYR B CA 1
ATOM 7867 C C . TYR B 1 446 ? -12.133 39.812 16.703 1 98.25 446 TYR B C 1
ATOM 7869 O O . TYR B 1 446 ? -12.469 40.781 17.391 1 98.25 446 TYR B O 1
ATOM 7877 N N . VAL B 1 447 ? -12.586 38.594 16.875 1 98.31 447 VAL B N 1
ATOM 7878 C CA . VAL B 1 447 ? -13.531 38.312 17.953 1 98.31 447 VAL B CA 1
ATOM 7879 C C . VAL B 1 447 ? -12.906 38.688 19.297 1 98.31 447 VAL B C 1
ATOM 7881 O O . VAL B 1 447 ? -13.57 39.281 20.156 1 98.31 447 VAL B O 1
ATOM 7884 N N . ASP B 1 448 ? -11.664 38.344 19.469 1 98.25 448 ASP B N 1
ATOM 7885 C CA . ASP B 1 448 ? -10.938 38.656 20.688 1 98.25 448 ASP B CA 1
ATOM 7886 C C . ASP B 1 448 ? -10.891 40.188 20.922 1 98.25 448 ASP B C 1
ATOM 7888 O O . ASP B 1 448 ? -11.078 40.656 22.047 1 98.25 448 ASP B O 1
ATOM 7892 N N . ALA B 1 449 ? -10.633 40.938 19.875 1 98.44 449 ALA B N 1
ATOM 7893 C CA . ALA B 1 449 ? -10.594 42.375 19.953 1 98.44 449 ALA B CA 1
ATOM 7894 C C . ALA B 1 449 ? -11.945 42.938 20.359 1 98.44 449 ALA B C 1
ATOM 7896 O O . ALA B 1 449 ? -12.023 43.906 21.156 1 98.44 449 ALA B O 1
ATOM 7897 N N . LEU B 1 450 ? -13.008 42.406 19.75 1 98.19 450 LEU B N 1
ATOM 7898 C CA . LEU B 1 450 ? -14.352 42.844 20.109 1 98.19 450 LEU B CA 1
ATOM 7899 C C . LEU B 1 450 ? -14.617 42.625 21.594 1 98.19 450 LEU B C 1
ATOM 7901 O O . LEU B 1 450 ? -15.156 43.5 22.266 1 98.19 450 LEU B O 1
ATOM 7905 N N . VAL B 1 451 ? -14.242 41.469 22.094 1 97.44 451 VAL B N 1
ATOM 7906 C CA . VAL B 1 451 ? -14.43 41.156 23.5 1 97.44 451 VAL B CA 1
ATOM 7907 C C . VAL B 1 451 ? -13.617 42.125 24.359 1 97.44 451 VAL B C 1
ATOM 7909 O O . VAL B 1 451 ? -14.109 42.625 25.359 1 97.44 451 VAL B O 1
ATOM 7912 N N . LEU B 1 452 ? -12.375 42.344 24 1 96.94 452 LEU B N 1
ATOM 7913 C CA . LEU B 1 452 ? -11.477 43.219 24.734 1 96.94 452 LEU B CA 1
ATOM 7914 C C . LEU B 1 452 ? -12.047 44.625 24.859 1 96.94 452 LEU B C 1
ATOM 7916 O O . LEU B 1 452 ? -11.867 45.281 25.875 1 96.94 452 LEU B O 1
ATOM 7920 N N . CYS B 1 453 ? -12.758 45.031 23.859 1 96 453 CYS B N 1
ATOM 7921 C CA . CYS B 1 453 ? -13.266 46.406 23.859 1 96 453 CYS B CA 1
ATOM 7922 C C . CYS B 1 453 ? -14.688 46.469 24.422 1 96 453 CYS B C 1
ATOM 7924 O O . CYS B 1 453 ? -15.336 47.5 24.359 1 96 453 CYS B O 1
ATOM 7926 N N . GLY B 1 454 ? -15.227 45.375 24.859 1 95.06 454 GLY B N 1
ATOM 7927 C CA . GLY B 1 454 ? -16.516 45.344 25.531 1 95.06 454 GLY B CA 1
ATOM 7928 C C . GLY B 1 454 ? -17.672 45.125 24.578 1 95.06 454 GLY B C 1
ATOM 7929 O O . GLY B 1 454 ? -18.828 45.312 24.953 1 95.06 454 GLY B O 1
ATOM 7930 N N . GLU B 1 455 ? -17.375 44.812 23.406 1 96.25 455 GLU B N 1
ATOM 7931 C CA . GLU B 1 455 ? -18.422 44.562 22.422 1 96.25 455 GLU B CA 1
ATOM 7932 C C . GLU B 1 455 ? -18.766 43.094 22.344 1 96.25 455 GLU B C 1
ATOM 7934 O O . GLU B 1 455 ? -18.688 42.5 21.266 1 96.25 455 GLU B O 1
ATOM 7939 N N . ARG B 1 456 ? -19.266 42.562 23.344 1 95.75 456 ARG B N 1
ATOM 7940 C CA . ARG B 1 456 ? -19.5 41.125 23.484 1 95.75 456 ARG B CA 1
ATOM 7941 C C . ARG B 1 456 ? -20.625 40.688 22.547 1 95.75 456 ARG B C 1
ATOM 7943 O O . ARG B 1 456 ? -20.562 39.562 22 1 95.75 456 ARG B O 1
ATOM 7950 N N . GLU B 1 457 ? -21.656 41.469 22.375 1 95.56 457 GLU B N 1
ATOM 7951 C CA . GLU B 1 457 ? -22.766 41.062 21.5 1 95.56 457 GLU B CA 1
ATOM 7952 C C . GLU B 1 457 ? -22.312 40.969 20.047 1 95.56 457 GLU B C 1
ATOM 7954 O O . GLU B 1 457 ? -22.719 40.062 19.328 1 95.56 457 GLU B O 1
ATOM 7959 N N . LYS B 1 458 ? -21.5 41.906 19.672 1 96.62 458 LYS B N 1
ATOM 7960 C CA . LYS B 1 458 ? -20.953 41.875 18.312 1 96.62 458 LYS B CA 1
ATOM 7961 C C . LYS B 1 458 ? -20.047 40.656 18.125 1 96.62 458 LYS B C 1
ATOM 7963 O O . LYS B 1 458 ? -19.984 40.094 17.031 1 96.62 458 LYS B O 1
ATOM 7968 N N . ALA B 1 459 ? -19.297 40.375 19.172 1 97.38 459 ALA B N 1
ATOM 7969 C CA . ALA B 1 459 ? -18.438 39.219 19.125 1 97.38 459 ALA B CA 1
ATOM 7970 C C . ALA B 1 459 ? -19.25 37.938 18.922 1 97.38 459 ALA B C 1
ATOM 7972 O O . ALA B 1 459 ? -18.906 37.094 18.094 1 97.38 459 ALA B O 1
ATOM 7973 N N . MET B 1 460 ? -20.328 37.781 19.641 1 96.38 460 MET B N 1
ATOM 7974 C CA . MET B 1 460 ? -21.203 36.625 19.516 1 96.38 460 MET B CA 1
ATOM 7975 C C . MET B 1 460 ? -21.797 36.562 18.109 1 96.38 460 MET B C 1
ATOM 7977 O O . MET B 1 460 ? -21.875 35.469 17.531 1 96.38 460 MET B O 1
ATOM 7981 N N . GLU B 1 461 ? -22.219 37.656 17.625 1 96.75 461 GLU B N 1
ATOM 7982 C CA . GLU B 1 461 ? -22.797 37.719 16.297 1 96.75 461 GLU B CA 1
ATOM 7983 C C . GLU B 1 461 ? -21.781 37.281 15.242 1 96.75 461 GLU B C 1
ATOM 7985 O O . GLU B 1 461 ? -22.125 36.656 14.25 1 96.75 461 GLU B O 1
ATOM 7990 N N . GLN B 1 462 ? -20.547 37.719 15.453 1 96.69 462 GLN B N 1
ATOM 7991 C CA . GLN B 1 462 ? -19.5 37.344 14.516 1 96.69 462 GLN B CA 1
ATOM 7992 C C . GLN B 1 462 ? -19.25 35.844 14.531 1 96.69 462 GLN B C 1
ATOM 7994 O O . GLN B 1 462 ? -19.047 35.25 13.484 1 96.69 462 GLN B O 1
ATOM 7999 N N . ILE B 1 463 ? -19.25 35.219 15.664 1 97.88 463 ILE B N 1
ATOM 8000 C CA . ILE B 1 463 ? -19.078 33.781 15.789 1 97.88 463 ILE B CA 1
ATOM 8001 C C . ILE B 1 463 ? -20.219 33.062 15.078 1 97.88 463 ILE B C 1
ATOM 8003 O O . ILE B 1 463 ? -19.984 32.125 14.289 1 97.88 463 ILE B O 1
ATOM 8007 N N . ARG B 1 464 ? -21.453 33.5 15.281 1 97.12 464 ARG B N 1
ATOM 8008 C CA . ARG B 1 464 ? -22.625 32.906 14.656 1 97.12 464 ARG B CA 1
ATOM 8009 C C . ARG B 1 464 ? -22.547 33 13.133 1 97.12 464 ARG B C 1
ATOM 8011 O O . ARG B 1 464 ? -22.891 32.062 12.43 1 97.12 464 ARG B O 1
ATOM 8018 N N . LYS B 1 465 ? -22.125 34.094 12.781 1 96.19 465 LYS B N 1
ATOM 8019 C CA . LYS B 1 465 ? -22.094 34.344 11.344 1 96.19 465 LYS B CA 1
ATOM 8020 C C . LYS B 1 465 ? -21 33.5 10.68 1 96.19 465 LYS B C 1
ATOM 8022 O O . LYS B 1 465 ? -21.25 32.812 9.695 1 96.19 465 LYS B O 1
ATOM 8027 N N . TYR B 1 466 ? -19.828 33.562 11.172 1 97.31 466 TYR B N 1
ATOM 8028 C CA . TYR B 1 466 ? -18.672 33 10.5 1 97.31 466 TYR B CA 1
ATOM 8029 C C . TYR B 1 466 ? -18.625 31.469 10.703 1 97.31 466 TYR B C 1
ATOM 8031 O O . TYR B 1 466 ? -18.641 30.719 9.734 1 97.31 466 TYR B O 1
ATOM 8039 N N . TRP B 1 467 ? -18.594 30.953 11.914 1 98.12 467 TRP B N 1
ATOM 8040 C CA . TRP B 1 467 ? -18.547 29.531 12.195 1 98.12 467 TRP B CA 1
ATOM 8041 C C . TRP B 1 467 ? -19.922 28.891 11.992 1 98.12 467 TRP B C 1
ATOM 8043 O O . TRP B 1 467 ? -20.016 27.734 11.602 1 98.12 467 TRP B O 1
ATOM 8053 N N . GLY B 1 468 ? -21 29.625 12.344 1 97.5 468 GLY B N 1
ATOM 8054 C CA . GLY B 1 468 ? -22.328 29.156 11.984 1 97.5 468 GLY B CA 1
ATOM 8055 C C . GLY B 1 468 ? -22.5 28.953 10.492 1 97.5 468 GLY B C 1
ATOM 8056 O O . GLY B 1 468 ? -23.203 28.031 10.062 1 97.5 468 GLY B O 1
ATOM 8057 N N . GLY B 1 469 ? -21.875 29.844 9.719 1 96.38 469 GLY B N 1
ATOM 8058 C CA . GLY B 1 469 ? -21.875 29.656 8.273 1 96.38 469 GLY B CA 1
ATOM 8059 C C . GLY B 1 469 ? -21.219 28.359 7.832 1 96.38 469 GLY B C 1
ATOM 8060 O O . GLY B 1 469 ? -21.734 27.672 6.957 1 96.38 469 GLY B O 1
ATOM 8061 N N . MET B 1 470 ? -20.078 28 8.438 1 96.88 470 MET B N 1
ATOM 8062 C CA . MET B 1 470 ? -19.422 26.734 8.141 1 96.88 470 MET B CA 1
ATOM 8063 C C . MET B 1 470 ? -20.312 25.547 8.492 1 96.88 470 MET B C 1
ATOM 8065 O O . MET B 1 470 ? -20.375 24.562 7.754 1 96.88 470 MET B O 1
ATOM 8069 N N . LEU B 1 471 ? -21 25.672 9.602 1 96.62 471 LEU B N 1
ATOM 8070 C CA . LEU B 1 471 ? -21.922 24.625 10.023 1 96.62 471 LEU B CA 1
ATOM 8071 C C . LEU B 1 471 ? -23.016 24.422 8.992 1 96.62 471 LEU B C 1
ATOM 8073 O O . LEU B 1 471 ? -23.344 23.281 8.633 1 96.62 471 LEU B O 1
ATOM 8077 N N . LYS B 1 472 ? -23.578 25.5 8.578 1 95.19 472 LYS B N 1
ATOM 8078 C CA . LYS B 1 472 ? -24.641 25.438 7.582 1 95.19 472 LYS B CA 1
ATOM 8079 C C . LYS B 1 472 ? -24.156 24.797 6.285 1 95.19 472 LYS B C 1
ATOM 8081 O O . LYS B 1 472 ? -24.922 24.141 5.582 1 95.19 472 LYS B O 1
ATOM 8086 N N . ASP B 1 473 ? -22.875 24.984 6.059 1 94.81 473 ASP B N 1
ATOM 8087 C CA . ASP B 1 473 ? -22.297 24.438 4.832 1 94.81 473 ASP B CA 1
ATOM 8088 C C . ASP B 1 473 ? -21.812 23.016 5.035 1 94.81 473 ASP B C 1
ATOM 8090 O O . ASP B 1 473 ? -21.109 22.469 4.184 1 94.81 473 ASP B O 1
ATOM 8094 N N . GLY B 1 474 ? -22.078 22.422 6.164 1 93.44 474 GLY B N 1
ATOM 8095 C CA . GLY B 1 474 ? -21.922 20.984 6.336 1 93.44 474 GLY B CA 1
ATOM 8096 C C . GLY B 1 474 ? -20.688 20.625 7.145 1 93.44 474 GLY B C 1
ATOM 8097 O O . GLY B 1 474 ? -20.234 19.469 7.125 1 93.44 474 GLY B O 1
ATOM 8098 N N . ALA B 1 475 ? -20.094 21.562 7.906 1 96.75 475 ALA B N 1
ATOM 8099 C CA . ALA B 1 475 ? -18.875 21.297 8.656 1 96.75 475 ALA B CA 1
ATOM 8100 C C . ALA B 1 475 ? -19.141 20.375 9.844 1 96.75 475 ALA B C 1
ATOM 8102 O O . ALA B 1 475 ? -20.016 20.641 10.664 1 96.75 475 ALA B O 1
ATOM 8103 N N . ASP B 1 476 ? -18.422 19.234 9.914 1 96.5 476 ASP B N 1
ATOM 8104 C CA . ASP B 1 476 ? -18.391 18.391 11.109 1 96.5 476 ASP B CA 1
ATOM 8105 C C . ASP B 1 476 ? -17.141 18.703 11.945 1 96.5 476 ASP B C 1
ATOM 8107 O O . ASP B 1 476 ? -17.031 18.25 13.094 1 96.5 476 ASP B O 1
ATOM 8111 N N . THR B 1 477 ? -16.219 19.297 11.391 1 98.44 477 THR B N 1
ATOM 8112 C CA . THR B 1 477 ? -15.062 20 11.961 1 98.44 477 THR B CA 1
ATOM 8113 C C . THR B 1 477 ? -14.844 21.328 11.25 1 98.44 477 THR B C 1
ATOM 8115 O O . THR B 1 477 ? -15.352 21.547 10.141 1 98.44 477 THR B O 1
ATOM 8118 N N . PHE B 1 478 ? -14.164 22.172 11.922 1 98.56 478 PHE B N 1
ATOM 8119 C CA . PHE B 1 478 ? -14 23.484 11.312 1 98.56 478 PHE B CA 1
ATOM 8120 C C . PHE B 1 478 ? -12.75 23.531 10.438 1 98.56 478 PHE B C 1
ATOM 8122 O O . PHE B 1 478 ? -11.781 22.812 10.688 1 98.56 478 PHE B O 1
ATOM 8129 N N . TRP B 1 479 ? -12.875 24.453 9.391 1 97.69 479 TRP B N 1
ATOM 8130 C CA . TRP B 1 479 ? -11.969 24.359 8.25 1 97.69 479 TRP B CA 1
ATOM 8131 C C . TRP B 1 479 ? -10.852 25.406 8.367 1 97.69 479 TRP B C 1
ATOM 8133 O O . TRP B 1 479 ? -10.992 26.406 9.078 1 97.69 479 TRP B O 1
ATOM 8143 N N . GLU B 1 480 ? -9.789 25.172 7.664 1 96.31 480 GLU B N 1
ATOM 8144 C CA . GLU B 1 480 ? -8.625 26.062 7.629 1 96.31 480 GLU B CA 1
ATOM 8145 C C . GLU B 1 480 ? -8.977 27.406 7.012 1 96.31 480 GLU B C 1
ATOM 8147 O O . GLU B 1 480 ? -8.445 28.438 7.426 1 96.31 480 GLU B O 1
ATOM 8152 N N . LEU B 1 481 ? -9.812 27.281 6.027 1 93.56 481 LEU B N 1
ATOM 8153 C CA . LEU B 1 481 ? -10.234 28.453 5.262 1 93.56 481 LEU B CA 1
ATOM 8154 C C . LEU B 1 481 ? -11.734 28.422 5.023 1 93.56 481 LEU B C 1
ATOM 8156 O O . LEU B 1 481 ? -12.328 27.359 4.867 1 93.56 481 LEU B O 1
ATOM 8160 N N . TYR B 1 482 ? -12.266 29.594 5.039 1 94.19 482 TYR B N 1
ATOM 8161 C CA . TYR B 1 482 ? -13.688 29.719 4.742 1 94.19 482 TYR B CA 1
ATOM 8162 C C . TYR B 1 482 ? -14.023 31.109 4.238 1 94.19 482 TYR B C 1
ATOM 8164 O O . TYR B 1 482 ? -13.742 32.094 4.918 1 94.19 482 TYR B O 1
ATOM 8172 N N . ASP B 1 483 ? -14.43 31.188 3.064 1 91.19 483 ASP B N 1
ATOM 8173 C CA . ASP B 1 483 ? -14.969 32.406 2.479 1 91.19 483 ASP B CA 1
ATOM 8174 C C . ASP B 1 483 ? -16.438 32.219 2.105 1 91.19 483 ASP B C 1
ATOM 8176 O O . ASP B 1 483 ? -16.766 31.547 1.134 1 91.19 483 ASP B O 1
ATOM 8180 N N . PRO B 1 484 ? -17.312 32.875 2.869 1 88.44 484 PRO B N 1
ATOM 8181 C CA . PRO B 1 484 ? -18.734 32.719 2.58 1 88.44 484 PRO B CA 1
ATOM 8182 C C . PRO B 1 484 ? -19.094 33.156 1.16 1 88.44 484 PRO B C 1
ATOM 8184 O O . PRO B 1 484 ? -20.094 32.656 0.6 1 88.44 484 PRO B O 1
ATOM 8187 N N . GLY B 1 485 ? -18.344 34.031 0.605 1 88.31 485 GLY B N 1
ATOM 8188 C CA . GLY B 1 485 ? -18.625 34.5 -0.738 1 88.31 485 GLY B CA 1
ATOM 8189 C C . GLY B 1 485 ? -18 33.625 -1.822 1 88.31 485 GLY B C 1
ATOM 8190 O O . GLY B 1 485 ? -18.375 33.75 -2.992 1 88.31 485 GLY B O 1
ATOM 8191 N N . ASP B 1 486 ? -17.094 32.75 -1.439 1 90.94 486 ASP B N 1
ATOM 8192 C CA . ASP B 1 486 ? -16.453 31.812 -2.348 1 90.94 486 ASP B CA 1
ATOM 8193 C C . ASP B 1 486 ? -16.156 30.484 -1.647 1 90.94 486 ASP B C 1
ATOM 8195 O O . ASP B 1 486 ? -15.078 30.297 -1.087 1 90.94 486 ASP B O 1
ATOM 8199 N N . LYS B 1 487 ? -16.984 29.562 -1.879 1 89.88 487 LYS B N 1
ATOM 8200 C CA . LYS B 1 487 ? -16.953 28.312 -1.129 1 89.88 487 LYS B CA 1
ATOM 8201 C C . LYS B 1 487 ? -15.844 27.391 -1.641 1 89.88 487 LYS B C 1
ATOM 8203 O O . LYS B 1 487 ? -15.547 26.359 -1.024 1 89.88 487 LYS B O 1
ATOM 8208 N N . THR B 1 488 ? -15.195 27.688 -2.719 1 90.94 488 THR B N 1
ATOM 8209 C CA . THR B 1 488 ? -14.109 26.875 -3.256 1 90.94 488 THR B CA 1
ATOM 8210 C C . THR B 1 488 ? -12.766 27.562 -3.021 1 90.94 488 THR B C 1
ATOM 8212 O O . THR B 1 488 ? -11.742 27.125 -3.559 1 90.94 488 THR B O 1
ATOM 8215 N N . PHE B 1 489 ? -12.789 28.609 -2.244 1 89.62 489 PHE B N 1
ATOM 8216 C CA . PHE B 1 489 ? -11.578 29.375 -1.997 1 89.62 489 PHE B CA 1
ATOM 8217 C C . PHE B 1 489 ? -10.469 28.484 -1.449 1 89.62 489 PHE B C 1
ATOM 8219 O O . PHE B 1 489 ? -10.688 27.734 -0.503 1 89.62 489 PHE B O 1
ATOM 8226 N N . SER B 1 490 ? -9.281 28.531 -2.045 1 91.44 490 SER B N 1
ATOM 8227 C CA . SER B 1 490 ? -8.07 27.844 -1.613 1 91.44 490 SER B CA 1
ATOM 8228 C C . SER B 1 490 ? -6.82 28.594 -2.053 1 91.44 490 SER B C 1
ATOM 8230 O O . SER B 1 490 ? -6.602 28.812 -3.248 1 91.44 490 SER B O 1
ATOM 8232 N N . PRO B 1 491 ? -6.051 29 -1.143 1 89.5 491 PRO B N 1
ATOM 8233 C CA . PRO B 1 491 ? -4.793 29.625 -1.547 1 89.5 491 PRO B CA 1
ATOM 8234 C C . PRO B 1 491 ? -3.814 28.641 -2.176 1 89.5 491 PRO B C 1
ATOM 8236 O O . PRO B 1 491 ? -2.787 29.047 -2.725 1 89.5 491 PRO B O 1
ATOM 8239 N N . TYR B 1 492 ? -4.184 27.359 -2.213 1 92.94 492 TYR B N 1
ATOM 8240 C CA . TYR B 1 492 ? -3.285 26.312 -2.703 1 92.94 492 TYR B CA 1
ATOM 8241 C C . TYR B 1 492 ? -3.607 25.953 -4.148 1 92.94 492 TYR B C 1
ATOM 8243 O O . TYR B 1 492 ? -2.93 25.109 -4.75 1 92.94 492 TYR B O 1
ATOM 8251 N N . GLY B 1 493 ? -4.664 26.422 -4.672 1 92.25 493 GLY B N 1
ATOM 8252 C CA . GLY B 1 493 ? -5.016 26.203 -6.062 1 92.25 493 GLY B CA 1
ATOM 8253 C C . GLY B 1 493 ? -6.074 25.125 -6.238 1 92.25 493 GLY B C 1
ATOM 8254 O O . GLY B 1 493 ? -6.508 24.844 -7.359 1 92.25 493 GLY B O 1
ATOM 8255 N N . SER B 1 494 ? -6.465 24.5 -5.125 1 94.94 494 SER B N 1
ATOM 8256 C CA . SER B 1 494 ? -7.5 23.484 -5.195 1 94.94 494 SER B CA 1
ATOM 8257 C C . SER B 1 494 ? -8.148 23.25 -3.83 1 94.94 494 SER B C 1
ATOM 8259 O O . SER B 1 494 ? -7.449 23.141 -2.82 1 94.94 494 SER B O 1
ATOM 8261 N N . ASN B 1 495 ? -9.453 23.156 -3.809 1 93.19 495 ASN B N 1
ATOM 8262 C CA . ASN B 1 495 ? -10.156 22.891 -2.557 1 93.19 495 ASN B CA 1
ATOM 8263 C C . ASN B 1 495 ? -9.93 21.469 -2.084 1 93.19 495 ASN B C 1
ATOM 8265 O O . ASN B 1 495 ? -10.211 21.141 -0.929 1 93.19 495 ASN B O 1
ATOM 8269 N N . LEU B 1 496 ? -9.32 20.562 -2.975 1 95.25 496 LEU B N 1
ATOM 8270 C CA . LEU B 1 496 ? -9.086 19.172 -2.621 1 95.25 496 LEU B CA 1
ATOM 8271 C C . LEU B 1 496 ? -8.023 19.047 -1.533 1 95.25 496 LEU B C 1
ATOM 8273 O O . LEU B 1 496 ? -7.992 18.062 -0.795 1 95.25 496 LEU B O 1
ATOM 8277 N N . VAL B 1 497 ? -7.219 20.062 -1.5 1 95.56 497 VAL B N 1
ATOM 8278 C CA . VAL B 1 497 ? -6.066 19.906 -0.618 1 95.56 497 VAL B CA 1
ATOM 8279 C C . VAL B 1 497 ? -6.246 20.781 0.622 1 95.56 497 VAL B C 1
ATOM 8281 O O . VAL B 1 497 ? -5.363 20.844 1.482 1 95.56 497 VAL B O 1
ATOM 8284 N N . ASN B 1 498 ? -7.402 21.469 0.782 1 94.88 498 ASN B N 1
ATOM 8285 C CA . ASN B 1 498 ? -7.691 22.234 1.993 1 94.88 498 ASN B CA 1
ATOM 8286 C C . ASN B 1 498 ? -7.758 21.328 3.221 1 94.88 498 ASN B C 1
ATOM 8288 O O . ASN B 1 498 ? -8.016 20.125 3.098 1 94.88 498 ASN B O 1
ATOM 8292 N N . SER B 1 499 ? -7.465 21.891 4.34 1 96 499 SER B N 1
ATOM 8293 C CA . SER B 1 499 ? -7.688 21.203 5.605 1 96 499 SER B CA 1
ATOM 8294 C C . SER B 1 499 ? -9.102 21.438 6.121 1 96 499 SER B C 1
ATOM 8296 O O . SER B 1 499 ? -9.484 22.578 6.41 1 96 499 SER B O 1
ATOM 8298 N N . TYR B 1 500 ? -9.852 20.422 6.25 1 97.69 500 TYR B N 1
ATOM 8299 C CA . TYR B 1 500 ? -11.242 20.578 6.668 1 97.69 500 TYR B CA 1
ATOM 8300 C C . TYR B 1 500 ? -11.422 20.172 8.133 1 97.69 500 TYR B C 1
ATOM 8302 O O . TYR B 1 500 ? -12.547 20.031 8.609 1 97.69 500 TYR B O 1
ATOM 8310 N N . CYS B 1 501 ? -10.438 19.922 8.805 1 98.5 501 CYS B N 1
ATOM 8311 C CA . CYS B 1 501 ? -10.234 19.844 10.25 1 98.5 501 CYS B CA 1
ATOM 8312 C C . CYS B 1 501 ? -8.938 20.531 10.656 1 98.5 501 CYS B C 1
ATOM 8314 O O . CYS B 1 501 ? -7.867 19.938 10.594 1 98.5 501 CYS B O 1
ATOM 8316 N N . HIS B 1 502 ? -9.086 21.734 11.07 1 98 502 HIS B N 1
ATOM 8317 C CA . HIS B 1 502 ? -7.883 22.547 11.25 1 98 502 HIS B CA 1
ATOM 8318 C C . HIS B 1 502 ? -7.852 23.188 12.633 1 98 502 HIS B C 1
ATOM 8320 O O . HIS B 1 502 ? -8.852 23.766 13.07 1 98 502 HIS B O 1
ATOM 8326 N N . ALA B 1 503 ? -6.699 23.234 13.164 1 93.62 503 ALA B N 1
ATOM 8327 C CA . ALA B 1 503 ? -6.445 23.531 14.578 1 93.62 503 ALA B CA 1
ATOM 8328 C C . ALA B 1 503 ? -6.906 24.938 14.938 1 93.62 503 ALA B C 1
ATOM 8330 O O . ALA B 1 503 ? -7.656 25.125 15.898 1 93.62 503 ALA B O 1
ATOM 8331 N N . TRP B 1 504 ? -6.512 25.891 14.18 1 96.62 504 TRP B N 1
ATOM 8332 C CA . TRP B 1 504 ? -6.758 27.266 14.594 1 96.62 504 TRP B CA 1
ATOM 8333 C C . TRP B 1 504 ? -8.227 27.625 14.43 1 96.62 504 TRP B C 1
ATOM 8335 O O . TRP B 1 504 ? -8.672 28.672 14.914 1 96.62 504 TRP B O 1
ATOM 8345 N N . SER B 1 505 ? -9.031 26.719 13.867 1 97.94 505 SER B N 1
ATOM 8346 C CA . SER B 1 505 ? -10.438 27.016 13.641 1 97.94 505 SER B CA 1
ATOM 8347 C C . SER B 1 505 ? -11.305 26.531 14.797 1 97.94 505 SER B C 1
ATOM 8349 O O . SER B 1 505 ? -12.508 26.766 14.82 1 97.94 505 SER B O 1
ATOM 8351 N N . CYS B 1 506 ? -10.742 25.922 15.766 1 98.25 506 CYS B N 1
ATOM 8352 C CA . CYS B 1 506 ? -11.516 25.375 16.875 1 98.25 506 CYS B CA 1
ATOM 8353 C C . CYS B 1 506 ? -11.805 26.453 17.922 1 98.25 506 CYS B C 1
ATOM 8355 O O . CYS B 1 506 ? -12.492 26.188 18.906 1 98.25 506 CYS B O 1
ATOM 8357 N N . THR B 1 507 ? -11.539 27.688 17.781 1 97.81 507 THR B N 1
ATOM 8358 C CA . THR B 1 507 ? -11.367 28.688 18.828 1 97.81 507 THR B CA 1
ATOM 8359 C C . THR B 1 507 ? -12.719 29.219 19.312 1 97.81 507 THR B C 1
ATOM 8361 O O . THR B 1 507 ? -12.812 29.797 20.391 1 97.81 507 THR B O 1
ATOM 8364 N N . PRO B 1 508 ? -13.844 29.031 18.547 1 97.94 508 PRO B N 1
ATOM 8365 C CA . PRO B 1 508 ? -15.102 29.531 19.094 1 97.94 508 PRO B CA 1
ATOM 8366 C C . PRO B 1 508 ? -15.414 28.922 20.469 1 97.94 508 PRO B C 1
ATOM 8368 O O . PRO B 1 508 ? -16.047 29.578 21.297 1 97.94 508 PRO B O 1
ATOM 8371 N N . SER B 1 509 ? -14.961 27.719 20.703 1 97.81 509 SER B N 1
ATOM 8372 C CA . SER B 1 509 ? -15.227 27.078 21.984 1 97.81 509 SER B CA 1
ATOM 8373 C C . SER B 1 509 ? -14.578 27.844 23.125 1 97.81 509 SER B C 1
ATOM 8375 O O . SER B 1 509 ? -15.109 27.875 24.25 1 97.81 509 SER B O 1
ATOM 8377 N N . TYR B 1 510 ? -13.453 28.438 22.922 1 97.88 510 TYR B N 1
ATOM 8378 C CA . TYR B 1 510 ? -12.797 29.281 23.906 1 97.88 510 TYR B CA 1
ATOM 8379 C C . TYR B 1 510 ? -13.688 30.453 24.312 1 97.88 510 TYR B C 1
ATOM 8381 O O . TYR B 1 510 ? -13.898 30.703 25.5 1 97.88 510 TYR B O 1
ATOM 8389 N N . PHE B 1 511 ? -14.219 31.188 23.344 1 97.62 511 PHE B N 1
ATOM 8390 C CA . PHE B 1 511 ? -15.016 32.375 23.609 1 97.62 511 PHE B CA 1
ATOM 8391 C C . PHE B 1 511 ? -16.344 32.031 24.25 1 97.62 511 PHE B C 1
ATOM 8393 O O . PHE B 1 511 ? -16.781 32.688 25.188 1 97.62 511 PHE B O 1
ATOM 8400 N N . ILE B 1 512 ? -16.969 30.969 23.672 1 97.19 512 ILE B N 1
ATOM 8401 C CA . ILE B 1 512 ? -18.281 30.547 24.172 1 97.19 512 ILE B CA 1
ATOM 8402 C C . ILE B 1 512 ? -18.172 30.188 25.656 1 97.19 512 ILE B C 1
ATOM 8404 O O . ILE B 1 512 ? -18.984 30.625 26.469 1 97.19 512 ILE B O 1
ATOM 8408 N N . ARG B 1 513 ? -17.172 29.5 26.016 1 96.31 513 ARG B N 1
ATOM 8409 C CA . ARG B 1 513 ? -17.047 28.953 27.359 1 96.31 513 ARG B CA 1
ATOM 8410 C C . ARG B 1 513 ? -16.5 30.016 28.312 1 96.31 513 ARG B C 1
ATOM 8412 O O . ARG B 1 513 ? -16.875 30.031 29.5 1 96.31 513 ARG B O 1
ATOM 8419 N N . ARG B 1 514 ? -15.688 30.891 27.906 1 94.44 514 ARG B N 1
ATOM 8420 C CA . ARG B 1 514 ? -15.047 31.859 28.781 1 94.44 514 ARG B CA 1
ATOM 8421 C C . ARG B 1 514 ? -15.898 33.125 28.938 1 94.44 514 ARG B C 1
ATOM 8423 O O . ARG B 1 514 ? -15.93 33.719 30.016 1 94.44 514 ARG B O 1
ATOM 8430 N N . TYR B 1 515 ? -16.641 33.469 27.828 1 92.44 515 TYR B N 1
ATOM 8431 C CA . TYR B 1 515 ? -17.234 34.781 27.859 1 92.44 515 TYR B CA 1
ATOM 8432 C C . TYR B 1 515 ? -18.75 34.719 27.703 1 92.44 515 TYR B C 1
ATOM 8434 O O . TYR B 1 515 ? -19.469 35.688 28.016 1 92.44 515 TYR B O 1
ATOM 8442 N N . PHE B 1 516 ? -19.281 33.719 27.203 1 84.75 516 PHE B N 1
ATOM 8443 C CA . PHE B 1 516 ? -20.703 33.719 26.906 1 84.75 516 PHE B CA 1
ATOM 8444 C C . PHE B 1 516 ? -21.438 32.656 27.703 1 84.75 516 PHE B C 1
ATOM 8446 O O . PHE B 1 516 ? -22.656 32.5 27.609 1 84.75 516 PHE B O 1
ATOM 8453 N N . SER B 1 517 ? -20.656 31.797 28.516 1 72.5 517 SER B N 1
ATOM 8454 C CA . SER B 1 517 ? -21.297 30.797 29.359 1 72.5 517 SER B CA 1
ATOM 8455 C C . SER B 1 517 ? -21.266 31.234 30.828 1 72.5 517 SER B C 1
ATOM 8457 O O . SER B 1 517 ? -20.438 32.031 31.234 1 72.5 517 SER B O 1
#

Organism: NCBI:txid248903